Protein AF-A0AAD2FGB1-F1 (afdb_monomer)

Secondary structure (DSSP, 8-state):
-PPP-PPEEEPP-SSHHHHHHHHHHHHHTT--EEEEE--STT--HHHHHHHHHHH-TT-EEEEEEETTTS--SSTTHHHHHHHHHHHHHTTS-SEEEEEEE--SS--SS--HHHHHHT--S--SSPEEEEE-TT-SSHHHHHHHHHHHHHHHHTS-EEEEEEPPB--HHHHHHHHHHHHHHHTTS--EEEEEE----HHHHHHHHHSPPTT-B--HHHHH-HHHHHHHHHHHHHHHHHTTPEEEE-TT---SHHHHHHHHHHHHHHHHH-SS-PPP---S------PPP---------PPP-PPTT--HHHHTSEEEEEE-TT---STT-HHHHHHTTSSEEEEEEEE-STT--TTSS-THHHHHHHHHHHHHHHHHHTTT---EEEE-S-HHHHHHHHHHHTT--EEEEEPP-SHHHHHHHHHHHHHHHTTT-EEEEE--SSSS-GGG------GGG--TT-HHHHHHHHHHHH-SPPPPPPHHHHHHHHHH----SSPPP---GGGS--S---SSS-THHHHHHH---SHHHHHHHHHHHHHHTTTTHHHHTT-SSSTTSS--THHHHHHTSS-HHHHHHHHHTS---HHHHTTTTTHHHHHHHHHHHHHH-GGGGTS-SSGGGGGS----HHHHHHHHHHHHTT-SS-HHHHHHHHHHHHHS---HHHHHHHHHIIIIIS---HHHHHHHHHHH-TT--HHHHHHHHHHHHT-SS--------SSS-TT-SSSHHHHHH-GGGTTS-HHHHT-GGGS-HHHHHHHT--BTTTBPPPS-S-HHHHHHHHHHHHHHHHHHTGGGB-TTS-BEEE-TTS-EEE----GGG-B-TTS-B-----------------------------------PPP--STHHHHTTTT-PPP-

Sequence (893 aa):
MPKPRKPRIEVFFKDEADLRSRIQFLSSKGISAFNIVNKNNRDTLQEWLTTIHEENPSSDVCVHYSAKYNKSRKQDGAFDLFKTFMKNMDNIEGKHDVLLITGSGAKGKFNTVSGLQRIESSYKTPIAVAFNPFFPTEEDLEAERKRLKDKLATKQVKKVYFQFGSDLRRLQDSLDWLATLRSQHQFDICGSIFLPTKRLISQQKFRPWNGVFLKEEFLGSEDGAKSIVLEMMKLYEIYDCEILIEAPGVRNEKDMQMVESLLAERDAIVSPTLPAKRTANEEPTTIPKKESTKIRKLTKPILPPKVSNGELETTSVVLFGSHDVRVHDNEAFQHAAAHASVIPVFLWSRKLQEKWGVTGAAEVVLKDAIQNLDKTLQKSGLRLVCRSTDCLEDELLQLCESSKVRTVYWNTEFTPEANAREQRFKTKLLSKGIKAIECQSSLLYDPNKLNLAGGFNGGHWGTLMPFLKGCKKQLGEPRRPIKRSETFALLQQVTGPDEWPVSTPIDKLDLAIIKGKQKWDKPILMSFPMSEDEATQCLESFFRLGFDQYEKSRSRADMDHSTSKLSAHLRIGTLSPNELYYATEDSGLAFEERKTFSRRLFWRDLAYYQLLNFPGMRTYSIRSHYDKTEWVTGEEEKRRFEAWKWGKTGYPLVDAGMRELYATGWMTQSVRMVVASFLTEYLRVNWVKGCEWFHYTLVDADSAINAMMWQNAGRSGTDQWNFVMSPVAASQDGSGSYTKRWVPELKKLAKPVLHRPWEAPPEVLKQAGVVLGKTYPRRIVVDLAKERQKTVSSVLKMRNENQKFNNKNGYDLITLPNKQQTVVFTKREYRIDESGKVMKGNLVKKTDNGKKRKTNTKNTKVGRGNSSKKAGSEPEQDSSVFWQQSLGLRPYS

pLDDT: mean 84.87, std 20.36, range [21.97, 98.81]

Mean predicted aligned error: 16.75 Å

Solvent-accessible surface area (backbone atoms only — not comparable to full-atom values): 50385 Å² total; per-residue (Å²): 127,83,75,82,79,70,54,29,36,31,62,82,64,89,48,69,69,50,39,50,53,48,52,51,55,43,41,77,72,66,39,47,35,37,33,43,73,65,84,50,74,81,63,58,64,66,58,55,50,50,51,48,33,72,78,36,61,83,29,40,38,36,38,37,46,42,49,81,49,48,69,48,93,52,87,66,34,38,54,52,53,49,55,53,50,52,59,54,55,53,70,55,84,67,48,52,36,37,33,52,40,60,73,90,73,101,60,79,102,67,43,62,51,64,50,54,68,65,58,89,66,89,68,83,46,46,32,25,36,75,46,61,60,55,50,90,46,69,66,59,31,50,54,47,51,51,52,48,52,56,38,50,73,56,70,62,45,41,33,39,36,37,54,44,54,58,55,64,66,44,48,49,57,45,50,55,53,47,57,61,45,49,79,80,44,80,58,48,41,35,40,42,42,63,75,56,39,71,68,51,38,50,41,45,75,77,56,62,56,90,86,49,39,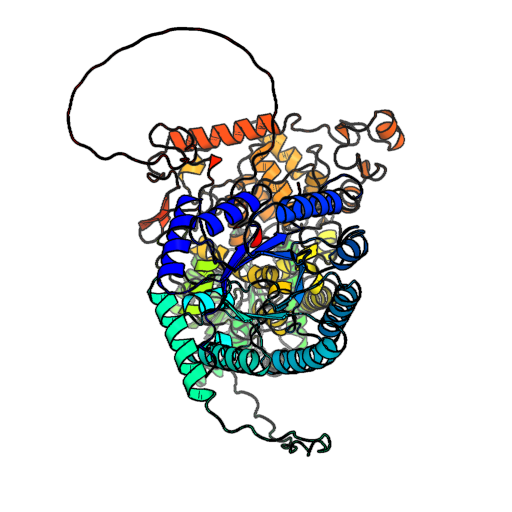74,47,66,58,44,57,71,39,51,67,40,21,41,51,52,48,44,53,51,54,45,51,29,57,78,69,68,30,47,46,28,34,35,76,91,35,70,82,52,70,72,46,47,51,50,52,54,49,52,51,52,55,41,57,68,67,67,62,88,78,88,80,75,88,81,75,94,83,82,82,88,80,77,83,82,84,80,79,92,83,75,88,74,74,80,78,72,78,77,73,57,90,93,67,56,78,79,60,32,68,33,40,20,30,23,46,47,58,77,37,44,43,42,70,64,59,26,49,19,51,55,42,24,51,64,20,56,10,37,43,42,31,36,79,42,41,69,86,75,40,50,99,79,43,76,34,58,35,25,22,46,40,45,50,44,21,52,55,41,42,29,56,59,34,44,78,43,70,36,56,60,33,27,45,66,45,96,48,69,52,58,52,52,46,52,52,29,63,78,61,68,37,48,38,38,22,26,53,64,54,79,43,74,69,44,48,57,48,52,51,47,36,41,56,56,34,48,76,72,72,25,45,69,45,82,31,72,43,55,54,68,61,66,52,89,80,58,82,79,94,61,22,65,96,73,21,40,45,89,39,68,67,56,48,53,52,46,43,45,73,77,68,46,75,66,66,79,54,68,55,68,69,55,46,50,55,49,44,72,71,32,38,42,60,97,74,71,74,83,59,50,57,73,90,72,45,70,61,52,82,82,69,75,92,65,72,70,59,53,52,24,44,73,72,47,61,40,32,49,67,48,37,48,52,42,49,52,50,22,62,75,70,16,44,84,46,24,77,83,32,52,51,35,63,57,43,90,42,17,57,60,81,51,58,34,32,44,45,34,14,27,34,40,47,37,48,57,50,47,54,58,72,71,58,79,67,55,62,88,51,38,55,60,63,75,42,50,62,57,52,48,40,47,19,35,39,47,33,68,64,36,71,55,42,64,79,42,40,64,33,60,69,54,69,62,43,74,53,54,61,68,71,63,27,52,53,50,49,52,26,48,63,65,29,48,37,46,34,42,54,40,18,14,41,30,37,37,25,70,51,42,16,46,74,55,69,50,50,49,40,28,43,46,19,40,37,31,40,54,59,29,35,60,37,53,61,54,40,52,52,45,42,36,36,18,41,49,53,39,67,31,46,49,22,51,54,30,24,25,42,56,57,15,34,58,42,44,60,90,42,79,45,68,60,53,75,42,74,34,32,80,79,39,58,36,34,30,68,50,36,56,68,51,48,67,47,55,63,94,32,47,50,39,63,90,76,43,55,70,66,60,30,54,77,38,67,42,40,79,64,74,67,42,49,52,53,76,66,84,55,59,68,60,34,36,49,51,46,51,50,28,48,45,50,35,46,51,77,43,50,92,39,40,46,97,84,19,30,38,46,36,72,46,84,88,69,49,74,38,41,28,55,55,50,64,93,66,14,31,43,98,87,51,44,65,54,72,78,76,74,84,74,79,85,85,88,81,82,90,81,90,82,87,82,87,84,88,84,91,85,88,85,90,85,88,81,86,88,82,89,76,87,84,88,69,92,59,69,81,58,33,61,72,71,62,56,74,87,79,132

InterPro domains:
  IPR002081 Cryptochrome/DNA photolyase class 1 [PR00147] (649-665)
  IPR002081 Cryptochrome/DNA photolyase class 1 [PR00147] (669-687)
  IPR002081 Cryptochrome/DNA photolyase class 1 [PTHR11455] (317-826)
  IPR005101 Cryptochrome/DNA photolyase, FAD-binding domain [PF03441] (597-793)
  IPR006050 DNA photolyase, N-terminal [PF00875] (318-476)
  IPR006050 DNA photolyase, N-terminal [PS51645] (315-444)
  IPR014729 Rossmann-like alpha/beta/alpha sandwich fold [G3DSA:3.40.50.620] (323-530)
  IPR018394 Cryptochrome/DNA photolyase class 1, conserved site, C-terminal [PS00394] (649-661)
  IPR036134 Cryptochrome/DNA photolyase, FAD-binding domain-like superfamily [SSF48173] (519-801)
  IPR036155 Cryptochrome/photolyase, N-terminal domain superfamily [SSF52425] (323-484)

Organism: NCBI:txid2856

Structure (mmCIF, N/CA/C/O backbone):
data_AF-A0AAD2FGB1-F1
#
_entry.id   AF-A0AAD2FGB1-F1
#
loop_
_atom_site.group_PDB
_atom_site.id
_atom_site.type_symbol
_atom_site.label_atom_id
_atom_site.label_alt_id
_atom_site.label_comp_id
_atom_site.label_asym_id
_atom_site.label_entity_id
_atom_site.label_seq_id
_atom_site.pdbx_PDB_ins_code
_atom_site.Cartn_x
_atom_site.Cartn_y
_atom_site.Cartn_z
_atom_site.occupancy
_atom_site.B_iso_or_equiv
_atom_site.auth_seq_id
_atom_site.auth_comp_id
_atom_site.auth_asym_id
_atom_site.auth_atom_id
_atom_site.pdbx_PDB_model_num
ATOM 1 N N . MET A 1 1 ? 42.850 -42.125 23.124 1.00 33.09 1 MET A N 1
ATOM 2 C CA . MET A 1 1 ? 41.899 -41.034 22.826 1.00 33.09 1 MET A CA 1
ATOM 3 C C . MET A 1 1 ? 42.207 -40.521 21.425 1.00 33.09 1 MET A C 1
ATOM 5 O O . MET A 1 1 ? 43.341 -40.084 21.231 1.00 33.09 1 MET A O 1
ATOM 9 N N . PRO A 1 2 ? 41.304 -40.613 20.432 1.00 39.56 2 PRO A N 1
ATOM 10 C CA . PRO A 1 2 ? 41.488 -39.844 19.203 1.00 39.56 2 PRO A CA 1
ATOM 11 C C . PRO A 1 2 ? 41.595 -38.358 19.579 1.00 39.56 2 PRO A C 1
ATOM 13 O O . PRO A 1 2 ? 40.876 -37.892 20.462 1.00 39.56 2 PRO A O 1
ATOM 16 N N . LYS A 1 3 ? 42.544 -37.625 18.982 1.00 44.53 3 LYS A N 1
ATOM 17 C CA . LYS A 1 3 ? 42.655 -36.173 19.202 1.00 44.53 3 LYS A CA 1
ATOM 18 C C . LYS A 1 3 ? 41.306 -35.523 18.858 1.00 44.53 3 LYS A C 1
ATOM 20 O O . LYS A 1 3 ? 40.727 -35.919 17.843 1.00 44.53 3 LYS A O 1
ATOM 25 N N . PRO A 1 4 ? 40.824 -34.535 19.635 1.00 56.78 4 PRO A N 1
ATOM 26 C CA . PRO A 1 4 ? 39.582 -33.844 19.314 1.00 56.78 4 PRO A CA 1
ATOM 27 C C . PRO A 1 4 ? 39.692 -33.269 17.901 1.00 56.78 4 PRO A C 1
ATOM 29 O O . PRO A 1 4 ? 40.590 -32.471 17.610 1.00 56.78 4 PRO A O 1
ATOM 32 N N . ARG A 1 5 ? 38.820 -33.733 16.998 1.00 70.12 5 ARG A N 1
ATOM 33 C CA . ARG A 1 5 ? 38.800 -33.259 15.613 1.00 70.12 5 ARG A CA 1
ATOM 34 C C . ARG A 1 5 ? 38.434 -31.780 15.623 1.00 70.12 5 ARG A C 1
ATOM 36 O O . ARG A 1 5 ? 37.338 -31.402 16.031 1.00 70.12 5 ARG A O 1
ATOM 43 N N . LYS A 1 6 ? 39.378 -30.934 15.208 1.00 85.25 6 LYS A N 1
ATOM 44 C CA . LYS A 1 6 ? 39.120 -29.507 15.011 1.00 85.25 6 LYS A CA 1
ATOM 45 C C . LYS A 1 6 ? 38.094 -29.339 13.882 1.00 85.25 6 LYS A C 1
ATOM 47 O O . LYS A 1 6 ? 38.140 -30.101 12.916 1.00 85.25 6 LYS A O 1
ATOM 52 N N . PRO A 1 7 ? 37.165 -28.379 13.998 1.00 92.44 7 PRO A N 1
ATOM 53 C CA . PRO A 1 7 ? 36.122 -28.199 13.007 1.00 92.44 7 PRO A CA 1
ATOM 54 C C . PRO A 1 7 ? 36.686 -27.586 11.728 1.00 92.44 7 PRO A C 1
ATOM 56 O O . PRO A 1 7 ? 37.679 -26.852 11.739 1.00 92.44 7 PRO A O 1
ATOM 59 N N . ARG A 1 8 ? 35.974 -27.826 10.634 1.00 94.19 8 ARG A N 1
ATOM 60 C CA . ARG A 1 8 ? 36.112 -27.085 9.387 1.00 94.19 8 ARG A CA 1
ATOM 61 C C . ARG A 1 8 ? 35.439 -25.723 9.524 1.00 94.19 8 ARG A C 1
ATOM 63 O O . ARG A 1 8 ? 34.363 -25.617 10.112 1.00 94.19 8 ARG A O 1
ATOM 70 N N . ILE A 1 9 ? 36.047 -24.675 8.973 1.00 94.75 9 ILE A N 1
ATOM 71 C CA . ILE A 1 9 ? 35.525 -23.302 9.077 1.00 94.75 9 ILE A CA 1
ATOM 72 C C . ILE A 1 9 ? 35.236 -22.724 7.695 1.00 94.75 9 ILE A C 1
ATOM 74 O O . ILE A 1 9 ? 36.098 -22.710 6.819 1.00 94.75 9 ILE A O 1
ATOM 78 N N . GLU A 1 10 ? 34.038 -22.173 7.508 1.00 94.00 10 GLU A N 1
ATOM 79 C CA . GLU A 1 10 ? 33.739 -21.358 6.332 1.00 94.00 10 GLU A CA 1
ATOM 80 C C . GLU A 1 10 ? 34.388 -19.972 6.437 1.00 94.00 10 GLU A C 1
ATOM 82 O O . GLU A 1 10 ? 34.073 -19.166 7.320 1.00 94.00 10 GLU A O 1
ATOM 87 N N . VAL A 1 11 ? 35.317 -19.690 5.522 1.00 91.62 11 VAL A N 1
ATOM 88 C CA . VAL A 1 11 ? 36.152 -18.489 5.563 1.00 91.62 11 VAL A CA 1
ATOM 89 C C . VAL A 1 11 ? 35.474 -17.360 4.796 1.00 91.62 11 VAL A C 1
ATOM 91 O O . VAL A 1 11 ? 35.282 -17.404 3.580 1.00 91.62 11 VAL A O 1
ATOM 94 N N . PHE A 1 12 ? 35.144 -16.288 5.513 1.00 84.50 12 PHE A N 1
ATOM 95 C CA . PHE A 1 12 ? 34.632 -15.060 4.915 1.00 84.50 12 PHE A CA 1
ATOM 96 C C . PHE A 1 12 ? 35.747 -14.034 4.768 1.00 84.50 12 PHE A C 1
ATOM 98 O O . PHE A 1 12 ? 36.385 -13.718 5.753 1.00 84.50 12 PHE A O 1
ATOM 105 N N . PHE A 1 13 ? 35.936 -13.447 3.593 1.00 89.50 13 PHE A N 1
ATOM 106 C CA . PHE A 1 13 ? 37.007 -12.477 3.334 1.00 89.50 13 PHE A CA 1
ATOM 107 C C . PHE A 1 13 ? 36.576 -11.450 2.279 1.00 89.50 13 PHE A C 1
ATOM 109 O O . PHE A 1 13 ? 35.659 -11.716 1.487 1.00 89.50 13 PHE A O 1
ATOM 116 N N . LYS A 1 14 ? 37.205 -10.272 2.284 1.00 84.75 14 LYS A N 1
ATOM 117 C CA . LYS A 1 14 ? 36.917 -9.162 1.356 1.00 84.75 14 LYS A CA 1
ATOM 118 C C . LYS A 1 14 ? 37.794 -9.172 0.107 1.00 84.75 14 LYS A C 1
ATOM 120 O O . LYS A 1 14 ? 37.288 -8.897 -0.975 1.00 84.75 14 LYS A O 1
ATOM 125 N N . ASP A 1 15 ? 39.072 -9.463 0.286 1.00 88.00 15 ASP A N 1
ATOM 126 C CA . ASP A 1 15 ? 40.117 -9.474 -0.734 1.00 88.00 15 ASP A CA 1
ATOM 127 C C . ASP A 1 15 ? 41.195 -10.503 -0.347 1.00 88.00 15 ASP A C 1
ATOM 129 O O . ASP A 1 15 ? 41.082 -11.159 0.692 1.00 88.00 15 ASP A O 1
ATOM 133 N N . GLU A 1 16 ? 42.213 -10.671 -1.190 1.00 90.12 16 GLU A N 1
ATOM 134 C CA . GLU A 1 16 ? 43.297 -11.636 -0.973 1.00 90.12 16 GLU A CA 1
ATOM 135 C C . GLU A 1 16 ? 44.081 -11.371 0.321 1.00 90.12 16 GLU A C 1
ATOM 137 O O . GLU A 1 16 ? 44.416 -12.302 1.048 1.00 90.12 16 GLU A O 1
ATOM 142 N N . ALA A 1 17 ? 44.333 -10.103 0.659 1.00 91.44 17 ALA A N 1
ATOM 143 C CA . ALA A 1 17 ? 45.073 -9.751 1.869 1.00 91.44 17 ALA A CA 1
ATOM 144 C C . ALA A 1 17 ? 44.291 -10.132 3.140 1.00 91.44 17 ALA A C 1
ATOM 146 O O . ALA A 1 17 ? 44.865 -10.668 4.089 1.00 91.44 17 ALA A O 1
ATOM 147 N N . ASP A 1 18 ? 42.972 -9.900 3.148 1.00 92.50 18 ASP A N 1
ATOM 148 C CA . ASP A 1 18 ? 42.073 -10.364 4.216 1.00 92.50 18 ASP A CA 1
ATOM 149 C C . ASP A 1 18 ? 41.998 -11.902 4.256 1.00 92.50 18 ASP A C 1
ATOM 151 O O . ASP A 1 18 ? 41.957 -12.477 5.341 1.00 92.50 18 ASP A O 1
ATOM 155 N N . LEU A 1 19 ? 42.034 -12.586 3.103 1.00 93.75 19 LEU A N 1
ATOM 156 C CA . LEU A 1 19 ? 42.094 -14.051 3.050 1.00 93.75 19 LEU A CA 1
ATOM 157 C C . LEU A 1 19 ? 43.374 -14.582 3.710 1.00 93.75 19 LEU A C 1
ATOM 159 O O . LEU A 1 19 ? 43.267 -15.374 4.645 1.00 93.75 19 LEU A O 1
ATOM 163 N N . ARG A 1 20 ? 44.556 -14.104 3.295 1.00 95.50 20 ARG A N 1
ATOM 164 C CA . ARG A 1 20 ? 45.850 -14.523 3.866 1.00 95.50 20 ARG A CA 1
ATOM 165 C C . ARG A 1 20 ? 45.889 -14.313 5.377 1.00 95.50 20 ARG A C 1
ATOM 167 O O . ARG A 1 20 ? 46.134 -15.250 6.133 1.00 95.50 20 ARG A O 1
ATOM 174 N N . SER A 1 21 ? 45.511 -13.115 5.830 1.00 93.88 21 SER A N 1
ATOM 175 C CA . SER A 1 21 ? 45.443 -12.793 7.261 1.00 93.88 21 SER A CA 1
ATOM 176 C C . SER A 1 21 ? 44.505 -13.730 8.033 1.00 93.88 21 SER A C 1
ATOM 178 O O . SER A 1 21 ? 44.826 -14.150 9.148 1.00 93.88 21 SER A O 1
ATOM 180 N N . ARG A 1 22 ? 43.362 -14.109 7.449 1.00 93.56 22 ARG A N 1
ATOM 181 C CA . ARG A 1 22 ? 42.430 -15.046 8.088 1.00 93.56 22 ARG A CA 1
ATOM 182 C C . ARG A 1 22 ? 42.950 -16.468 8.149 1.00 93.56 22 ARG A C 1
ATOM 184 O O . ARG A 1 22 ? 42.751 -17.111 9.176 1.00 93.56 22 ARG A O 1
ATOM 191 N N . ILE A 1 23 ? 43.600 -16.955 7.097 1.00 95.56 23 ILE A N 1
ATOM 192 C CA . ILE A 1 23 ? 44.195 -18.295 7.107 1.00 95.56 23 ILE A CA 1
ATOM 193 C C . ILE A 1 23 ? 45.316 -18.369 8.140 1.00 95.56 23 ILE A C 1
ATOM 195 O O . ILE A 1 23 ? 45.333 -19.318 8.920 1.00 95.56 23 ILE A O 1
ATOM 199 N N . GLN A 1 24 ? 46.170 -17.347 8.234 1.00 94.50 24 GLN A N 1
ATOM 200 C CA . GLN A 1 24 ? 47.200 -17.258 9.274 1.00 94.50 24 GLN A CA 1
ATOM 201 C C . GLN A 1 24 ? 46.587 -17.265 10.681 1.00 94.50 24 GLN A C 1
ATOM 203 O O . GLN A 1 24 ? 46.996 -18.054 11.533 1.00 94.50 24 GLN A O 1
ATOM 208 N N . PHE A 1 25 ? 45.556 -16.444 10.914 1.00 94.06 25 PHE A N 1
ATOM 209 C CA . PHE A 1 25 ? 44.847 -16.401 12.195 1.00 94.06 25 PHE A CA 1
ATOM 210 C C . PHE A 1 25 ? 44.255 -17.766 12.570 1.00 94.06 25 PHE A C 1
ATOM 212 O O . PHE A 1 25 ? 44.531 -18.275 13.655 1.00 94.06 25 PHE A O 1
ATOM 219 N N . LEU A 1 26 ? 43.481 -18.388 11.680 1.00 93.69 26 LEU A N 1
ATOM 220 C CA . LEU A 1 26 ? 42.832 -19.671 11.961 1.00 93.69 26 LEU A CA 1
ATOM 221 C C . LEU A 1 26 ? 43.854 -20.814 12.100 1.00 93.69 26 LEU A C 1
ATOM 223 O O . LEU A 1 26 ? 43.726 -21.639 13.006 1.00 93.69 26 LEU A O 1
ATOM 227 N N . SER A 1 27 ? 44.909 -20.815 11.280 1.00 93.81 27 SER A N 1
ATOM 228 C CA . SER A 1 27 ? 45.997 -21.801 11.361 1.00 93.81 27 SER A CA 1
ATOM 229 C C . SER A 1 27 ? 46.779 -21.675 12.668 1.00 93.81 27 SER A C 1
ATOM 231 O O . SER A 1 27 ? 47.101 -22.692 13.279 1.00 93.81 27 SER A O 1
ATOM 233 N N . SER A 1 28 ? 46.985 -20.452 13.179 1.00 92.12 28 SER A N 1
ATOM 234 C CA . SER A 1 28 ? 47.602 -20.230 14.500 1.00 92.12 28 SER A CA 1
ATOM 235 C C . SER A 1 28 ? 46.785 -20.816 15.662 1.00 92.12 28 SER A C 1
ATOM 237 O O . SER A 1 28 ? 47.329 -21.087 16.729 1.00 92.12 28 SER A O 1
ATOM 239 N N . LYS A 1 29 ? 45.484 -21.061 15.448 1.00 90.81 29 LYS A N 1
ATOM 240 C CA . LYS A 1 29 ? 44.572 -21.726 16.395 1.00 90.81 29 LYS A CA 1
ATOM 241 C C . LYS A 1 29 ? 44.416 -23.229 16.124 1.00 90.81 29 LYS A C 1
ATOM 243 O O . LYS A 1 29 ? 43.558 -23.891 16.714 1.00 90.81 29 LYS A O 1
ATOM 248 N N . GLY A 1 30 ? 45.241 -23.775 15.229 1.00 90.25 30 GLY A N 1
ATOM 249 C CA . GLY A 1 30 ? 45.247 -25.188 14.860 1.00 90.25 30 GLY A CA 1
ATOM 250 C C . GLY A 1 30 ? 44.101 -25.607 13.937 1.00 90.25 30 GLY A C 1
ATOM 251 O O . GLY A 1 30 ? 43.805 -26.798 13.863 1.00 90.25 30 GLY A O 1
ATOM 252 N N . ILE A 1 31 ? 43.432 -24.666 13.259 1.00 93.12 31 ILE A N 1
ATOM 253 C CA . ILE A 1 31 ? 42.444 -24.984 12.220 1.00 93.12 31 ILE A CA 1
ATOM 254 C C . ILE A 1 31 ? 43.169 -25.178 10.891 1.00 93.12 31 ILE A C 1
ATOM 256 O O . ILE A 1 31 ? 43.864 -24.280 10.426 1.00 93.12 31 ILE A O 1
ATOM 260 N N . SER A 1 32 ? 42.965 -26.330 10.259 1.00 93.75 32 SER A N 1
ATOM 261 C CA . SER A 1 32 ? 43.534 -26.651 8.945 1.00 93.75 32 SER A CA 1
ATOM 262 C C . SER A 1 32 ? 42.483 -26.963 7.877 1.00 93.75 32 SER A C 1
ATOM 264 O O . SER A 1 32 ? 42.846 -27.135 6.722 1.00 93.75 32 SER A O 1
ATOM 266 N N . ALA A 1 33 ? 41.190 -27.017 8.215 1.00 95.25 33 ALA A N 1
ATOM 267 C CA . ALA A 1 33 ? 40.121 -27.334 7.267 1.00 95.25 33 ALA A CA 1
ATOM 268 C C . ALA A 1 33 ? 39.235 -26.110 6.982 1.00 95.25 33 ALA A C 1
ATOM 270 O O . ALA A 1 33 ? 38.688 -25.498 7.907 1.00 95.25 33 ALA A O 1
ATOM 271 N N . PHE A 1 34 ? 39.052 -25.767 5.704 1.00 95.62 34 PHE A N 1
ATOM 272 C CA . PHE A 1 34 ? 38.404 -24.519 5.286 1.00 95.62 34 PHE A CA 1
ATOM 273 C C . PHE A 1 34 ? 37.344 -24.724 4.202 1.00 95.62 34 PHE A C 1
ATOM 275 O O . PHE A 1 34 ? 37.496 -25.570 3.327 1.00 95.62 34 PHE A O 1
ATOM 282 N N . ASN A 1 35 ? 36.292 -23.903 4.217 1.00 94.75 35 ASN A N 1
ATOM 283 C CA . ASN A 1 35 ? 35.359 -23.758 3.097 1.00 94.75 35 ASN A CA 1
ATOM 284 C C . ASN A 1 35 ? 35.481 -22.372 2.473 1.00 94.75 35 ASN A C 1
ATOM 286 O O . ASN A 1 35 ? 35.472 -21.368 3.191 1.00 94.75 35 ASN A O 1
ATOM 290 N N . ILE A 1 36 ? 35.503 -22.316 1.140 1.00 93.06 36 ILE A N 1
ATOM 291 C CA . ILE A 1 36 ? 35.385 -21.067 0.384 1.00 93.06 36 ILE A CA 1
ATOM 292 C C . ILE A 1 36 ? 34.150 -21.077 -0.513 1.00 93.06 36 ILE A C 1
ATOM 294 O O . ILE A 1 36 ? 33.889 -22.018 -1.263 1.00 93.06 36 ILE A O 1
ATOM 298 N N . VAL A 1 37 ? 33.382 -19.989 -0.435 1.00 87.69 37 VAL A N 1
ATOM 299 C CA . VAL A 1 37 ? 32.087 -19.865 -1.108 1.00 87.69 37 VAL A CA 1
ATOM 300 C C . VAL A 1 37 ? 32.196 -19.004 -2.359 1.00 87.69 37 VAL A C 1
ATOM 302 O O . VAL A 1 37 ? 32.748 -17.907 -2.306 1.00 87.69 37 VAL A O 1
ATOM 305 N N . ASN A 1 38 ? 31.591 -19.456 -3.462 1.00 82.94 38 ASN A N 1
ATOM 306 C CA . ASN A 1 38 ? 31.392 -18.650 -4.666 1.00 82.94 38 ASN A CA 1
ATOM 307 C C . ASN A 1 38 ? 30.345 -17.547 -4.414 1.00 82.94 38 ASN A C 1
ATOM 309 O O . ASN A 1 38 ? 29.147 -17.821 -4.291 1.00 82.94 38 ASN A O 1
ATOM 313 N N . LYS A 1 39 ? 30.797 -16.295 -4.323 1.00 79.06 39 LYS A N 1
ATOM 314 C CA . LYS A 1 39 ? 29.994 -15.103 -4.010 1.00 79.06 39 LYS A CA 1
ATOM 315 C C . LYS A 1 39 ? 29.351 -14.506 -5.263 1.00 79.06 39 LYS A C 1
ATOM 317 O O . LYS A 1 39 ? 28.268 -13.923 -5.157 1.00 79.06 39 LYS A O 1
ATOM 322 N N . ASN A 1 40 ? 30.001 -14.601 -6.426 1.00 79.00 40 ASN A N 1
ATOM 323 C CA . ASN A 1 40 ? 29.546 -14.002 -7.686 1.00 79.00 40 ASN A CA 1
ATOM 324 C C . ASN A 1 40 ? 30.242 -14.618 -8.924 1.00 79.00 40 ASN A C 1
ATOM 326 O O . ASN A 1 40 ? 31.161 -15.416 -8.815 1.00 79.00 40 ASN A O 1
ATOM 330 N N . ASN A 1 41 ? 29.823 -14.223 -10.129 1.00 75.94 41 ASN A N 1
ATOM 331 C CA . ASN A 1 41 ? 30.331 -14.767 -11.399 1.00 75.94 41 ASN A CA 1
ATOM 332 C C . ASN A 1 41 ? 31.736 -14.284 -11.818 1.00 75.94 41 ASN A C 1
ATOM 334 O O . ASN A 1 41 ? 32.187 -14.640 -12.903 1.00 75.94 41 ASN A O 1
ATOM 338 N N . ARG A 1 42 ? 32.393 -13.446 -11.011 1.00 74.88 42 ARG A N 1
ATOM 339 C CA . ARG A 1 42 ? 33.770 -12.968 -11.207 1.00 74.88 42 ARG A CA 1
ATOM 340 C C . ARG A 1 42 ? 34.734 -13.522 -10.154 1.00 74.88 42 ARG A C 1
ATOM 342 O O . ARG A 1 42 ? 35.892 -13.128 -10.156 1.00 74.88 42 ARG A O 1
ATOM 349 N N . ASP A 1 43 ? 34.266 -14.381 -9.246 1.00 76.94 43 ASP A N 1
ATOM 350 C CA . ASP A 1 43 ? 35.121 -14.947 -8.203 1.00 76.94 43 ASP A CA 1
ATOM 351 C C . ASP A 1 43 ? 36.165 -15.899 -8.790 1.00 76.94 43 ASP A C 1
ATOM 353 O O . ASP A 1 43 ? 35.842 -16.835 -9.525 1.00 76.94 43 ASP A O 1
ATOM 357 N N . THR A 1 44 ? 37.414 -15.702 -8.383 1.00 86.00 44 THR A N 1
ATOM 358 C CA . THR A 1 44 ? 38.568 -16.494 -8.799 1.00 86.00 44 THR A CA 1
ATOM 359 C C . THR A 1 44 ? 38.860 -17.608 -7.791 1.00 86.00 44 THR A C 1
ATOM 361 O O . THR A 1 44 ? 39.870 -17.630 -7.102 1.00 86.00 44 THR A O 1
ATOM 364 N N . LEU A 1 45 ? 37.938 -18.573 -7.680 1.00 89.31 45 LEU A N 1
ATOM 365 C CA . LEU A 1 45 ? 38.017 -19.656 -6.682 1.00 89.31 45 LEU A CA 1
ATOM 366 C C . LEU A 1 45 ? 39.330 -20.457 -6.716 1.00 89.31 45 LEU A C 1
ATOM 368 O O . LEU A 1 45 ? 39.780 -20.907 -5.670 1.00 89.31 45 LEU A O 1
ATOM 372 N N . GLN A 1 46 ? 39.915 -20.638 -7.903 1.00 90.31 46 GLN A N 1
ATOM 373 C CA . GLN A 1 46 ? 41.197 -21.328 -8.081 1.00 90.31 46 GLN A CA 1
ATOM 374 C C . GLN A 1 46 ? 42.343 -20.522 -7.461 1.00 90.31 46 GLN A C 1
ATOM 376 O O . GLN A 1 46 ? 43.133 -21.080 -6.715 1.00 90.31 46 GLN A O 1
ATOM 381 N N . GLU A 1 47 ? 42.371 -19.204 -7.684 1.00 90.94 47 GLU A N 1
ATOM 382 C CA . GLU A 1 47 ? 43.359 -18.307 -7.073 1.00 90.94 47 GLU A CA 1
ATOM 383 C C . GLU A 1 47 ? 43.222 -18.309 -5.547 1.00 90.94 47 GLU A C 1
ATOM 385 O O . GLU A 1 47 ? 44.213 -18.463 -4.844 1.00 90.94 47 GLU A O 1
ATOM 390 N N . TRP A 1 48 ? 41.992 -18.240 -5.021 1.00 93.50 48 TRP A N 1
ATOM 391 C CA . TRP A 1 48 ? 41.753 -18.322 -3.575 1.00 93.50 48 TRP A CA 1
ATOM 392 C C . TRP A 1 48 ? 42.200 -19.644 -2.968 1.00 93.50 48 TRP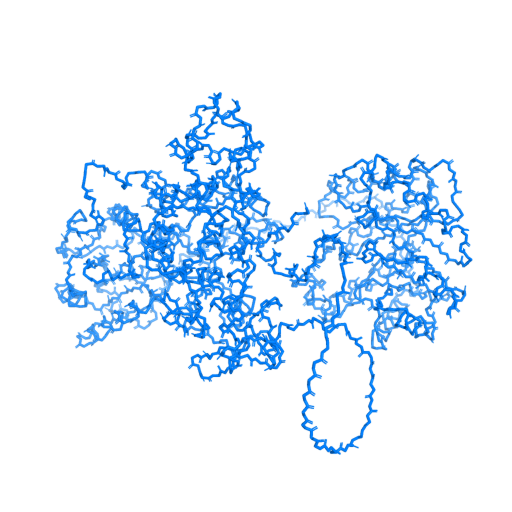 A C 1
ATOM 394 O O . TRP A 1 48 ? 42.748 -19.642 -1.869 1.00 93.50 48 TRP A O 1
ATOM 404 N N . LEU A 1 49 ? 41.988 -20.759 -3.666 1.00 94.50 49 LEU A N 1
ATOM 405 C CA . LEU A 1 49 ? 42.493 -22.054 -3.230 1.00 94.50 49 LEU A CA 1
ATOM 406 C C . LEU A 1 49 ? 44.027 -22.062 -3.175 1.00 94.50 49 LEU A C 1
ATOM 408 O O . LEU A 1 49 ? 44.590 -22.427 -2.144 1.00 94.50 49 LEU A O 1
ATOM 412 N N . THR A 1 50 ? 44.691 -21.605 -4.240 1.00 93.44 50 THR A N 1
ATOM 413 C CA . THR A 1 50 ? 46.156 -21.502 -4.290 1.00 93.44 50 THR A CA 1
ATOM 414 C C . THR A 1 50 ? 46.687 -20.625 -3.157 1.00 93.44 50 THR A C 1
ATOM 416 O O . THR A 1 50 ? 47.572 -21.058 -2.426 1.00 93.44 50 THR A O 1
ATOM 419 N N . THR A 1 51 ? 46.085 -19.455 -2.920 1.00 94.31 51 THR A N 1
ATOM 420 C CA . THR A 1 51 ? 46.441 -18.575 -1.795 1.00 94.31 51 THR A CA 1
ATOM 421 C C . THR A 1 51 ? 46.347 -19.292 -0.445 1.00 94.31 51 THR A C 1
ATOM 423 O O . THR A 1 51 ? 47.208 -19.107 0.409 1.00 94.31 51 THR A O 1
ATOM 426 N N . ILE A 1 52 ? 45.316 -20.113 -0.220 1.00 95.38 52 ILE A N 1
ATOM 427 C CA . ILE A 1 52 ? 45.162 -20.841 1.049 1.00 95.38 52 ILE A CA 1
ATOM 428 C C . ILE A 1 52 ? 46.261 -21.898 1.213 1.00 95.38 52 ILE A C 1
ATOM 430 O O . ILE A 1 52 ? 46.815 -22.018 2.305 1.00 95.38 52 ILE A O 1
ATOM 434 N N . HIS A 1 53 ? 46.600 -22.635 0.152 1.00 95.56 53 HIS A N 1
ATOM 435 C CA . HIS A 1 53 ? 47.673 -23.631 0.196 1.00 95.56 53 HIS A CA 1
ATOM 436 C C . HIS A 1 53 ? 49.068 -23.004 0.316 1.00 95.56 53 HIS A C 1
ATOM 438 O O . HIS A 1 53 ? 49.921 -23.581 0.981 1.00 95.56 53 HIS A O 1
ATOM 444 N N . GLU A 1 54 ? 49.301 -21.811 -0.232 1.00 93.94 54 GLU A N 1
ATOM 445 C CA . GLU A 1 54 ? 50.541 -21.058 0.008 1.00 93.94 54 GLU A CA 1
ATOM 446 C C . GLU A 1 54 ? 50.705 -20.677 1.488 1.00 93.94 54 GLU A C 1
ATOM 448 O O . GLU A 1 54 ? 51.789 -20.816 2.048 1.00 93.94 54 GLU A O 1
ATOM 453 N N . GLU A 1 55 ? 49.629 -20.217 2.135 1.00 94.50 55 GLU A N 1
ATOM 454 C CA . GLU A 1 55 ? 49.657 -19.821 3.551 1.00 94.50 55 GLU A CA 1
ATOM 455 C C . GLU A 1 55 ? 49.673 -21.024 4.504 1.00 94.50 55 GLU A C 1
ATOM 457 O O . GLU A 1 55 ? 50.244 -20.962 5.594 1.00 94.50 55 GLU A O 1
ATOM 462 N N . ASN A 1 56 ? 49.025 -22.125 4.117 1.00 93.38 56 ASN A N 1
ATOM 463 C CA . ASN A 1 56 ? 49.007 -23.372 4.869 1.00 93.38 56 ASN A CA 1
ATOM 464 C C . ASN A 1 56 ? 48.963 -24.577 3.907 1.00 93.38 56 ASN A C 1
ATOM 466 O O . ASN A 1 56 ? 47.870 -25.045 3.563 1.00 93.38 56 ASN A O 1
ATOM 470 N N . PRO A 1 57 ? 50.125 -25.142 3.525 1.00 91.81 57 PRO A N 1
ATOM 471 C CA . PRO A 1 57 ? 50.199 -26.262 2.578 1.00 91.81 57 PRO A CA 1
ATOM 472 C C . PRO A 1 57 ? 49.488 -27.535 3.049 1.00 91.81 57 PRO A C 1
ATOM 474 O O . PRO A 1 57 ? 49.086 -28.366 2.242 1.00 91.81 57 PRO A O 1
ATOM 477 N N . SER A 1 58 ? 49.305 -27.687 4.364 1.00 89.88 58 SER A N 1
ATOM 478 C CA . SER A 1 58 ? 48.617 -28.835 4.967 1.00 89.88 58 SER A CA 1
ATOM 479 C C . SER A 1 58 ? 47.092 -28.688 5.029 1.00 89.88 58 SER A C 1
ATOM 481 O O . SER A 1 58 ? 46.413 -29.555 5.583 1.00 89.88 58 SER A O 1
ATOM 483 N N . SER A 1 59 ? 46.551 -27.579 4.515 1.00 94.06 59 SER A N 1
ATOM 484 C CA . SER A 1 59 ? 45.126 -27.285 4.608 1.00 94.06 59 SER A CA 1
ATOM 485 C C . SER A 1 59 ? 44.257 -28.208 3.750 1.00 94.06 59 SER A C 1
ATOM 487 O O . SER A 1 59 ? 44.646 -28.635 2.667 1.00 94.06 59 SER A O 1
ATOM 489 N N . ASP A 1 60 ? 43.058 -28.503 4.253 1.00 95.19 60 ASP A N 1
ATOM 490 C CA . ASP A 1 60 ? 42.010 -29.270 3.580 1.00 95.19 60 ASP A CA 1
ATOM 491 C C . ASP A 1 60 ? 40.876 -28.319 3.167 1.00 95.19 60 ASP A C 1
ATOM 493 O O . ASP A 1 60 ? 40.098 -27.853 4.010 1.00 95.19 60 ASP A O 1
ATOM 497 N N . VAL A 1 61 ? 40.780 -27.989 1.879 1.00 96.38 61 VAL A N 1
ATOM 498 C CA . VAL A 1 61 ? 39.917 -26.899 1.400 1.00 96.38 61 VAL A CA 1
ATOM 499 C C . VAL A 1 61 ? 38.759 -27.415 0.549 1.00 96.38 61 VAL A C 1
ATOM 501 O O . VAL A 1 61 ? 38.966 -28.034 -0.487 1.00 96.38 61 VAL A O 1
ATOM 504 N N . CYS A 1 62 ? 37.529 -27.071 0.930 1.00 96.38 62 CYS A N 1
ATOM 505 C CA . CYS A 1 62 ? 36.355 -27.309 0.098 1.00 96.38 62 CYS A CA 1
ATOM 506 C C . CYS A 1 62 ? 35.945 -26.047 -0.651 1.00 96.38 62 CYS A C 1
ATOM 508 O O . CYS A 1 62 ? 35.658 -25.000 -0.053 1.00 96.38 62 CYS A O 1
ATOM 510 N N . VAL A 1 63 ? 35.850 -26.161 -1.972 1.00 95.31 63 VAL A N 1
ATOM 511 C CA . VAL A 1 63 ? 35.456 -25.066 -2.856 1.00 95.31 63 VAL A CA 1
ATOM 512 C C . VAL A 1 63 ? 34.001 -25.230 -3.286 1.00 95.31 63 VAL A C 1
ATOM 514 O O . VAL A 1 63 ? 33.635 -26.197 -3.953 1.00 95.31 63 VAL A O 1
ATOM 517 N N . HIS A 1 64 ? 33.139 -24.269 -2.946 1.00 93.19 64 HIS A N 1
ATOM 518 C CA . HIS A 1 64 ? 31.720 -24.338 -3.309 1.00 93.19 64 HIS A CA 1
ATOM 519 C C . HIS A 1 64 ? 31.494 -23.839 -4.734 1.00 93.19 64 HIS A C 1
ATOM 521 O O . HIS A 1 64 ? 31.401 -22.634 -4.988 1.00 93.19 64 HIS A O 1
ATOM 527 N N . TYR A 1 65 ? 31.324 -24.759 -5.677 1.00 91.81 65 TYR A N 1
ATOM 528 C CA . TYR A 1 65 ? 30.985 -24.431 -7.054 1.00 91.81 65 TYR A CA 1
ATOM 529 C C . TYR A 1 65 ? 29.473 -24.222 -7.215 1.00 91.81 65 TYR A C 1
ATOM 531 O O . TYR A 1 65 ? 28.678 -25.165 -7.222 1.00 91.81 65 TYR A O 1
ATOM 539 N N . SER A 1 66 ? 29.053 -22.966 -7.386 1.00 88.88 66 SER A N 1
ATOM 540 C CA . SER A 1 66 ? 27.642 -22.634 -7.597 1.00 88.88 66 SER A CA 1
ATOM 541 C C . SER A 1 66 ? 27.280 -22.562 -9.081 1.00 88.88 66 SER A C 1
ATOM 543 O O . SER A 1 66 ? 27.685 -21.633 -9.787 1.00 88.88 66 SER A O 1
ATOM 545 N N . ALA A 1 67 ? 26.402 -23.452 -9.551 1.00 82.88 67 ALA A N 1
ATOM 546 C CA . ALA A 1 67 ? 25.857 -23.374 -10.914 1.00 82.88 67 ALA A CA 1
ATOM 547 C C . ALA A 1 67 ? 25.000 -22.110 -11.137 1.00 82.88 67 ALA A C 1
ATOM 549 O O . ALA A 1 67 ? 24.741 -21.703 -12.269 1.00 82.88 67 ALA A O 1
ATOM 550 N N . LYS A 1 68 ? 24.569 -21.439 -10.058 1.00 81.81 68 LYS A N 1
ATOM 551 C CA . LYS A 1 68 ? 23.872 -20.149 -10.139 1.00 81.81 68 LYS A CA 1
ATOM 552 C C . LYS A 1 68 ? 24.763 -19.056 -10.738 1.00 81.81 68 LYS A C 1
ATOM 554 O O . LYS A 1 68 ? 24.242 -18.231 -11.490 1.00 81.81 68 LYS A O 1
ATOM 559 N N . TYR A 1 69 ? 26.045 -19.035 -10.374 1.00 83.44 69 TYR A N 1
ATOM 560 C CA . TYR A 1 69 ? 27.003 -18.011 -10.802 1.00 83.44 69 TYR A CA 1
ATOM 561 C C . TYR A 1 69 ? 27.781 -18.416 -12.058 1.00 83.44 69 TYR A C 1
ATOM 563 O O . TYR A 1 69 ? 28.266 -17.545 -12.770 1.00 83.44 69 TYR A O 1
ATOM 571 N N . ASN A 1 70 ? 27.788 -19.707 -12.394 1.00 82.50 70 ASN A N 1
ATOM 572 C CA . ASN A 1 70 ? 28.455 -20.259 -13.572 1.00 82.50 70 ASN A CA 1
ATOM 573 C C . ASN A 1 70 ? 27.438 -20.686 -14.645 1.00 82.50 70 ASN A C 1
ATOM 575 O O . ASN A 1 70 ? 27.247 -21.870 -14.915 1.00 82.50 70 ASN A O 1
ATOM 579 N N . LYS A 1 71 ? 26.728 -19.714 -15.232 1.00 79.62 71 LYS A N 1
ATOM 580 C CA . LYS A 1 71 ? 25.709 -19.964 -16.269 1.00 79.62 71 LYS A CA 1
ATOM 581 C C . LYS A 1 71 ? 26.230 -19.642 -17.663 1.00 79.62 71 LYS A C 1
ATOM 583 O O . LYS A 1 71 ? 26.903 -18.637 -17.857 1.00 79.62 71 LYS A O 1
ATOM 588 N N . SER A 1 72 ? 25.796 -20.424 -18.648 1.00 76.06 72 SER A N 1
ATOM 589 C CA . SER A 1 72 ? 26.029 -20.163 -20.069 1.00 76.06 72 SER A CA 1
ATOM 590 C C . SER A 1 72 ? 24.713 -20.157 -20.845 1.00 76.06 72 SER A C 1
ATOM 592 O O . SER A 1 72 ? 23.778 -20.879 -20.499 1.00 76.06 72 SER A O 1
ATOM 594 N N . ARG A 1 73 ? 24.638 -19.325 -21.893 1.00 73.69 73 ARG A N 1
ATOM 595 C CA . ARG A 1 73 ? 23.507 -19.290 -22.840 1.00 73.69 73 ARG A CA 1
ATOM 596 C C . ARG A 1 73 ? 23.603 -20.379 -23.916 1.00 73.69 73 ARG A C 1
ATOM 598 O O . ARG A 1 73 ? 22.612 -20.628 -24.594 1.00 73.69 73 ARG A O 1
ATOM 605 N N . LYS A 1 74 ? 24.776 -21.001 -24.087 1.00 75.56 74 LYS A N 1
ATOM 606 C CA . LYS A 1 74 ? 24.970 -22.113 -25.025 1.00 75.56 74 LYS A CA 1
ATOM 607 C C . LYS A 1 74 ? 24.270 -23.367 -24.502 1.00 75.56 74 LYS A C 1
ATOM 609 O O . LYS A 1 74 ? 24.208 -23.576 -23.288 1.00 75.56 74 LYS A O 1
ATOM 614 N N . GLN A 1 75 ? 23.778 -24.202 -25.415 1.00 69.38 75 GLN A N 1
ATOM 615 C CA . GLN A 1 75 ? 23.363 -25.562 -25.078 1.00 69.38 75 GLN A CA 1
ATOM 616 C C . GLN A 1 75 ? 24.537 -26.261 -24.381 1.00 69.38 75 GLN A C 1
ATOM 618 O O . GLN A 1 75 ? 25.666 -26.137 -24.837 1.00 69.38 75 GLN A O 1
ATOM 623 N N . ASP A 1 76 ? 24.276 -26.863 -23.219 1.00 74.31 76 ASP A N 1
ATOM 624 C CA . ASP A 1 76 ? 25.268 -27.532 -22.363 1.00 74.31 76 ASP A CA 1
ATOM 625 C C . ASP A 1 76 ? 26.396 -26.682 -21.763 1.00 74.31 76 ASP A C 1
ATOM 627 O O . ASP A 1 76 ? 27.133 -27.166 -20.906 1.00 74.31 76 ASP A O 1
ATOM 631 N N . GLY A 1 77 ? 26.454 -25.382 -22.053 1.00 80.69 77 GLY A N 1
ATOM 632 C CA . GLY A 1 77 ? 27.581 -24.555 -21.628 1.00 80.69 77 GLY A CA 1
ATOM 633 C C . GLY A 1 77 ? 27.761 -24.422 -20.108 1.00 80.69 77 GLY A C 1
ATOM 634 O O . GLY A 1 77 ? 28.846 -24.077 -19.660 1.00 80.69 77 GLY A O 1
ATOM 635 N N . ALA A 1 78 ? 26.731 -24.678 -19.293 1.00 82.88 78 ALA A N 1
ATOM 636 C CA . ALA A 1 78 ? 26.884 -24.735 -17.833 1.00 82.88 78 ALA A CA 1
ATOM 637 C C . ALA A 1 78 ? 27.654 -25.990 -17.382 1.00 82.88 78 ALA A C 1
ATOM 639 O O . ALA A 1 78 ? 28.462 -25.917 -16.459 1.00 82.88 78 ALA A O 1
ATOM 640 N N . PHE A 1 79 ? 27.437 -27.123 -18.058 1.00 87.00 79 PHE A N 1
ATOM 641 C CA . PHE A 1 79 ? 28.216 -28.333 -17.823 1.00 87.00 79 PHE A CA 1
ATOM 642 C C . PHE A 1 79 ? 29.645 -28.174 -18.342 1.00 87.00 79 PHE A C 1
ATOM 644 O O . PHE A 1 79 ? 30.571 -28.563 -17.642 1.00 87.00 79 PHE A O 1
ATOM 651 N N . ASP A 1 80 ? 29.848 -27.537 -19.497 1.00 86.56 80 ASP A N 1
ATOM 652 C CA . ASP A 1 80 ? 31.197 -27.302 -20.036 1.00 86.56 80 ASP A CA 1
ATOM 653 C C . ASP A 1 80 ? 32.049 -26.426 -19.107 1.00 86.56 80 ASP A C 1
ATOM 655 O O . ASP A 1 80 ? 33.234 -26.699 -18.897 1.00 86.56 80 ASP A O 1
ATOM 659 N N . LEU A 1 81 ? 31.440 -25.400 -18.498 1.00 88.69 81 LEU A N 1
ATOM 660 C CA . LEU A 1 81 ? 32.090 -24.575 -17.476 1.00 88.69 81 LEU A CA 1
ATOM 661 C C . LEU A 1 81 ? 32.472 -25.401 -16.245 1.00 88.69 81 LEU A C 1
ATOM 663 O O . LEU A 1 81 ? 33.571 -25.235 -15.720 1.00 88.69 81 LEU A O 1
ATOM 667 N N . PHE A 1 82 ? 31.598 -26.303 -15.797 1.00 89.88 82 PHE A N 1
ATOM 668 C CA . PHE A 1 82 ? 31.894 -27.203 -14.683 1.00 89.88 82 PHE A CA 1
ATOM 669 C C . PHE A 1 82 ? 32.998 -28.214 -15.040 1.00 89.88 82 PHE A C 1
ATOM 671 O O . PHE A 1 82 ? 33.946 -28.372 -14.277 1.00 89.88 82 PHE A O 1
ATOM 678 N N . LYS A 1 83 ? 32.939 -28.825 -16.231 1.00 89.75 83 LYS A N 1
ATOM 679 C CA . LYS A 1 83 ? 33.953 -29.756 -16.758 1.00 89.75 83 LYS A CA 1
ATOM 680 C C . LYS A 1 83 ? 35.328 -29.092 -16.824 1.00 89.75 83 LYS A C 1
ATOM 682 O O . LYS A 1 83 ? 36.318 -29.694 -16.417 1.00 89.75 83 LYS A O 1
ATOM 687 N N . THR A 1 84 ? 35.379 -27.853 -17.313 1.00 90.38 84 THR A N 1
ATOM 688 C CA . THR A 1 84 ? 36.608 -27.047 -17.382 1.00 90.38 84 THR A CA 1
ATOM 689 C C . THR A 1 84 ? 37.116 -26.701 -15.986 1.00 90.38 84 THR A C 1
ATOM 691 O O . THR A 1 84 ? 38.299 -26.857 -15.709 1.00 90.38 84 THR A O 1
ATOM 694 N N . PHE A 1 85 ? 36.220 -26.296 -15.083 1.00 91.88 85 PHE A N 1
ATOM 695 C CA . PHE A 1 85 ? 36.576 -25.996 -13.700 1.00 91.88 85 PHE A CA 1
ATOM 696 C C . PHE A 1 85 ? 37.203 -27.206 -12.997 1.00 91.88 85 PHE A C 1
ATOM 698 O O . PHE A 1 85 ? 38.289 -27.074 -12.449 1.00 91.88 85 PHE A O 1
ATOM 705 N N . MET A 1 86 ? 36.581 -28.387 -13.079 1.00 92.69 86 MET A N 1
ATOM 706 C CA . MET A 1 86 ? 37.112 -29.613 -12.468 1.00 92.69 86 MET A CA 1
ATOM 707 C C . MET A 1 86 ? 38.480 -30.011 -13.039 1.00 92.69 86 MET A C 1
ATOM 709 O O . MET A 1 86 ? 39.377 -30.349 -12.277 1.00 92.69 86 MET A O 1
ATOM 713 N N . LYS A 1 87 ? 38.685 -29.890 -14.361 1.00 90.88 87 LYS A N 1
ATOM 714 C CA . LYS A 1 87 ? 40.003 -30.137 -14.979 1.00 90.88 87 LYS A CA 1
ATOM 715 C C . LYS A 1 87 ? 41.094 -29.218 -14.432 1.00 90.88 87 LYS A C 1
ATOM 717 O O . LYS A 1 87 ? 42.226 -29.654 -14.275 1.00 90.88 87 LYS A O 1
ATOM 722 N N . ASN A 1 88 ? 40.767 -27.958 -14.159 1.00 91.25 88 ASN A N 1
ATOM 723 C CA . ASN A 1 88 ? 41.728 -27.032 -13.569 1.00 91.25 88 ASN A CA 1
ATOM 724 C C . ASN A 1 88 ? 42.007 -27.373 -12.100 1.00 91.25 88 ASN A C 1
ATOM 726 O O . ASN A 1 88 ? 43.151 -27.276 -11.675 1.00 91.25 88 ASN A O 1
ATOM 730 N N . MET A 1 89 ? 40.986 -27.790 -11.343 1.00 92.69 89 MET A N 1
ATOM 731 C CA . MET A 1 89 ? 41.146 -28.199 -9.942 1.00 92.69 89 MET A CA 1
ATOM 732 C C . MET A 1 89 ? 42.064 -29.421 -9.793 1.00 92.69 89 MET A C 1
ATOM 734 O O . MET A 1 89 ? 42.832 -29.470 -8.838 1.00 92.69 89 MET A O 1
ATOM 738 N N . ASP A 1 90 ? 42.048 -30.352 -10.754 1.00 92.31 90 ASP A N 1
ATOM 739 C CA . ASP A 1 90 ? 42.939 -31.527 -10.781 1.00 92.31 90 ASP A CA 1
ATOM 740 C C . ASP A 1 90 ? 44.432 -31.169 -10.930 1.00 92.31 90 ASP A C 1
ATOM 742 O O . ASP A 1 90 ? 45.290 -32.005 -10.638 1.00 92.31 90 ASP A O 1
ATOM 746 N N . ASN A 1 91 ? 44.742 -29.954 -11.400 1.00 90.19 91 ASN A N 1
ATOM 747 C CA . ASN A 1 91 ? 46.110 -29.467 -11.600 1.00 90.19 91 ASN A CA 1
ATOM 748 C C . ASN A 1 91 ? 46.632 -28.625 -10.426 1.00 90.19 91 ASN A C 1
ATOM 750 O O . ASN A 1 91 ? 47.786 -28.205 -10.457 1.00 90.19 91 ASN A O 1
ATOM 754 N N . ILE A 1 92 ? 45.798 -28.332 -9.426 1.00 90.44 92 ILE A N 1
ATOM 755 C CA . ILE A 1 92 ? 46.221 -27.599 -8.231 1.00 90.44 92 ILE A CA 1
ATOM 756 C C . ILE A 1 92 ? 46.812 -28.611 -7.247 1.00 90.44 92 ILE A C 1
ATOM 758 O O . ILE A 1 92 ? 46.218 -29.659 -7.004 1.00 90.44 92 ILE A O 1
ATOM 762 N N . GLU A 1 93 ? 47.991 -28.323 -6.699 1.00 87.81 93 GLU A N 1
ATOM 763 C CA . GLU A 1 93 ? 48.583 -29.127 -5.627 1.00 87.81 93 GLU A CA 1
ATOM 764 C C . GLU A 1 93 ? 47.959 -28.760 -4.275 1.00 87.81 93 GLU A C 1
ATOM 766 O O . GLU A 1 93 ? 47.656 -27.596 -4.016 1.00 87.81 93 GLU A O 1
ATOM 771 N N . GLY A 1 94 ? 47.783 -29.755 -3.405 1.00 88.50 94 GLY A N 1
ATOM 772 C CA . GLY A 1 94 ? 47.138 -29.589 -2.103 1.00 88.50 94 GLY A CA 1
ATOM 773 C C . GLY A 1 94 ? 45.955 -30.533 -1.911 1.00 88.50 94 GLY A C 1
ATOM 774 O O . GLY A 1 94 ? 45.593 -31.305 -2.803 1.00 88.50 94 GLY A O 1
ATOM 775 N N . LYS A 1 95 ? 45.384 -30.530 -0.702 1.00 93.50 95 LYS A N 1
ATOM 776 C CA . LYS A 1 95 ? 44.206 -31.336 -0.375 1.00 93.50 95 LYS A CA 1
ATOM 777 C C . LYS A 1 95 ? 42.947 -30.482 -0.520 1.00 93.50 95 LYS A C 1
ATOM 779 O O . LYS A 1 95 ? 42.688 -29.607 0.305 1.00 93.50 95 LYS A O 1
ATOM 784 N N . HIS A 1 96 ? 42.127 -30.786 -1.520 1.00 95.81 96 HIS A N 1
ATOM 785 C CA . HIS A 1 96 ? 40.876 -30.067 -1.761 1.00 95.81 96 HIS A CA 1
ATOM 786 C C . HIS A 1 96 ? 39.795 -30.926 -2.398 1.00 95.81 96 HIS A C 1
ATOM 788 O O . HIS A 1 96 ? 40.075 -31.899 -3.097 1.00 95.81 96 HIS A O 1
ATOM 794 N N . ASP A 1 97 ? 38.549 -30.520 -2.183 1.00 95.06 97 ASP A N 1
ATOM 795 C CA . ASP A 1 97 ? 37.357 -31.068 -2.823 1.00 95.06 97 ASP A CA 1
ATOM 796 C C . ASP A 1 97 ? 36.428 -29.948 -3.333 1.00 95.06 97 ASP A C 1
ATOM 798 O O . ASP A 1 97 ? 36.601 -28.757 -3.048 1.00 95.06 97 ASP A O 1
ATOM 802 N N . VAL A 1 98 ? 35.453 -30.317 -4.169 1.00 95.31 98 VAL A N 1
ATOM 803 C CA . VAL A 1 98 ? 34.513 -29.366 -4.783 1.00 95.31 98 VAL A CA 1
ATOM 804 C C . VAL A 1 98 ? 33.082 -29.706 -4.397 1.00 95.31 98 VAL A C 1
ATOM 806 O O . VAL A 1 98 ? 32.543 -30.729 -4.816 1.00 95.31 98 VAL A O 1
ATOM 809 N N . LEU A 1 99 ? 32.422 -28.802 -3.673 1.00 94.75 99 LEU A N 1
ATOM 810 C CA . LEU A 1 99 ? 30.996 -28.902 -3.369 1.00 94.75 99 LEU A CA 1
ATOM 811 C C . LEU A 1 99 ? 30.161 -28.330 -4.520 1.00 94.75 99 LEU A C 1
ATOM 813 O O . LEU A 1 99 ? 30.103 -27.115 -4.722 1.00 94.75 99 LEU A O 1
ATOM 817 N N . LEU A 1 100 ? 29.472 -29.201 -5.263 1.00 92.06 100 LEU A N 1
ATOM 818 C CA . LEU A 1 100 ? 28.620 -28.810 -6.388 1.00 92.06 100 LEU A CA 1
ATOM 819 C C . LEU A 1 100 ? 27.215 -28.390 -5.919 1.00 92.06 100 LEU A C 1
ATOM 821 O O . LEU A 1 100 ? 26.407 -29.213 -5.478 1.00 92.06 100 LEU A O 1
ATOM 825 N N . ILE A 1 101 ? 26.883 -27.108 -6.099 1.00 86.56 101 ILE A N 1
ATOM 826 C CA . ILE A 1 101 ? 25.619 -26.502 -5.655 1.00 86.56 101 ILE A CA 1
ATOM 827 C C . ILE A 1 101 ? 24.788 -26.034 -6.860 1.00 86.56 101 ILE A C 1
ATOM 829 O O . ILE A 1 101 ? 25.096 -25.015 -7.485 1.00 86.56 101 ILE A O 1
ATOM 833 N N . THR A 1 102 ? 23.671 -26.714 -7.155 1.00 72.19 102 THR A N 1
ATOM 834 C CA . THR A 1 102 ? 22.729 -26.298 -8.222 1.00 72.19 102 THR A CA 1
ATOM 835 C C . THR A 1 102 ? 21.453 -25.602 -7.727 1.00 72.19 102 THR A C 1
ATOM 837 O O . THR A 1 102 ? 20.690 -25.079 -8.539 1.00 72.19 102 THR A O 1
ATOM 840 N N . GLY A 1 103 ? 21.253 -25.506 -6.406 1.00 63.94 103 GLY A N 1
ATOM 841 C CA . GLY A 1 103 ? 20.064 -24.918 -5.771 1.00 63.94 103 GLY A CA 1
ATOM 842 C C . GLY A 1 103 ? 18.839 -25.847 -5.762 1.00 63.94 103 GLY A C 1
ATOM 843 O O . GLY A 1 103 ? 18.801 -26.837 -6.487 1.00 63.94 103 GLY A O 1
ATOM 844 N N . SER A 1 104 ? 17.837 -25.524 -4.937 1.00 51.12 104 SER A N 1
ATOM 845 C CA . SER A 1 104 ? 16.570 -26.262 -4.830 1.00 51.12 104 SER A CA 1
ATOM 846 C C . SER A 1 104 ? 15.523 -25.768 -5.852 1.00 51.12 104 SER A C 1
ATOM 848 O O . SER A 1 104 ? 15.348 -24.560 -6.074 1.00 51.12 104 SER A O 1
ATOM 850 N N . GLY A 1 105 ? 14.841 -26.714 -6.511 1.00 49.06 105 GLY A N 1
ATOM 851 C CA . GLY A 1 105 ? 13.712 -26.491 -7.429 1.00 49.06 105 GLY A CA 1
ATOM 852 C C . GLY A 1 105 ? 13.960 -26.890 -8.894 1.00 49.06 105 GLY A C 1
ATOM 853 O O . GLY A 1 105 ? 15.082 -26.814 -9.390 1.00 49.06 105 GLY A O 1
ATOM 854 N N . ALA A 1 106 ? 12.893 -27.282 -9.603 1.00 43.38 106 ALA A N 1
ATOM 855 C CA . ALA A 1 106 ? 12.929 -27.644 -11.023 1.00 43.38 106 ALA A CA 1
ATOM 856 C C . ALA A 1 106 ? 13.314 -26.431 -11.889 1.00 43.38 106 ALA A C 1
ATOM 858 O O . ALA A 1 106 ? 12.507 -25.531 -12.133 1.00 43.38 106 ALA A O 1
ATOM 859 N N . LYS A 1 107 ? 14.580 -26.359 -12.314 1.00 46.06 107 LYS A N 1
ATOM 860 C CA . LYS A 1 107 ? 15.115 -25.247 -13.110 1.00 46.06 107 LYS A CA 1
ATOM 861 C C . LYS A 1 107 ? 16.110 -25.750 -14.153 1.00 46.06 107 LYS A C 1
ATOM 863 O O . LYS A 1 107 ? 17.232 -26.079 -13.803 1.00 46.06 107 LYS A O 1
ATOM 868 N N . GLY A 1 108 ? 15.723 -25.674 -15.429 1.00 53.47 108 GLY A N 1
ATOM 869 C CA . GLY A 1 108 ? 16.623 -25.719 -16.591 1.00 53.47 108 GLY A CA 1
ATOM 870 C C . GLY A 1 108 ? 17.390 -27.030 -16.825 1.00 53.47 108 GLY A C 1
ATOM 871 O O . GLY A 1 108 ? 17.444 -27.911 -15.979 1.00 53.47 108 GLY A O 1
ATOM 872 N N . LYS A 1 109 ? 17.996 -27.152 -18.013 1.00 58.62 109 LYS A N 1
ATOM 873 C CA . LYS A 1 109 ? 18.605 -28.384 -18.555 1.00 58.62 109 LYS A CA 1
ATOM 874 C C . LYS A 1 109 ? 19.848 -28.925 -17.797 1.00 58.62 109 LYS A C 1
ATOM 876 O O . LYS A 1 109 ? 20.359 -29.961 -18.197 1.00 58.62 109 LYS A O 1
ATOM 881 N N . PHE A 1 110 ? 20.343 -28.267 -16.736 1.00 67.44 110 PHE A N 1
ATOM 882 C CA . PHE A 1 110 ? 21.513 -28.705 -15.947 1.00 67.44 110 PHE A CA 1
ATOM 883 C C . PHE A 1 110 ? 21.234 -28.654 -14.434 1.00 67.44 110 PHE A C 1
ATOM 885 O O . PHE A 1 110 ? 21.031 -27.579 -13.870 1.00 67.44 110 PHE A O 1
ATOM 892 N N . ASN A 1 111 ? 21.260 -29.814 -13.778 1.00 76.94 111 ASN A N 1
ATOM 893 C CA . ASN A 1 111 ? 21.173 -29.997 -12.322 1.00 76.94 111 ASN A CA 1
ATOM 894 C C . ASN A 1 111 ? 22.271 -30.967 -11.828 1.00 76.94 111 ASN A C 1
ATOM 896 O O . ASN A 1 111 ? 22.860 -31.669 -12.652 1.00 76.94 111 ASN A O 1
ATOM 900 N N . THR A 1 112 ? 22.540 -31.033 -10.511 1.00 78.75 112 THR A N 1
ATOM 901 C CA . THR A 1 112 ? 23.620 -31.878 -9.951 1.00 78.75 112 THR A CA 1
ATOM 902 C C . THR A 1 112 ? 23.560 -33.320 -10.459 1.00 78.75 112 THR A C 1
ATOM 904 O O . THR A 1 112 ? 24.586 -33.844 -10.867 1.00 78.75 112 THR A O 1
ATOM 907 N N . VAL A 1 113 ? 22.377 -33.945 -10.498 1.00 83.38 113 VAL A N 1
ATOM 908 C CA . VAL A 1 113 ? 22.221 -35.343 -10.942 1.00 83.38 113 VAL A CA 1
ATOM 909 C C . VAL A 1 113 ? 22.634 -35.493 -12.408 1.00 83.38 113 VAL A C 1
ATOM 911 O O . VAL A 1 113 ? 23.538 -36.263 -12.714 1.00 83.38 113 VAL A O 1
ATOM 914 N N . SER A 1 114 ? 22.049 -34.689 -13.301 1.00 80.88 114 SER A N 1
ATOM 915 C CA . SER A 1 114 ? 22.380 -34.707 -14.734 1.00 80.88 114 SER A CA 1
ATOM 916 C C . SER A 1 114 ? 23.844 -34.352 -15.010 1.00 80.88 114 SER A C 1
ATOM 918 O O . SER A 1 114 ? 24.426 -34.852 -15.963 1.00 80.88 114 SER A O 1
ATOM 920 N N . GLY A 1 115 ? 24.453 -33.495 -14.183 1.00 83.00 115 GLY A N 1
ATOM 921 C CA . GLY A 1 115 ? 25.857 -33.134 -14.314 1.00 83.00 115 GLY A CA 1
ATOM 922 C C . GLY A 1 115 ? 26.782 -34.273 -13.926 1.00 83.00 115 GLY A C 1
ATOM 923 O O . GLY A 1 115 ? 27.690 -34.584 -14.686 1.00 83.00 115 GLY A O 1
ATOM 924 N N . LEU A 1 116 ? 26.513 -34.934 -12.798 1.00 86.06 116 LEU A N 1
ATOM 925 C CA . LEU A 1 116 ? 27.288 -36.091 -12.348 1.00 86.06 116 LEU A CA 1
ATOM 926 C C . LEU A 1 116 ? 27.166 -37.277 -13.317 1.00 86.06 116 LEU A C 1
ATOM 928 O O . LEU A 1 116 ? 28.166 -37.922 -13.608 1.00 86.06 116 LEU A O 1
ATOM 932 N N . GLN A 1 117 ? 25.975 -37.528 -13.873 1.00 86.00 117 GLN A N 1
ATOM 933 C CA . GLN A 1 117 ? 25.744 -38.598 -14.860 1.00 86.00 117 GLN A CA 1
ATOM 934 C C . GLN A 1 117 ? 26.527 -38.411 -16.167 1.00 86.00 117 GLN A C 1
ATOM 936 O O . GLN A 1 117 ? 26.801 -39.383 -16.861 1.00 86.00 117 GLN A O 1
ATOM 941 N N . ARG A 1 118 ? 26.877 -37.168 -16.515 1.00 85.12 118 ARG A N 1
ATOM 942 C CA . ARG A 1 118 ? 27.610 -36.826 -17.743 1.00 85.12 118 ARG A CA 1
ATOM 943 C C . ARG A 1 118 ? 29.130 -36.845 -17.572 1.00 85.12 118 ARG A C 1
ATOM 945 O O . ARG A 1 118 ? 29.849 -36.533 -18.519 1.00 85.12 118 ARG A O 1
ATOM 952 N N . ILE A 1 119 ? 29.634 -37.140 -16.373 1.00 84.75 119 ILE A N 1
ATOM 953 C CA . ILE A 1 119 ? 31.072 -37.248 -16.120 1.00 84.75 119 ILE A CA 1
ATOM 954 C C . ILE A 1 119 ? 31.560 -38.580 -16.701 1.00 84.75 119 ILE A C 1
ATOM 956 O O . ILE A 1 119 ? 31.304 -39.642 -16.145 1.00 84.75 119 ILE A O 1
ATOM 960 N N . GLU A 1 120 ? 32.254 -38.505 -17.836 1.00 68.81 120 GLU A N 1
ATOM 961 C CA . GLU A 1 120 ? 32.775 -39.664 -18.581 1.00 68.81 120 GLU A CA 1
ATOM 962 C C . GLU A 1 120 ? 34.056 -40.257 -17.959 1.00 68.81 120 GLU A C 1
ATOM 964 O O . GLU A 1 120 ? 34.371 -41.420 -18.188 1.00 68.81 120 GLU A O 1
ATOM 969 N N . SER A 1 121 ? 34.797 -39.472 -17.166 1.00 67.94 121 SER A N 1
ATOM 970 C CA . SER A 1 121 ? 36.077 -39.852 -16.549 1.00 67.94 121 SER A CA 1
ATOM 971 C C . SER A 1 121 ? 36.162 -39.358 -15.106 1.00 67.94 121 SER A C 1
ATOM 973 O O . SER A 1 121 ? 35.813 -38.207 -14.843 1.00 67.94 121 SER A O 1
ATOM 975 N N . SER A 1 122 ? 36.671 -40.180 -14.186 1.00 73.69 122 SER A N 1
ATOM 976 C CA . SER A 1 122 ? 36.884 -39.781 -12.789 1.00 73.69 122 SER A CA 1
ATOM 977 C C . SER A 1 122 ? 37.918 -38.655 -12.683 1.00 73.69 122 SER A C 1
ATOM 979 O O . SER A 1 122 ? 39.032 -38.792 -13.185 1.00 73.69 122 SER A O 1
ATOM 981 N N . TYR A 1 123 ? 37.551 -37.560 -12.019 1.00 84.81 123 TYR A N 1
ATOM 982 C CA . TYR A 1 123 ? 38.476 -36.487 -11.640 1.00 84.81 123 TYR A CA 1
ATOM 983 C C . TYR A 1 123 ? 39.343 -36.915 -10.452 1.00 84.81 123 TYR A C 1
ATOM 985 O O . TYR A 1 123 ? 38.901 -37.720 -9.625 1.00 84.81 123 TYR A O 1
ATOM 993 N N . LYS A 1 124 ? 40.561 -36.369 -10.348 1.00 86.69 124 LYS A N 1
ATOM 994 C CA . LYS A 1 124 ? 41.402 -36.559 -9.152 1.00 86.69 124 LYS A CA 1
ATOM 995 C C . LYS A 1 124 ? 40.801 -35.833 -7.949 1.00 86.69 124 LYS A C 1
ATOM 997 O O . LYS A 1 124 ? 40.805 -36.376 -6.846 1.00 86.69 124 LYS A O 1
ATOM 1002 N N . THR A 1 125 ? 40.264 -34.633 -8.162 1.00 91.44 125 THR A N 1
ATOM 1003 C CA . THR A 1 125 ? 39.591 -33.834 -7.139 1.00 91.44 125 THR A CA 1
ATOM 1004 C C . THR A 1 125 ? 38.241 -34.466 -6.762 1.00 91.44 125 THR A C 1
ATOM 1006 O O . THR A 1 125 ? 37.363 -34.600 -7.623 1.00 91.44 125 THR A O 1
ATOM 1009 N N . PRO A 1 126 ? 38.023 -34.820 -5.480 1.00 93.00 126 PRO A N 1
ATOM 1010 C CA . PRO A 1 126 ? 36.753 -35.358 -5.007 1.00 93.00 126 PRO A CA 1
ATOM 1011 C C . PRO A 1 126 ? 35.590 -34.379 -5.203 1.00 93.00 126 PRO A C 1
ATOM 1013 O O . PRO A 1 126 ? 35.722 -33.171 -4.990 1.00 93.00 126 PRO A O 1
ATOM 1016 N N . ILE A 1 127 ? 34.418 -34.910 -5.560 1.00 94.44 127 ILE A N 1
ATOM 1017 C CA . ILE A 1 127 ? 33.187 -34.123 -5.677 1.00 94.44 127 ILE A CA 1
ATOM 1018 C C . ILE A 1 127 ? 32.314 -34.356 -4.447 1.00 94.44 127 ILE A C 1
ATOM 1020 O O . ILE A 1 127 ? 32.026 -35.494 -4.063 1.00 94.44 127 ILE A O 1
ATOM 1024 N N . ALA A 1 128 ? 31.844 -33.262 -3.864 1.00 95.00 128 ALA A N 1
ATOM 1025 C CA . ALA A 1 128 ? 30.896 -33.247 -2.770 1.00 95.00 128 ALA A CA 1
ATOM 1026 C C . ALA A 1 128 ? 29.531 -32.703 -3.213 1.00 95.00 128 ALA A C 1
ATOM 1028 O O . ALA A 1 128 ? 29.414 -31.938 -4.178 1.00 95.00 128 ALA A O 1
ATOM 1029 N N . VAL A 1 129 ? 28.475 -33.087 -2.495 1.00 94.44 129 VAL A N 1
ATOM 1030 C CA . VAL A 1 129 ? 27.100 -32.627 -2.757 1.00 94.44 129 VAL A CA 1
ATOM 1031 C C . VAL A 1 129 ? 26.398 -32.207 -1.475 1.00 94.44 129 VAL A C 1
ATOM 1033 O O . VAL A 1 129 ? 26.676 -32.733 -0.403 1.00 94.44 129 VAL A O 1
ATOM 1036 N N . ALA A 1 130 ? 25.453 -31.276 -1.592 1.00 92.00 130 ALA A N 1
ATOM 1037 C CA . ALA A 1 130 ? 24.612 -30.874 -0.472 1.00 92.00 130 ALA A CA 1
ATOM 1038 C C . ALA A 1 130 ? 23.402 -31.810 -0.305 1.00 92.00 130 ALA A C 1
ATOM 1040 O O . ALA A 1 130 ? 22.839 -32.294 -1.302 1.00 92.00 130 ALA A O 1
ATOM 1041 N N . PHE A 1 131 ? 22.998 -31.989 0.951 1.00 92.69 131 PHE A N 1
ATOM 1042 C CA . PHE A 1 131 ? 21.775 -32.643 1.405 1.00 92.69 131 PHE A CA 1
ATOM 1043 C C . PHE A 1 131 ? 21.138 -31.798 2.517 1.00 92.69 131 PHE A C 1
ATOM 1045 O O . PHE A 1 131 ? 21.837 -31.272 3.382 1.00 92.69 131 PHE A O 1
ATOM 1052 N N . ASN A 1 132 ? 19.817 -31.635 2.492 1.00 92.19 132 ASN A N 1
ATOM 1053 C CA . ASN A 1 132 ? 19.097 -30.903 3.531 1.00 92.19 132 ASN A CA 1
ATOM 1054 C C . ASN A 1 132 ? 18.086 -31.831 4.225 1.00 92.19 132 ASN A C 1
ATOM 1056 O O . ASN A 1 132 ? 17.063 -32.148 3.618 1.00 92.19 132 ASN A O 1
ATOM 1060 N N . PRO A 1 133 ? 18.344 -32.260 5.476 1.00 91.38 133 PRO A N 1
ATOM 1061 C CA . PRO A 1 133 ? 17.442 -33.153 6.208 1.00 91.38 133 PRO A CA 1
ATOM 1062 C C . PRO A 1 133 ? 16.251 -32.424 6.847 1.00 91.38 133 PRO A C 1
ATOM 1064 O O . PRO A 1 133 ? 15.359 -33.056 7.406 1.00 91.38 133 PRO A O 1
ATOM 1067 N N . PHE A 1 134 ? 16.235 -31.092 6.804 1.00 92.56 134 PHE A N 1
ATOM 1068 C CA . PHE A 1 134 ? 15.349 -30.266 7.618 1.00 92.56 134 PHE A CA 1
ATOM 1069 C C . PHE A 1 134 ? 14.118 -29.753 6.865 1.00 92.56 134 PHE A C 1
ATOM 1071 O O . PHE A 1 134 ? 13.450 -28.836 7.343 1.00 92.56 134 PHE A O 1
ATOM 1078 N N . PHE A 1 135 ? 13.802 -30.327 5.700 1.00 86.38 135 PHE A N 1
ATOM 1079 C CA . PHE A 1 135 ? 12.561 -30.002 5.001 1.00 86.38 135 PHE A CA 1
ATOM 1080 C C . PHE A 1 135 ? 11.342 -30.243 5.915 1.00 86.38 135 PHE A C 1
ATOM 1082 O O . PHE A 1 135 ? 11.297 -31.244 6.633 1.00 86.38 135 PHE A O 1
ATOM 1089 N N . PRO A 1 136 ? 10.358 -29.324 5.925 1.00 78.25 136 PRO A N 1
ATOM 1090 C CA . PRO A 1 136 ? 9.254 -29.378 6.878 1.00 78.25 136 PRO A CA 1
ATOM 1091 C C . PRO A 1 136 ? 8.252 -30.490 6.551 1.00 78.25 136 PRO A C 1
ATOM 1093 O O . PRO A 1 136 ? 7.663 -31.057 7.472 1.00 78.25 136 PRO A O 1
ATOM 1096 N N . THR A 1 137 ? 8.075 -30.810 5.265 1.00 85.75 137 THR A N 1
ATOM 1097 C CA . THR A 1 137 ? 7.170 -31.860 4.789 1.00 85.75 137 THR A CA 1
ATOM 1098 C C . THR A 1 137 ? 7.936 -33.160 4.532 1.00 85.75 137 THR A C 1
ATOM 1100 O O . THR A 1 137 ? 9.080 -33.140 4.072 1.00 85.75 137 THR A O 1
ATOM 1103 N N . GLU A 1 138 ? 7.300 -34.302 4.805 1.00 86.31 138 GLU A N 1
ATOM 1104 C CA . GLU A 1 138 ? 7.882 -35.614 4.481 1.00 86.31 138 GLU A CA 1
ATOM 1105 C C . GLU A 1 138 ? 8.039 -35.819 2.971 1.00 86.31 138 GLU A C 1
ATOM 1107 O O . GLU A 1 138 ? 9.000 -36.440 2.531 1.00 86.31 138 GLU A O 1
ATOM 1112 N N . GLU A 1 139 ? 7.136 -35.256 2.164 1.00 86.25 139 GLU A N 1
ATOM 1113 C CA . GLU A 1 139 ? 7.210 -35.341 0.704 1.00 86.25 139 GLU A CA 1
ATOM 1114 C C . GLU A 1 139 ? 8.475 -34.658 0.157 1.00 86.25 139 GLU A C 1
ATOM 1116 O O . GLU A 1 139 ? 9.206 -35.246 -0.646 1.00 86.25 139 GLU A O 1
ATOM 1121 N N . ASP A 1 140 ? 8.786 -33.446 0.630 1.00 85.44 140 ASP A N 1
ATOM 1122 C CA . ASP A 1 140 ? 9.991 -32.719 0.219 1.00 85.44 140 ASP A CA 1
ATOM 1123 C C . ASP A 1 140 ? 11.269 -33.416 0.694 1.00 85.44 140 ASP A C 1
ATOM 1125 O O . ASP A 1 140 ? 12.263 -33.466 -0.046 1.00 85.44 140 ASP A O 1
ATOM 1129 N N . LEU A 1 141 ? 11.245 -33.963 1.915 1.00 88.44 141 LEU A N 1
ATOM 1130 C CA . LEU A 1 141 ? 12.358 -34.728 2.465 1.00 88.44 141 LEU A CA 1
ATOM 1131 C C . LEU A 1 141 ? 12.597 -36.004 1.652 1.00 88.44 141 LEU A C 1
ATOM 1133 O O . LEU A 1 141 ? 13.739 -36.281 1.286 1.00 88.44 141 LEU A O 1
ATOM 1137 N N . GLU A 1 142 ? 11.548 -36.747 1.297 1.00 89.88 142 GLU A N 1
ATOM 1138 C CA . GLU A 1 142 ? 11.682 -37.961 0.489 1.00 89.88 142 GLU A CA 1
ATOM 1139 C C . GLU A 1 142 ? 12.138 -37.640 -0.942 1.00 89.88 142 GLU A C 1
ATOM 1141 O O . GLU A 1 142 ? 12.996 -38.329 -1.502 1.00 89.88 142 GLU A O 1
ATOM 1146 N N . ALA A 1 143 ? 11.675 -36.526 -1.517 1.00 87.25 143 ALA A N 1
ATOM 1147 C CA . ALA A 1 143 ? 12.190 -36.034 -2.789 1.00 87.25 143 ALA A CA 1
ATOM 1148 C C . ALA A 1 143 ? 13.684 -35.662 -2.707 1.00 87.25 143 ALA A C 1
ATOM 1150 O O . ALA A 1 143 ? 14.436 -35.923 -3.651 1.00 87.25 143 ALA A O 1
ATOM 1151 N N . GLU A 1 144 ? 14.144 -35.070 -1.600 1.00 90.69 144 GLU A N 1
ATOM 1152 C CA . GLU A 1 144 ? 15.568 -34.789 -1.374 1.00 90.69 144 GLU A CA 1
ATOM 1153 C C . GLU A 1 144 ? 16.386 -36.070 -1.156 1.00 90.69 144 GLU A C 1
ATOM 1155 O O . GLU A 1 144 ? 17.473 -36.198 -1.727 1.00 90.69 144 GLU A O 1
ATOM 1160 N N . ARG A 1 145 ? 15.852 -37.051 -0.418 1.00 92.81 145 ARG A N 1
ATOM 1161 C CA . ARG A 1 145 ? 16.467 -38.375 -0.237 1.00 92.81 145 ARG A CA 1
ATOM 1162 C C . ARG A 1 145 ? 16.626 -39.106 -1.563 1.00 92.81 145 ARG A C 1
ATOM 1164 O O . ARG A 1 145 ? 17.710 -39.616 -1.850 1.00 92.81 145 ARG A O 1
ATOM 1171 N N . LYS A 1 146 ? 15.589 -39.098 -2.405 1.00 90.69 146 LYS A N 1
ATOM 1172 C CA . LYS A 1 146 ? 15.647 -39.648 -3.765 1.00 90.69 146 LYS A CA 1
ATOM 1173 C C . LYS A 1 146 ? 16.724 -38.954 -4.597 1.00 90.69 146 LYS A C 1
ATOM 1175 O O . LYS A 1 146 ? 17.578 -39.628 -5.163 1.00 90.69 146 LYS A O 1
ATOM 1180 N N . ARG A 1 147 ? 16.764 -37.614 -4.591 1.00 89.62 147 ARG A N 1
ATOM 1181 C CA . ARG A 1 147 ? 17.818 -36.854 -5.285 1.00 89.62 147 ARG A CA 1
ATOM 1182 C C . ARG A 1 147 ? 19.214 -37.222 -4.791 1.00 89.62 147 ARG A C 1
ATOM 1184 O O . ARG A 1 147 ? 20.133 -37.280 -5.602 1.00 89.62 147 ARG A O 1
ATOM 1191 N N . LEU A 1 148 ? 19.409 -37.432 -3.489 1.00 92.00 148 LEU A N 1
ATOM 1192 C CA . LEU A 1 148 ? 20.707 -37.849 -2.962 1.00 92.00 148 LEU A CA 1
ATOM 1193 C C . LEU A 1 148 ? 21.069 -39.275 -3.391 1.00 92.00 148 LEU A C 1
ATOM 1195 O O . LEU A 1 148 ? 22.198 -39.480 -3.826 1.00 92.00 148 LEU A O 1
ATOM 1199 N N . LYS A 1 149 ? 20.126 -40.226 -3.351 1.00 92.31 149 LYS A N 1
ATOM 1200 C CA . LYS A 1 149 ? 20.330 -41.583 -3.892 1.00 92.31 149 LYS A CA 1
ATOM 1201 C C . LYS A 1 149 ? 20.763 -41.533 -5.359 1.00 92.31 149 LYS A C 1
ATOM 1203 O O . LYS A 1 149 ? 21.768 -42.144 -5.708 1.00 92.31 149 LYS A O 1
ATOM 1208 N N . ASP A 1 150 ? 20.093 -40.725 -6.180 1.00 90.31 150 ASP A N 1
ATOM 1209 C CA . ASP A 1 150 ? 20.442 -40.552 -7.596 1.00 90.31 150 ASP A CA 1
ATOM 1210 C C . ASP A 1 150 ? 21.856 -39.966 -7.773 1.00 90.31 150 ASP A C 1
ATOM 1212 O O . ASP A 1 150 ? 22.609 -40.408 -8.641 1.00 90.31 150 ASP A O 1
ATOM 1216 N N . LYS A 1 151 ? 22.256 -38.997 -6.930 1.00 91.50 151 LYS A N 1
ATOM 1217 C CA . LYS A 1 151 ? 23.627 -38.449 -6.921 1.00 91.50 151 LYS A CA 1
ATOM 1218 C C . LYS A 1 151 ? 24.651 -39.526 -6.533 1.00 91.50 151 LYS A C 1
ATOM 1220 O O . LYS A 1 151 ? 25.665 -39.659 -7.215 1.00 91.50 151 LYS A O 1
ATOM 1225 N N . LEU A 1 152 ? 24.401 -40.297 -5.473 1.00 91.44 152 LEU A N 1
ATOM 1226 C CA . LEU A 1 152 ? 25.311 -41.340 -4.972 1.00 91.44 152 LEU A CA 1
ATOM 1227 C C . LEU A 1 152 ? 25.444 -42.521 -5.947 1.00 91.44 152 LEU A C 1
ATOM 1229 O O . LEU A 1 152 ? 26.541 -43.057 -6.115 1.00 91.44 152 LEU A O 1
ATOM 1233 N N . ALA A 1 153 ? 24.369 -42.868 -6.660 1.00 90.00 153 ALA A N 1
ATOM 1234 C CA . ALA A 1 153 ? 24.361 -43.921 -7.676 1.00 90.00 153 ALA A CA 1
ATOM 1235 C C . ALA A 1 153 ? 25.353 -43.661 -8.824 1.00 90.00 153 ALA A C 1
ATOM 1237 O O . ALA A 1 153 ? 25.846 -44.610 -9.432 1.00 90.00 153 ALA A O 1
ATOM 1238 N N . THR A 1 154 ? 25.716 -42.397 -9.081 1.00 89.25 154 THR A N 1
ATOM 1239 C CA . THR A 1 154 ? 26.751 -42.044 -10.073 1.00 89.25 154 THR A CA 1
ATOM 1240 C C . THR A 1 154 ? 28.164 -42.472 -9.667 1.00 89.25 154 THR A C 1
ATOM 1242 O O . THR A 1 154 ? 29.058 -42.465 -10.506 1.00 89.25 154 THR A O 1
ATOM 1245 N N . LYS A 1 155 ? 28.389 -42.820 -8.389 1.00 88.19 155 LYS A N 1
ATOM 1246 C CA . LYS A 1 155 ? 29.699 -43.160 -7.792 1.00 88.19 155 LYS A CA 1
ATOM 1247 C C . LYS A 1 155 ? 30.757 -42.043 -7.850 1.00 88.19 155 LYS A C 1
ATOM 1249 O O . LYS A 1 155 ? 31.897 -42.266 -7.448 1.00 88.19 155 LYS A O 1
ATOM 1254 N N . GLN A 1 156 ? 30.377 -40.840 -8.286 1.00 88.75 156 GLN A N 1
ATOM 1255 C CA . GLN A 1 156 ? 31.252 -39.663 -8.366 1.00 88.75 156 GLN A CA 1
ATOM 1256 C C . GLN A 1 156 ? 31.339 -38.890 -7.038 1.00 88.75 156 GLN A C 1
ATOM 1258 O O . GLN A 1 156 ? 32.283 -38.140 -6.807 1.00 88.75 156 GLN A O 1
ATOM 1263 N N . VAL A 1 157 ? 30.347 -39.054 -6.159 1.00 92.25 157 VAL A N 1
ATOM 1264 C CA . VAL A 1 157 ? 30.245 -38.314 -4.895 1.00 92.25 157 VAL A CA 1
ATOM 1265 C C . VAL A 1 157 ? 31.099 -38.976 -3.816 1.00 92.25 157 VAL A C 1
ATOM 1267 O O . VAL A 1 157 ? 30.929 -40.161 -3.538 1.00 92.25 157 VAL A O 1
ATOM 1270 N N . LYS A 1 158 ? 31.982 -38.199 -3.184 1.00 93.50 158 LYS A N 1
ATOM 1271 C CA . LYS A 1 158 ? 32.866 -38.647 -2.094 1.00 93.50 158 LYS A CA 1
ATOM 1272 C C . LYS A 1 158 ? 32.522 -38.051 -0.732 1.00 93.50 158 LYS A C 1
ATOM 1274 O O . LYS A 1 158 ? 32.885 -38.638 0.280 1.00 93.50 158 LYS A O 1
ATOM 1279 N N . LYS A 1 159 ? 31.798 -36.929 -0.693 1.00 94.62 159 LYS A N 1
ATOM 1280 C CA . LYS A 1 159 ? 31.386 -36.273 0.555 1.00 94.62 159 LYS A CA 1
ATOM 1281 C C . LYS A 1 159 ? 29.985 -35.664 0.445 1.00 94.62 159 LYS A C 1
ATOM 1283 O O . LYS A 1 159 ? 29.605 -35.131 -0.601 1.00 94.62 159 LYS A O 1
ATOM 1288 N N . VAL A 1 160 ? 29.208 -35.736 1.522 1.00 95.12 160 VAL A N 1
ATOM 1289 C CA . VAL A 1 160 ? 27.856 -35.171 1.630 1.00 95.12 160 VAL A CA 1
ATOM 1290 C C . VAL A 1 160 ? 27.842 -34.081 2.699 1.00 95.12 160 VAL A C 1
ATOM 1292 O O . VAL A 1 160 ? 28.138 -34.345 3.860 1.00 95.12 160 VAL A O 1
ATOM 1295 N N . TYR A 1 161 ? 27.477 -32.861 2.311 1.00 94.75 161 TYR A N 1
ATOM 1296 C CA . TYR A 1 161 ? 27.362 -31.710 3.208 1.00 94.75 161 TYR A CA 1
ATOM 1297 C C . TYR A 1 161 ? 25.915 -31.515 3.654 1.00 94.75 161 TYR A C 1
ATOM 1299 O O . TYR A 1 161 ? 25.025 -31.328 2.820 1.00 94.75 161 TYR A O 1
ATOM 1307 N N . PHE A 1 162 ? 25.686 -31.527 4.962 1.00 93.19 162 PHE A N 1
ATOM 1308 C CA . PHE A 1 162 ? 24.384 -31.246 5.553 1.00 93.19 162 PHE A CA 1
ATOM 1309 C C . PHE A 1 162 ? 24.189 -29.744 5.653 1.00 93.19 162 PHE A C 1
ATOM 1311 O O . PHE A 1 162 ? 25.008 -29.060 6.250 1.00 93.19 162 PHE A O 1
ATOM 1318 N N . GLN A 1 163 ? 23.080 -29.234 5.127 1.00 89.31 163 GLN A N 1
ATOM 1319 C CA . GLN A 1 163 ? 22.667 -27.863 5.432 1.00 89.31 163 GLN A CA 1
ATOM 1320 C C . GLN A 1 163 ? 22.238 -27.753 6.892 1.00 89.31 163 GLN A C 1
ATOM 1322 O O . GLN A 1 163 ? 21.694 -28.707 7.433 1.00 89.31 163 GLN A O 1
ATOM 1327 N N . PHE A 1 164 ? 22.443 -26.595 7.517 1.00 90.69 164 PHE A N 1
ATOM 1328 C CA . PHE A 1 164 ? 22.057 -26.386 8.911 1.00 90.69 164 PHE A CA 1
ATOM 1329 C C . PHE A 1 164 ? 20.533 -26.288 9.120 1.00 90.69 164 PHE A C 1
ATOM 1331 O O . PHE A 1 164 ? 19.811 -25.655 8.346 1.00 90.69 164 PHE A O 1
ATOM 1338 N N . GLY A 1 165 ? 20.069 -26.835 10.242 1.00 91.25 165 GLY A N 1
ATOM 1339 C CA . GLY A 1 165 ? 18.720 -26.710 10.785 1.00 91.25 165 GLY A CA 1
ATOM 1340 C C . GLY A 1 165 ? 18.690 -27.217 12.228 1.00 91.25 165 GLY A C 1
ATOM 1341 O O . GLY A 1 165 ? 19.655 -27.819 12.690 1.00 91.25 165 GLY A O 1
ATOM 1342 N N . SER A 1 166 ? 17.613 -26.940 12.964 1.00 92.81 166 SER A N 1
ATOM 1343 C CA . SER A 1 166 ? 17.572 -27.184 14.417 1.00 92.81 166 SER A CA 1
ATOM 1344 C C . SER A 1 166 ? 16.687 -28.362 14.840 1.00 92.81 166 SER A C 1
ATOM 1346 O O . SER A 1 166 ? 16.403 -28.507 16.027 1.00 92.81 166 SER A O 1
ATOM 1348 N N . ASP A 1 167 ? 16.151 -29.146 13.902 1.00 93.44 167 ASP A N 1
ATOM 1349 C CA . ASP A 1 167 ? 15.315 -30.298 14.248 1.00 93.44 167 ASP A CA 1
ATOM 1350 C C . ASP A 1 167 ? 16.178 -31.535 14.516 1.00 93.44 167 ASP A C 1
ATOM 1352 O O . ASP A 1 167 ? 16.499 -32.294 13.602 1.00 93.44 167 ASP A O 1
ATOM 1356 N N . LEU A 1 168 ? 16.539 -31.740 15.785 1.00 93.19 168 LEU A N 1
ATOM 1357 C CA . LEU A 1 168 ? 17.386 -32.857 16.213 1.00 93.19 168 LEU A CA 1
ATOM 1358 C C . LEU A 1 168 ? 16.822 -34.229 15.823 1.00 93.19 168 LEU A C 1
ATOM 1360 O O . LEU A 1 168 ? 17.595 -35.115 15.469 1.00 93.19 168 LEU A O 1
ATOM 1364 N N . ARG A 1 169 ? 15.492 -34.401 15.816 1.00 92.31 169 ARG A N 1
ATOM 1365 C CA . ARG A 1 169 ? 14.868 -35.670 15.421 1.00 92.31 169 ARG A CA 1
ATOM 1366 C C . ARG A 1 169 ? 15.081 -35.940 13.935 1.00 92.31 169 ARG A C 1
ATOM 1368 O O . ARG A 1 169 ? 15.539 -37.013 13.571 1.00 92.31 169 ARG A O 1
ATOM 1375 N N . ARG A 1 170 ? 14.825 -34.946 13.079 1.00 93.06 170 ARG A N 1
ATOM 1376 C CA . ARG A 1 170 ? 15.048 -35.088 11.629 1.00 93.06 170 ARG A CA 1
ATOM 1377 C C . ARG A 1 170 ? 16.519 -35.293 11.283 1.00 93.06 170 ARG A C 1
ATOM 1379 O O . ARG A 1 170 ? 16.829 -36.032 10.347 1.00 93.06 170 ARG A O 1
ATOM 1386 N N . LEU A 1 171 ? 17.413 -34.633 12.024 1.00 95.12 171 LEU A N 1
ATOM 1387 C CA . LEU A 1 171 ? 18.851 -34.834 11.893 1.00 95.12 171 LEU A CA 1
ATOM 1388 C C . LEU A 1 171 ? 19.222 -36.286 12.207 1.00 95.12 171 LEU A C 1
ATOM 1390 O O . LEU A 1 171 ? 19.836 -36.934 11.365 1.00 95.12 171 LEU A O 1
ATOM 1394 N N . GLN A 1 172 ? 18.797 -36.788 13.368 1.00 94.94 172 GLN A N 1
ATOM 1395 C CA . GLN A 1 172 ? 19.001 -38.167 13.809 1.00 94.94 172 GLN A CA 1
ATOM 1396 C C . GLN A 1 172 ? 18.459 -39.174 12.783 1.00 94.94 172 GLN A C 1
ATOM 1398 O O . GLN A 1 172 ? 19.231 -39.963 12.246 1.00 94.94 172 GLN A O 1
ATOM 1403 N N . ASP A 1 173 ? 17.183 -39.059 12.401 1.00 93.06 173 ASP A N 1
ATOM 1404 C CA . ASP A 1 173 ? 16.535 -39.953 11.428 1.00 93.06 173 ASP A CA 1
ATOM 1405 C C . ASP A 1 173 ? 17.274 -39.970 10.076 1.00 93.06 173 ASP A C 1
ATOM 1407 O O . ASP A 1 173 ? 17.362 -40.990 9.389 1.00 93.06 173 ASP A O 1
ATOM 1411 N N . SER A 1 174 ? 17.816 -38.821 9.664 1.00 94.88 174 SER A N 1
ATOM 1412 C CA . SER A 1 174 ? 18.568 -38.706 8.414 1.00 94.88 174 SER A CA 1
ATOM 1413 C C . SER A 1 174 ? 19.988 -39.258 8.519 1.00 94.88 174 SER A C 1
ATOM 1415 O O . SER A 1 174 ? 20.483 -39.818 7.541 1.00 94.88 174 SER A O 1
ATOM 1417 N N . LEU A 1 175 ? 20.639 -39.118 9.674 1.00 94.75 175 LEU A N 1
ATOM 1418 C CA . LEU A 1 175 ? 21.938 -39.730 9.951 1.00 94.75 175 LEU A CA 1
ATOM 1419 C C . LEU A 1 175 ? 21.820 -41.256 10.019 1.00 94.75 175 LEU A C 1
ATOM 1421 O O . LEU A 1 175 ? 22.632 -41.941 9.397 1.00 94.75 175 LEU A O 1
ATOM 1425 N N . ASP A 1 176 ? 20.771 -41.784 10.654 1.00 93.44 176 ASP A N 1
ATOM 1426 C CA . ASP A 1 176 ? 20.449 -43.216 10.651 1.00 93.44 176 ASP A CA 1
ATOM 1427 C C . ASP A 1 176 ? 20.245 -43.739 9.233 1.00 93.44 176 ASP A C 1
ATOM 1429 O O . ASP A 1 176 ? 20.868 -44.717 8.811 1.00 93.44 176 ASP A O 1
ATOM 1433 N N . TRP A 1 177 ? 19.426 -43.039 8.450 1.00 94.06 177 TRP A N 1
ATOM 1434 C CA . TRP A 1 177 ? 19.208 -43.387 7.054 1.00 94.06 177 TRP A CA 1
ATOM 1435 C C . TRP A 1 177 ? 20.510 -43.364 6.237 1.00 94.06 177 TRP A C 1
ATOM 1437 O O . TRP A 1 177 ? 20.780 -44.307 5.488 1.00 94.06 177 TRP A O 1
ATOM 1447 N N . LEU A 1 178 ? 21.367 -42.350 6.396 1.00 92.19 178 LEU A N 1
ATOM 1448 C CA . LEU A 1 178 ? 22.658 -42.317 5.702 1.00 92.19 178 LEU A CA 1
ATOM 1449 C C . LEU A 1 178 ? 23.635 -43.385 6.187 1.00 92.19 178 LEU A C 1
ATOM 1451 O O . LEU A 1 178 ? 24.414 -43.879 5.372 1.00 92.19 178 LEU A O 1
ATOM 1455 N N . ALA A 1 179 ? 23.586 -43.780 7.459 1.00 89.81 179 ALA A N 1
ATOM 1456 C CA . ALA A 1 179 ? 24.372 -44.900 7.961 1.00 89.81 179 ALA A CA 1
ATOM 1457 C C . ALA A 1 179 ? 24.011 -46.196 7.217 1.00 89.81 179 ALA A C 1
ATOM 1459 O O . ALA A 1 179 ? 24.907 -46.956 6.847 1.00 89.81 179 ALA A O 1
ATOM 1460 N N . THR A 1 180 ? 22.728 -46.401 6.881 1.00 90.06 180 THR A N 1
ATOM 1461 C CA . THR A 1 180 ? 22.327 -47.529 6.019 1.00 90.06 180 THR A CA 1
ATOM 1462 C C . THR A 1 180 ? 22.901 -47.411 4.604 1.00 90.06 180 THR A C 1
ATOM 1464 O O . THR A 1 180 ? 23.370 -48.403 4.051 1.00 90.06 180 THR A O 1
ATOM 1467 N N . LEU A 1 181 ? 22.956 -46.205 4.027 1.00 88.81 181 LEU A N 1
ATOM 1468 C CA . LEU A 1 181 ? 23.507 -45.985 2.683 1.00 88.81 181 LEU A CA 1
ATOM 1469 C C . LEU A 1 181 ? 25.035 -46.080 2.622 1.00 88.81 181 LEU A C 1
ATOM 1471 O O . LEU A 1 181 ? 25.566 -46.492 1.590 1.00 88.81 181 LEU A O 1
ATOM 1475 N N . ARG A 1 182 ? 25.744 -45.763 3.712 1.00 86.56 182 ARG A N 1
ATOM 1476 C CA . ARG A 1 182 ? 27.203 -45.938 3.815 1.00 86.56 182 ARG A CA 1
ATOM 1477 C C . ARG A 1 182 ? 27.640 -47.401 3.659 1.00 86.56 182 ARG A C 1
ATOM 1479 O O . ARG A 1 182 ? 28.779 -47.649 3.280 1.00 86.56 182 ARG A O 1
ATOM 1486 N N . SER A 1 183 ? 26.735 -48.364 3.869 1.00 78.94 183 SER A N 1
ATOM 1487 C CA . SER A 1 183 ? 26.990 -49.783 3.565 1.00 78.94 183 SER A CA 1
ATOM 1488 C C . SER A 1 183 ? 27.034 -50.094 2.060 1.00 78.94 183 SER A C 1
ATOM 1490 O O . SER A 1 183 ? 27.634 -51.085 1.654 1.00 78.94 183 SER A O 1
ATOM 1492 N N . GLN A 1 184 ? 26.422 -49.244 1.228 1.00 82.25 184 GLN A N 1
ATOM 1493 C CA . GLN A 1 184 ? 26.292 -49.425 -0.224 1.00 82.25 184 GLN A CA 1
ATOM 1494 C C . GLN A 1 184 ? 27.197 -48.472 -1.019 1.00 82.25 184 GLN A C 1
ATOM 1496 O O . GLN A 1 184 ? 27.619 -48.788 -2.132 1.00 82.25 184 GLN A O 1
ATOM 1501 N N . HIS A 1 185 ? 27.505 -47.303 -0.453 1.00 85.94 185 HIS A N 1
ATOM 1502 C CA . HIS A 1 185 ? 28.317 -46.261 -1.073 1.00 85.94 185 HIS A CA 1
ATOM 1503 C C . HIS A 1 185 ? 29.321 -45.700 -0.065 1.00 85.94 185 HIS A C 1
ATOM 1505 O O . HIS A 1 185 ? 28.941 -45.273 1.019 1.00 85.94 185 HIS A O 1
ATOM 1511 N N . GLN A 1 186 ? 30.597 -45.622 -0.437 1.00 88.06 186 GLN A N 1
ATOM 1512 C CA . GLN A 1 186 ? 31.624 -45.027 0.417 1.00 88.06 186 GLN A CA 1
ATOM 1513 C C . GLN A 1 186 ? 31.651 -43.498 0.246 1.00 88.06 186 GLN A C 1
ATOM 1515 O O . GLN A 1 186 ? 32.082 -43.004 -0.799 1.00 88.06 186 GLN A O 1
ATOM 1520 N N . PHE A 1 187 ? 31.188 -42.759 1.261 1.00 92.69 187 PHE A N 1
ATOM 1521 C CA . PHE A 1 187 ? 31.238 -41.294 1.309 1.00 92.69 187 PHE A CA 1
ATOM 1522 C C . PHE A 1 187 ? 31.343 -40.752 2.745 1.00 92.69 187 PHE A C 1
ATOM 1524 O O . PHE A 1 187 ? 30.759 -41.297 3.690 1.00 92.69 187 PHE A O 1
ATOM 1531 N N . ASP A 1 188 ? 32.027 -39.620 2.881 1.00 93.25 188 ASP A N 1
ATOM 1532 C CA . ASP A 1 188 ? 32.134 -38.873 4.133 1.00 93.25 188 ASP A CA 1
ATOM 1533 C C . ASP A 1 188 ? 30.917 -37.962 4.337 1.00 93.25 188 ASP A C 1
ATOM 1535 O O . ASP A 1 188 ? 30.250 -37.563 3.380 1.00 93.25 188 ASP A O 1
ATOM 1539 N N . ILE A 1 189 ? 30.624 -37.600 5.587 1.00 94.31 189 ILE A N 1
ATOM 1540 C CA . ILE A 1 189 ? 29.559 -36.644 5.913 1.00 94.31 189 ILE A CA 1
ATOM 1541 C C . ILE A 1 189 ? 30.191 -35.445 6.604 1.00 94.31 189 ILE A C 1
ATOM 1543 O O . ILE A 1 189 ? 30.977 -35.604 7.537 1.00 94.31 189 ILE A O 1
ATOM 1547 N N . CYS A 1 190 ? 29.826 -34.251 6.151 1.00 94.81 190 CYS A N 1
ATOM 1548 C CA . CYS A 1 190 ? 30.175 -33.003 6.804 1.00 94.81 190 CYS A CA 1
ATOM 1549 C C . CYS A 1 190 ? 28.901 -32.312 7.303 1.00 94.81 190 CYS A C 1
ATOM 1551 O O . CYS A 1 190 ? 28.018 -31.959 6.520 1.00 94.81 190 CYS A O 1
ATOM 1553 N N . GLY A 1 191 ? 28.793 -32.181 8.622 1.00 94.31 191 GLY A N 1
ATOM 1554 C CA . GLY A 1 191 ? 27.649 -31.645 9.338 1.00 94.31 191 GLY A CA 1
ATOM 1555 C C . GLY A 1 191 ? 27.803 -30.163 9.640 1.00 94.31 191 GLY A C 1
ATOM 1556 O O . GLY A 1 191 ? 28.682 -29.787 10.416 1.00 94.31 191 GLY A O 1
ATOM 1557 N N . SER A 1 192 ? 26.943 -29.316 9.078 1.00 93.38 192 SER A N 1
ATOM 1558 C CA . SER A 1 192 ? 26.982 -27.889 9.388 1.00 93.38 192 SER A CA 1
ATOM 1559 C C . SER A 1 192 ? 26.390 -27.572 10.758 1.00 93.38 192 SER A C 1
ATOM 1561 O O . SER A 1 192 ? 25.375 -28.145 11.163 1.00 93.38 192 SER A O 1
ATOM 1563 N N . ILE A 1 193 ? 27.006 -26.606 11.436 1.00 94.12 193 ILE A N 1
ATOM 1564 C CA . ILE A 1 193 ? 26.497 -25.889 12.604 1.00 94.12 193 ILE A CA 1
ATOM 1565 C C . ILE A 1 193 ? 26.664 -24.382 12.403 1.00 94.12 193 ILE A C 1
ATOM 1567 O O . ILE A 1 193 ? 27.558 -23.922 11.687 1.00 94.12 193 ILE A O 1
ATOM 1571 N N . PHE A 1 194 ? 25.847 -23.598 13.101 1.00 92.31 194 PHE A N 1
ATOM 1572 C CA . PHE A 1 194 ? 26.120 -22.179 13.301 1.00 92.31 194 PHE A CA 1
ATOM 1573 C C . PHE A 1 194 ? 26.527 -21.888 14.745 1.00 92.31 194 PHE A C 1
ATOM 1575 O O . PHE A 1 194 ? 26.045 -22.524 15.678 1.00 92.31 194 PHE A O 1
ATOM 1582 N N . LEU A 1 195 ? 27.350 -20.854 14.940 1.00 91.50 195 LEU A N 1
ATOM 1583 C CA . LEU A 1 195 ? 27.679 -20.369 16.280 1.00 91.50 195 LEU A CA 1
ATOM 1584 C C . LEU A 1 195 ? 26.461 -19.700 16.944 1.00 91.50 195 LEU A C 1
ATOM 1586 O O . LEU A 1 195 ? 25.937 -18.733 16.375 1.00 91.50 195 LEU A O 1
ATOM 1590 N N . PRO A 1 196 ? 26.038 -20.136 18.149 1.00 90.38 196 PRO A N 1
ATOM 1591 C CA . PRO A 1 196 ? 24.817 -19.690 18.829 1.00 90.38 196 PRO A CA 1
ATOM 1592 C C . PRO A 1 196 ? 24.966 -18.283 19.440 1.00 90.38 196 PRO A C 1
ATOM 1594 O O . PRO A 1 196 ? 24.854 -18.073 20.640 1.00 90.38 196 PRO A O 1
ATOM 1597 N N . THR A 1 197 ? 25.241 -17.282 18.606 1.00 87.62 197 THR A N 1
ATOM 1598 C CA . THR A 1 197 ? 25.447 -15.892 19.038 1.00 87.62 197 THR A CA 1
ATOM 1599 C C . THR A 1 197 ? 24.131 -15.110 19.056 1.00 87.62 197 THR A C 1
ATOM 1601 O O . THR A 1 197 ? 23.311 -15.265 18.141 1.00 87.62 197 THR A O 1
ATOM 1604 N N . LYS A 1 198 ? 23.967 -14.139 19.980 1.00 85.06 198 LYS A N 1
ATOM 1605 C CA . LYS A 1 198 ? 22.853 -13.148 19.920 1.00 85.06 198 LYS A CA 1
ATOM 1606 C C . LYS A 1 198 ? 22.646 -12.576 18.520 1.00 85.06 198 LYS A C 1
ATOM 1608 O O . LYS A 1 198 ? 21.516 -12.359 18.085 1.00 85.06 198 LYS A O 1
ATOM 1613 N N . ARG A 1 199 ? 23.750 -12.289 17.819 1.00 83.81 199 ARG A N 1
ATOM 1614 C CA . ARG A 1 199 ? 23.727 -11.701 16.478 1.00 83.81 199 ARG A CA 1
ATOM 1615 C C . ARG A 1 199 ? 23.100 -12.650 15.465 1.00 83.81 199 ARG A C 1
ATOM 1617 O O . ARG A 1 199 ? 22.264 -12.194 14.690 1.00 83.81 199 ARG A O 1
ATOM 1624 N N . LEU A 1 200 ? 23.496 -13.922 15.464 1.00 84.19 200 LEU A N 1
ATOM 1625 C CA . LEU A 1 200 ? 22.924 -14.925 14.574 1.00 84.19 200 LEU A CA 1
ATOM 1626 C C . LEU A 1 200 ? 21.449 -15.157 14.891 1.00 84.19 200 LEU A C 1
ATOM 1628 O O . LEU A 1 200 ? 20.636 -15.100 13.978 1.00 84.19 200 LEU A O 1
ATOM 1632 N N . ILE A 1 201 ? 21.101 -15.372 16.161 1.00 86.19 201 ILE A N 1
ATOM 1633 C CA . ILE A 1 201 ? 19.716 -15.634 16.580 1.00 86.19 201 ILE A CA 1
ATOM 1634 C C . ILE A 1 201 ? 18.816 -14.469 16.166 1.00 86.19 201 ILE A C 1
ATOM 1636 O O . ILE A 1 201 ? 17.778 -14.663 15.539 1.00 86.19 201 ILE A O 1
ATOM 1640 N N . SER A 1 202 ? 19.257 -13.238 16.436 1.00 82.62 202 SER A N 1
ATOM 1641 C CA . SER A 1 202 ? 18.583 -12.025 15.973 1.00 82.62 202 SER A CA 1
ATOM 1642 C C . SER A 1 202 ? 18.471 -11.998 14.445 1.00 82.62 202 SER A C 1
ATOM 1644 O O . SER A 1 202 ? 17.387 -11.797 13.901 1.00 82.62 202 SER A O 1
ATOM 1646 N N . GLN A 1 203 ? 19.559 -12.275 13.724 1.00 83.81 203 GLN A N 1
ATOM 1647 C CA . GLN A 1 203 ? 19.545 -12.310 12.265 1.00 83.81 203 GLN A CA 1
ATOM 1648 C C . GLN A 1 203 ? 18.560 -13.349 11.713 1.00 83.81 203 GLN A C 1
ATOM 1650 O O . GLN A 1 203 ? 17.814 -13.005 10.805 1.00 83.81 203 GLN A O 1
ATOM 1655 N N . GLN A 1 204 ? 18.520 -14.567 12.253 1.00 82.56 204 GLN A N 1
ATOM 1656 C CA . GLN A 1 204 ? 17.616 -15.622 11.792 1.00 82.56 204 GLN A CA 1
ATOM 1657 C C . GLN A 1 204 ? 16.155 -15.341 12.179 1.00 82.56 204 GLN A C 1
ATOM 1659 O O . GLN A 1 204 ? 15.266 -15.620 11.381 1.00 82.56 204 GLN A O 1
ATOM 1664 N N . LYS A 1 205 ? 15.894 -14.683 13.323 1.00 80.38 205 LYS A N 1
ATOM 1665 C CA . LYS A 1 205 ? 14.550 -14.186 13.687 1.00 80.38 205 LYS A CA 1
ATOM 1666 C C . LYS A 1 205 ? 14.021 -13.134 12.714 1.00 80.38 205 LYS A C 1
ATOM 1668 O O . LYS A 1 205 ? 12.844 -13.138 12.375 1.00 80.38 205 LYS A O 1
ATOM 1673 N N . PHE A 1 206 ? 14.870 -12.190 12.303 1.00 71.75 206 PHE A N 1
ATOM 1674 C CA . PHE A 1 206 ? 14.440 -11.047 11.486 1.00 71.75 206 PHE A CA 1
ATOM 1675 C C . PHE A 1 206 ? 14.602 -11.269 9.976 1.00 71.75 206 PHE A C 1
ATOM 1677 O O . PHE A 1 206 ? 13.948 -10.592 9.179 1.00 71.75 206 PHE A O 1
ATOM 1684 N N . ARG A 1 207 ? 15.511 -12.160 9.574 1.00 73.69 207 ARG A N 1
ATOM 1685 C CA . ARG A 1 207 ? 15.887 -12.444 8.186 1.00 73.69 207 ARG A CA 1
ATOM 1686 C C . ARG A 1 207 ? 16.395 -13.894 8.068 1.00 73.69 207 ARG A C 1
ATOM 1688 O O . ARG A 1 207 ? 17.606 -14.085 7.897 1.00 73.69 207 ARG A O 1
ATOM 1695 N N . PRO A 1 208 ? 15.500 -14.895 8.153 1.00 80.38 208 PRO A N 1
ATOM 1696 C CA . PRO A 1 208 ? 15.888 -16.294 8.041 1.00 80.38 208 PRO A CA 1
ATOM 1697 C C . PRO A 1 208 ? 16.531 -16.567 6.679 1.00 80.38 208 PRO A C 1
ATOM 1699 O O . PRO A 1 208 ? 16.192 -15.946 5.664 1.00 80.38 208 PRO A O 1
ATOM 1702 N N . TRP A 1 209 ? 17.503 -17.470 6.652 1.00 78.94 209 TRP A N 1
ATOM 1703 C CA . TRP A 1 209 ? 18.121 -17.896 5.401 1.00 78.94 209 TRP A CA 1
ATOM 1704 C C . TRP A 1 209 ? 17.288 -18.969 4.703 1.00 78.94 209 TRP A C 1
ATOM 1706 O O . TRP A 1 209 ? 16.805 -19.909 5.322 1.00 78.94 209 TRP A O 1
ATOM 1716 N N . ASN A 1 210 ? 17.133 -18.836 3.384 1.00 72.06 210 ASN A N 1
ATOM 1717 C CA . ASN A 1 210 ? 16.396 -19.811 2.584 1.00 72.06 210 ASN A CA 1
ATOM 1718 C C . ASN A 1 210 ? 17.056 -21.193 2.681 1.00 72.06 210 ASN A C 1
ATOM 1720 O O . ASN A 1 210 ? 18.243 -21.316 2.384 1.00 72.06 210 ASN A O 1
ATOM 1724 N N . GLY A 1 211 ? 16.269 -22.217 3.016 1.00 73.56 211 GLY A N 1
ATOM 1725 C CA . GLY A 1 211 ? 16.752 -23.591 3.190 1.00 73.56 211 GLY A CA 1
ATOM 1726 C C . GLY A 1 211 ? 17.310 -23.894 4.583 1.00 73.56 211 GLY A C 1
ATOM 1727 O O . GLY A 1 211 ? 17.705 -25.026 4.823 1.00 73.56 211 GLY A O 1
ATOM 1728 N N . VAL A 1 212 ? 17.313 -22.927 5.504 1.00 84.81 212 VAL A N 1
ATOM 1729 C CA . VAL A 1 212 ? 17.654 -23.150 6.914 1.00 84.81 212 VAL A CA 1
ATOM 1730 C C . VAL A 1 212 ? 16.362 -23.167 7.726 1.00 84.81 212 VAL A C 1
ATOM 1732 O O . VAL A 1 212 ? 15.613 -22.189 7.720 1.00 84.81 212 VAL A O 1
ATOM 1735 N N . PHE A 1 213 ? 16.105 -24.263 8.439 1.00 86.06 213 PHE A N 1
ATOM 1736 C CA . PHE A 1 213 ? 14.867 -24.462 9.197 1.00 86.06 213 PHE A CA 1
ATOM 1737 C C . PHE A 1 213 ? 15.169 -24.523 10.696 1.00 86.06 213 PHE A C 1
ATOM 1739 O O . PHE A 1 213 ? 15.817 -25.457 11.170 1.00 86.06 213 PHE A O 1
ATOM 1746 N N . LEU A 1 214 ? 14.722 -23.506 11.440 1.00 89.88 214 LEU A N 1
ATOM 1747 C CA . LEU A 1 214 ? 14.997 -23.342 12.871 1.00 89.88 214 LEU A CA 1
ATOM 1748 C C . LEU A 1 214 ? 13.691 -23.308 13.675 1.00 89.88 214 LEU A C 1
ATOM 1750 O O . LEU A 1 214 ? 12.773 -22.562 13.344 1.00 89.88 214 LEU A O 1
ATOM 1754 N N . LYS A 1 215 ? 13.637 -24.110 14.738 1.00 87.00 215 LYS A N 1
ATOM 1755 C CA . LYS A 1 215 ? 12.567 -24.218 15.732 1.00 87.00 215 LYS A CA 1
ATOM 1756 C C . LYS A 1 215 ? 12.617 -23.044 16.704 1.00 87.00 215 LYS A C 1
ATOM 1758 O O . LYS A 1 215 ? 13.659 -22.408 16.887 1.00 87.00 215 LYS A O 1
ATOM 1763 N N . GLU A 1 216 ? 11.493 -22.795 17.372 1.00 84.06 216 GLU A N 1
ATOM 1764 C CA . GLU A 1 216 ? 11.382 -21.734 18.375 1.00 84.06 216 GLU A CA 1
ATOM 1765 C C . GLU A 1 216 ? 12.410 -21.866 19.495 1.00 84.06 216 GLU A C 1
ATOM 1767 O O . GLU A 1 216 ? 12.948 -20.853 19.914 1.00 84.06 216 GLU A O 1
ATOM 1772 N N . GLU A 1 217 ? 12.756 -23.081 19.922 1.00 86.62 217 GLU A N 1
ATOM 1773 C CA . GLU A 1 217 ? 13.776 -23.331 20.951 1.00 86.62 217 GLU A CA 1
ATOM 1774 C C . GLU A 1 217 ? 15.148 -22.756 20.569 1.00 86.62 217 GLU A C 1
ATOM 1776 O O . GLU A 1 217 ? 15.786 -22.073 21.370 1.00 86.62 217 GLU A O 1
ATOM 1781 N N . PHE A 1 218 ? 15.568 -22.946 19.312 1.00 90.50 218 PHE A N 1
ATOM 1782 C CA . PHE A 1 218 ? 16.821 -22.386 18.798 1.00 90.50 218 PHE A CA 1
ATOM 1783 C C . PHE A 1 218 ? 16.767 -20.861 18.727 1.00 90.50 218 PHE A C 1
ATOM 1785 O O . PHE A 1 218 ? 17.757 -20.165 18.938 1.00 90.50 218 PHE A O 1
ATOM 1792 N N . LEU A 1 219 ? 15.603 -20.314 18.386 1.00 89.12 219 LEU A N 1
ATOM 1793 C CA . LEU A 1 219 ? 15.438 -18.876 18.264 1.00 89.12 219 LEU A CA 1
ATOM 1794 C C . LEU A 1 219 ? 15.211 -18.227 19.642 1.00 89.12 219 LEU A C 1
ATOM 1796 O O . LEU A 1 219 ? 15.564 -17.067 19.829 1.00 89.12 219 LEU A O 1
ATOM 1800 N N . GLY A 1 220 ? 14.655 -18.927 20.624 1.00 85.56 220 GLY A N 1
ATOM 1801 C CA . GLY A 1 220 ? 14.165 -18.386 21.891 1.00 85.56 220 GLY A CA 1
ATOM 1802 C C . GLY A 1 220 ? 15.237 -17.662 22.700 1.00 85.56 220 GLY A C 1
ATOM 1803 O O . GLY A 1 220 ? 15.049 -16.492 23.047 1.00 85.56 220 GLY A O 1
ATOM 1804 N N . SER A 1 221 ? 16.379 -18.314 22.916 1.00 89.69 221 SER A N 1
ATOM 1805 C CA . SER A 1 221 ? 17.493 -17.817 23.730 1.00 89.69 221 SER A CA 1
ATOM 1806 C C . SER A 1 221 ? 18.849 -18.313 23.211 1.00 89.69 221 SER A C 1
ATOM 1808 O O . SER A 1 221 ? 18.919 -19.250 22.419 1.00 89.69 221 SER A O 1
ATOM 1810 N N . GLU A 1 222 ? 19.943 -17.685 23.659 1.00 88.00 222 GLU A N 1
ATOM 1811 C CA . GLU A 1 222 ? 21.297 -18.196 23.388 1.00 88.00 222 GLU A CA 1
ATOM 1812 C C . GLU A 1 222 ? 21.521 -19.575 23.995 1.00 88.00 222 GLU A C 1
ATOM 1814 O O . GLU A 1 222 ? 22.134 -20.415 23.348 1.00 88.00 222 GLU A O 1
ATOM 1819 N N . ASP A 1 223 ? 20.972 -19.831 25.182 1.00 89.12 223 ASP A N 1
ATOM 1820 C CA . ASP A 1 223 ? 21.099 -21.129 25.844 1.00 89.12 223 ASP A CA 1
ATOM 1821 C C . ASP A 1 223 ? 20.352 -22.229 25.080 1.00 89.12 223 ASP A C 1
ATOM 1823 O O . ASP A 1 223 ? 20.886 -23.321 24.904 1.00 89.12 223 ASP A O 1
ATOM 1827 N N . GLY A 1 224 ? 19.161 -21.930 24.543 1.00 89.44 224 GLY A N 1
ATOM 1828 C CA . GLY A 1 224 ? 18.409 -22.855 23.690 1.00 89.44 224 GLY A CA 1
ATOM 1829 C C . GLY A 1 224 ? 19.149 -23.166 22.387 1.00 89.44 224 GLY A C 1
ATOM 1830 O O . GLY A 1 224 ? 19.309 -24.329 22.018 1.00 89.44 224 GLY A O 1
ATOM 1831 N N . ALA A 1 225 ? 19.696 -22.138 21.728 1.00 91.81 225 ALA A N 1
ATOM 1832 C CA . ALA A 1 225 ? 20.542 -22.321 20.549 1.00 91.81 225 ALA A CA 1
ATOM 1833 C C . ALA A 1 225 ? 21.802 -23.140 20.866 1.00 91.81 225 ALA A C 1
ATOM 1835 O O . ALA A 1 225 ? 22.149 -24.055 20.119 1.00 91.81 225 ALA A O 1
ATOM 1836 N N . LYS A 1 226 ? 22.479 -22.830 21.978 1.00 93.19 226 LYS A N 1
ATOM 1837 C CA . LYS A 1 226 ? 23.688 -23.521 22.433 1.00 93.19 226 LYS A CA 1
ATOM 1838 C C . LYS A 1 226 ? 23.410 -24.990 22.729 1.00 93.19 226 LYS A C 1
ATOM 1840 O O . LYS A 1 226 ? 24.163 -25.840 22.266 1.00 93.19 226 LYS A O 1
ATOM 1845 N N . SER A 1 227 ? 22.317 -25.285 23.431 1.00 92.12 227 SER A N 1
ATOM 1846 C CA . SER A 1 227 ? 21.889 -26.652 23.736 1.00 92.12 227 SER A CA 1
ATOM 1847 C C . SER A 1 227 ? 21.675 -27.469 22.460 1.00 92.12 227 SER A C 1
ATOM 1849 O O . SER A 1 227 ? 22.259 -28.541 22.323 1.00 92.12 227 SER A O 1
ATOM 1851 N N . ILE A 1 228 ? 20.947 -26.929 21.478 1.00 93.94 228 ILE A N 1
ATOM 1852 C CA . ILE A 1 228 ? 20.723 -27.618 20.200 1.00 93.94 228 ILE A CA 1
ATOM 1853 C C . ILE A 1 228 ? 22.036 -27.833 19.441 1.00 93.94 228 ILE A C 1
ATOM 1855 O O . ILE A 1 228 ? 22.269 -28.931 18.943 1.00 93.94 228 ILE A O 1
ATOM 1859 N N . VAL A 1 229 ? 22.913 -26.823 19.363 1.00 94.31 229 VAL A N 1
ATOM 1860 C CA . VAL A 1 229 ? 24.222 -26.966 18.698 1.00 94.31 229 VAL A CA 1
ATOM 1861 C C . VAL A 1 229 ? 25.057 -28.057 19.363 1.00 94.31 229 VAL A C 1
ATOM 1863 O O . VAL A 1 229 ? 25.645 -28.871 18.656 1.00 94.31 229 VAL A O 1
ATOM 1866 N N . LEU A 1 230 ? 25.085 -28.116 20.697 1.00 93.56 230 LEU A N 1
ATOM 1867 C CA . LEU A 1 230 ? 25.809 -29.158 21.426 1.00 93.56 230 LEU A CA 1
ATOM 1868 C C . LEU A 1 230 ? 25.254 -30.553 21.122 1.00 93.56 230 LEU A C 1
ATOM 1870 O O . LEU A 1 230 ? 26.038 -31.457 20.842 1.00 93.56 230 LEU A O 1
ATOM 1874 N N . GLU A 1 231 ? 23.931 -30.732 21.108 1.00 93.56 231 GLU A N 1
ATOM 1875 C CA . GLU A 1 231 ? 23.325 -32.015 20.725 1.00 93.56 231 GLU A CA 1
ATOM 1876 C C . GLU A 1 231 ? 23.640 -32.390 19.270 1.00 93.56 231 GLU A C 1
ATOM 1878 O O . GLU A 1 231 ? 24.025 -33.526 19.000 1.00 93.56 231 GLU A O 1
ATOM 1883 N N . MET A 1 232 ? 23.593 -31.439 18.331 1.00 94.69 232 MET A N 1
ATOM 1884 C CA . MET A 1 232 ? 24.013 -31.687 16.944 1.00 94.69 232 MET A CA 1
ATOM 1885 C C . MET A 1 232 ? 25.475 -32.132 16.867 1.00 94.69 232 MET A C 1
ATOM 1887 O O . MET A 1 232 ? 25.789 -33.081 16.156 1.00 94.69 232 MET A O 1
ATOM 1891 N N . MET A 1 233 ? 26.371 -31.476 17.609 1.00 93.12 233 MET A N 1
ATOM 1892 C CA . MET A 1 233 ? 27.789 -31.838 17.645 1.00 93.12 233 MET A CA 1
ATOM 1893 C C . MET A 1 233 ? 28.017 -33.239 18.229 1.00 93.12 233 MET A C 1
ATOM 1895 O O . MET A 1 233 ? 28.927 -33.929 17.773 1.00 93.12 233 MET A O 1
ATOM 1899 N N . LYS A 1 234 ? 27.197 -33.679 19.194 1.00 91.19 234 LYS A N 1
ATOM 1900 C CA . LYS A 1 234 ? 27.230 -35.058 19.712 1.00 91.19 234 LYS A CA 1
ATOM 1901 C C . LYS A 1 234 ? 26.769 -36.060 18.663 1.00 91.19 234 LYS A C 1
ATOM 1903 O O . LYS A 1 234 ? 27.447 -37.058 18.453 1.00 91.19 234 LYS A O 1
ATOM 1908 N N . LEU A 1 235 ? 25.659 -35.778 17.978 1.00 92.50 235 LEU A N 1
ATOM 1909 C CA . LEU A 1 235 ? 25.184 -36.619 16.879 1.00 92.50 235 LEU A CA 1
ATOM 1910 C C . LEU A 1 235 ? 26.240 -36.724 15.779 1.00 92.50 235 LEU A C 1
ATOM 1912 O O . LEU A 1 235 ? 26.567 -37.817 15.332 1.00 92.50 235 LEU A O 1
ATOM 1916 N N . TYR A 1 236 ? 26.852 -35.608 15.392 1.00 93.81 236 TYR A N 1
ATOM 1917 C CA . TYR A 1 236 ? 27.935 -35.629 14.418 1.00 93.81 236 TYR A CA 1
ATOM 1918 C C . TYR A 1 236 ? 29.134 -36.464 14.882 1.00 93.81 236 TYR A C 1
ATOM 1920 O O . TYR A 1 236 ? 29.691 -37.188 14.065 1.00 93.81 236 TYR A O 1
ATOM 1928 N N . GLU A 1 237 ? 29.492 -36.453 16.166 1.00 89.75 237 GLU A N 1
ATOM 1929 C CA . GLU A 1 237 ? 30.545 -37.332 16.690 1.00 89.75 237 GLU A CA 1
ATOM 1930 C C . GLU A 1 237 ? 30.137 -38.819 16.633 1.00 89.75 237 GLU A C 1
ATOM 1932 O O . GLU A 1 237 ? 30.901 -39.643 16.134 1.00 89.75 237 GLU A O 1
ATOM 1937 N N . ILE A 1 238 ? 28.913 -39.162 17.061 1.00 89.81 238 ILE A N 1
ATOM 1938 C CA . ILE A 1 238 ? 28.384 -40.542 17.053 1.00 89.81 238 ILE A CA 1
ATOM 1939 C C . ILE A 1 238 ? 28.388 -41.136 15.637 1.00 89.81 238 ILE A C 1
ATOM 1941 O O . ILE A 1 238 ? 28.726 -42.305 15.453 1.00 89.81 238 ILE A O 1
ATOM 1945 N N . TYR A 1 239 ? 28.029 -40.332 14.634 1.00 90.31 239 TYR A N 1
ATOM 1946 C CA . TYR A 1 239 ? 27.932 -40.759 13.235 1.00 90.31 239 TYR A CA 1
ATOM 1947 C C . TYR A 1 239 ? 29.209 -40.496 12.420 1.00 90.31 239 TYR A C 1
ATOM 1949 O O . TYR A 1 239 ? 29.164 -40.565 11.188 1.00 90.31 239 TYR A O 1
ATOM 1957 N N . ASP A 1 240 ? 30.340 -40.194 13.067 1.00 90.44 240 ASP A N 1
ATOM 1958 C CA . ASP A 1 240 ? 31.628 -39.920 12.409 1.00 90.44 240 ASP A CA 1
ATOM 1959 C C . ASP A 1 240 ? 31.501 -38.860 11.291 1.00 90.44 240 ASP A C 1
ATOM 1961 O O . ASP A 1 240 ? 31.854 -39.068 10.126 1.00 90.44 240 ASP A O 1
ATOM 1965 N N . CYS A 1 241 ? 30.887 -37.726 11.632 1.00 92.38 241 CYS A N 1
ATOM 1966 C CA . CYS A 1 241 ? 30.684 -36.579 10.754 1.00 92.38 241 CYS A CA 1
ATOM 1967 C C . CYS A 1 241 ? 31.716 -35.481 11.051 1.00 92.38 241 CYS A C 1
ATOM 1969 O O . CYS A 1 241 ? 31.958 -35.108 12.199 1.00 92.38 241 CYS A O 1
ATOM 1971 N N . GLU A 1 242 ? 32.291 -34.902 9.999 1.00 93.81 242 GLU A N 1
ATOM 1972 C CA . GLU A 1 242 ? 33.142 -33.715 10.102 1.00 93.81 242 GLU A CA 1
ATOM 1973 C C . GLU A 1 242 ? 32.276 -32.485 10.412 1.00 93.81 242 GLU A C 1
ATOM 1975 O O . GLU A 1 242 ? 31.345 -32.185 9.670 1.00 93.81 242 GLU A O 1
ATOM 1980 N N . ILE A 1 243 ? 32.570 -31.738 11.477 1.00 94.38 243 ILE A N 1
ATOM 1981 C CA . ILE A 1 243 ? 31.794 -30.539 11.827 1.00 94.38 243 ILE A CA 1
ATOM 1982 C C . ILE A 1 243 ? 32.254 -29.353 10.974 1.00 94.38 243 ILE A C 1
ATOM 1984 O O . ILE A 1 243 ? 33.434 -29.000 10.993 1.00 94.38 243 ILE A O 1
ATOM 1988 N N . LEU A 1 244 ? 31.317 -28.700 10.285 1.00 94.81 244 LEU A N 1
ATOM 1989 C CA . LEU A 1 244 ? 31.516 -27.431 9.582 1.00 94.81 244 LEU A CA 1
ATOM 1990 C C . LEU A 1 244 ? 30.845 -26.288 10.343 1.00 94.81 244 LEU A C 1
ATOM 1992 O O . LEU A 1 244 ? 29.649 -26.322 10.610 1.00 94.81 244 LEU A O 1
ATOM 1996 N N . ILE A 1 245 ? 31.595 -25.227 10.623 1.00 94.19 245 ILE A N 1
ATOM 1997 C CA . ILE A 1 245 ? 31.050 -23.975 11.149 1.00 94.19 245 ILE A CA 1
ATOM 1998 C C . ILE A 1 245 ? 30.791 -23.028 9.977 1.00 94.19 245 ILE A C 1
ATOM 2000 O O . ILE A 1 245 ? 31.722 -22.444 9.414 1.00 94.19 245 ILE A O 1
ATOM 2004 N N . GLU A 1 246 ? 29.519 -22.890 9.607 1.00 88.56 246 GLU A N 1
ATOM 2005 C CA . GLU A 1 246 ? 29.084 -22.063 8.478 1.00 88.56 246 GLU A CA 1
ATOM 2006 C C . GLU A 1 246 ? 28.986 -20.564 8.828 1.00 88.56 246 GLU A C 1
ATOM 2008 O O . GLU A 1 246 ? 29.012 -20.155 10.000 1.00 88.56 246 GLU A O 1
ATOM 2013 N N . ALA A 1 247 ? 28.849 -19.717 7.794 1.00 68.19 247 ALA A N 1
ATOM 2014 C CA . ALA A 1 247 ? 28.629 -18.282 7.935 1.00 68.19 247 ALA A CA 1
ATOM 2015 C C . ALA A 1 247 ? 27.536 -17.953 8.982 1.00 68.19 247 ALA A C 1
ATOM 2017 O O . ALA A 1 247 ? 26.535 -18.650 9.076 1.00 68.19 247 ALA A O 1
ATOM 2018 N N . PRO A 1 248 ? 27.659 -16.850 9.751 1.00 61.81 248 PRO A N 1
ATOM 2019 C CA . PRO A 1 248 ? 28.707 -15.840 9.684 1.00 61.81 248 PRO A CA 1
ATOM 2020 C C . PRO A 1 248 ? 30.112 -16.312 10.103 1.00 61.81 248 PRO A C 1
ATOM 2022 O O . PRO A 1 248 ? 31.023 -15.487 9.976 1.00 61.81 248 PRO A O 1
ATOM 2025 N N . GLY A 1 249 ? 30.288 -17.584 10.489 1.00 71.69 249 GLY A N 1
ATOM 2026 C CA . GLY A 1 249 ? 31.578 -18.238 10.704 1.00 71.69 249 GLY A CA 1
ATOM 2027 C C . GLY A 1 249 ? 32.348 -17.648 11.880 1.00 71.69 249 GLY A C 1
ATOM 2028 O O . GLY A 1 249 ? 31.843 -16.792 12.610 1.00 71.69 249 GLY A O 1
ATOM 2029 N N . VAL A 1 250 ? 33.601 -18.071 12.031 1.00 87.00 250 VAL A N 1
ATOM 2030 C CA . VAL A 1 250 ? 34.544 -17.472 12.982 1.00 87.00 250 VAL A CA 1
ATOM 2031 C C . VAL A 1 250 ? 35.161 -16.215 12.363 1.00 87.00 250 VAL A C 1
ATOM 2033 O O . VAL A 1 250 ? 35.736 -16.264 11.273 1.00 87.00 250 VAL A O 1
ATOM 2036 N N . ARG A 1 251 ? 35.060 -15.064 13.043 1.00 83.69 251 ARG A N 1
ATOM 2037 C CA . ARG A 1 251 ? 35.577 -13.782 12.520 1.00 83.69 251 ARG A CA 1
ATOM 2038 C C . ARG A 1 251 ? 36.670 -13.148 13.361 1.00 83.69 251 ARG A C 1
ATOM 2040 O O . ARG A 1 251 ? 37.345 -12.255 12.860 1.00 83.69 251 ARG A O 1
ATOM 2047 N N . ASN A 1 252 ? 36.767 -13.510 14.630 1.00 87.00 252 ASN A N 1
ATOM 2048 C CA . ASN A 1 252 ? 37.683 -12.912 15.594 1.00 87.00 252 ASN A CA 1
ATOM 2049 C C . ASN A 1 252 ? 37.930 -13.890 16.754 1.00 87.00 252 ASN A C 1
ATOM 2051 O O . ASN A 1 252 ? 37.315 -14.954 16.823 1.00 87.00 252 ASN A O 1
ATOM 2055 N N . GLU A 1 253 ? 38.799 -13.493 17.681 1.00 89.56 253 GLU A N 1
ATOM 2056 C CA . GLU A 1 253 ? 39.175 -14.282 18.858 1.00 89.56 253 GLU A CA 1
ATOM 2057 C C . GLU A 1 253 ? 37.976 -14.704 19.723 1.00 89.56 253 GLU A C 1
ATOM 2059 O O . GLU A 1 253 ? 37.924 -15.837 20.185 1.00 89.56 253 GLU A O 1
ATOM 2064 N N . LYS A 1 254 ? 36.968 -13.840 19.895 1.00 88.50 254 LYS A N 1
ATOM 2065 C CA . LYS A 1 254 ? 35.779 -14.158 20.701 1.00 88.50 254 LYS A CA 1
ATOM 2066 C C . LYS A 1 254 ? 34.951 -15.283 20.077 1.00 88.50 254 LYS A C 1
ATOM 2068 O O . LYS A 1 254 ? 34.412 -16.121 20.795 1.00 88.50 254 LYS A O 1
ATOM 2073 N N . ASP A 1 255 ? 34.850 -15.304 18.749 1.00 90.44 255 ASP A N 1
ATOM 2074 C CA . ASP A 1 255 ? 34.171 -16.393 18.046 1.00 90.44 255 ASP A CA 1
ATOM 2075 C C . ASP A 1 255 ? 34.963 -17.706 18.201 1.00 90.44 255 ASP A C 1
ATOM 2077 O O . ASP A 1 255 ? 34.357 -18.750 18.424 1.00 90.44 255 ASP A O 1
ATOM 2081 N N . MET A 1 256 ? 36.304 -17.656 18.164 1.00 91.44 256 MET A N 1
ATOM 2082 C CA . MET A 1 256 ? 37.155 -18.832 18.415 1.00 91.44 256 MET A CA 1
ATOM 2083 C C . MET A 1 256 ? 37.019 -19.369 19.842 1.00 91.44 256 MET A C 1
ATOM 2085 O O . MET A 1 256 ? 36.877 -20.574 20.017 1.00 91.44 256 MET A O 1
ATOM 2089 N N . GLN A 1 257 ? 36.975 -18.497 20.850 1.00 90.44 257 GLN A N 1
ATOM 2090 C CA . GLN A 1 257 ? 36.745 -18.905 22.242 1.00 90.44 257 GLN A CA 1
ATOM 2091 C C . GLN A 1 257 ? 35.403 -19.633 22.410 1.00 90.44 257 GLN A C 1
ATOM 2093 O O . GLN A 1 257 ? 35.305 -20.604 23.156 1.00 90.44 257 GLN A O 1
ATOM 2098 N N . MET A 1 258 ? 34.365 -19.206 21.682 1.00 90.44 258 MET A N 1
ATOM 2099 C CA . MET A 1 258 ? 33.079 -19.907 21.670 1.00 90.44 258 MET A CA 1
ATOM 2100 C C . MET A 1 258 ? 33.188 -21.296 21.029 1.00 90.44 258 MET A C 1
ATOM 2102 O O . MET A 1 258 ? 32.605 -22.241 21.553 1.00 90.44 258 MET A O 1
ATOM 2106 N N . VAL A 1 259 ? 33.940 -21.438 19.930 1.00 91.69 259 VAL A N 1
ATOM 2107 C CA . VAL A 1 259 ? 34.217 -22.750 19.315 1.00 91.69 259 VAL A CA 1
ATOM 2108 C C . VAL A 1 259 ? 34.913 -23.677 20.307 1.00 91.69 259 VAL A C 1
ATOM 2110 O O . VAL A 1 259 ? 34.499 -24.821 20.472 1.00 91.69 259 VAL A O 1
ATOM 2113 N N . GLU A 1 260 ? 35.949 -23.183 20.982 1.00 90.94 260 GLU A N 1
ATOM 2114 C CA . GLU A 1 260 ? 36.710 -23.952 21.969 1.00 90.94 260 GLU A CA 1
ATOM 2115 C C . GLU A 1 260 ? 35.837 -24.370 23.159 1.00 90.94 260 GLU A C 1
ATOM 2117 O O . GLU A 1 260 ? 35.885 -25.532 23.557 1.00 90.94 260 GLU A O 1
ATOM 2122 N N . SER A 1 261 ? 34.972 -23.476 23.652 1.00 90.56 261 SER A N 1
ATOM 2123 C CA . SER A 1 261 ? 33.982 -23.786 24.695 1.00 90.56 261 SER A CA 1
ATOM 2124 C C . SER A 1 261 ? 33.011 -24.883 24.255 1.00 90.56 261 SER A C 1
ATOM 2126 O O . SER A 1 261 ? 32.792 -25.836 24.995 1.00 90.56 261 SER A O 1
ATOM 2128 N N . LEU A 1 262 ? 32.453 -24.787 23.043 1.00 91.62 262 LEU A N 1
ATOM 2129 C CA . LEU A 1 262 ? 31.507 -25.781 22.523 1.00 91.62 262 LEU A CA 1
ATOM 2130 C C . LEU A 1 262 ? 32.154 -27.159 22.347 1.00 91.62 262 LEU A C 1
ATOM 2132 O O . LEU A 1 262 ? 31.532 -28.172 22.659 1.00 91.62 262 LEU A O 1
ATOM 2136 N N . LEU A 1 263 ? 33.400 -27.206 21.866 1.00 90.19 263 LEU A N 1
ATOM 2137 C CA . LEU A 1 263 ? 34.153 -28.455 21.735 1.00 90.19 263 LEU A CA 1
ATOM 2138 C C . LEU A 1 263 ? 34.458 -29.066 23.106 1.00 90.19 263 LEU A C 1
ATOM 2140 O O . LEU A 1 263 ? 34.219 -30.254 23.296 1.00 90.19 263 LEU A O 1
ATOM 2144 N N . ALA A 1 264 ? 34.911 -28.258 24.069 1.00 87.88 264 ALA A N 1
ATOM 2145 C CA . ALA A 1 264 ? 35.188 -28.725 25.424 1.00 87.88 264 ALA A CA 1
ATOM 2146 C C . ALA A 1 264 ? 33.923 -29.255 26.123 1.00 87.88 264 ALA A C 1
ATOM 2148 O O . ALA A 1 264 ? 33.961 -30.309 26.752 1.00 87.88 264 ALA A O 1
ATOM 2149 N N . GLU A 1 265 ? 32.791 -28.561 25.977 1.00 88.94 265 GLU A N 1
ATOM 2150 C CA . GLU A 1 265 ? 31.502 -28.989 26.534 1.00 88.94 265 GLU A CA 1
ATOM 2151 C C . GLU A 1 265 ? 30.980 -30.269 25.873 1.00 88.94 265 GLU A C 1
ATOM 2153 O O . GLU A 1 265 ? 30.492 -31.159 26.568 1.00 88.94 265 GLU A O 1
ATOM 2158 N N . ARG A 1 266 ? 31.120 -30.408 24.548 1.00 87.75 266 ARG A N 1
ATOM 2159 C CA . ARG A 1 266 ? 30.815 -31.665 23.852 1.00 87.75 266 ARG A CA 1
ATOM 2160 C C . ARG A 1 266 ? 31.671 -32.808 24.405 1.00 87.75 266 ARG A C 1
ATOM 2162 O O . ARG A 1 266 ? 31.124 -33.850 24.756 1.00 87.75 266 ARG A O 1
ATOM 2169 N N . ASP A 1 267 ? 32.984 -32.610 24.501 1.00 82.88 267 ASP A N 1
ATOM 2170 C CA . ASP A 1 267 ? 33.933 -33.650 24.920 1.00 82.88 267 ASP A CA 1
ATOM 2171 C C . ASP A 1 267 ? 33.715 -34.074 26.383 1.00 82.88 267 ASP A C 1
ATOM 2173 O O . ASP A 1 267 ? 33.839 -35.255 26.708 1.00 82.88 267 ASP A O 1
ATOM 2177 N N . ALA A 1 268 ? 33.310 -33.138 27.250 1.00 78.94 268 ALA A N 1
ATOM 2178 C CA . ALA A 1 268 ? 32.955 -33.420 28.640 1.00 78.94 268 ALA A CA 1
ATOM 2179 C C . ALA A 1 268 ? 31.712 -34.320 28.774 1.00 78.94 268 ALA A C 1
ATOM 2181 O O . ALA A 1 268 ? 31.616 -35.092 29.726 1.00 78.94 268 ALA A O 1
ATOM 2182 N N . ILE A 1 269 ? 30.772 -34.243 27.825 1.00 70.06 269 ILE A N 1
ATOM 2183 C CA . ILE A 1 269 ? 29.520 -35.014 27.861 1.00 70.06 269 ILE A CA 1
ATOM 2184 C C . ILE A 1 269 ? 29.663 -36.386 27.171 1.00 70.06 269 ILE A C 1
ATOM 2186 O O . ILE A 1 269 ? 28.901 -37.300 27.467 1.00 70.06 269 ILE A O 1
ATOM 2190 N N . VAL A 1 270 ? 30.636 -36.556 26.267 1.00 63.59 270 VAL A N 1
ATOM 2191 C CA . VAL A 1 270 ? 30.799 -37.767 25.431 1.00 63.59 270 VAL A CA 1
ATOM 2192 C C . VAL A 1 270 ? 31.684 -38.863 26.081 1.00 63.59 270 VAL A C 1
ATOM 2194 O O . VAL A 1 270 ? 31.865 -39.934 25.506 1.00 63.59 270 VAL A O 1
ATOM 2197 N N . SER A 1 271 ? 32.190 -38.685 27.312 1.00 44.31 271 SER A N 1
ATOM 2198 C CA . SER A 1 271 ? 32.875 -39.774 28.051 1.00 44.31 271 SER A CA 1
ATOM 2199 C C . SER A 1 271 ? 31.913 -40.861 28.585 1.00 44.31 271 SER A C 1
ATOM 2201 O O . SER A 1 271 ? 30.743 -40.586 28.834 1.00 44.31 271 SER A O 1
ATOM 2203 N N . PRO A 1 272 ? 32.360 -42.128 28.712 1.00 45.03 272 PRO A N 1
ATOM 2204 C CA . PRO A 1 272 ? 31.666 -43.247 28.081 1.00 45.03 272 PRO A CA 1
ATOM 2205 C C . PRO A 1 272 ? 30.677 -43.981 28.994 1.00 45.03 272 PRO A C 1
ATOM 2207 O O . PRO A 1 272 ? 31.067 -44.681 29.923 1.00 45.03 272 PRO A O 1
ATOM 2210 N N . THR A 1 273 ? 29.407 -43.976 28.600 1.00 31.81 273 THR A N 1
ATOM 2211 C CA . THR A 1 273 ? 28.501 -45.117 28.799 1.00 31.81 273 THR A CA 1
ATOM 2212 C C . THR A 1 273 ? 27.649 -45.243 27.545 1.00 31.81 273 THR A C 1
ATOM 2214 O O . THR A 1 273 ? 26.706 -44.484 27.352 1.00 31.81 273 THR A O 1
ATOM 2217 N N . LEU A 1 274 ? 28.025 -46.169 26.661 1.00 35.97 274 LEU A N 1
ATOM 2218 C CA . LEU A 1 274 ? 27.216 -46.595 25.517 1.00 35.97 274 LEU A CA 1
ATOM 2219 C C . LEU A 1 274 ? 25.922 -47.250 26.034 1.00 35.97 274 LEU A C 1
ATOM 2221 O O . LEU A 1 274 ? 26.025 -48.287 26.693 1.00 35.97 274 LEU A O 1
ATOM 2225 N N . PRO A 1 275 ? 24.714 -46.739 25.731 1.00 28.92 275 PRO A N 1
ATOM 2226 C CA . PRO A 1 275 ? 23.495 -47.495 25.960 1.00 28.92 275 PRO A CA 1
ATOM 2227 C C . PRO A 1 275 ? 23.217 -48.394 24.754 1.00 28.92 275 PRO A C 1
ATOM 2229 O O . PRO A 1 275 ? 23.328 -47.993 23.596 1.00 28.92 275 PRO A O 1
ATOM 2232 N N . ALA A 1 276 ? 22.867 -49.635 25.069 1.00 29.61 276 ALA A N 1
ATOM 2233 C CA . ALA A 1 276 ? 22.608 -50.729 24.151 1.00 29.61 276 ALA A CA 1
ATOM 2234 C C . ALA A 1 276 ? 21.524 -50.432 23.097 1.00 29.61 276 ALA A C 1
ATOM 2236 O O . ALA A 1 276 ? 20.571 -49.688 23.331 1.00 29.61 276 ALA A O 1
ATOM 2237 N N . LYS A 1 277 ? 21.664 -51.110 21.948 1.00 31.16 277 LYS A N 1
ATOM 2238 C CA . LYS A 1 277 ? 20.664 -51.235 20.878 1.00 31.16 277 LYS A CA 1
ATOM 2239 C C . LYS A 1 277 ? 19.261 -51.453 21.461 1.00 31.16 277 LYS A C 1
ATOM 2241 O O . LYS A 1 277 ? 18.991 -52.514 22.019 1.00 31.16 277 LYS A O 1
ATOM 2246 N N . ARG A 1 278 ? 18.353 -50.494 21.262 1.00 28.50 278 ARG A N 1
ATOM 2247 C CA . ARG A 1 278 ? 16.913 -50.732 21.408 1.00 28.50 278 ARG A CA 1
ATOM 2248 C C . ARG A 1 278 ? 16.396 -51.413 20.146 1.00 28.50 278 ARG A C 1
ATOM 2250 O O . ARG A 1 278 ? 16.423 -50.845 19.058 1.00 28.50 278 ARG A O 1
ATOM 2257 N N . THR A 1 279 ? 15.978 -52.660 20.310 1.00 26.84 279 THR A N 1
ATOM 2258 C CA . THR A 1 279 ? 15.221 -53.440 19.334 1.00 26.84 279 THR A CA 1
ATOM 2259 C C . THR A 1 279 ? 13.846 -52.822 19.100 1.00 26.84 279 THR A C 1
ATOM 2261 O O . THR A 1 279 ? 13.207 -52.337 20.031 1.00 26.84 279 THR A O 1
ATOM 2264 N N . ALA A 1 280 ? 13.398 -52.868 17.847 1.00 31.64 280 ALA A N 1
ATOM 2265 C CA . ALA A 1 280 ? 12.042 -52.543 17.439 1.00 31.64 280 ALA A CA 1
ATOM 2266 C C . ALA A 1 280 ? 11.043 -53.487 18.126 1.00 31.64 280 ALA A C 1
ATOM 2268 O O . ALA A 1 280 ? 11.139 -54.693 17.920 1.00 31.64 280 ALA A O 1
ATOM 2269 N N . ASN A 1 281 ? 10.165 -52.934 18.970 1.00 31.95 281 ASN A N 1
ATOM 2270 C CA . ASN A 1 281 ? 8.796 -53.383 19.275 1.00 31.95 281 ASN A CA 1
ATOM 2271 C C . ASN A 1 281 ? 8.339 -52.770 20.606 1.00 31.95 281 ASN A C 1
ATOM 2273 O O . ASN A 1 281 ? 8.391 -53.440 21.628 1.00 31.95 281 ASN A O 1
ATOM 2277 N N . GLU A 1 282 ? 7.858 -51.525 20.594 1.00 28.38 282 GLU A N 1
ATOM 2278 C CA . GLU A 1 282 ? 6.910 -51.046 21.611 1.00 28.38 282 GLU A CA 1
ATOM 2279 C C . GLU A 1 282 ? 5.873 -50.140 20.928 1.00 28.38 282 GLU A C 1
ATOM 2281 O O . GLU A 1 282 ? 6.211 -49.149 20.278 1.00 28.38 282 GLU A O 1
ATOM 2286 N N . GLU A 1 283 ? 4.607 -50.553 21.008 1.00 27.64 283 GLU A N 1
ATOM 2287 C CA . GLU A 1 283 ? 3.433 -49.868 20.464 1.00 27.64 283 GLU A CA 1
ATOM 2288 C C . GLU A 1 283 ? 3.141 -48.537 21.187 1.00 27.64 283 GLU A C 1
ATOM 2290 O O . GLU A 1 283 ? 3.471 -48.374 22.366 1.00 27.64 283 GLU A O 1
ATOM 2295 N N . PRO A 1 284 ? 2.477 -47.571 20.523 1.00 28.20 284 PRO A N 1
ATOM 2296 C CA . PRO A 1 284 ? 2.158 -46.285 21.127 1.00 28.20 284 PRO A CA 1
ATOM 2297 C C . PRO A 1 284 ? 1.031 -46.421 22.162 1.00 28.20 284 PRO A C 1
ATOM 2299 O O . PRO A 1 284 ? -0.143 -46.584 21.827 1.00 28.20 284 PRO A O 1
ATOM 2302 N N . THR A 1 285 ? 1.378 -46.281 23.440 1.00 26.02 285 THR A N 1
ATOM 2303 C CA . THR A 1 285 ? 0.412 -46.155 24.535 1.00 26.02 285 THR A CA 1
ATOM 2304 C C . THR A 1 285 ? -0.258 -44.775 24.513 1.00 26.02 285 THR A C 1
ATOM 2306 O O . THR A 1 285 ? 0.346 -43.735 24.757 1.00 26.02 285 THR A O 1
ATOM 2309 N N . THR A 1 286 ? -1.542 -44.804 24.156 1.00 25.12 286 THR A N 1
ATOM 2310 C CA . THR A 1 286 ? -2.652 -43.914 24.540 1.00 25.12 286 THR A CA 1
ATOM 2311 C C . THR A 1 286 ? -2.318 -42.587 25.240 1.00 25.12 286 THR A C 1
ATOM 2313 O O . THR A 1 286 ? -1.996 -42.539 26.426 1.00 25.12 286 THR A O 1
ATOM 2316 N N . ILE A 1 287 ? -2.573 -41.486 24.528 1.00 26.39 287 ILE A N 1
ATOM 2317 C CA . ILE A 1 287 ? -2.708 -40.129 25.078 1.00 26.39 287 ILE A CA 1
ATOM 2318 C C . ILE A 1 287 ? -3.978 -40.070 25.953 1.00 26.39 287 ILE A C 1
ATOM 2320 O O . ILE A 1 287 ? -5.046 -40.478 25.483 1.00 26.39 287 ILE A O 1
ATOM 2324 N N . PRO A 1 288 ? -3.931 -39.538 27.190 1.00 23.47 288 PRO A N 1
ATOM 2325 C CA . PRO A 1 288 ? -5.129 -39.402 28.005 1.00 23.47 288 PRO A CA 1
ATOM 2326 C C . PRO A 1 288 ? -6.054 -38.328 27.419 1.00 23.47 288 PRO A C 1
ATOM 2328 O O . PRO A 1 288 ? -5.680 -37.164 27.258 1.00 23.47 288 PRO A O 1
ATOM 2331 N N . LYS A 1 289 ? -7.298 -38.729 27.136 1.00 27.73 289 LYS A N 1
ATOM 2332 C CA . LYS A 1 289 ? -8.429 -37.827 26.894 1.00 27.73 289 LYS A CA 1
ATOM 2333 C C . LYS A 1 289 ? -8.597 -36.912 28.110 1.00 27.73 289 LYS A C 1
ATOM 2335 O O . LYS A 1 289 ? -8.925 -37.395 29.190 1.00 27.73 289 LYS A O 1
ATOM 2340 N N . LYS A 1 290 ? -8.437 -35.597 27.932 1.00 25.80 290 LYS A N 1
ATOM 2341 C CA . LYS A 1 290 ? -8.965 -34.601 28.874 1.00 25.80 290 LYS A CA 1
ATOM 2342 C C . LYS A 1 290 ? -10.232 -33.969 28.311 1.00 25.80 290 LYS A C 1
ATOM 2344 O O . LYS A 1 290 ? -10.203 -33.138 27.411 1.00 25.80 290 LYS A O 1
ATOM 2349 N N . GLU A 1 291 ? -11.318 -34.490 28.861 1.00 24.36 291 GLU A N 1
ATOM 2350 C CA . GLU A 1 291 ? -12.669 -33.972 29.038 1.00 24.36 291 GLU A CA 1
ATOM 2351 C C . GLU A 1 291 ? -12.985 -32.563 28.518 1.00 24.36 291 GLU A C 1
ATOM 2353 O O . GLU A 1 291 ? -12.504 -31.529 28.984 1.00 24.36 291 GLU A O 1
ATOM 2358 N N . SER A 1 292 ? -13.961 -32.563 27.617 1.00 27.16 292 SER A N 1
ATOM 2359 C CA . SER A 1 292 ? -14.904 -31.487 27.375 1.00 27.16 292 SER A CA 1
ATOM 2360 C C . SER A 1 292 ? -15.808 -31.267 28.593 1.00 27.16 292 SER A C 1
ATOM 2362 O O . SER A 1 292 ? -16.682 -32.088 28.847 1.00 27.16 292 SER A O 1
ATOM 2364 N N . THR A 1 293 ? -15.664 -30.149 29.306 1.00 25.30 293 THR A N 1
ATOM 2365 C CA . THR A 1 293 ? -16.775 -29.240 29.674 1.00 25.30 293 THR A CA 1
ATOM 2366 C C . THR A 1 293 ? -16.275 -28.092 30.548 1.00 25.30 293 THR A C 1
ATOM 2368 O O . THR A 1 293 ? -15.824 -28.282 31.671 1.00 25.30 293 THR A O 1
ATOM 2371 N N . LYS A 1 294 ? -16.447 -26.864 30.055 1.00 24.66 294 LYS A N 1
ATOM 2372 C CA . LYS A 1 294 ? -16.971 -25.735 30.836 1.00 24.66 294 LYS A CA 1
ATOM 2373 C C . LYS A 1 294 ? -17.443 -24.679 29.847 1.00 24.66 294 LYS A C 1
ATOM 2375 O O . LYS A 1 294 ? -16.643 -24.002 29.206 1.00 24.66 294 LYS A O 1
ATOM 2380 N N . ILE A 1 295 ? -18.764 -24.589 29.715 1.00 28.83 295 ILE A N 1
ATOM 2381 C CA . ILE A 1 295 ? -19.472 -23.494 29.054 1.00 28.83 295 ILE A CA 1
ATOM 2382 C C . ILE A 1 295 ? -18.954 -22.202 29.690 1.00 28.83 295 ILE A C 1
ATOM 2384 O O . ILE A 1 295 ? -19.154 -21.943 30.879 1.00 28.83 295 ILE A O 1
ATOM 2388 N N . ARG A 1 296 ? -18.183 -21.437 28.917 1.00 27.25 296 ARG A N 1
ATOM 2389 C CA . ARG A 1 296 ? -17.578 -20.190 29.374 1.00 27.25 296 ARG A CA 1
ATOM 2390 C C . ARG A 1 296 ? -18.685 -19.140 29.379 1.00 27.25 296 ARG A C 1
ATOM 2392 O O . ARG A 1 296 ? -19.271 -18.868 28.338 1.00 27.25 296 ARG A O 1
ATOM 2399 N N . LYS A 1 297 ? -18.983 -18.607 30.568 1.00 27.55 297 LYS A N 1
ATOM 2400 C CA . LYS A 1 297 ? -19.885 -17.468 30.787 1.00 27.55 297 LYS A CA 1
ATOM 2401 C C . LYS A 1 297 ? -19.657 -16.405 29.708 1.00 27.55 297 LYS A C 1
ATOM 2403 O O . LYS A 1 297 ? -18.504 -16.044 29.467 1.00 27.55 297 LYS A O 1
ATOM 2408 N N . LEU A 1 298 ? -20.754 -15.927 29.112 1.00 32.03 298 LEU A N 1
ATOM 2409 C CA . LEU A 1 298 ? -20.810 -14.730 28.270 1.00 32.03 298 LEU A CA 1
ATOM 2410 C C . LEU A 1 298 ? -19.900 -13.656 28.877 1.00 32.03 298 LEU A C 1
ATOM 2412 O O . LEU A 1 298 ? -20.054 -13.281 30.044 1.00 32.03 298 LEU A O 1
ATOM 2416 N N . THR A 1 299 ? -18.899 -13.232 28.112 1.00 32.06 299 THR A N 1
ATOM 2417 C CA . THR A 1 299 ? -18.045 -12.098 28.455 1.00 32.06 299 THR A CA 1
ATOM 2418 C C . THR A 1 299 ? -18.942 -10.895 28.705 1.00 32.06 299 THR A C 1
ATOM 2420 O O . THR A 1 299 ? -19.727 -10.522 27.837 1.00 32.06 299 THR A O 1
ATOM 2423 N N . LYS A 1 300 ? -18.855 -10.317 29.910 1.00 34.12 300 LYS A N 1
ATOM 2424 C CA . LYS A 1 300 ? -19.490 -9.031 30.220 1.00 34.12 300 LYS A CA 1
ATOM 2425 C C . LYS A 1 300 ? -19.103 -8.008 29.134 1.00 34.12 300 LYS A C 1
ATOM 2427 O O . LYS A 1 300 ? -17.961 -8.081 28.668 1.00 34.12 300 LYS A O 1
ATOM 2432 N N . PRO A 1 301 ? -19.998 -7.075 28.756 1.00 40.81 301 PRO A N 1
ATOM 2433 C CA . PRO A 1 301 ? -19.667 -6.008 27.817 1.00 40.81 301 PRO A CA 1
ATOM 2434 C C . PRO A 1 301 ? -18.376 -5.315 28.257 1.00 40.81 301 PRO A C 1
ATOM 2436 O O . PRO A 1 301 ? -18.168 -5.101 29.456 1.00 40.81 301 PRO A O 1
ATOM 2439 N N . ILE A 1 302 ? -17.499 -4.986 27.307 1.00 46.44 302 ILE A N 1
ATOM 2440 C CA . ILE A 1 302 ? -16.355 -4.115 27.580 1.00 46.44 302 ILE A CA 1
ATOM 2441 C C . ILE A 1 302 ? -16.950 -2.765 27.985 1.00 46.44 302 ILE A C 1
ATOM 2443 O O . ILE A 1 302 ? -17.455 -2.023 27.146 1.00 46.44 302 ILE A O 1
ATOM 2447 N N . LEU A 1 303 ? -16.973 -2.489 29.290 1.00 43.75 303 LEU A N 1
ATOM 2448 C CA . LEU A 1 303 ? -17.483 -1.228 29.812 1.00 43.75 303 LEU A CA 1
ATOM 2449 C C . LEU A 1 303 ? -16.580 -0.092 29.307 1.00 43.75 303 LEU A C 1
ATOM 2451 O O . LEU A 1 303 ? -15.356 -0.192 29.458 1.00 43.75 303 LEU A O 1
ATOM 2455 N N . PRO A 1 304 ? -17.143 0.985 28.733 1.00 50.22 304 PRO A N 1
ATOM 2456 C CA . PRO A 1 304 ? -16.346 2.123 28.308 1.00 50.22 304 PRO A CA 1
ATOM 2457 C C . PRO A 1 304 ? -15.630 2.747 29.516 1.00 50.22 304 PRO A C 1
ATOM 2459 O O . PRO A 1 304 ? -16.221 2.891 30.594 1.00 50.22 304 PRO A O 1
ATOM 2462 N N . PRO A 1 305 ? -14.355 3.148 29.381 1.00 53.69 305 PRO A N 1
ATOM 2463 C CA . PRO A 1 305 ? -13.652 3.810 30.466 1.00 53.69 305 PRO A CA 1
ATOM 2464 C C . PRO A 1 305 ? -14.365 5.125 30.829 1.00 53.69 305 PRO A C 1
ATOM 2466 O O . PRO A 1 305 ? -14.542 5.989 29.975 1.00 53.69 305 PRO A O 1
ATOM 2469 N N . LYS A 1 306 ? -14.690 5.306 32.120 1.00 58.22 306 LYS A N 1
ATOM 2470 C CA . LYS A 1 306 ? -15.223 6.551 32.732 1.00 58.22 306 LYS A CA 1
ATOM 2471 C C . LYS A 1 306 ? -16.717 6.874 32.501 1.00 58.22 306 LYS A C 1
ATOM 2473 O O . LYS A 1 306 ? -17.109 8.043 32.604 1.00 58.22 306 LYS A O 1
ATOM 2478 N N . VAL A 1 307 ? -17.557 5.870 32.257 1.00 60.69 307 VAL A N 1
ATOM 2479 C CA . VAL A 1 307 ? -19.030 6.005 32.275 1.00 60.69 307 VAL A CA 1
ATOM 2480 C C . VAL A 1 307 ? -19.576 5.355 33.550 1.00 60.69 307 VAL A C 1
ATOM 2482 O O . VAL A 1 307 ? -19.117 4.276 33.927 1.00 60.69 307 VAL A O 1
ATOM 2485 N N . SER A 1 308 ? -20.484 6.026 34.262 1.00 67.06 308 SER A N 1
ATOM 2486 C CA . SER A 1 308 ? -21.089 5.476 35.487 1.00 67.06 308 SER A CA 1
ATOM 2487 C C . SER A 1 308 ? -22.269 4.554 35.153 1.00 67.06 308 SER A C 1
ATOM 2489 O O . SER A 1 308 ? -22.875 4.685 34.093 1.00 67.06 308 SER A O 1
ATOM 2491 N N . ASN A 1 309 ? -22.638 3.637 36.057 1.00 65.62 309 ASN A N 1
ATOM 2492 C CA . ASN A 1 309 ? -23.769 2.726 35.816 1.00 65.62 309 ASN A CA 1
ATOM 2493 C C . ASN A 1 309 ? -25.084 3.475 35.527 1.00 65.62 309 ASN A C 1
ATOM 2495 O O . ASN A 1 309 ? -25.814 3.064 34.638 1.00 65.62 309 ASN A O 1
ATOM 2499 N N . GLY A 1 310 ? -25.349 4.596 36.210 1.00 65.00 310 GLY A N 1
ATOM 2500 C CA . GLY A 1 310 ? -26.554 5.403 35.968 1.00 65.00 310 GLY A CA 1
ATOM 2501 C C . GLY A 1 310 ? -26.562 6.131 34.617 1.00 65.00 310 G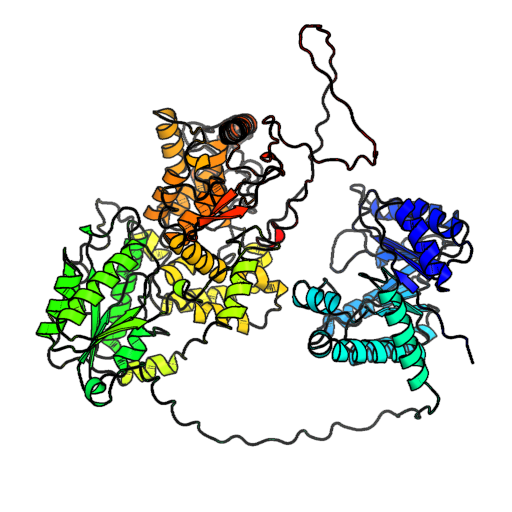LY A C 1
ATOM 2502 O O . GLY A 1 310 ? -27.619 6.493 34.121 1.00 65.00 310 GLY A O 1
ATOM 2503 N N . GLU A 1 311 ? -25.404 6.332 33.983 1.00 69.19 311 GLU A N 1
ATOM 2504 C CA . GLU A 1 311 ? -25.336 6.888 32.624 1.00 69.19 311 GLU A CA 1
ATOM 2505 C C . GLU A 1 311 ? -25.617 5.832 31.552 1.00 69.19 311 GLU A C 1
ATOM 2507 O O . GLU A 1 311 ? -26.135 6.179 30.494 1.00 69.19 311 GLU A O 1
ATOM 2512 N N . LEU A 1 312 ? -25.322 4.555 31.822 1.00 78.81 312 LEU A N 1
ATOM 2513 C CA . LEU A 1 312 ? -25.653 3.446 30.918 1.00 78.81 312 LEU A CA 1
ATOM 2514 C C . LEU A 1 312 ? -27.166 3.211 30.815 1.00 78.81 312 LEU A C 1
ATOM 2516 O O . LEU A 1 312 ? -27.619 2.587 29.866 1.00 78.81 312 LEU A O 1
ATOM 2520 N N . GLU A 1 313 ? -27.960 3.741 31.744 1.00 80.00 313 GLU A N 1
ATOM 2521 C CA . GLU A 1 313 ? -29.427 3.689 31.692 1.00 80.00 313 GLU A CA 1
ATOM 2522 C C . GLU A 1 313 ? -30.036 4.748 30.748 1.00 80.00 313 GLU A C 1
ATOM 2524 O O . GLU A 1 313 ? -31.254 4.822 30.601 1.00 80.00 313 GLU A O 1
ATOM 2529 N N . THR A 1 314 ? -29.212 5.577 30.094 1.00 86.06 314 THR A N 1
ATOM 2530 C CA . THR A 1 314 ? -29.664 6.680 29.224 1.00 86.06 314 THR A CA 1
ATOM 2531 C C . THR A 1 314 ? -29.476 6.384 27.734 1.00 86.06 314 THR A C 1
ATOM 2533 O O . THR A 1 314 ? -28.916 5.360 27.356 1.00 86.06 314 THR A O 1
ATOM 2536 N N . THR A 1 315 ? -29.955 7.277 26.862 1.00 93.69 315 THR A N 1
ATOM 2537 C CA . THR A 1 315 ? -29.709 7.201 25.415 1.00 93.69 315 THR A CA 1
ATOM 2538 C C . THR A 1 315 ? -28.316 7.727 25.062 1.00 93.69 315 THR A C 1
ATOM 2540 O O . THR A 1 315 ? -27.933 8.836 25.456 1.00 93.69 315 THR A O 1
ATOM 2543 N N . SER A 1 316 ? -27.580 6.966 24.252 1.00 96.44 316 SER A N 1
ATOM 2544 C CA . SER A 1 316 ? -26.311 7.391 23.654 1.00 96.44 316 SER A CA 1
ATOM 2545 C C . SER A 1 316 ? -26.434 7.677 22.157 1.00 96.44 316 SER A C 1
ATOM 2547 O O . SER A 1 316 ? -27.340 7.191 21.478 1.00 96.44 316 SER A O 1
ATOM 2549 N N . VAL A 1 317 ? -25.491 8.454 21.624 1.00 98.25 317 VAL A N 1
ATOM 2550 C CA . VAL A 1 317 ? -25.296 8.621 20.176 1.00 98.25 317 VAL A CA 1
ATOM 2551 C C . VAL A 1 317 ? -23.998 7.942 19.763 1.00 98.25 317 VAL A C 1
ATOM 2553 O O . VAL A 1 317 ? -22.964 8.128 20.407 1.00 98.25 317 VAL A O 1
ATOM 2556 N N . VAL A 1 318 ? -24.035 7.219 18.645 1.00 98.38 318 VAL A N 1
ATOM 2557 C CA . VAL A 1 318 ? -22.834 6.806 17.911 1.00 98.38 318 VAL A CA 1
ATOM 2558 C C . VAL A 1 318 ? -22.794 7.540 16.579 1.00 98.38 318 VAL A C 1
ATOM 2560 O O . VAL A 1 318 ? -23.695 7.407 15.754 1.00 98.38 318 VAL A O 1
ATOM 2563 N N . LEU A 1 319 ? -21.751 8.341 16.383 1.00 98.44 319 LEU A N 1
ATOM 2564 C CA . LEU A 1 319 ? -21.525 9.093 15.159 1.00 98.44 319 LEU A CA 1
ATOM 2565 C C . LEU A 1 319 ? -20.620 8.286 14.222 1.00 98.44 319 LEU A C 1
ATOM 2567 O O . LEU A 1 319 ? -19.431 8.113 14.496 1.00 98.44 319 LEU A O 1
ATOM 2571 N N . PHE A 1 320 ? -21.192 7.832 13.109 1.00 98.38 320 PHE A N 1
ATOM 2572 C CA . PHE A 1 320 ? -20.461 7.209 12.010 1.00 98.38 320 PHE A CA 1
ATOM 2573 C C . PHE A 1 320 ? -19.815 8.279 11.127 1.00 98.38 320 PHE A C 1
ATOM 2575 O O . PHE A 1 320 ? -20.451 9.266 10.740 1.00 98.38 320 PHE A O 1
ATOM 2582 N N . GLY A 1 321 ? -18.548 8.068 10.791 1.00 96.25 321 GLY A N 1
ATOM 2583 C CA . GLY A 1 321 ? -17.801 8.850 9.821 1.00 96.25 321 GLY A CA 1
ATOM 2584 C C . GLY A 1 321 ? -17.772 8.194 8.441 1.00 96.25 321 GLY A C 1
ATOM 2585 O O . GLY A 1 321 ? -18.436 7.203 8.152 1.00 96.25 321 GLY A O 1
ATOM 2586 N N . SER A 1 322 ? -16.962 8.767 7.552 1.00 95.25 322 SER A N 1
ATOM 2587 C CA . SER A 1 322 ? -16.758 8.231 6.196 1.00 95.25 322 SER A CA 1
ATOM 2588 C C . SER A 1 322 ? -15.733 7.089 6.125 1.00 95.25 322 SER A C 1
ATOM 2590 O O . SER A 1 322 ? -15.328 6.691 5.033 1.00 95.25 322 SER A O 1
ATOM 2592 N N . HIS A 1 323 ? -15.232 6.640 7.277 1.00 96.19 323 HIS A N 1
ATOM 2593 C CA . HIS A 1 323 ? -14.059 5.774 7.439 1.00 96.19 323 HIS A CA 1
ATOM 2594 C C . HIS A 1 323 ? -14.311 4.577 8.369 1.00 96.19 323 HIS A C 1
ATOM 2596 O O . HIS A 1 323 ? -13.386 3.815 8.664 1.00 96.19 323 HIS A O 1
ATOM 2602 N N . ASP A 1 324 ? -15.541 4.414 8.852 1.00 97.69 324 ASP A N 1
ATOM 2603 C CA . ASP A 1 324 ? -15.952 3.387 9.810 1.00 97.69 324 ASP A CA 1
ATOM 2604 C C . ASP A 1 324 ? -17.414 2.939 9.611 1.00 97.69 324 ASP A C 1
ATOM 2606 O O . ASP A 1 324 ? -18.098 2.605 10.577 1.00 97.69 324 ASP A O 1
ATOM 2610 N N . VAL A 1 325 ? -17.889 2.894 8.358 1.00 98.25 325 VAL A N 1
ATOM 2611 C CA . VAL A 1 325 ? -19.275 2.539 7.978 1.00 98.25 325 VAL A CA 1
ATOM 2612 C C . VAL A 1 325 ? -19.543 1.028 8.133 1.00 98.25 325 VAL A C 1
ATOM 2614 O O . VAL A 1 325 ? -19.795 0.314 7.163 1.00 98.25 325 VAL A O 1
ATOM 2617 N N . ARG A 1 326 ? -19.441 0.523 9.366 1.00 97.75 326 ARG A N 1
ATOM 2618 C CA . ARG A 1 326 ? -19.718 -0.865 9.763 1.00 97.75 326 ARG A CA 1
ATOM 2619 C C . ARG A 1 326 ? -20.115 -0.960 11.228 1.00 97.75 326 ARG A C 1
ATOM 2621 O O . ARG A 1 326 ? -19.638 -0.178 12.055 1.00 97.75 326 ARG A O 1
ATOM 2628 N N . VAL A 1 327 ? -20.878 -1.990 11.566 1.00 97.00 327 VAL A N 1
ATOM 2629 C CA . VAL A 1 327 ? -21.162 -2.364 12.956 1.00 97.00 327 VAL A CA 1
ATOM 2630 C C . VAL A 1 327 ? -20.097 -3.321 13.496 1.00 97.00 327 VAL A C 1
ATOM 2632 O O . VAL A 1 327 ? -19.667 -3.193 14.647 1.00 97.00 327 VAL A O 1
ATOM 2635 N N . HIS A 1 328 ? -19.647 -4.277 12.678 1.00 97.38 328 HIS A N 1
ATOM 2636 C CA . HIS A 1 328 ? -18.695 -5.287 13.117 1.00 97.38 328 HIS A CA 1
ATOM 2637 C C . HIS A 1 328 ? -17.360 -4.674 13.533 1.00 97.38 328 HIS A C 1
ATOM 2639 O O . HIS A 1 328 ? -16.757 -3.891 12.805 1.00 97.38 328 HIS A O 1
ATOM 2645 N N . ASP A 1 329 ? -16.863 -5.061 14.707 1.00 96.88 329 ASP A N 1
ATOM 2646 C CA . ASP A 1 329 ? -15.560 -4.623 15.205 1.00 96.88 329 ASP A CA 1
ATOM 2647 C C . ASP A 1 329 ? -15.371 -3.089 15.194 1.00 96.88 329 ASP A C 1
ATOM 2649 O O . ASP A 1 329 ? -14.295 -2.569 14.877 1.00 96.88 329 ASP A O 1
ATOM 2653 N N . ASN A 1 330 ? -16.449 -2.366 15.506 1.00 97.38 330 ASN A N 1
ATOM 2654 C CA . ASN A 1 330 ? -16.486 -0.916 15.666 1.00 97.38 330 ASN A CA 1
ATOM 2655 C C . ASN A 1 330 ? -16.548 -0.576 17.166 1.00 97.38 330 ASN A C 1
ATOM 2657 O O . ASN A 1 330 ? -17.546 -0.867 17.823 1.00 97.38 330 ASN A O 1
ATOM 2661 N N . GLU A 1 331 ? -15.472 -0.018 17.728 1.00 95.62 331 GLU A N 1
ATOM 2662 C CA . GLU A 1 331 ? -15.385 0.297 19.165 1.00 95.62 331 GLU A CA 1
ATOM 2663 C C . GLU A 1 331 ? -16.404 1.358 19.597 1.00 95.62 331 GLU A C 1
ATOM 2665 O O . GLU A 1 331 ? -17.026 1.208 20.647 1.00 95.62 331 GLU A O 1
ATOM 2670 N N . ALA A 1 332 ? -16.621 2.398 18.785 1.00 96.94 332 ALA A N 1
ATOM 2671 C CA . ALA A 1 332 ? -17.611 3.431 19.087 1.00 96.94 332 ALA A CA 1
ATOM 2672 C C . ALA A 1 332 ? -19.030 2.849 19.176 1.00 96.94 332 ALA A C 1
ATOM 2674 O O . ALA A 1 332 ? -19.753 3.141 20.127 1.00 96.94 332 ALA A O 1
ATOM 2675 N N . PHE A 1 333 ? -19.403 1.975 18.234 1.00 96.81 333 PHE A N 1
ATOM 2676 C CA . PHE A 1 333 ? -20.691 1.281 18.282 1.00 96.81 333 PHE A CA 1
ATOM 2677 C C . PHE A 1 333 ? -20.787 0.338 19.486 1.00 96.81 333 PHE A C 1
ATOM 2679 O O . PHE A 1 333 ? -21.800 0.345 20.176 1.00 96.81 333 PHE A O 1
ATOM 2686 N N . GLN A 1 334 ? -19.736 -0.435 19.776 1.00 94.69 334 GLN A N 1
ATOM 2687 C CA . GLN A 1 334 ? -19.710 -1.347 20.926 1.00 94.69 334 GLN A CA 1
ATOM 2688 C C . GLN A 1 334 ? -19.932 -0.621 22.254 1.00 94.69 334 GLN A C 1
ATOM 2690 O O . GLN A 1 334 ? -20.714 -1.082 23.082 1.00 94.69 334 GLN A O 1
ATOM 2695 N N . HIS A 1 335 ? -19.275 0.523 22.450 1.00 93.50 335 HIS A N 1
ATOM 2696 C CA . HIS A 1 335 ? -19.452 1.317 23.660 1.00 93.50 335 HIS A CA 1
ATOM 2697 C C . HIS A 1 335 ? -20.826 1.991 23.724 1.00 93.50 335 HIS A C 1
ATOM 2699 O O . HIS A 1 335 ? -21.432 2.022 24.794 1.00 93.50 335 HIS A O 1
ATOM 2705 N N . ALA A 1 336 ? -21.338 2.499 22.600 1.00 95.00 336 ALA A N 1
ATOM 2706 C CA . ALA A 1 336 ? -22.669 3.099 22.542 1.00 95.00 336 ALA A CA 1
ATOM 2707 C C . ALA A 1 336 ? -23.777 2.066 22.812 1.00 95.00 336 ALA A C 1
ATOM 2709 O O . ALA A 1 336 ? -24.712 2.334 23.558 1.00 95.00 336 ALA A O 1
ATOM 2710 N N . ALA A 1 337 ? -23.631 0.849 22.289 1.00 93.00 337 ALA A N 1
ATOM 2711 C CA . ALA A 1 337 ? -24.585 -0.240 22.479 1.00 93.00 337 ALA A CA 1
ATOM 2712 C C . ALA A 1 337 ? -24.600 -0.826 23.905 1.00 93.00 337 ALA A C 1
ATOM 2714 O O . ALA A 1 337 ? -25.451 -1.655 24.209 1.00 93.00 337 ALA A O 1
ATOM 2715 N N . ALA A 1 338 ? -23.691 -0.401 24.791 1.00 90.38 338 ALA A N 1
ATOM 2716 C CA . ALA A 1 338 ? -23.759 -0.721 26.218 1.00 90.38 338 ALA A CA 1
ATOM 2717 C C . ALA A 1 338 ? -24.795 0.131 26.983 1.00 90.38 338 ALA A C 1
ATOM 2719 O O . ALA A 1 338 ? -25.002 -0.095 28.175 1.00 90.38 338 ALA A O 1
ATOM 2720 N N . HIS A 1 339 ? -25.397 1.127 26.325 1.00 91.94 339 HIS A N 1
ATOM 2721 C CA . HIS A 1 339 ? -26.438 1.993 26.879 1.00 91.94 339 HIS A CA 1
ATOM 2722 C C . HIS A 1 339 ? -27.835 1.396 26.667 1.00 91.94 339 HIS A C 1
ATOM 2724 O O . HIS A 1 339 ? -28.034 0.587 25.763 1.00 91.94 339 HIS A O 1
ATOM 2730 N N . ALA A 1 340 ? -28.812 1.835 27.463 1.00 88.38 340 ALA A N 1
ATOM 2731 C CA . ALA A 1 340 ? -30.204 1.391 27.377 1.00 88.38 340 ALA A CA 1
ATOM 2732 C C . ALA A 1 340 ? -30.833 1.672 26.006 1.00 88.38 340 ALA A C 1
ATOM 2734 O O . ALA A 1 340 ? -31.663 0.902 25.533 1.00 88.38 340 ALA A O 1
ATOM 2735 N N . SER A 1 341 ? -30.436 2.762 25.347 1.00 94.00 341 SER A N 1
ATOM 2736 C CA . SER A 1 341 ? -30.769 2.984 23.941 1.00 94.00 341 SER A CA 1
ATOM 2737 C C . SER A 1 341 ? -29.645 3.669 23.171 1.00 94.00 341 SER A C 1
ATOM 2739 O O . SER A 1 341 ? -28.814 4.387 23.738 1.00 94.00 341 SER A O 1
ATOM 2741 N N . VAL A 1 342 ? -29.620 3.453 21.854 1.00 96.75 342 VAL A N 1
ATOM 2742 C CA . VAL A 1 342 ? -28.622 4.030 20.946 1.00 96.75 342 VAL A CA 1
ATOM 2743 C C . VAL A 1 342 ? -29.279 4.728 19.760 1.00 96.75 342 VAL A C 1
ATOM 2745 O O . VAL A 1 342 ? -30.237 4.231 19.168 1.00 96.75 342 VAL A O 1
ATOM 2748 N N . ILE A 1 343 ? -28.711 5.867 19.369 1.00 98.31 343 ILE A N 1
ATOM 2749 C CA . ILE A 1 343 ? -29.046 6.578 18.135 1.00 98.31 343 ILE A CA 1
ATOM 2750 C C . ILE A 1 343 ? -27.819 6.544 17.212 1.00 98.31 343 ILE A C 1
ATOM 2752 O O . ILE A 1 343 ? -26.865 7.301 17.420 1.00 98.31 343 ILE A O 1
ATOM 2756 N N . PRO A 1 344 ? -27.814 5.672 16.188 1.00 98.56 344 PRO A N 1
ATOM 2757 C CA . PRO A 1 344 ? -26.851 5.722 15.094 1.00 98.56 344 PRO A CA 1
ATOM 2758 C C . PRO A 1 344 ? -27.030 7.001 14.275 1.00 98.56 344 PRO A C 1
ATOM 2760 O O . PRO A 1 344 ? -28.119 7.251 13.761 1.00 98.56 344 PRO A O 1
ATOM 2763 N N . VAL A 1 345 ? -25.974 7.799 14.121 1.00 98.75 345 VAL A N 1
ATOM 2764 C CA . VAL A 1 345 ? -26.022 9.086 13.415 1.00 98.75 345 VAL A CA 1
ATOM 2765 C C . VAL A 1 345 ? -24.980 9.143 12.302 1.00 98.75 345 VAL A C 1
ATOM 2767 O O . VAL A 1 345 ? -23.830 8.758 12.499 1.00 98.75 345 VAL A O 1
ATOM 2770 N N . PHE A 1 346 ? -25.368 9.692 11.151 1.00 98.38 346 PHE A N 1
ATOM 2771 C CA . PHE A 1 346 ? -24.457 10.114 10.089 1.00 98.38 346 PHE A CA 1
ATOM 2772 C C . PHE A 1 346 ? -24.724 11.578 9.718 1.00 98.38 346 PHE A C 1
ATOM 2774 O O . PHE A 1 346 ? -25.831 11.947 9.317 1.00 98.38 346 PHE A O 1
ATOM 2781 N N . LEU A 1 347 ? -23.703 12.425 9.846 1.00 97.06 347 LEU A N 1
ATOM 2782 C CA . LEU A 1 347 ? -23.792 13.846 9.510 1.00 97.06 347 LEU A CA 1
ATOM 2783 C C . LEU A 1 347 ? -23.010 14.121 8.228 1.00 97.06 347 LEU A C 1
ATOM 2785 O O . LEU A 1 347 ? -21.835 13.762 8.122 1.00 97.06 347 LEU A O 1
ATOM 2789 N N . TRP A 1 348 ? -23.638 14.804 7.274 1.00 95.12 348 TRP A N 1
ATOM 2790 C CA . TRP A 1 348 ? -23.005 15.158 6.011 1.00 95.12 348 TRP A CA 1
ATOM 2791 C C . TRP A 1 348 ? -23.093 16.651 5.721 1.00 95.12 348 TRP A C 1
ATOM 2793 O O . TRP A 1 348 ? -24.122 17.294 5.919 1.00 95.12 348 TRP A O 1
ATOM 2803 N N . SER A 1 349 ? -21.993 17.183 5.192 1.00 92.56 349 SER A N 1
ATOM 2804 C CA . SER A 1 349 ? -21.932 18.532 4.648 1.00 92.56 349 SER A CA 1
ATOM 2805 C C . SER A 1 349 ? -21.093 18.540 3.383 1.00 92.56 349 SER A C 1
ATOM 2807 O O . SER A 1 349 ? -19.874 18.339 3.428 1.00 92.56 349 SER A O 1
ATOM 2809 N N . ARG A 1 350 ? -21.737 18.811 2.244 1.00 88.19 350 ARG A N 1
ATOM 2810 C CA . ARG A 1 350 ? -21.065 18.934 0.945 1.00 88.19 350 ARG A CA 1
ATOM 2811 C C . ARG A 1 350 ? -20.088 20.108 0.920 1.00 88.19 350 ARG A C 1
ATOM 2813 O O . ARG A 1 350 ? -19.030 19.981 0.304 1.00 88.19 350 ARG A O 1
ATOM 2820 N N . LYS A 1 351 ? -20.419 21.221 1.588 1.00 88.06 351 LYS A N 1
ATOM 2821 C CA . LYS A 1 351 ? -19.575 22.428 1.645 1.00 88.06 351 LYS A CA 1
ATOM 2822 C C . LYS A 1 351 ? -18.265 22.188 2.392 1.00 88.06 351 LYS A C 1
ATOM 2824 O O . LYS A 1 351 ? -17.250 22.760 2.018 1.00 88.06 351 LYS A O 1
ATOM 2829 N N . LEU A 1 352 ? -18.283 21.308 3.395 1.00 87.69 352 LEU A N 1
ATOM 2830 C CA . LEU A 1 352 ? -17.100 20.947 4.182 1.00 87.69 352 LEU A CA 1
ATOM 2831 C C . LEU A 1 352 ? -16.234 19.867 3.517 1.00 87.69 352 LEU A C 1
ATOM 2833 O O . LEU A 1 352 ? -15.127 19.595 3.977 1.00 87.69 352 LEU A O 1
ATOM 2837 N N . GLN A 1 353 ? -16.709 19.253 2.429 1.00 87.88 353 GLN A N 1
ATOM 2838 C CA . GLN A 1 353 ? -15.889 18.367 1.606 1.00 87.88 353 GLN A CA 1
ATOM 2839 C C . GLN A 1 353 ? -14.993 19.203 0.685 1.00 87.88 353 GLN A C 1
ATOM 2841 O O . GLN A 1 353 ? -15.279 19.366 -0.507 1.00 87.88 353 GLN A O 1
ATOM 2846 N N . GLU A 1 354 ? -13.924 19.745 1.270 1.00 82.12 354 GLU A N 1
ATOM 2847 C CA . GLU A 1 354 ? -12.860 20.457 0.564 1.00 82.12 354 GLU A CA 1
ATOM 2848 C C . GLU A 1 354 ? -12.085 19.528 -0.396 1.00 82.12 354 GLU A C 1
ATOM 2850 O O . GLU A 1 354 ? -12.412 18.358 -0.599 1.00 82.12 354 GLU A O 1
ATOM 2855 N N . LYS A 1 355 ? -10.995 20.042 -0.971 1.00 86.62 355 LYS A N 1
ATOM 2856 C CA . LYS A 1 355 ? -10.136 19.357 -1.947 1.00 86.62 355 LYS A CA 1
ATOM 2857 C C . LYS A 1 355 ? -9.677 17.952 -1.531 1.00 86.62 355 LYS A C 1
ATOM 2859 O O . LYS A 1 355 ? -9.544 17.088 -2.392 1.00 86.62 355 LYS A O 1
ATOM 2864 N N . TRP A 1 356 ? -9.425 17.738 -0.238 1.00 92.81 356 TRP A N 1
ATOM 2865 C CA . TRP A 1 356 ? -8.953 16.462 0.321 1.00 92.81 356 TRP A CA 1
ATOM 2866 C C . TRP A 1 356 ? -10.025 15.708 1.124 1.00 92.81 356 TRP A C 1
ATOM 2868 O O . TRP A 1 356 ? -9.700 14.730 1.798 1.00 92.81 356 TRP A O 1
ATOM 2878 N N . GLY A 1 357 ? -11.286 16.153 1.060 1.00 92.06 357 GLY A N 1
ATOM 2879 C CA . GLY A 1 357 ? -12.434 15.455 1.641 1.00 92.06 357 GLY A CA 1
ATOM 2880 C C . GLY A 1 357 ? -12.877 14.256 0.798 1.00 92.06 357 GLY A C 1
ATOM 2881 O O . GLY A 1 357 ? -12.193 13.846 -0.146 1.00 92.06 357 GLY A O 1
ATOM 2882 N N . VAL A 1 358 ? -14.042 13.692 1.116 1.00 93.94 358 VAL A N 1
ATOM 2883 C CA . VAL A 1 358 ? -14.635 12.605 0.323 1.00 93.94 358 VAL A CA 1
ATOM 2884 C C . VAL A 1 358 ? -15.327 13.199 -0.898 1.00 93.94 358 VAL A C 1
ATOM 2886 O O . VAL A 1 358 ? -16.317 13.920 -0.779 1.00 93.94 358 VAL A O 1
ATOM 2889 N N . THR A 1 359 ? -14.789 12.917 -2.085 1.00 92.69 359 THR A N 1
ATOM 2890 C CA . THR A 1 359 ? -15.277 13.482 -3.349 1.00 92.69 359 THR A CA 1
ATOM 2891 C C . THR A 1 359 ? -15.231 12.454 -4.479 1.00 92.69 359 THR A C 1
ATOM 2893 O O . THR A 1 359 ? -14.521 11.453 -4.389 1.00 92.69 359 THR A O 1
ATOM 2896 N N . GLY A 1 360 ? -15.991 12.702 -5.548 1.00 93.00 360 GLY A N 1
ATOM 2897 C CA . GLY A 1 360 ? -15.905 11.927 -6.786 1.00 93.00 360 GLY A CA 1
ATOM 2898 C C . GLY A 1 360 ? -16.256 10.451 -6.586 1.00 93.00 360 GLY A C 1
ATOM 2899 O O . GLY A 1 360 ? -17.336 10.141 -6.087 1.00 93.00 360 GLY A O 1
ATOM 2900 N N . ALA A 1 361 ? -15.369 9.536 -6.982 1.00 95.88 361 ALA A N 1
ATOM 2901 C CA . ALA A 1 361 ? -15.645 8.096 -6.923 1.00 95.88 361 ALA A CA 1
ATOM 2902 C C . ALA A 1 361 ? -15.833 7.569 -5.487 1.00 95.88 361 ALA A C 1
ATOM 2904 O O . ALA A 1 361 ? -16.701 6.727 -5.260 1.00 95.88 361 ALA A O 1
ATOM 2905 N N . ALA A 1 362 ? -15.082 8.092 -4.511 1.00 96.69 362 ALA A N 1
ATOM 2906 C CA . ALA A 1 362 ? -15.231 7.722 -3.100 1.00 96.69 362 ALA A CA 1
ATOM 2907 C C . ALA A 1 362 ? -16.616 8.098 -2.539 1.00 96.69 362 ALA A C 1
ATOM 2909 O O . ALA A 1 362 ? -17.163 7.404 -1.688 1.00 96.69 362 ALA A O 1
ATOM 2910 N N . GLU A 1 363 ? -17.212 9.178 -3.047 1.00 95.44 363 GLU A N 1
ATOM 2911 C CA . GLU A 1 363 ? -18.544 9.638 -2.645 1.00 95.44 363 GLU A CA 1
ATOM 2912 C C . GLU A 1 363 ? -19.642 8.663 -3.102 1.00 95.44 363 GLU A C 1
ATOM 2914 O O . GLU A 1 363 ? -20.591 8.403 -2.362 1.00 95.44 363 GLU A O 1
ATOM 2919 N N . VAL A 1 364 ? -19.482 8.080 -4.299 1.00 96.00 364 VAL A N 1
ATOM 2920 C CA . VAL A 1 364 ? -20.398 7.072 -4.862 1.00 96.00 364 VAL A CA 1
ATOM 2921 C C . VAL A 1 364 ? -20.448 5.833 -3.974 1.00 96.00 364 VAL A C 1
ATOM 2923 O O . VAL A 1 364 ? -21.528 5.404 -3.572 1.00 96.00 364 VAL A O 1
ATOM 2926 N N . VAL A 1 365 ? -19.280 5.282 -3.637 1.00 97.88 365 VAL A N 1
ATOM 2927 C CA . VAL A 1 365 ? -19.193 4.072 -2.810 1.00 97.88 365 VAL A CA 1
ATOM 2928 C C . VAL A 1 365 ? -19.569 4.343 -1.349 1.00 97.88 365 VAL A C 1
ATOM 2930 O O . VAL A 1 365 ? -20.171 3.485 -0.712 1.00 97.88 365 VAL A O 1
ATOM 2933 N N . LEU A 1 366 ? -19.308 5.548 -0.822 1.00 98.00 366 LEU A N 1
ATOM 2934 C CA . LEU A 1 366 ? -19.769 5.945 0.512 1.00 98.00 366 LEU A CA 1
ATOM 2935 C C . LEU A 1 366 ? -21.302 5.961 0.597 1.00 98.00 366 LEU A C 1
ATOM 2937 O O . LEU A 1 366 ? -21.863 5.479 1.579 1.00 98.00 366 LEU A O 1
ATOM 2941 N N . LYS A 1 367 ? -21.987 6.482 -0.429 1.00 97.25 367 LYS A N 1
ATOM 2942 C CA . LYS A 1 367 ? -23.455 6.497 -0.466 1.00 97.25 367 LYS A CA 1
ATOM 2943 C C . LYS A 1 367 ? -24.041 5.094 -0.382 1.00 97.25 367 LYS A C 1
ATOM 2945 O O . LYS A 1 367 ? -24.942 4.870 0.422 1.00 97.25 367 LYS A O 1
ATOM 2950 N N . ASP A 1 368 ? -23.511 4.170 -1.177 1.00 97.69 368 ASP A N 1
ATOM 2951 C CA . ASP A 1 368 ? -23.937 2.769 -1.157 1.00 97.69 368 ASP A CA 1
ATOM 2952 C C . ASP A 1 368 ? -23.643 2.111 0.205 1.00 97.69 368 ASP A C 1
ATOM 2954 O O . ASP A 1 368 ? -24.516 1.467 0.785 1.00 97.69 368 ASP A O 1
ATOM 2958 N N . ALA A 1 369 ? -22.470 2.381 0.793 1.00 98.44 369 ALA A N 1
ATOM 2959 C CA . ALA A 1 369 ? -22.103 1.879 2.120 1.00 98.44 369 ALA A CA 1
ATOM 2960 C C . ALA A 1 369 ? -23.090 2.311 3.213 1.00 98.44 369 ALA A C 1
ATOM 2962 O O . ALA A 1 369 ? -23.530 1.488 4.012 1.00 98.44 369 ALA A O 1
ATOM 2963 N N . ILE A 1 370 ? -23.470 3.591 3.236 1.00 98.19 370 ILE A N 1
ATOM 2964 C CA . ILE A 1 370 ? -24.401 4.149 4.228 1.00 98.19 370 ILE A CA 1
ATOM 2965 C C . ILE A 1 370 ? -25.805 3.561 4.046 1.00 98.19 370 ILE A C 1
ATOM 2967 O O . ILE A 1 370 ? -26.465 3.230 5.029 1.00 98.19 370 ILE A O 1
ATOM 2971 N N . GLN A 1 371 ? -26.252 3.376 2.798 1.00 97.69 371 GLN A N 1
ATOM 2972 C CA . GLN A 1 371 ? -27.524 2.708 2.510 1.00 97.69 371 GLN A CA 1
ATOM 2973 C C . GLN A 1 371 ? -27.531 1.263 3.017 1.00 97.69 371 GLN A C 1
ATOM 2975 O O . GLN A 1 371 ? -28.537 0.808 3.560 1.00 97.69 371 GLN A O 1
ATOM 2980 N N . ASN A 1 372 ? -26.427 0.533 2.855 1.00 98.25 372 ASN A N 1
ATOM 2981 C CA . ASN A 1 372 ? -26.332 -0.840 3.343 1.00 98.25 372 ASN A CA 1
ATOM 2982 C C . ASN A 1 372 ? -26.140 -0.913 4.868 1.00 98.25 372 ASN A C 1
ATOM 2984 O O . ASN A 1 372 ? -26.697 -1.818 5.486 1.00 98.25 372 ASN A O 1
ATOM 2988 N N . LEU A 1 373 ? -25.469 0.061 5.492 1.00 98.19 373 LEU A N 1
ATOM 2989 C CA . LEU A 1 373 ? -25.415 0.192 6.952 1.00 98.19 373 LEU A CA 1
ATOM 2990 C C . LEU A 1 373 ? -26.813 0.409 7.549 1.00 98.19 373 LEU A C 1
ATOM 2992 O O . LEU A 1 373 ? -27.180 -0.286 8.493 1.00 98.19 373 LEU A O 1
ATOM 2996 N N . ASP A 1 374 ? -27.612 1.318 6.983 1.00 98.06 374 ASP A N 1
ATOM 2997 C CA . ASP A 1 374 ? -28.986 1.562 7.445 1.00 98.06 374 ASP A CA 1
ATOM 2998 C C . ASP A 1 374 ? -29.850 0.293 7.338 1.00 98.06 374 ASP A C 1
ATOM 3000 O O . ASP A 1 374 ? -30.520 -0.080 8.299 1.00 98.06 374 ASP A O 1
ATOM 3004 N N . LYS A 1 375 ? -29.747 -0.460 6.230 1.00 97.31 375 LYS A N 1
ATOM 3005 C CA . LYS A 1 375 ? -30.413 -1.772 6.100 1.00 97.31 375 LYS A CA 1
ATOM 3006 C C . LYS A 1 375 ? -29.971 -2.762 7.181 1.00 97.31 375 LYS A C 1
ATOM 3008 O O . LYS A 1 375 ? -30.802 -3.507 7.696 1.00 97.31 375 LYS A O 1
ATOM 3013 N N . THR A 1 376 ? -28.680 -2.809 7.515 1.00 95.38 376 THR A N 1
ATOM 3014 C CA . THR A 1 376 ? -28.160 -3.679 8.583 1.00 95.38 376 THR A CA 1
ATOM 3015 C C . THR A 1 376 ? -28.726 -3.289 9.947 1.00 95.38 376 THR A C 1
ATOM 3017 O O . THR A 1 376 ? -29.157 -4.165 10.698 1.00 95.38 376 THR A O 1
ATOM 3020 N N . LEU A 1 377 ? -28.793 -1.991 10.249 1.00 96.44 377 LEU A N 1
ATOM 3021 C CA . LEU A 1 377 ? -29.367 -1.476 11.496 1.00 96.44 377 LEU A CA 1
ATOM 3022 C C . LEU A 1 377 ? -30.873 -1.781 11.598 1.00 96.44 377 LEU A C 1
ATOM 3024 O O . LEU A 1 377 ? -31.327 -2.263 12.636 1.00 96.44 377 LEU A O 1
ATOM 3028 N N . GLN A 1 378 ? -31.622 -1.608 10.506 1.00 95.81 378 GLN A N 1
ATOM 3029 C CA . GLN A 1 378 ? -33.066 -1.882 10.441 1.00 95.81 378 GLN A CA 1
ATOM 3030 C C . GLN A 1 378 ? -33.432 -3.336 10.726 1.00 95.81 378 GLN A C 1
ATOM 3032 O O . GLN A 1 378 ? -34.453 -3.594 11.363 1.00 95.81 378 GLN A O 1
ATOM 3037 N N . LYS A 1 379 ? -32.580 -4.296 10.345 1.00 93.06 379 LYS A N 1
ATOM 3038 C CA . LYS A 1 379 ? -32.780 -5.718 10.690 1.00 93.06 379 LYS A CA 1
ATOM 3039 C C . LYS A 1 379 ? -32.800 -5.980 12.202 1.00 93.06 379 LYS A C 1
ATOM 3041 O O . LYS A 1 379 ? -33.294 -7.025 12.611 1.00 93.06 379 LYS A O 1
ATOM 3046 N N . SER A 1 380 ? -32.269 -5.060 13.009 1.00 89.25 380 SER A N 1
ATOM 3047 C CA . SER A 1 380 ? -32.199 -5.167 14.473 1.00 89.25 380 SER A CA 1
ATOM 3048 C C . SER A 1 380 ? -33.064 -4.114 15.181 1.00 89.25 380 SER A C 1
ATOM 3050 O O . SER A 1 380 ? -32.830 -3.803 16.340 1.00 89.25 380 SER A O 1
ATOM 3052 N N . GLY A 1 381 ? -34.038 -3.518 14.482 1.00 92.50 381 GLY A N 1
ATOM 3053 C CA . GLY A 1 381 ? -34.934 -2.507 15.061 1.00 92.50 381 GLY A CA 1
ATOM 3054 C C . GLY A 1 381 ? -34.303 -1.126 15.282 1.00 92.50 381 GLY A C 1
ATOM 3055 O O . GLY A 1 381 ? -34.944 -0.246 15.852 1.00 92.50 381 GLY A O 1
ATOM 3056 N N . LEU A 1 382 ? -33.070 -0.908 14.817 1.00 96.19 382 LEU A N 1
ATOM 3057 C CA . LEU A 1 382 ? -32.431 0.407 14.778 1.00 96.19 382 LEU A CA 1
ATOM 3058 C C . LEU A 1 382 ? -32.658 1.085 13.420 1.00 96.19 382 LEU A C 1
ATOM 3060 O O . LEU A 1 382 ? -33.199 0.506 12.486 1.00 96.19 382 LEU A O 1
ATOM 3064 N N . ARG A 1 383 ? -32.196 2.324 13.275 1.00 96.00 383 ARG A N 1
ATOM 3065 C CA . ARG A 1 383 ? -32.097 3.015 11.983 1.00 96.00 383 ARG A CA 1
ATOM 3066 C C . ARG A 1 383 ? -30.957 4.019 12.013 1.00 96.00 383 ARG A C 1
ATOM 3068 O O . ARG A 1 383 ? -30.588 4.498 13.086 1.00 96.00 383 ARG A O 1
ATOM 3075 N N . LEU A 1 384 ? -30.429 4.368 10.845 1.00 98.31 384 LEU A N 1
ATOM 3076 C CA . LEU A 1 384 ? -29.427 5.419 10.726 1.00 98.31 384 LEU A CA 1
ATOM 3077 C C . LEU A 1 384 ? -30.098 6.792 10.607 1.00 98.31 384 LEU A C 1
ATOM 3079 O O . LEU A 1 384 ? -30.762 7.099 9.614 1.00 98.31 384 LEU A O 1
ATOM 3083 N N . VAL A 1 385 ? -29.903 7.644 11.611 1.00 98.50 385 VAL A N 1
ATOM 3084 C CA . VAL A 1 385 ? -30.350 9.039 11.579 1.00 98.50 385 VAL A CA 1
ATOM 3085 C C . VAL A 1 385 ? -29.356 9.858 10.765 1.00 98.50 385 VAL A C 1
ATOM 3087 O O . VAL A 1 385 ? -28.222 10.087 11.180 1.00 98.50 385 VAL A O 1
ATOM 3090 N N . CYS A 1 386 ? -29.788 10.322 9.599 1.00 98.12 386 CYS A N 1
ATOM 3091 C CA . CYS A 1 386 ? -28.958 11.120 8.709 1.00 98.12 386 CYS A CA 1
ATOM 3092 C C . CYS A 1 386 ? -29.335 12.606 8.761 1.00 98.12 386 CYS A C 1
ATOM 3094 O O . CYS A 1 386 ? -30.518 12.967 8.748 1.00 98.12 386 CYS A O 1
ATOM 3096 N N . ARG A 1 387 ? -28.334 13.489 8.737 1.00 96.19 387 ARG A N 1
ATOM 3097 C CA . ARG A 1 387 ? -28.527 14.945 8.643 1.00 96.19 387 ARG A CA 1
ATOM 3098 C C . ARG A 1 387 ? -27.677 15.550 7.540 1.00 96.19 387 ARG A C 1
ATOM 3100 O O . ARG A 1 387 ? -26.501 15.218 7.414 1.00 96.19 387 ARG A O 1
ATOM 3107 N N . SER A 1 388 ? -28.280 16.468 6.792 1.00 92.12 388 SER A N 1
ATOM 3108 C CA . SER A 1 388 ? -27.569 17.387 5.907 1.00 92.12 388 SER A CA 1
ATOM 3109 C C . SER A 1 388 ? -27.498 18.751 6.585 1.00 92.12 388 SER A C 1
ATOM 3111 O O . SER A 1 388 ? -28.529 19.270 7.010 1.00 92.12 388 SER A O 1
ATOM 3113 N N . THR A 1 389 ? -26.299 19.309 6.728 1.00 91.25 389 THR A N 1
ATOM 3114 C CA . THR A 1 389 ? -26.093 20.593 7.411 1.00 91.25 389 THR A CA 1
ATOM 3115 C C . THR A 1 389 ? -24.866 21.321 6.870 1.00 91.25 389 THR A C 1
ATOM 3117 O O . THR A 1 389 ? -23.946 20.715 6.316 1.00 91.25 389 THR A O 1
ATOM 3120 N N . ASP A 1 390 ? -24.825 22.635 7.058 1.00 89.94 390 ASP A N 1
ATOM 3121 C CA . ASP A 1 390 ? -23.631 23.448 6.816 1.00 89.94 390 ASP A CA 1
ATOM 3122 C C . ASP A 1 390 ? -22.719 23.532 8.055 1.00 89.94 390 ASP A C 1
ATOM 3124 O O . ASP A 1 390 ? -21.544 23.870 7.922 1.00 89.94 390 ASP A O 1
ATOM 3128 N N . CYS A 1 391 ? -23.230 23.180 9.244 1.00 93.94 391 CYS A N 1
ATOM 3129 C CA . CYS A 1 391 ? -22.496 23.207 10.510 1.00 93.94 391 CYS A CA 1
ATOM 3130 C C . CYS A 1 391 ? -22.709 21.897 11.283 1.00 93.94 391 CYS A C 1
ATOM 3132 O O . CYS A 1 391 ? -23.759 21.669 11.885 1.00 93.94 391 CYS A O 1
ATOM 3134 N N . LEU A 1 392 ? -21.709 21.010 11.249 1.00 95.44 392 LEU A N 1
ATOM 3135 C CA . LEU A 1 392 ? -21.830 19.660 11.809 1.00 95.44 392 LEU A CA 1
ATOM 3136 C C . LEU A 1 392 ? -21.929 19.675 13.342 1.00 95.44 392 LEU A C 1
ATOM 3138 O O . LEU A 1 392 ? -22.678 18.888 13.913 1.00 95.44 392 LEU A O 1
ATOM 3142 N N . GLU A 1 393 ? -21.171 20.544 14.013 1.00 95.81 393 GLU A N 1
ATOM 3143 C CA . GLU A 1 393 ? -21.116 20.608 15.479 1.00 95.81 393 GLU A CA 1
ATOM 3144 C C . GLU A 1 393 ? -22.411 21.132 16.106 1.00 95.81 393 GLU A C 1
ATOM 3146 O O . GLU A 1 393 ? -22.812 20.648 17.165 1.00 95.81 393 GLU A O 1
ATOM 3151 N N . ASP A 1 394 ? -23.076 22.083 15.447 1.00 96.44 394 ASP A N 1
ATOM 3152 C CA . ASP A 1 394 ? -24.354 22.624 15.905 1.00 96.44 394 ASP A CA 1
ATOM 3153 C C . ASP A 1 394 ? -25.479 21.608 15.696 1.00 96.44 394 ASP A C 1
ATOM 3155 O O . ASP A 1 394 ? -26.268 21.379 16.610 1.00 96.44 394 ASP A O 1
ATOM 3159 N N . GLU A 1 395 ? -25.500 20.932 14.543 1.00 97.25 395 GLU A N 1
ATOM 3160 C CA . GLU A 1 395 ? -26.470 19.869 14.261 1.00 97.25 395 GLU A CA 1
ATOM 3161 C C . GLU A 1 395 ? -26.320 18.691 15.235 1.00 97.25 395 GLU A C 1
ATOM 3163 O O . GLU A 1 395 ? -27.312 18.188 15.765 1.00 97.25 395 GLU A O 1
ATOM 3168 N N . LEU A 1 396 ? -25.081 18.270 15.521 1.00 97.81 396 LEU A N 1
ATOM 3169 C CA . LEU A 1 396 ? -24.819 17.215 16.500 1.00 97.81 396 LEU A CA 1
ATOM 3170 C C . LEU A 1 396 ? -25.330 17.609 17.888 1.00 97.81 396 LEU A C 1
ATOM 3172 O O . LEU A 1 396 ? -25.963 16.794 18.562 1.00 97.81 396 LEU A O 1
ATOM 3176 N N . LEU A 1 397 ? -25.073 18.851 18.315 1.00 97.50 397 LEU A N 1
ATOM 3177 C CA . LEU A 1 397 ? -25.553 19.336 19.603 1.00 97.50 397 LEU A CA 1
ATOM 3178 C C . LEU A 1 397 ? -27.086 19.388 19.646 1.00 97.50 397 LEU A C 1
ATOM 3180 O O . LEU A 1 397 ? -27.671 18.901 20.611 1.00 97.50 397 LEU A O 1
ATOM 3184 N N . GLN A 1 398 ? -27.732 19.926 18.610 1.00 96.75 398 GLN A N 1
ATOM 3185 C CA . GLN A 1 398 ? -29.191 20.011 18.523 1.00 96.75 398 GLN A CA 1
ATOM 3186 C C . GLN A 1 398 ? -29.843 18.623 18.579 1.00 96.75 398 GLN A C 1
ATOM 3188 O O . GLN A 1 398 ? -30.848 18.425 19.271 1.00 96.75 398 GLN A O 1
ATOM 3193 N N . LEU A 1 399 ? -29.257 17.638 17.892 1.00 96.88 399 LEU A N 1
ATOM 3194 C CA . LEU A 1 399 ? -29.694 16.246 17.963 1.00 96.88 399 LEU A CA 1
ATOM 3195 C C . LEU A 1 399 ? -29.571 15.705 19.392 1.00 96.88 399 LEU A C 1
ATOM 3197 O O . LEU A 1 399 ? -30.507 15.080 19.891 1.00 96.88 399 LEU A O 1
ATOM 3201 N N . CYS A 1 400 ? -28.456 15.980 20.072 1.00 96.56 400 CYS A N 1
ATOM 3202 C CA . CYS A 1 400 ? -28.260 15.527 21.446 1.00 96.56 400 CYS A CA 1
ATOM 3203 C C . CYS A 1 400 ? -29.231 16.194 22.433 1.00 96.56 400 CYS A C 1
ATOM 3205 O O . CYS A 1 400 ? -29.794 15.499 23.276 1.00 96.56 400 CYS A O 1
ATOM 3207 N N . GLU A 1 401 ? -29.461 17.507 22.327 1.00 94.81 401 GLU A N 1
ATOM 3208 C CA . GLU A 1 401 ? -30.385 18.248 23.201 1.00 94.81 401 GLU A CA 1
ATOM 3209 C C . GLU A 1 401 ? -31.836 17.776 23.007 1.00 94.81 401 GLU A C 1
ATOM 3211 O O . GLU A 1 401 ? -32.513 17.465 23.989 1.00 94.81 401 GLU A O 1
ATOM 3216 N N . SER A 1 402 ? -32.294 17.639 21.756 1.00 93.75 402 SER A N 1
ATOM 3217 C CA . SER A 1 402 ? -33.653 17.154 21.448 1.00 93.75 402 SER A CA 1
ATOM 3218 C C . SER A 1 402 ? -33.894 15.707 21.883 1.00 93.75 402 SER A C 1
ATOM 3220 O O . SER A 1 402 ? -35.001 15.370 22.293 1.00 93.75 402 SER A O 1
ATOM 3222 N N . SER A 1 403 ? -32.849 14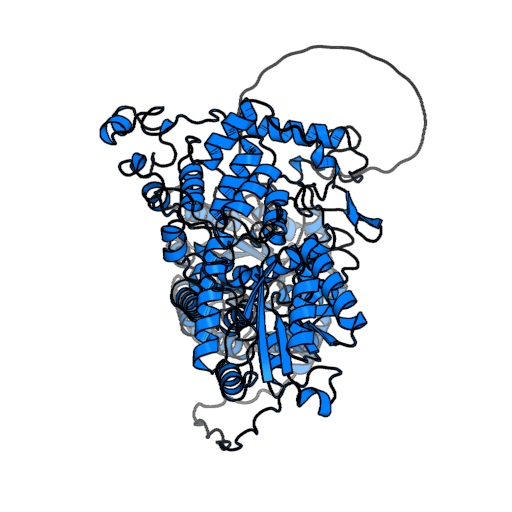.876 21.867 1.00 94.19 403 SER A N 1
ATOM 3223 C CA . SER A 1 403 ? -32.918 13.457 22.246 1.00 94.19 403 SER A CA 1
ATOM 3224 C C . SER A 1 403 ? -32.495 13.192 23.696 1.00 94.19 403 SER A C 1
ATOM 3226 O O . SER A 1 403 ? -32.376 12.037 24.096 1.00 94.19 403 SER A O 1
ATOM 3228 N N . LYS A 1 404 ? -32.218 14.244 24.485 1.00 92.94 404 LYS A N 1
ATOM 3229 C CA . LYS A 1 404 ? -31.738 14.167 25.882 1.00 92.94 404 LYS A CA 1
ATOM 3230 C C . LYS A 1 404 ? -30.501 13.267 26.071 1.00 92.94 404 LYS A C 1
ATOM 3232 O O . LYS A 1 404 ? -30.314 12.664 27.128 1.00 92.94 404 LYS A O 1
ATOM 3237 N N . VAL A 1 405 ? -29.638 13.202 25.060 1.00 94.88 405 VAL A N 1
ATOM 3238 C CA . VAL A 1 405 ? -28.433 12.359 25.042 1.00 94.88 405 VAL A CA 1
ATOM 3239 C C . VAL A 1 405 ? -27.380 12.914 25.995 1.00 94.88 405 VAL A C 1
ATOM 3241 O O . VAL A 1 405 ? -27.131 14.120 26.039 1.00 94.88 405 VAL A O 1
ATOM 3244 N N . ARG A 1 406 ? -26.715 12.024 26.739 1.00 93.00 406 ARG A N 1
ATOM 3245 C CA . ARG A 1 406 ? -25.634 12.391 27.676 1.00 93.00 406 ARG A CA 1
ATOM 3246 C C . ARG A 1 406 ? -24.243 11.974 27.223 1.00 93.00 406 ARG A C 1
ATOM 3248 O O . ARG A 1 406 ? -23.267 12.533 27.722 1.00 93.00 406 ARG A O 1
ATOM 3255 N N . THR A 1 407 ? -24.144 11.051 26.266 1.00 96.19 407 THR A N 1
ATOM 3256 C CA . THR A 1 407 ? -22.857 10.554 25.769 1.00 96.19 407 THR A CA 1
ATOM 3257 C C . THR A 1 407 ? -22.872 10.358 24.258 1.00 96.19 407 THR A C 1
ATOM 3259 O O . THR A 1 407 ? -23.787 9.739 23.716 1.00 96.19 407 THR A O 1
ATOM 3262 N N . VAL A 1 408 ? -21.828 10.852 23.595 1.00 97.94 408 VAL A N 1
ATOM 3263 C CA . VAL A 1 408 ? -21.576 10.691 22.161 1.00 97.94 408 VAL A CA 1
ATOM 3264 C C . VAL A 1 408 ? -20.268 9.931 21.961 1.00 97.94 408 VAL A C 1
ATOM 3266 O O . VAL A 1 408 ? -19.237 10.310 22.523 1.00 97.94 408 VAL A O 1
ATOM 3269 N N . TYR A 1 409 ? -20.310 8.891 21.132 1.00 98.12 409 TYR A N 1
ATOM 3270 C CA . TYR A 1 409 ? -19.163 8.076 20.734 1.00 98.12 409 TYR A CA 1
ATOM 3271 C C . TYR A 1 409 ? -18.860 8.262 19.248 1.00 98.12 409 TYR A C 1
ATOM 3273 O O . TYR A 1 409 ? -19.780 8.331 18.434 1.00 98.12 409 TYR A O 1
ATOM 3281 N N . TRP A 1 410 ? -17.582 8.283 18.876 1.00 98.25 410 TRP A N 1
ATOM 3282 C CA . TRP A 1 410 ? -17.151 8.201 17.475 1.00 98.25 410 TRP A CA 1
ATOM 3283 C C . TRP A 1 410 ? -15.772 7.554 17.364 1.00 98.25 410 TRP A C 1
ATOM 3285 O O . TRP A 1 410 ? -15.013 7.541 18.334 1.00 98.25 410 TRP A O 1
ATOM 3295 N N . ASN A 1 411 ? -15.428 7.024 16.187 1.00 97.56 411 ASN A N 1
ATOM 3296 C CA . ASN A 1 411 ? -14.052 6.617 15.897 1.00 97.56 411 ASN A CA 1
ATOM 3297 C C . ASN A 1 411 ? -13.280 7.775 15.264 1.00 97.56 411 ASN A C 1
ATOM 3299 O O . ASN A 1 411 ? -13.722 8.340 14.264 1.00 97.56 411 ASN A O 1
ATOM 3303 N N . THR A 1 412 ? -12.101 8.085 15.796 1.00 94.81 412 THR A N 1
ATOM 3304 C CA . THR A 1 412 ? -11.263 9.179 15.288 1.00 94.81 412 THR A CA 1
ATOM 3305 C C . THR A 1 412 ? -10.799 8.933 13.852 1.00 94.81 412 THR A C 1
ATOM 3307 O O . THR A 1 412 ? -10.322 7.846 13.503 1.00 94.81 412 THR A O 1
ATOM 3310 N N . GLU A 1 413 ? -10.900 9.970 13.021 1.00 93.19 413 GLU A N 1
ATOM 3311 C CA . GLU A 1 413 ? -10.284 10.038 11.698 1.00 93.19 413 GLU A CA 1
ATOM 3312 C C . GLU A 1 413 ? -8.986 10.863 11.774 1.00 93.19 413 GLU A C 1
ATOM 3314 O O . GLU A 1 413 ? -8.980 12.027 12.154 1.00 93.19 413 GLU A O 1
ATOM 3319 N N . PHE A 1 414 ? -7.854 10.286 11.364 1.00 94.00 414 PHE A N 1
ATOM 3320 C CA . PHE A 1 414 ? -6.529 10.903 11.541 1.00 94.00 414 PHE A CA 1
ATOM 3321 C C . PHE A 1 414 ? -6.137 11.879 10.412 1.00 94.00 414 PHE A C 1
ATOM 3323 O O . PHE A 1 414 ? -4.977 11.923 9.990 1.00 94.00 414 PHE A O 1
ATOM 3330 N N . THR A 1 415 ? -7.095 12.649 9.888 1.00 94.75 415 THR A N 1
ATOM 3331 C CA . THR A 1 415 ? -6.842 13.721 8.908 1.00 94.75 415 THR A CA 1
ATOM 3332 C C . THR A 1 415 ? -6.829 15.095 9.591 1.00 94.75 415 THR A C 1
ATOM 3334 O O . THR A 1 415 ? -7.475 15.274 10.624 1.00 94.75 415 THR A O 1
ATOM 3337 N N . PRO A 1 416 ? -6.105 16.100 9.057 1.00 93.38 416 PRO A N 1
ATOM 3338 C CA . PRO A 1 416 ? -6.074 17.434 9.663 1.00 93.38 416 PRO A CA 1
ATOM 3339 C C . PRO A 1 416 ? -7.461 18.078 9.805 1.00 93.38 416 PRO A C 1
ATOM 3341 O O . PRO A 1 416 ? -7.762 18.681 10.835 1.00 93.38 416 PRO A O 1
ATOM 3344 N N . GLU A 1 417 ? -8.315 17.918 8.795 1.00 92.44 417 GLU A N 1
ATOM 3345 C CA . GLU A 1 417 ? -9.672 18.464 8.775 1.00 92.44 417 GLU A CA 1
ATOM 3346 C C . GLU A 1 417 ? -10.573 17.752 9.792 1.00 92.44 417 GLU A C 1
ATOM 3348 O O . GLU A 1 417 ? -11.353 18.407 10.490 1.00 92.44 417 GLU A O 1
ATOM 3353 N N . ALA A 1 418 ? -10.440 16.428 9.920 1.00 93.06 418 ALA A N 1
ATOM 3354 C CA . ALA A 1 418 ? -11.175 15.664 10.916 1.00 93.06 418 ALA A CA 1
ATOM 3355 C C . ALA A 1 418 ? -10.741 15.993 12.340 1.00 93.06 418 ALA A C 1
ATOM 3357 O O . ALA A 1 418 ? -11.601 16.277 13.164 1.00 93.06 418 ALA A O 1
ATOM 3358 N N . ASN A 1 419 ? -9.436 16.077 12.611 1.00 92.25 419 ASN A N 1
ATOM 3359 C CA . ASN A 1 419 ? -8.930 16.498 13.918 1.00 92.25 419 ASN A CA 1
ATOM 3360 C C . ASN A 1 419 ? -9.517 17.860 14.324 1.00 92.25 419 ASN A C 1
ATOM 3362 O O . ASN A 1 419 ? -10.004 18.023 15.442 1.00 92.25 419 ASN A O 1
ATOM 3366 N N . ALA A 1 420 ? -9.526 18.837 13.410 1.00 93.56 420 ALA A N 1
ATOM 3367 C CA . ALA A 1 420 ? -10.115 20.147 13.677 1.00 93.56 420 ALA A CA 1
ATOM 3368 C C . ALA A 1 420 ? -11.631 20.065 13.938 1.00 93.56 420 ALA A C 1
ATOM 3370 O O . ALA A 1 420 ? -12.138 20.756 14.820 1.00 93.56 420 ALA A O 1
ATOM 3371 N N . ARG A 1 421 ? -12.358 19.232 13.184 1.00 94.38 421 ARG A N 1
ATOM 3372 C CA . ARG A 1 421 ? -13.802 18.998 13.349 1.00 94.38 421 ARG A CA 1
ATOM 3373 C C . ARG A 1 421 ? -14.132 18.314 14.678 1.00 94.38 421 ARG A C 1
ATOM 3375 O O . ARG A 1 421 ? -15.003 18.785 15.400 1.00 94.38 421 ARG A O 1
ATOM 3382 N N . GLU A 1 422 ? -13.418 17.250 15.024 1.00 95.25 422 GLU A N 1
ATOM 3383 C CA . GLU A 1 422 ? -13.626 16.475 16.251 1.00 95.25 422 GLU A CA 1
ATOM 3384 C C . GLU A 1 422 ? -13.328 17.309 17.507 1.00 95.25 422 GLU A C 1
ATOM 3386 O O . GLU A 1 422 ? -14.071 17.225 18.486 1.00 95.25 422 GLU A O 1
ATOM 3391 N N . GLN A 1 423 ? -12.334 18.209 17.466 1.00 95.62 423 GLN A N 1
ATOM 3392 C CA . GLN A 1 423 ? -12.134 19.176 18.554 1.00 95.62 423 GLN A CA 1
ATOM 3393 C C . GLN A 1 423 ? -13.326 20.128 18.714 1.00 95.62 423 GLN A C 1
ATOM 3395 O O . GLN A 1 423 ? -13.748 20.382 19.841 1.00 95.62 423 GLN A O 1
ATOM 3400 N N . ARG A 1 424 ? -13.926 20.610 17.614 1.00 96.81 424 ARG A N 1
ATOM 3401 C CA . ARG A 1 424 ? -15.138 21.446 17.691 1.00 96.81 424 ARG A CA 1
ATOM 3402 C C . ARG A 1 424 ? -16.328 20.674 18.260 1.00 96.81 424 ARG A C 1
ATOM 3404 O O . ARG A 1 424 ? -17.005 21.212 19.134 1.00 96.81 424 ARG A O 1
ATOM 3411 N N . PHE A 1 425 ? -16.532 19.414 17.856 1.00 97.38 425 PHE A N 1
ATOM 3412 C CA . PHE A 1 425 ? -17.537 18.535 18.474 1.00 97.38 425 PHE A CA 1
ATOM 3413 C C . PHE A 1 425 ? -17.324 18.433 19.981 1.00 97.38 425 PHE A C 1
ATOM 3415 O O . PHE A 1 425 ? -18.234 18.714 20.759 1.00 97.38 425 PHE A O 1
ATOM 3422 N N . LYS A 1 426 ? -16.102 18.100 20.401 1.00 96.06 426 LYS A N 1
ATOM 3423 C CA . LYS A 1 426 ? -15.750 17.933 21.810 1.00 96.06 426 LYS A CA 1
ATOM 3424 C C . LYS A 1 426 ? -15.991 19.205 22.618 1.00 96.06 426 LYS A C 1
ATOM 3426 O O . LYS A 1 426 ? -16.665 19.146 23.642 1.00 96.06 426 LYS A O 1
ATOM 3431 N N . THR A 1 427 ? -15.500 20.354 22.156 1.00 96.38 427 THR A N 1
ATOM 3432 C CA . THR A 1 427 ? -15.711 21.643 22.833 1.00 96.38 427 THR A CA 1
ATOM 3433 C C . THR A 1 427 ? -17.198 21.978 22.952 1.00 96.38 427 THR A C 1
ATOM 3435 O O . THR A 1 427 ? -17.655 22.349 24.035 1.00 96.38 427 THR A O 1
ATOM 3438 N N . LYS A 1 428 ? -17.969 21.812 21.868 1.00 96.69 428 LYS A N 1
ATOM 3439 C CA . LYS A 1 428 ? -19.400 22.137 21.840 1.00 96.69 428 LYS A CA 1
ATOM 3440 C C . LYS A 1 428 ? -20.208 21.236 22.777 1.00 96.69 428 LYS A C 1
ATOM 3442 O O . LYS A 1 428 ? -20.966 21.750 23.598 1.00 96.69 428 LYS A O 1
ATOM 3447 N N . LEU A 1 429 ? -20.001 19.920 22.717 1.00 96.88 429 LEU A N 1
ATOM 3448 C CA . LEU A 1 429 ? -20.703 18.947 23.560 1.00 96.88 429 LEU A CA 1
ATOM 3449 C C . LEU A 1 429 ? -20.371 19.132 25.048 1.00 96.88 429 LEU A C 1
ATOM 3451 O O . LEU A 1 429 ? -21.277 19.203 25.882 1.00 96.88 429 LEU A O 1
ATOM 3455 N N . LEU A 1 430 ? -19.087 19.308 25.385 1.00 94.94 430 LEU A N 1
ATOM 3456 C CA . LEU A 1 430 ? -18.658 19.507 26.773 1.00 94.94 430 LEU A CA 1
ATOM 3457 C C . LEU A 1 430 ? -19.226 20.794 27.383 1.00 94.94 430 LEU A C 1
ATOM 3459 O O . LEU A 1 430 ? -19.568 20.796 28.564 1.00 94.94 430 LEU A O 1
ATOM 3463 N N . SER A 1 431 ? -19.404 21.860 26.591 1.00 94.94 431 SER A N 1
ATOM 3464 C CA . SER A 1 431 ? -20.027 23.112 27.061 1.00 94.94 431 SER A CA 1
ATOM 3465 C C . SER A 1 431 ? -21.475 22.939 27.549 1.00 94.94 431 SER A C 1
ATOM 3467 O O . SER A 1 431 ? -21.994 23.785 28.274 1.00 94.94 431 SER A O 1
ATOM 3469 N N . LYS A 1 432 ? -22.117 21.824 27.181 1.00 96.38 432 LYS A N 1
ATOM 3470 C CA . LYS A 1 432 ? -23.484 21.451 27.562 1.00 96.38 432 LYS A CA 1
ATOM 3471 C C . LYS A 1 432 ? -23.529 20.255 28.518 1.00 96.38 432 LYS A C 1
ATOM 3473 O O . LYS A 1 432 ? -24.598 19.709 28.780 1.00 96.38 432 LYS A O 1
ATOM 3478 N N . GLY A 1 433 ? -22.374 19.839 29.043 1.00 94.00 433 GLY A N 1
ATOM 3479 C CA . GLY A 1 433 ? -22.260 18.686 29.937 1.00 94.00 433 GLY A CA 1
ATOM 3480 C C . GLY A 1 433 ? -22.516 17.339 29.252 1.00 94.00 433 GLY A C 1
ATOM 3481 O O . GLY A 1 433 ? -22.836 16.370 29.936 1.00 94.00 433 GLY A O 1
ATOM 3482 N N . ILE A 1 434 ? -22.399 17.267 27.922 1.00 95.31 434 ILE A N 1
ATOM 3483 C CA . ILE A 1 434 ? -22.500 16.019 27.160 1.00 95.31 434 ILE A CA 1
ATOM 3484 C C . ILE A 1 434 ? -21.096 15.426 27.026 1.00 95.31 434 ILE A C 1
ATOM 3486 O O . ILE A 1 434 ? -20.156 16.101 26.596 1.00 95.31 434 ILE A O 1
ATOM 3490 N N . LYS A 1 435 ? -20.938 14.153 27.398 1.00 94.75 435 LYS A N 1
ATOM 3491 C CA . LYS A 1 435 ? -19.662 13.442 27.288 1.00 94.75 435 LYS A CA 1
ATOM 3492 C C . LYS A 1 435 ? -19.350 13.123 25.829 1.00 94.75 435 LYS A C 1
ATOM 3494 O O . LYS A 1 435 ? -20.193 12.621 25.095 1.00 94.75 435 LYS A O 1
ATOM 3499 N N . ALA A 1 436 ? -18.107 13.373 25.447 1.00 95.12 436 ALA A N 1
ATOM 3500 C CA . ALA A 1 436 ? -17.552 13.084 24.134 1.00 95.12 436 ALA A CA 1
ATOM 3501 C C . ALA A 1 436 ? -16.457 12.018 24.277 1.00 95.12 436 ALA A C 1
ATOM 3503 O O . ALA A 1 436 ? -15.456 12.265 24.958 1.00 95.12 436 ALA A O 1
ATOM 3504 N N . ILE A 1 437 ? -16.656 10.841 23.675 1.00 95.44 437 ILE A N 1
ATOM 3505 C CA . ILE A 1 437 ? -15.751 9.692 23.795 1.00 95.44 437 ILE A CA 1
ATOM 3506 C C . ILE A 1 437 ? -15.201 9.305 22.418 1.00 95.44 437 ILE A C 1
ATOM 3508 O O . ILE A 1 437 ? -15.895 8.756 21.565 1.00 95.44 437 ILE A O 1
ATOM 3512 N N . GLU A 1 438 ? -13.908 9.570 22.249 1.00 94.38 438 GLU A N 1
ATOM 3513 C CA . GLU A 1 438 ? -13.112 9.227 21.071 1.00 94.38 438 GLU A CA 1
ATOM 3514 C C . GLU A 1 438 ? -12.644 7.762 21.169 1.00 94.38 438 GLU A C 1
ATOM 3516 O O . GLU A 1 438 ? -11.989 7.370 22.139 1.00 94.38 438 GLU A O 1
ATOM 3521 N N . CYS A 1 439 ? -12.989 6.953 20.169 1.00 95.44 439 CYS A N 1
ATOM 3522 C CA . CYS A 1 439 ? -12.588 5.550 20.016 1.00 95.44 439 CYS A CA 1
ATOM 3523 C C . CYS A 1 439 ? -11.669 5.381 18.796 1.00 95.44 439 CYS A C 1
ATOM 3525 O O . CYS A 1 439 ? -11.449 6.323 18.028 1.00 95.44 439 CYS A O 1
ATOM 3527 N N . GLN A 1 440 ? -11.135 4.176 18.577 1.00 92.12 440 GLN A N 1
ATOM 3528 C CA . GLN A 1 440 ? -10.297 3.909 17.410 1.00 92.12 440 GLN A CA 1
ATOM 3529 C C . GLN A 1 440 ? -10.648 2.552 16.793 1.00 92.12 440 GLN A C 1
ATOM 3531 O O . GLN A 1 440 ? -10.631 1.515 17.444 1.00 92.12 440 GLN A O 1
ATOM 3536 N N . SER A 1 441 ? -10.990 2.538 15.504 1.00 92.94 441 SER A N 1
ATOM 3537 C CA . SER A 1 441 ? -11.298 1.284 14.792 1.00 92.94 441 SER A CA 1
ATOM 3538 C C . SER A 1 441 ? -10.922 1.297 13.309 1.00 92.94 441 SER A C 1
ATOM 3540 O O . SER A 1 441 ? -11.246 0.362 12.575 1.00 92.94 441 SER A O 1
ATOM 3542 N N . SER A 1 442 ? -10.237 2.344 12.847 1.00 91.94 442 SER A N 1
ATOM 3543 C CA . SER A 1 442 ? -9.970 2.564 11.419 1.00 91.94 442 SER A CA 1
ATOM 3544 C C . SER A 1 442 ? -8.545 2.183 11.004 1.00 91.94 442 SER A C 1
ATOM 3546 O O . SER A 1 442 ? -8.316 1.826 9.848 1.00 91.94 442 SER A O 1
ATOM 3548 N N . LEU A 1 443 ? -7.592 2.168 11.944 1.00 96.12 443 LEU A N 1
ATOM 3549 C CA . LEU A 1 443 ? -6.183 1.759 11.771 1.00 96.12 443 LEU A CA 1
ATOM 3550 C C . LEU A 1 443 ? -5.826 0.569 12.680 1.00 96.12 443 LEU A C 1
ATOM 3552 O O . LEU A 1 443 ? -6.567 0.300 13.620 1.00 96.12 443 LEU A O 1
ATOM 3556 N N . LEU A 1 444 ? -4.711 -0.131 12.429 1.00 96.38 444 LEU A N 1
ATOM 3557 C CA . LEU A 1 444 ? -4.217 -1.166 13.359 1.00 96.38 444 LEU A CA 1
ATOM 3558 C C . LEU A 1 444 ? -3.597 -0.538 14.608 1.00 96.38 444 LEU A C 1
ATOM 3560 O O . LEU A 1 444 ? -3.740 -1.060 15.712 1.00 96.38 444 LEU A O 1
ATOM 3564 N N . TYR A 1 445 ? -2.897 0.579 14.419 1.00 95.12 445 TYR A N 1
ATOM 3565 C CA . TYR A 1 445 ? -2.284 1.352 15.486 1.00 95.12 445 TYR A CA 1
ATOM 3566 C C . TYR A 1 445 ? -2.796 2.787 15.485 1.00 95.12 445 TYR A C 1
ATOM 3568 O O . TYR A 1 445 ? -2.995 3.399 14.438 1.00 95.12 445 TYR A O 1
ATOM 3576 N N . ASP A 1 446 ? -2.950 3.341 16.683 1.00 93.44 446 ASP A N 1
ATOM 3577 C CA . ASP A 1 446 ? -3.229 4.757 16.885 1.00 93.44 446 ASP A CA 1
ATOM 3578 C C . ASP A 1 446 ? -1.933 5.577 16.696 1.00 93.44 446 ASP A C 1
ATOM 3580 O O . ASP A 1 446 ? -1.018 5.473 17.526 1.00 93.44 446 ASP A O 1
ATOM 3584 N N . PRO A 1 447 ? -1.814 6.390 15.626 1.00 92.44 447 PRO A N 1
ATOM 3585 C CA . PRO A 1 447 ? -0.608 7.164 15.353 1.00 92.44 447 PRO A CA 1
ATOM 3586 C C . PRO A 1 447 ? -0.326 8.239 16.413 1.00 92.44 447 PRO A C 1
ATOM 3588 O O . PRO A 1 447 ? 0.836 8.617 16.561 1.00 92.44 447 PRO A O 1
ATOM 3591 N N . ASN A 1 448 ? -1.326 8.692 17.183 1.00 91.06 448 ASN A N 1
ATOM 3592 C CA . ASN A 1 448 ? -1.124 9.670 18.261 1.00 91.06 448 ASN A CA 1
ATOM 3593 C C . ASN A 1 448 ? -0.385 9.067 19.465 1.00 91.06 448 ASN A C 1
ATOM 3595 O O . ASN A 1 448 ? 0.242 9.792 20.235 1.00 91.06 448 ASN A O 1
ATOM 3599 N N . LYS A 1 449 ? -0.436 7.738 19.632 1.00 91.94 449 LYS A N 1
ATOM 3600 C CA . LYS A 1 449 ? 0.228 7.023 20.735 1.00 91.94 449 LYS A CA 1
ATOM 3601 C C . LYS A 1 449 ? 1.664 6.610 20.406 1.00 91.94 449 LYS A C 1
ATOM 3603 O O . LYS A 1 449 ? 2.340 6.031 21.253 1.00 91.94 449 LYS A O 1
ATOM 3608 N N . LEU A 1 450 ? 2.143 6.893 19.194 1.00 90.25 450 LEU A N 1
ATOM 3609 C CA . LEU A 1 450 ? 3.474 6.505 18.740 1.00 90.25 450 LEU A CA 1
ATOM 3610 C C . LEU A 1 450 ? 4.443 7.691 18.762 1.00 90.25 450 LEU A C 1
ATOM 3612 O O . LEU A 1 450 ? 4.216 8.709 18.112 1.00 90.25 450 LEU A O 1
ATOM 3616 N N . ASN A 1 451 ? 5.600 7.515 19.403 1.00 87.12 451 ASN A N 1
ATOM 3617 C CA . ASN A 1 451 ? 6.689 8.488 19.340 1.00 87.12 451 ASN A CA 1
ATOM 3618 C C . ASN A 1 451 ? 7.980 7.843 18.817 1.00 87.12 451 ASN A C 1
ATOM 3620 O O . ASN A 1 451 ? 8.650 7.076 19.515 1.00 87.12 451 ASN A O 1
ATOM 3624 N N . LEU A 1 452 ? 8.354 8.150 17.572 1.00 83.44 452 LEU A N 1
ATOM 3625 C CA . LEU A 1 452 ? 9.601 7.670 16.981 1.00 83.44 452 LEU A CA 1
ATOM 3626 C C . LEU A 1 452 ? 10.754 8.630 17.310 1.00 83.44 452 LEU A C 1
ATOM 3628 O O . LEU A 1 452 ? 10.946 9.637 16.633 1.00 83.44 452 LEU A O 1
ATOM 3632 N N . ALA A 1 453 ? 11.571 8.258 18.302 1.00 61.53 453 ALA A N 1
ATOM 3633 C CA . ALA A 1 453 ? 12.742 9.017 18.768 1.00 61.53 453 ALA A CA 1
ATOM 3634 C C . ALA A 1 453 ? 13.907 9.122 17.749 1.00 61.53 453 ALA A C 1
ATOM 3636 O O . ALA A 1 453 ? 14.918 9.762 18.024 1.00 61.53 453 ALA A O 1
ATOM 3637 N N . GLY A 1 454 ? 13.796 8.480 16.580 1.00 63.00 454 GLY A N 1
ATOM 3638 C CA . GLY A 1 454 ? 14.789 8.498 15.503 1.00 63.00 454 GLY A CA 1
ATOM 3639 C C . GLY A 1 454 ? 14.569 7.362 14.498 1.00 63.00 454 GLY A C 1
ATOM 3640 O O . GLY A 1 454 ? 13.840 6.408 14.772 1.00 63.00 454 GLY A O 1
ATOM 3641 N N . GLY A 1 455 ? 15.178 7.458 13.314 1.00 63.00 455 GLY A N 1
ATOM 3642 C CA . GLY A 1 455 ? 15.187 6.355 12.347 1.00 63.00 455 GLY A CA 1
ATOM 3643 C C . GLY A 1 455 ? 16.313 5.333 12.604 1.00 63.00 455 GLY A C 1
ATOM 3644 O O . GLY A 1 455 ? 16.969 5.342 13.646 1.00 63.00 455 GLY A O 1
ATOM 3645 N N . PHE A 1 456 ? 16.555 4.424 11.658 1.00 56.84 456 PHE A N 1
ATOM 3646 C CA . PHE A 1 456 ? 17.622 3.422 11.753 1.00 56.84 456 PHE A CA 1
ATOM 3647 C C . PHE A 1 456 ? 19.025 4.065 11.784 1.00 56.84 456 PHE A C 1
ATOM 3649 O O . PHE A 1 456 ? 19.367 4.854 10.906 1.00 56.84 456 PHE A O 1
ATOM 3656 N N . ASN A 1 457 ? 19.860 3.712 12.772 1.00 57.72 457 ASN A N 1
ATOM 3657 C CA . ASN A 1 457 ? 21.223 4.248 12.955 1.00 57.72 457 ASN A CA 1
ATOM 3658 C C . ASN A 1 457 ? 21.307 5.795 12.968 1.00 57.72 457 ASN A C 1
ATOM 3660 O O . ASN A 1 457 ? 22.266 6.364 12.451 1.00 57.72 457 ASN A O 1
ATOM 3664 N N . GLY A 1 458 ? 20.301 6.480 13.524 1.00 58.94 458 GLY A N 1
ATOM 3665 C CA . GLY A 1 458 ? 20.270 7.949 13.591 1.00 58.94 458 GLY A CA 1
ATOM 3666 C C . GLY A 1 458 ? 19.769 8.648 12.316 1.00 58.94 458 GLY A C 1
ATOM 3667 O O . GLY A 1 458 ? 19.887 9.866 12.208 1.00 58.94 458 GLY A O 1
ATOM 3668 N N . GLY A 1 459 ? 19.193 7.910 11.357 1.00 65.69 459 GLY A N 1
ATOM 3669 C CA . GLY A 1 459 ? 18.660 8.443 10.096 1.00 65.69 459 GLY A CA 1
ATOM 3670 C C . GLY A 1 459 ? 17.499 7.630 9.517 1.00 65.69 459 GLY A C 1
ATOM 3671 O O . GLY A 1 459 ? 17.141 6.594 10.053 1.00 65.69 459 GLY A O 1
ATOM 3672 N N . HIS A 1 460 ? 16.908 8.058 8.400 1.00 73.19 460 HIS A N 1
ATOM 3673 C CA . HIS A 1 460 ? 15.802 7.367 7.709 1.00 73.19 460 HIS A CA 1
ATOM 3674 C C . HIS A 1 460 ? 14.509 7.268 8.536 1.00 73.19 460 HIS A C 1
ATOM 3676 O O . HIS A 1 460 ? 13.834 6.230 8.557 1.00 73.19 460 HIS A O 1
ATOM 3682 N N . TRP A 1 461 ? 14.184 8.357 9.239 1.00 80.94 461 TRP A N 1
ATOM 3683 C CA . TRP A 1 461 ? 12.918 8.515 9.953 1.00 80.94 461 TRP A CA 1
ATOM 3684 C C . TRP A 1 461 ? 11.726 8.308 9.005 1.00 80.94 461 TRP A C 1
ATOM 3686 O O . TRP A 1 461 ? 11.777 8.689 7.836 1.00 80.94 461 TRP A O 1
ATOM 3696 N N . GLY A 1 462 ? 10.655 7.691 9.510 1.00 74.25 462 GLY A N 1
ATOM 3697 C CA . GLY A 1 462 ? 9.419 7.508 8.745 1.00 74.25 462 GLY A CA 1
ATOM 3698 C C . GLY A 1 462 ? 9.470 6.413 7.675 1.00 74.25 462 GLY A C 1
ATOM 3699 O O . GLY A 1 462 ? 8.626 6.412 6.784 1.00 74.25 462 GLY A O 1
ATOM 3700 N N . THR A 1 463 ? 10.427 5.479 7.746 1.00 84.44 463 THR A N 1
ATOM 3701 C CA . THR A 1 463 ? 10.426 4.248 6.932 1.00 84.44 463 THR A CA 1
ATOM 3702 C C . THR A 1 463 ? 9.676 3.108 7.638 1.00 84.44 463 THR A C 1
ATOM 3704 O O . THR A 1 463 ? 9.560 3.091 8.866 1.00 84.44 463 THR A O 1
ATOM 3707 N N . LEU A 1 464 ? 9.178 2.125 6.873 1.00 87.75 464 LEU A N 1
ATOM 3708 C CA . LEU A 1 464 ? 8.286 1.070 7.383 1.00 87.75 464 LEU A CA 1
ATOM 3709 C C . LEU A 1 464 ? 8.868 0.255 8.539 1.00 87.75 464 LEU A C 1
ATOM 3711 O O . LEU A 1 464 ? 8.178 0.012 9.521 1.00 87.75 464 LEU A O 1
ATOM 3715 N N . MET A 1 465 ? 10.114 -0.210 8.430 1.00 86.88 465 MET A N 1
ATOM 3716 C CA . MET A 1 465 ? 10.667 -1.123 9.436 1.00 86.88 465 MET A CA 1
ATOM 3717 C C . MET A 1 465 ? 10.895 -0.440 10.796 1.00 86.88 465 MET A C 1
ATOM 3719 O O . MET A 1 465 ? 10.501 -1.023 11.808 1.00 86.88 465 MET A O 1
ATOM 3723 N N . PRO A 1 466 ? 11.472 0.779 10.868 1.00 85.88 466 PRO A N 1
ATOM 3724 C CA . PRO A 1 466 ? 11.490 1.562 12.102 1.00 85.88 466 PRO A CA 1
ATOM 3725 C C . PRO A 1 466 ? 10.098 1.842 12.668 1.00 85.88 466 PRO A C 1
ATOM 3727 O O . PRO A 1 466 ? 9.913 1.687 13.872 1.00 85.88 466 PRO A O 1
ATOM 3730 N N . PHE A 1 467 ? 9.127 2.187 11.815 1.00 89.94 467 PHE A N 1
ATOM 3731 C CA . PHE A 1 467 ? 7.740 2.401 12.231 1.00 89.94 467 PHE A CA 1
ATOM 3732 C C . PHE A 1 467 ? 7.143 1.143 12.870 1.00 89.94 467 PHE A C 1
ATOM 3734 O O . PHE A 1 467 ? 6.762 1.178 14.034 1.00 89.94 467 PHE A O 1
ATOM 3741 N N . LEU A 1 468 ? 7.189 0.005 12.172 1.00 90.75 468 LEU A N 1
ATOM 3742 C CA . LEU A 1 468 ? 6.667 -1.273 12.661 1.00 90.75 468 LEU A CA 1
ATOM 3743 C C . LEU A 1 468 ? 7.329 -1.706 13.976 1.00 90.75 468 LEU A C 1
ATOM 3745 O O . LEU A 1 468 ? 6.656 -2.169 14.895 1.00 90.75 468 LEU A O 1
ATOM 3749 N N . LYS A 1 469 ? 8.654 -1.541 14.088 1.00 88.31 469 LYS A N 1
ATOM 3750 C CA . LYS A 1 469 ? 9.385 -1.834 15.328 1.00 88.31 469 LYS A CA 1
ATOM 3751 C C . LYS A 1 469 ? 8.961 -0.898 16.462 1.00 88.31 469 LYS A C 1
ATOM 3753 O O . LYS A 1 469 ? 8.864 -1.347 17.601 1.00 88.31 469 LYS A O 1
ATOM 3758 N N . GLY A 1 470 ? 8.729 0.379 16.158 1.00 89.88 470 GLY A N 1
ATOM 3759 C CA . GLY A 1 470 ? 8.199 1.364 17.096 1.00 89.88 470 GLY A CA 1
ATOM 3760 C C . GLY A 1 470 ? 6.818 0.969 17.609 1.00 89.88 470 GLY A C 1
ATOM 3761 O O . GLY A 1 470 ? 6.646 0.876 18.821 1.00 89.88 470 GLY A O 1
ATOM 3762 N N . CYS A 1 471 ? 5.893 0.641 16.703 1.00 92.75 471 CYS A N 1
ATOM 3763 C CA . CYS A 1 471 ? 4.551 0.165 17.038 1.00 92.75 471 CYS A CA 1
ATOM 3764 C C . CYS A 1 471 ? 4.605 -1.065 17.946 1.00 92.75 471 CYS A C 1
ATOM 3766 O O . CYS A 1 471 ? 4.106 -1.008 19.062 1.00 92.75 471 CYS A O 1
ATOM 3768 N N . LYS A 1 472 ? 5.306 -2.135 17.544 1.00 92.00 472 LYS A N 1
ATOM 3769 C CA . LYS A 1 472 ? 5.407 -3.354 18.365 1.00 92.00 472 LYS A CA 1
ATOM 3770 C C . LYS A 1 472 ? 6.023 -3.094 19.741 1.00 92.00 472 LYS A C 1
ATOM 3772 O O . LYS A 1 472 ? 5.565 -3.648 20.731 1.00 92.00 472 LYS A O 1
ATOM 3777 N N . LYS A 1 473 ? 7.055 -2.244 19.818 1.00 91.75 473 LYS A N 1
ATOM 3778 C CA . LYS A 1 473 ? 7.739 -1.937 21.083 1.00 91.75 473 LYS A CA 1
ATOM 3779 C C . LYS A 1 473 ? 6.881 -1.096 22.033 1.00 91.75 473 LYS A C 1
ATOM 3781 O O . LYS A 1 473 ? 6.960 -1.310 23.236 1.00 91.75 473 LYS A O 1
ATOM 3786 N N . GLN A 1 474 ? 6.158 -0.102 21.517 1.00 93.00 474 GLN A N 1
ATOM 3787 C CA . GLN A 1 474 ? 5.439 0.880 22.341 1.00 93.00 474 GLN A CA 1
ATOM 3788 C C . GLN A 1 474 ? 3.967 0.516 22.558 1.00 93.00 474 GLN A C 1
ATOM 3790 O O . GLN A 1 474 ? 3.412 0.867 23.591 1.00 93.00 474 GLN A O 1
ATOM 3795 N N . LEU A 1 475 ? 3.349 -0.174 21.596 1.00 93.44 475 LEU A N 1
ATOM 3796 C CA . LEU A 1 475 ? 1.906 -0.429 21.541 1.00 93.44 475 LEU A CA 1
ATOM 3797 C C . LEU A 1 475 ? 1.547 -1.924 21.537 1.00 93.44 475 LEU A C 1
ATOM 3799 O O . LEU A 1 475 ? 0.379 -2.255 21.702 1.00 93.44 475 LEU A O 1
ATOM 3803 N N . GLY A 1 476 ? 2.518 -2.828 21.366 1.00 94.00 476 GLY A N 1
ATOM 3804 C CA . GLY A 1 476 ? 2.276 -4.273 21.310 1.00 94.00 476 GLY A CA 1
ATOM 3805 C C . GLY A 1 476 ? 1.733 -4.760 19.961 1.00 94.00 476 GLY A C 1
ATOM 3806 O O . GLY A 1 476 ? 1.928 -4.126 18.920 1.00 94.00 476 GLY A O 1
ATOM 3807 N N . GLU A 1 477 ? 1.097 -5.931 19.963 1.00 93.12 477 GLU A N 1
ATOM 3808 C CA . GLU A 1 477 ? 0.408 -6.474 18.784 1.00 93.12 477 GLU A CA 1
ATOM 3809 C C . GLU A 1 477 ? -0.980 -5.828 18.611 1.00 93.12 477 GLU A C 1
ATOM 3811 O O . GLU A 1 477 ? -1.595 -5.453 19.613 1.00 93.12 477 GLU A O 1
ATOM 3816 N N . PRO A 1 478 ? -1.500 -5.704 17.372 1.00 94.38 478 PRO A N 1
ATOM 3817 C CA . PRO A 1 478 ? -2.854 -5.200 17.141 1.00 94.38 478 PRO A CA 1
ATOM 3818 C C . PRO A 1 478 ? -3.906 -6.029 17.888 1.00 94.38 478 PRO A C 1
ATOM 3820 O O . PRO A 1 478 ? -3.760 -7.247 18.036 1.00 94.38 478 PRO A O 1
ATOM 3823 N N . ARG A 1 479 ? -4.993 -5.395 18.339 1.00 93.69 479 ARG A N 1
ATOM 3824 C CA . ARG A 1 479 ? -6.078 -6.103 19.038 1.00 93.69 479 ARG A CA 1
ATOM 3825 C C . ARG A 1 479 ? -6.774 -7.104 18.111 1.00 93.69 479 ARG A C 1
ATOM 3827 O O . ARG A 1 479 ? -6.965 -6.824 16.930 1.00 93.69 479 ARG A O 1
ATOM 3834 N N . ARG A 1 480 ? -7.193 -8.260 18.636 1.00 94.88 480 ARG A N 1
ATOM 3835 C CA . ARG A 1 480 ? -8.047 -9.184 17.869 1.00 94.88 480 ARG A CA 1
ATOM 3836 C C . ARG A 1 480 ? -9.419 -8.543 17.613 1.00 94.88 480 ARG A C 1
ATOM 3838 O O . ARG A 1 480 ? -9.904 -7.820 18.488 1.00 94.88 480 ARG A O 1
ATOM 3845 N N . PRO A 1 481 ? -10.029 -8.774 16.438 1.00 95.50 481 PRO A N 1
ATOM 3846 C CA . PRO A 1 481 ? -11.402 -8.357 16.203 1.00 95.50 481 PRO A CA 1
ATOM 3847 C C . PRO A 1 481 ? -12.348 -9.159 17.104 1.00 95.50 481 PRO A C 1
ATOM 3849 O O . PRO A 1 481 ? -12.068 -10.321 17.427 1.00 95.50 481 PRO A O 1
ATOM 3852 N N . ILE A 1 482 ? -13.471 -8.559 17.501 1.00 93.94 482 ILE A N 1
ATOM 3853 C CA . ILE A 1 482 ? -14.548 -9.316 18.159 1.00 93.94 482 ILE A CA 1
ATOM 3854 C C . ILE A 1 482 ? -15.128 -10.354 17.197 1.00 93.94 482 ILE A C 1
ATOM 3856 O O . ILE A 1 482 ? -14.996 -10.231 15.980 1.00 93.94 482 ILE A O 1
ATOM 3860 N N . LYS A 1 483 ? -15.797 -11.389 17.710 1.00 93.62 483 LYS A N 1
ATOM 3861 C CA . LYS A 1 483 ? -16.442 -12.368 16.822 1.00 93.62 483 LYS A CA 1
ATOM 3862 C C . LYS A 1 483 ? -17.710 -11.780 16.212 1.00 93.62 483 LYS A C 1
ATOM 3864 O O . LYS A 1 483 ? -18.462 -11.081 16.886 1.00 93.62 483 LYS A O 1
ATOM 3869 N N . ARG A 1 484 ? -18.036 -12.158 14.973 1.00 92.25 484 ARG A N 1
ATOM 3870 C CA . ARG A 1 484 ? -19.313 -11.766 14.342 1.00 92.25 484 ARG A CA 1
ATOM 3871 C C . ARG A 1 484 ? -20.535 -12.199 15.146 1.00 92.25 484 ARG A C 1
ATOM 3873 O O . ARG A 1 484 ? -21.497 -11.449 15.230 1.00 92.25 484 ARG A O 1
ATOM 3880 N N . SER A 1 485 ? -20.478 -13.363 15.796 1.00 93.00 485 SER A N 1
ATOM 3881 C CA . SER A 1 485 ? -21.535 -13.824 16.704 1.00 93.00 485 SER A CA 1
ATOM 3882 C C . SER A 1 485 ? -21.739 -12.891 17.901 1.00 93.00 485 SER A C 1
ATOM 3884 O O . SER A 1 485 ? -22.860 -12.730 18.364 1.00 93.00 485 SER A O 1
ATOM 3886 N N . GLU A 1 486 ? -20.667 -12.269 18.397 1.00 92.94 486 GLU A N 1
ATOM 3887 C CA . GLU A 1 486 ? -20.728 -11.301 19.497 1.00 92.94 486 GLU A CA 1
ATOM 3888 C C . GLU A 1 486 ? -21.285 -9.960 19.003 1.00 92.94 486 GLU A C 1
ATOM 3890 O O . GLU A 1 486 ? -22.133 -9.379 19.672 1.00 92.94 486 GLU A O 1
ATOM 3895 N N . THR A 1 487 ? -20.903 -9.509 17.800 1.00 92.69 487 THR A N 1
ATOM 3896 C CA . THR A 1 487 ? -21.542 -8.353 17.140 1.00 92.69 487 THR A CA 1
ATOM 3897 C C . THR A 1 487 ? -23.041 -8.577 16.943 1.00 92.69 487 THR A C 1
ATOM 3899 O O . THR A 1 487 ? -23.841 -7.695 17.238 1.00 92.69 487 THR A O 1
ATOM 3902 N N . PHE A 1 488 ? -23.433 -9.761 16.470 1.00 89.94 488 PHE A N 1
ATOM 3903 C CA . PHE A 1 488 ? -24.837 -10.106 16.281 1.00 89.94 488 PHE A CA 1
ATOM 3904 C C . PHE A 1 488 ? -25.595 -10.130 17.612 1.00 89.94 488 PHE A C 1
ATOM 3906 O O . PHE A 1 488 ? -26.671 -9.551 17.710 1.00 89.94 488 PHE A O 1
ATOM 3913 N N . ALA A 1 489 ? -25.020 -10.739 18.653 1.00 90.75 489 ALA A N 1
ATOM 3914 C CA . ALA A 1 489 ? -25.620 -10.742 19.985 1.00 90.75 489 ALA A CA 1
ATOM 3915 C C . ALA A 1 489 ? -25.806 -9.320 20.540 1.00 90.75 489 ALA A C 1
ATOM 3917 O O . ALA A 1 489 ? -26.848 -9.033 21.121 1.00 90.75 489 ALA A O 1
ATOM 3918 N N . LEU A 1 490 ? -24.834 -8.430 20.316 1.00 89.62 490 LEU A N 1
ATOM 3919 C CA . LEU A 1 490 ? -24.930 -7.018 20.686 1.00 89.62 490 LEU A CA 1
ATOM 3920 C C . LEU A 1 490 ? -26.081 -6.316 19.948 1.00 89.62 490 LEU A C 1
ATOM 3922 O O . LEU A 1 490 ? -26.882 -5.631 20.574 1.00 89.62 490 LEU A O 1
ATOM 3926 N N . LEU A 1 491 ? -26.198 -6.530 18.635 1.00 89.69 491 LEU A N 1
ATOM 3927 C CA . LEU A 1 491 ? -27.282 -5.972 17.822 1.00 89.69 491 LEU A CA 1
ATOM 3928 C C . LEU A 1 491 ? -28.674 -6.455 18.254 1.00 89.69 491 LEU A C 1
ATOM 3930 O O . LEU A 1 491 ? -29.626 -5.696 18.159 1.00 89.69 491 LEU A O 1
ATOM 3934 N N . GLN A 1 492 ? -28.802 -7.691 18.738 1.00 88.75 492 GLN A N 1
ATOM 3935 C CA . GLN A 1 492 ? -30.080 -8.225 19.230 1.00 88.75 492 GLN A CA 1
ATOM 3936 C C . GLN A 1 492 ? -30.481 -7.676 20.606 1.00 88.75 492 GLN A C 1
ATOM 3938 O O . GLN A 1 492 ? -31.647 -7.757 20.979 1.00 88.75 492 GLN A O 1
ATOM 3943 N N . GLN A 1 493 ? -29.519 -7.173 21.382 1.00 88.00 493 GLN A N 1
ATOM 3944 C CA . GLN A 1 493 ? -29.760 -6.646 22.729 1.00 88.00 493 GLN A CA 1
ATOM 3945 C C . GLN A 1 493 ? -29.986 -5.137 22.740 1.00 88.00 493 GLN A C 1
ATOM 3947 O O . GLN A 1 493 ? -30.604 -4.623 23.668 1.00 88.00 493 GLN A O 1
ATOM 3952 N N . VAL A 1 494 ? -29.457 -4.429 21.745 1.00 90.44 494 VAL A N 1
ATOM 3953 C CA . VAL A 1 494 ? -29.527 -2.975 21.697 1.00 90.44 494 VAL A CA 1
ATOM 3954 C C . VAL A 1 494 ? -30.893 -2.511 21.194 1.00 90.44 494 VAL A C 1
ATOM 3956 O O . VAL A 1 494 ? -31.444 -3.058 20.240 1.00 90.44 494 VAL A O 1
ATOM 3959 N N . THR A 1 495 ? -31.424 -1.460 21.809 1.00 94.50 495 THR A N 1
ATOM 3960 C CA . THR A 1 495 ? -32.696 -0.843 21.421 1.00 94.50 495 THR A CA 1
ATOM 3961 C C . THR A 1 495 ? -32.505 0.606 20.985 1.00 94.50 495 THR A C 1
ATOM 3963 O O . THR A 1 495 ? -31.558 1.285 21.386 1.00 94.50 495 THR A O 1
ATOM 3966 N N . GLY A 1 496 ? -33.398 1.087 20.122 1.00 94.75 496 GLY A N 1
ATOM 3967 C CA . GLY A 1 496 ? -33.510 2.512 19.813 1.00 94.75 496 GLY A CA 1
ATOM 3968 C C . GLY A 1 496 ? -34.279 3.271 20.897 1.00 94.75 496 GLY A C 1
ATOM 3969 O O . GLY A 1 496 ? -34.833 2.642 21.799 1.00 94.75 496 GLY A O 1
ATOM 3970 N N . PRO A 1 497 ? -34.329 4.610 20.829 1.00 94.12 497 PRO A N 1
ATOM 3971 C CA . PRO A 1 497 ? -35.257 5.385 21.647 1.00 94.12 497 PRO A CA 1
ATOM 3972 C C . PRO A 1 497 ? -36.714 5.145 21.209 1.00 94.12 497 PRO A C 1
ATOM 3974 O O . PRO A 1 497 ? -36.967 4.799 20.052 1.00 94.12 497 PRO A O 1
ATOM 3977 N N . ASP A 1 498 ? -37.667 5.406 22.107 1.00 91.00 498 ASP A N 1
ATOM 3978 C CA . ASP A 1 498 ? -39.106 5.357 21.794 1.00 91.00 498 ASP A CA 1
ATOM 3979 C C . ASP A 1 498 ? -39.485 6.395 20.723 1.00 91.00 498 ASP A C 1
ATOM 3981 O O . ASP A 1 498 ? -40.241 6.116 19.791 1.00 91.00 498 ASP A O 1
ATOM 3985 N N . GLU A 1 499 ? -38.901 7.592 20.823 1.00 93.12 499 GLU A N 1
ATOM 3986 C CA . GLU A 1 499 ? -39.051 8.672 19.852 1.00 93.12 499 GLU A CA 1
ATOM 3987 C C . GLU A 1 499 ? -37.752 8.865 19.069 1.00 93.12 499 GLU A C 1
ATOM 3989 O O . GLU A 1 499 ? -36.733 9.326 19.588 1.00 93.12 499 GLU A O 1
ATOM 3994 N N . TRP A 1 500 ? -37.784 8.517 17.783 1.00 95.81 500 TRP A N 1
ATOM 3995 C CA . TRP A 1 500 ? -36.638 8.710 16.903 1.00 95.81 500 TRP A CA 1
ATOM 3996 C C . TRP A 1 500 ? -36.505 10.173 16.476 1.00 95.81 500 TRP A C 1
ATOM 3998 O O . TRP A 1 500 ? -37.492 10.779 16.045 1.00 95.81 500 TRP A O 1
ATOM 4008 N N . PRO A 1 501 ? -35.280 10.727 16.458 1.00 95.88 501 PRO A N 1
ATOM 4009 C CA . PRO A 1 501 ? -35.044 12.015 15.832 1.00 95.88 501 PRO A CA 1
ATOM 4010 C C . PRO A 1 501 ? -35.463 11.984 14.364 1.00 95.88 501 PRO A C 1
ATOM 4012 O O . PRO A 1 501 ? -35.369 10.957 13.685 1.00 95.88 501 PRO A O 1
ATOM 4015 N N . VAL A 1 502 ? -35.855 13.149 13.840 1.00 94.38 502 VAL A N 1
ATOM 4016 C CA . VAL A 1 502 ? -36.095 13.320 12.399 1.00 94.38 502 VAL A CA 1
ATOM 4017 C C . VAL A 1 502 ? -34.874 12.793 11.626 1.00 94.38 502 VAL A C 1
ATOM 4019 O O . VAL A 1 502 ? -33.759 12.853 12.130 1.00 94.38 502 VAL A O 1
ATOM 4022 N N . SER A 1 503 ? -35.039 12.304 10.402 1.00 96.44 503 SER A N 1
ATOM 4023 C CA . SER A 1 503 ? -33.906 11.905 9.561 1.00 96.44 503 SER A CA 1
ATOM 4024 C C . SER A 1 503 ? -34.107 12.417 8.148 1.00 96.44 503 SER A C 1
ATOM 4026 O O . SER A 1 503 ? -35.204 12.338 7.598 1.00 96.44 503 SER A O 1
ATOM 4028 N N . THR A 1 504 ? -33.031 12.907 7.547 1.00 96.38 504 THR A N 1
ATOM 4029 C CA . THR A 1 504 ? -32.988 13.217 6.119 1.00 96.38 504 THR A CA 1
ATOM 4030 C C . THR A 1 504 ? -32.876 11.898 5.355 1.00 96.38 504 THR A C 1
ATOM 4032 O O . THR A 1 504 ? -32.025 11.080 5.704 1.00 96.38 504 THR A O 1
ATOM 4035 N N . PRO A 1 505 ? -33.707 11.648 4.332 1.00 95.00 505 PRO A N 1
ATOM 4036 C CA . PRO A 1 505 ? -33.509 10.511 3.440 1.00 95.00 505 PRO A CA 1
ATOM 4037 C C . PRO A 1 505 ? -32.112 10.537 2.796 1.00 95.00 505 PRO A C 1
ATOM 4039 O O . PRO A 1 505 ? -31.637 11.600 2.396 1.00 95.00 505 PRO A O 1
ATOM 4042 N N . ILE A 1 506 ? -31.443 9.383 2.690 1.00 93.38 506 ILE A N 1
ATOM 4043 C CA . ILE A 1 506 ? -30.047 9.294 2.208 1.00 93.38 506 ILE A CA 1
ATOM 4044 C C . ILE A 1 506 ? -29.895 9.834 0.773 1.00 93.38 506 ILE A C 1
ATOM 4046 O O . ILE A 1 506 ? -28.874 10.427 0.420 1.00 93.38 506 ILE A O 1
ATOM 4050 N N . ASP A 1 507 ? -30.918 9.676 -0.065 1.00 89.81 507 ASP A N 1
ATOM 4051 C CA . ASP A 1 507 ? -30.969 10.221 -1.425 1.00 89.81 507 ASP A CA 1
ATOM 4052 C C . ASP A 1 507 ? -30.993 11.760 -1.466 1.00 89.81 507 ASP A C 1
ATOM 4054 O O . ASP A 1 507 ? -30.571 12.332 -2.472 1.00 89.81 507 ASP A O 1
ATOM 4058 N N . LYS A 1 508 ? -31.400 12.412 -0.368 1.00 90.94 508 LYS A N 1
ATOM 4059 C CA . LYS A 1 508 ? -31.467 13.872 -0.189 1.00 90.94 508 LYS A CA 1
ATOM 4060 C C . LYS A 1 508 ? -30.286 14.468 0.588 1.00 90.94 508 LYS A C 1
ATOM 4062 O O . LYS A 1 508 ? -30.307 15.654 0.895 1.00 90.94 508 LYS A O 1
ATOM 4067 N N . LEU A 1 509 ? -29.248 13.688 0.900 1.00 89.31 509 LEU A N 1
ATOM 4068 C CA . LEU A 1 509 ? -28.043 14.193 1.577 1.00 89.31 509 LEU A CA 1
ATOM 4069 C C . LEU A 1 509 ? -27.093 14.973 0.652 1.00 89.31 509 LEU A C 1
ATOM 4071 O O . LEU A 1 509 ? -26.018 15.354 1.090 1.00 89.31 509 LEU A O 1
ATOM 4075 N N . ASP A 1 510 ? -27.420 15.165 -0.630 1.00 86.94 510 ASP A N 1
ATOM 4076 C CA . ASP A 1 510 ? -26.491 15.706 -1.639 1.00 86.94 510 ASP A CA 1
ATOM 4077 C C . ASP A 1 510 ? -25.156 14.937 -1.721 1.00 86.94 510 ASP A C 1
ATOM 4079 O O . ASP A 1 510 ? -24.116 15.475 -2.106 1.00 86.94 510 ASP A O 1
ATOM 4083 N N . LEU A 1 511 ? -25.196 13.648 -1.369 1.00 86.88 511 LEU A N 1
ATOM 4084 C CA . LEU A 1 511 ? -24.089 12.709 -1.482 1.00 86.88 511 LEU A CA 1
ATOM 4085 C C . LEU A 1 511 ? -24.097 12.068 -2.881 1.00 86.88 511 LEU A C 1
ATOM 4087 O O . LEU A 1 511 ? -25.111 11.505 -3.319 1.00 86.88 511 LEU A O 1
ATOM 4091 N N . ALA A 1 512 ? -22.955 12.150 -3.565 1.00 84.38 512 ALA A N 1
ATOM 4092 C CA . ALA A 1 512 ? -22.682 11.612 -4.898 1.00 84.38 512 ALA A CA 1
ATOM 4093 C C . ALA A 1 512 ? -23.642 12.148 -5.974 1.00 84.38 512 ALA A C 1
ATOM 4095 O O . ALA A 1 512 ? -24.488 11.430 -6.513 1.00 84.38 512 ALA A O 1
ATOM 4096 N N . ILE A 1 513 ? -23.520 13.440 -6.296 1.00 79.25 513 ILE A N 1
ATOM 4097 C CA . ILE A 1 513 ? -24.374 14.095 -7.298 1.00 79.25 513 ILE A CA 1
ATOM 4098 C C . ILE A 1 513 ? -23.982 13.647 -8.715 1.00 79.25 513 ILE A C 1
ATOM 4100 O O . ILE A 1 513 ? -23.026 14.144 -9.316 1.00 79.25 513 ILE A O 1
ATOM 4104 N N . ILE A 1 514 ? -24.776 12.741 -9.287 1.00 82.25 514 ILE A N 1
ATOM 4105 C CA . ILE A 1 514 ? -24.578 12.223 -10.645 1.00 82.25 514 ILE A CA 1
ATOM 4106 C C . ILE A 1 514 ? -25.273 13.132 -11.663 1.00 82.25 514 ILE A C 1
ATOM 4108 O O . ILE A 1 514 ? -26.481 13.031 -11.892 1.00 82.25 514 ILE A O 1
ATOM 4112 N N . LYS A 1 515 ? -24.501 14.026 -12.290 1.00 75.50 515 LYS A N 1
ATOM 4113 C CA . LYS A 1 515 ? -24.985 14.923 -13.352 1.00 75.50 515 LYS A CA 1
ATOM 4114 C C . LYS A 1 515 ? -24.853 14.287 -14.741 1.00 75.50 515 LYS A C 1
ATOM 4116 O O . LYS A 1 515 ? -23.896 13.570 -15.015 1.00 75.50 515 LYS A O 1
ATOM 4121 N N . GLY A 1 516 ? -25.778 14.632 -15.638 1.00 76.81 516 GLY A N 1
ATOM 4122 C CA . GLY A 1 516 ? -25.758 14.226 -17.048 1.00 76.81 516 GLY A CA 1
ATOM 4123 C C . GLY A 1 516 ? -26.546 12.948 -17.360 1.00 76.81 516 GLY A C 1
ATOM 4124 O O . GLY A 1 516 ? -27.082 12.282 -16.475 1.00 76.81 516 GLY A O 1
ATOM 4125 N N . LYS A 1 517 ? -26.643 12.622 -18.658 1.00 74.38 517 LYS A N 1
ATOM 4126 C CA . LYS A 1 517 ? -27.383 11.445 -19.153 1.00 74.38 517 LYS A CA 1
ATOM 4127 C C . LYS A 1 517 ? -26.652 10.123 -18.879 1.00 74.38 517 LYS A C 1
ATOM 4129 O O . LYS A 1 517 ? -27.301 9.097 -18.701 1.00 74.38 517 LYS A O 1
ATOM 4134 N N . GLN A 1 518 ? -25.317 10.136 -18.842 1.00 79.75 518 GLN A N 1
ATOM 4135 C CA . GLN A 1 518 ? -24.511 8.955 -18.528 1.00 79.75 518 GLN A CA 1
ATOM 4136 C C . GLN A 1 518 ? -24.379 8.770 -17.015 1.00 79.75 518 GLN A C 1
ATOM 4138 O O . GLN A 1 518 ? -23.910 9.657 -16.305 1.00 79.75 518 GLN A O 1
ATOM 4143 N N . LYS A 1 519 ? -24.773 7.590 -16.536 1.00 87.56 519 LYS A N 1
ATOM 4144 C CA . LYS A 1 519 ? -24.659 7.171 -15.135 1.00 87.56 519 LYS A CA 1
ATOM 4145 C C . LYS A 1 519 ? -23.290 6.539 -14.885 1.00 87.56 519 LYS A C 1
ATOM 4147 O O . LYS A 1 519 ? -23.145 5.318 -14.927 1.00 87.56 519 LYS A O 1
ATOM 4152 N N . TRP A 1 520 ? -22.279 7.394 -14.736 1.00 89.44 520 TRP A N 1
ATOM 4153 C CA . TRP A 1 520 ? -20.873 7.009 -14.551 1.00 89.44 520 TRP A CA 1
ATOM 4154 C C . TRP A 1 520 ? -20.594 6.315 -13.206 1.00 89.44 520 TRP A C 1
ATOM 4156 O O . TRP A 1 520 ? -19.583 5.641 -13.060 1.00 89.44 520 TRP A O 1
ATOM 4166 N N . ASP A 1 521 ? -21.508 6.435 -12.249 1.00 93.19 52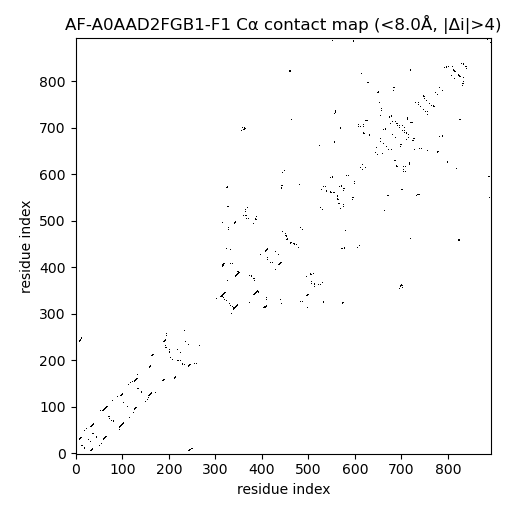1 ASP A N 1
ATOM 4167 C CA . ASP A 1 521 ? -21.525 5.740 -10.963 1.00 93.19 521 ASP A CA 1
ATOM 4168 C C . ASP A 1 521 ? -21.792 4.236 -11.088 1.00 93.19 521 ASP A C 1
ATOM 4170 O O . ASP A 1 521 ? -21.255 3.446 -10.313 1.00 93.19 521 ASP A O 1
ATOM 4174 N N . LYS A 1 522 ? -22.587 3.810 -12.078 1.00 93.44 522 LYS A N 1
ATOM 4175 C CA . LYS A 1 522 ? -22.998 2.403 -12.197 1.00 93.44 522 LYS A CA 1
ATOM 4176 C C . LYS A 1 522 ? -21.819 1.435 -12.364 1.00 93.44 522 LYS A C 1
ATOM 4178 O O . LYS A 1 522 ? -21.775 0.464 -11.615 1.00 93.44 522 LYS A O 1
ATOM 4183 N N . PRO A 1 523 ? -20.855 1.653 -13.283 1.00 95.06 523 PRO A N 1
ATOM 4184 C CA . PRO A 1 523 ? -19.712 0.749 -13.415 1.00 95.06 523 PRO A CA 1
ATOM 4185 C C . PRO A 1 523 ? -18.832 0.686 -12.157 1.00 95.06 523 PRO A C 1
ATOM 4187 O O . PRO A 1 523 ? -18.255 -0.364 -11.871 1.00 95.06 523 PRO A O 1
ATOM 4190 N N . ILE A 1 524 ? -18.763 1.782 -11.390 1.00 96.62 524 ILE A N 1
ATOM 4191 C CA . ILE A 1 524 ? -18.058 1.833 -10.104 1.00 96.62 524 ILE A CA 1
ATOM 4192 C C . ILE A 1 524 ? -18.756 0.915 -9.098 1.00 96.62 524 ILE A C 1
ATOM 4194 O O . ILE A 1 524 ? -18.114 0.017 -8.563 1.00 96.62 524 ILE A O 1
ATOM 4198 N N . LEU A 1 525 ? -20.069 1.074 -8.905 1.00 96.06 525 LEU A N 1
ATOM 4199 C CA . LEU A 1 525 ? -20.850 0.251 -7.972 1.00 96.06 525 LEU A CA 1
ATOM 4200 C C . LEU A 1 525 ? -20.901 -1.226 -8.378 1.00 96.06 525 LEU A C 1
ATOM 4202 O O . LEU A 1 525 ? -20.893 -2.097 -7.520 1.00 96.06 525 LEU A O 1
ATOM 4206 N N . MET A 1 526 ? -20.888 -1.529 -9.678 1.00 95.75 526 MET A N 1
ATOM 4207 C CA . MET A 1 526 ? -20.755 -2.912 -10.154 1.00 95.75 526 MET A CA 1
ATOM 4208 C C . MET A 1 526 ? -19.390 -3.524 -9.820 1.00 95.75 526 MET A C 1
ATOM 4210 O O . MET A 1 526 ? -19.285 -4.737 -9.666 1.00 95.75 526 MET A O 1
ATOM 4214 N N . SER A 1 527 ? -18.340 -2.703 -9.757 1.00 95.25 527 SER A N 1
ATOM 4215 C CA . SER A 1 527 ? -16.980 -3.158 -9.449 1.00 95.25 527 SER A CA 1
ATOM 4216 C C . SER A 1 527 ? -16.708 -3.206 -7.943 1.00 95.25 527 SER A C 1
ATOM 4218 O O . SER A 1 527 ? -15.893 -4.013 -7.501 1.00 95.25 527 SER A O 1
ATOM 4220 N N . PHE A 1 528 ? -17.368 -2.333 -7.179 1.00 96.75 528 PHE A N 1
ATOM 4221 C CA . PHE A 1 528 ? -17.183 -2.138 -5.743 1.00 96.75 528 PHE A CA 1
ATOM 4222 C C . PHE A 1 528 ? -18.529 -1.898 -5.041 1.00 96.75 528 PHE A C 1
ATOM 4224 O O . PHE A 1 528 ? -18.787 -0.775 -4.593 1.00 96.75 528 PHE A O 1
ATOM 4231 N N . PRO A 1 529 ? -19.392 -2.924 -4.943 1.00 96.81 529 PRO A N 1
ATOM 4232 C CA . PRO A 1 529 ? -20.564 -2.853 -4.078 1.00 96.81 529 PRO A CA 1
ATOM 4233 C C . PRO A 1 529 ? -20.110 -2.742 -2.614 1.00 96.81 529 PRO A C 1
ATOM 4235 O O . PRO A 1 529 ? -19.152 -3.399 -2.198 1.00 96.81 529 PRO A O 1
ATOM 4238 N N . MET A 1 530 ? -20.763 -1.890 -1.824 1.00 97.31 530 MET A N 1
ATOM 4239 C CA . MET A 1 530 ? -20.312 -1.551 -0.474 1.00 97.31 530 MET A CA 1
ATOM 4240 C C . MET A 1 530 ? -21.278 -2.016 0.604 1.00 97.31 530 MET A C 1
ATOM 4242 O O . MET A 1 530 ? -22.248 -1.343 0.942 1.00 97.31 530 MET A O 1
ATOM 4246 N N . SER A 1 531 ? -20.935 -3.131 1.236 1.00 97.62 531 SER A N 1
ATOM 4247 C CA . SER A 1 531 ? -21.517 -3.576 2.500 1.00 97.62 531 SER A CA 1
ATOM 4248 C C . SER A 1 531 ? -20.485 -4.370 3.305 1.00 97.62 531 SER A C 1
ATOM 4250 O O . SER A 1 531 ? -19.421 -4.715 2.783 1.00 97.62 531 SER A O 1
ATOM 4252 N N . GLU A 1 532 ? -20.783 -4.660 4.574 1.00 97.38 532 GLU A N 1
ATOM 4253 C CA . GLU A 1 532 ? -19.971 -5.584 5.379 1.00 97.38 532 GLU A CA 1
ATOM 4254 C C . GLU A 1 532 ? -19.952 -6.989 4.752 1.00 97.38 532 GLU A C 1
ATOM 4256 O O . GLU A 1 532 ? -18.897 -7.619 4.675 1.00 97.38 532 GLU A O 1
ATOM 4261 N N . ASP A 1 533 ? -21.085 -7.460 4.222 1.00 96.38 533 ASP A N 1
ATOM 4262 C CA . ASP A 1 533 ? -21.193 -8.772 3.569 1.00 96.38 533 ASP A CA 1
ATOM 4263 C C . ASP A 1 533 ? -20.328 -8.844 2.300 1.00 96.38 533 ASP A C 1
ATOM 4265 O O . ASP A 1 533 ? -19.544 -9.778 2.140 1.00 96.38 533 ASP A O 1
ATOM 4269 N N . GLU A 1 534 ? -20.372 -7.815 1.450 1.00 97.88 534 GLU A N 1
ATOM 4270 C CA . GLU A 1 534 ? -19.534 -7.721 0.242 1.00 97.88 534 GLU A CA 1
ATOM 4271 C C . GLU A 1 534 ? -18.043 -7.632 0.588 1.00 97.88 534 GLU A C 1
ATOM 4273 O O . GLU A 1 534 ? -17.206 -8.288 -0.037 1.00 97.88 534 GLU A O 1
ATOM 4278 N N . ALA A 1 535 ? -17.691 -6.879 1.637 1.00 98.06 535 ALA A N 1
ATOM 4279 C CA . ALA A 1 535 ? -16.318 -6.818 2.128 1.00 98.06 535 ALA A CA 1
ATOM 4280 C C . ALA A 1 535 ? -15.810 -8.201 2.572 1.00 98.06 535 ALA A C 1
ATOM 4282 O O . ALA A 1 535 ? -14.675 -8.582 2.271 1.00 98.06 535 ALA A O 1
ATOM 4283 N N . THR A 1 536 ? -16.674 -8.960 3.251 1.00 97.06 536 THR A N 1
ATOM 4284 C CA . THR A 1 536 ? -16.411 -10.335 3.701 1.00 97.06 536 THR A CA 1
ATOM 4285 C C . THR A 1 536 ? -16.221 -11.267 2.519 1.00 97.06 536 THR A C 1
ATOM 4287 O O . THR A 1 536 ? -15.229 -11.986 2.445 1.00 97.06 536 THR A O 1
ATOM 4290 N N . GLN A 1 537 ? -17.136 -11.216 1.555 1.00 97.38 537 GLN A N 1
ATOM 4291 C CA . GLN A 1 537 ? -17.093 -12.073 0.380 1.00 97.38 537 GLN A CA 1
ATOM 4292 C C . GLN A 1 537 ? -15.857 -11.775 -0.478 1.00 97.38 537 GLN A C 1
ATOM 4294 O O . GLN A 1 537 ? -15.211 -12.696 -0.984 1.00 97.38 537 GLN A O 1
ATOM 4299 N N . CYS A 1 538 ? -15.474 -10.501 -0.596 1.00 97.56 538 CYS A N 1
ATOM 4300 C CA . CYS A 1 538 ? -14.245 -10.074 -1.259 1.00 97.56 538 CYS A CA 1
ATOM 4301 C C . CYS A 1 538 ? -12.995 -10.612 -0.537 1.00 97.56 538 CYS A C 1
ATOM 4303 O O . CYS A 1 538 ? -12.098 -11.169 -1.180 1.00 97.56 538 CYS A O 1
ATOM 4305 N N . LEU A 1 539 ? -12.965 -10.519 0.800 1.00 97.94 539 LEU A N 1
ATOM 4306 C CA . LEU A 1 539 ? -11.903 -11.069 1.643 1.00 97.94 539 LEU A CA 1
ATOM 4307 C C . LEU A 1 539 ? -11.774 -12.585 1.449 1.00 97.94 539 LEU A C 1
ATOM 4309 O O . LEU A 1 539 ? -10.712 -13.064 1.051 1.00 97.94 539 LEU A O 1
ATOM 4313 N N . GLU A 1 540 ? -12.852 -13.334 1.669 1.00 97.25 540 GLU A N 1
ATOM 4314 C CA . GLU A 1 540 ? -12.880 -14.795 1.550 1.00 97.25 540 GLU A CA 1
ATOM 4315 C C . GLU A 1 540 ? -12.511 -15.262 0.140 1.00 97.25 540 GLU A C 1
ATOM 4317 O O . GLU A 1 540 ? -11.714 -16.187 -0.028 1.00 97.25 540 GLU A O 1
ATOM 4322 N N . SER A 1 541 ? -13.038 -14.593 -0.890 1.00 97.25 541 SER A N 1
ATOM 4323 C CA . SER A 1 541 ? -12.732 -14.898 -2.288 1.00 97.25 541 SER A CA 1
ATOM 4324 C C . SER A 1 541 ? -11.242 -14.733 -2.585 1.00 97.25 541 SER A C 1
ATOM 4326 O O . SER A 1 541 ? -10.634 -15.621 -3.186 1.00 97.25 541 SER A O 1
ATOM 4328 N N . PHE A 1 542 ? -10.616 -13.649 -2.112 1.00 97.94 542 PHE A N 1
ATOM 4329 C CA . PHE A 1 542 ? -9.176 -13.457 -2.272 1.00 97.94 542 PHE A CA 1
ATOM 4330 C C . PHE A 1 542 ? -8.357 -14.505 -1.510 1.00 97.94 542 PHE A C 1
ATOM 4332 O O . PHE A 1 542 ? -7.428 -15.076 -2.085 1.00 97.94 542 PHE A O 1
ATOM 4339 N N . PHE A 1 543 ? -8.707 -14.787 -0.253 1.00 97.38 543 PHE A N 1
ATOM 4340 C CA . PHE A 1 543 ? -8.006 -15.787 0.558 1.00 97.38 543 PHE A CA 1
ATOM 4341 C C . PHE A 1 543 ? -8.099 -17.191 -0.041 1.00 97.38 543 PHE A C 1
ATOM 4343 O O . PHE A 1 543 ? -7.118 -17.930 -0.017 1.00 97.38 543 PHE A O 1
ATOM 4350 N N . ARG A 1 544 ? -9.236 -17.524 -0.655 1.00 96.56 544 ARG A N 1
ATOM 4351 C CA . ARG A 1 544 ? -9.447 -18.803 -1.334 1.00 96.56 544 ARG A CA 1
ATOM 4352 C C . ARG A 1 544 ? -8.740 -18.903 -2.688 1.00 96.56 544 ARG A C 1
ATOM 4354 O O . ARG A 1 544 ? -8.292 -19.986 -3.042 1.00 96.56 544 ARG A O 1
ATOM 4361 N N . LEU A 1 545 ? -8.711 -17.825 -3.477 1.00 95.88 545 LEU A N 1
ATOM 4362 C CA . LEU A 1 545 ? -8.369 -17.900 -4.908 1.00 95.88 545 LEU A CA 1
ATOM 4363 C C . LEU A 1 545 ? -7.032 -17.259 -5.296 1.00 95.88 545 LEU A C 1
ATOM 4365 O O . LEU A 1 545 ? -6.551 -17.513 -6.400 1.00 95.88 545 LEU A O 1
ATOM 4369 N N . GLY 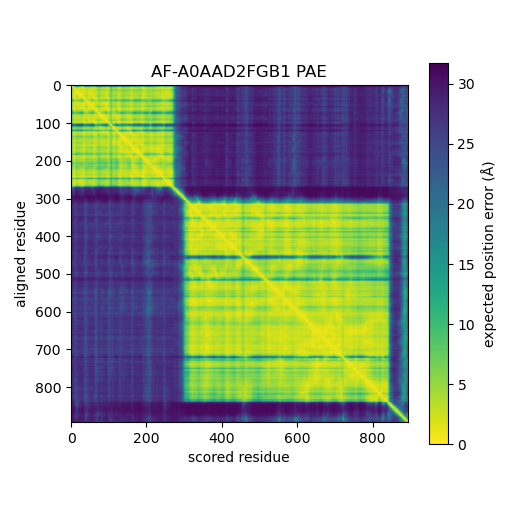A 1 546 ? -6.454 -16.392 -4.461 1.00 95.31 546 GLY A N 1
ATOM 4370 C CA . GLY A 1 546 ? -5.284 -15.602 -4.867 1.00 95.31 546 GLY A CA 1
ATOM 4371 C C . GLY A 1 546 ? -4.246 -15.300 -3.794 1.00 95.31 546 GLY A C 1
ATOM 4372 O O . GLY A 1 546 ? -3.151 -14.846 -4.137 1.00 95.31 546 GLY A O 1
ATOM 4373 N N . PHE A 1 547 ? -4.549 -15.519 -2.515 1.00 97.12 547 PHE A N 1
ATOM 4374 C CA . PHE A 1 547 ? -3.653 -15.140 -1.425 1.00 97.12 547 PHE A CA 1
ATOM 4375 C C . PHE A 1 547 ? -2.333 -15.929 -1.418 1.00 97.12 547 PHE A C 1
ATOM 4377 O O . PHE A 1 547 ? -1.270 -15.322 -1.296 1.00 97.12 547 PHE A O 1
ATOM 4384 N N . ASP A 1 548 ? -2.375 -17.237 -1.668 1.00 94.75 548 ASP A N 1
ATOM 4385 C CA . ASP A 1 548 ? -1.203 -18.119 -1.811 1.00 94.75 548 ASP A CA 1
ATOM 4386 C C . ASP A 1 548 ? -0.255 -17.698 -2.958 1.00 94.75 548 ASP A C 1
ATOM 4388 O O . ASP A 1 548 ? 0.969 -17.864 -2.903 1.00 94.75 548 ASP A O 1
ATOM 4392 N N . GLN A 1 549 ? -0.810 -17.102 -4.012 1.00 94.12 549 GLN A N 1
ATOM 4393 C CA . GLN A 1 549 ? -0.073 -16.634 -5.183 1.00 94.12 549 GLN A CA 1
ATOM 4394 C C . GLN A 1 549 ? 0.341 -15.168 -5.093 1.00 94.12 549 GLN A C 1
ATOM 4396 O O . GLN A 1 549 ? 1.149 -14.726 -5.920 1.00 94.12 549 GLN A O 1
ATOM 4401 N N . TYR A 1 550 ? -0.161 -14.420 -4.109 1.00 96.00 550 TYR A N 1
ATOM 4402 C CA . TYR A 1 550 ? -0.014 -12.969 -4.031 1.00 96.00 550 TYR A CA 1
ATOM 4403 C C . TYR A 1 550 ? 1.446 -12.516 -4.164 1.00 96.00 550 TYR A C 1
ATOM 4405 O O . TYR A 1 550 ? 1.742 -11.626 -4.960 1.00 96.00 550 TYR A O 1
ATOM 4413 N N . GLU A 1 551 ? 2.401 -13.153 -3.477 1.00 93.94 551 GLU A N 1
ATOM 4414 C CA . GLU A 1 551 ? 3.825 -12.781 -3.573 1.00 93.94 551 GLU A CA 1
ATOM 4415 C C . GLU A 1 551 ? 4.367 -12.831 -5.011 1.00 93.94 551 GLU A C 1
ATOM 4417 O O . GLU A 1 551 ? 5.206 -12.009 -5.398 1.00 93.94 551 GLU A O 1
ATOM 4422 N N . LYS A 1 552 ? 3.870 -13.779 -5.817 1.00 92.75 552 LYS A N 1
ATOM 4423 C CA . LYS A 1 552 ? 4.278 -13.998 -7.212 1.00 92.75 552 LYS A CA 1
ATOM 4424 C C . LYS A 1 552 ? 3.475 -13.137 -8.191 1.00 92.75 552 LYS A C 1
ATOM 4426 O O . LYS A 1 552 ? 4.037 -12.701 -9.197 1.00 92.75 552 LYS A O 1
ATOM 4431 N N . SER A 1 553 ? 2.188 -12.910 -7.925 1.00 94.56 553 SER A N 1
ATOM 4432 C CA . SER A 1 553 ? 1.238 -12.348 -8.893 1.00 94.56 553 SER A CA 1
ATOM 4433 C C . SER A 1 553 ? 0.854 -10.889 -8.641 1.00 94.56 553 SER A C 1
ATOM 4435 O O . SER A 1 553 ? 0.414 -10.245 -9.582 1.00 94.56 553 SER A O 1
ATOM 4437 N N . ARG A 1 554 ? 1.095 -10.306 -7.458 1.00 93.62 554 ARG A N 1
ATOM 4438 C CA . ARG A 1 554 ? 0.666 -8.940 -7.047 1.00 93.62 554 ARG A CA 1
ATOM 4439 C C . ARG A 1 554 ? 1.007 -7.765 -7.973 1.00 93.62 554 ARG A C 1
ATOM 4441 O O . ARG A 1 554 ? 0.566 -6.647 -7.723 1.00 93.62 554 ARG A O 1
ATOM 4448 N N . SER A 1 555 ? 1.876 -7.958 -8.964 1.00 93.06 555 SER A N 1
ATOM 4449 C CA . SER A 1 555 ? 2.184 -6.945 -9.980 1.00 93.06 555 SER A CA 1
ATOM 4450 C C . SER A 1 555 ? 1.413 -7.136 -11.286 1.00 93.06 555 SER A C 1
ATOM 4452 O O . SER A 1 555 ? 1.654 -6.380 -12.218 1.00 93.06 555 SER A O 1
ATOM 4454 N N . ARG A 1 556 ? 0.569 -8.165 -11.396 1.00 95.94 556 ARG A N 1
ATOM 4455 C CA . ARG A 1 556 ? -0.171 -8.548 -12.601 1.00 95.94 556 ARG A CA 1
ATOM 4456 C C . ARG A 1 556 ? -1.541 -7.881 -12.593 1.00 95.94 556 ARG A C 1
ATOM 4458 O O . ARG A 1 556 ? -2.339 -8.121 -11.695 1.00 95.94 556 ARG A O 1
ATOM 4465 N N . ALA A 1 557 ? -1.795 -7.049 -13.592 1.00 96.12 557 ALA A N 1
ATOM 4466 C CA . ALA A 1 557 ? -3.084 -6.408 -13.832 1.00 96.12 557 ALA A CA 1
ATOM 4467 C C . ALA A 1 557 ? -3.992 -7.249 -14.741 1.00 96.12 557 ALA A C 1
ATOM 4469 O O . ALA A 1 557 ? -5.196 -7.038 -14.793 1.00 96.12 557 ALA A O 1
ATOM 4470 N N . ASP A 1 558 ? -3.422 -8.235 -15.431 1.00 95.69 558 ASP A N 1
ATOM 4471 C CA . ASP A 1 558 ? -4.127 -9.165 -16.310 1.00 95.69 558 ASP A CA 1
ATOM 4472 C C . ASP A 1 558 ? -4.643 -10.428 -15.597 1.00 95.69 558 ASP A C 1
ATOM 4474 O O . ASP A 1 558 ? -4.979 -11.415 -16.248 1.00 95.69 558 ASP A O 1
ATOM 4478 N N . MET A 1 559 ? -4.680 -10.408 -14.263 1.00 95.19 559 MET A N 1
ATOM 4479 C CA . MET A 1 559 ? -5.146 -11.494 -13.398 1.00 95.19 559 MET A CA 1
ATOM 4480 C C . MET A 1 559 ? -6.125 -10.935 -12.364 1.00 95.19 559 MET A C 1
ATOM 4482 O O . MET A 1 559 ? -5.788 -9.984 -11.661 1.00 95.19 559 MET A O 1
ATOM 4486 N N . ASP A 1 560 ? -7.308 -11.537 -12.231 1.00 89.44 560 ASP A N 1
ATOM 4487 C CA . ASP A 1 560 ? -8.387 -10.960 -11.416 1.00 89.44 560 ASP A CA 1
ATOM 4488 C C . ASP A 1 560 ? -8.137 -11.055 -9.895 1.00 89.44 560 ASP A C 1
ATOM 4490 O O . ASP A 1 560 ? -8.487 -10.120 -9.172 1.00 89.44 560 ASP A O 1
ATOM 4494 N N . HIS A 1 561 ? -7.471 -12.121 -9.422 1.00 93.62 561 HIS A N 1
ATOM 4495 C CA . HIS A 1 561 ? -7.143 -12.367 -8.002 1.00 93.62 561 HIS A CA 1
ATOM 4496 C C . HIS A 1 561 ? -5.659 -12.150 -7.662 1.00 93.62 561 HIS A C 1
ATOM 4498 O O . HIS A 1 561 ? -5.151 -12.675 -6.675 1.00 93.62 561 HIS A O 1
ATOM 4504 N N . SER A 1 562 ? -4.930 -11.359 -8.457 1.00 95.12 562 SER A N 1
ATOM 4505 C CA . SER A 1 562 ? -3.540 -11.008 -8.124 1.00 95.12 562 SER A CA 1
ATOM 4506 C C . SER A 1 562 ? -3.416 -10.149 -6.860 1.00 95.12 562 SER A C 1
ATOM 4508 O O . SER A 1 562 ? -2.349 -10.077 -6.250 1.00 95.12 562 SER A O 1
ATOM 4510 N N . THR A 1 563 ? -4.495 -9.466 -6.472 1.00 96.62 563 THR A N 1
ATOM 4511 C CA . THR A 1 563 ? -4.583 -8.591 -5.298 1.00 96.62 563 THR A CA 1
ATOM 4512 C C . THR A 1 563 ? -5.964 -8.714 -4.655 1.00 96.62 563 THR A C 1
ATOM 4514 O O . THR A 1 563 ? -6.900 -9.178 -5.300 1.00 96.62 563 THR A O 1
ATOM 4517 N N . SER A 1 564 ? -6.099 -8.273 -3.401 1.00 97.00 564 SER A N 1
ATOM 4518 C CA . SER A 1 564 ? -7.333 -8.456 -2.628 1.00 97.00 564 SER A CA 1
ATOM 4519 C C . SER A 1 564 ? -8.486 -7.533 -3.006 1.00 97.00 564 SER A C 1
ATOM 4521 O O . SER A 1 564 ? -9.614 -7.832 -2.659 1.00 97.00 564 SER A O 1
ATOM 4523 N N . LYS A 1 565 ? -8.219 -6.393 -3.660 1.00 96.38 565 LYS A N 1
ATOM 4524 C CA . LYS A 1 565 ? -9.216 -5.338 -3.951 1.00 96.38 565 LYS A CA 1
ATOM 4525 C C . LYS A 1 565 ? -9.963 -4.785 -2.715 1.00 96.38 565 LYS A C 1
ATOM 4527 O O . LYS A 1 565 ? -10.940 -4.064 -2.855 1.00 96.38 565 LYS A O 1
ATOM 4532 N N . LEU A 1 566 ? -9.443 -5.016 -1.505 1.00 98.06 566 LEU A N 1
ATOM 4533 C CA . LEU A 1 566 ? -10.061 -4.595 -0.235 1.00 98.06 566 LEU A CA 1
ATOM 4534 C C . LEU A 1 566 ? -9.820 -3.126 0.149 1.00 98.06 566 LEU A C 1
ATOM 4536 O O . LEU A 1 566 ? -10.318 -2.668 1.173 1.00 98.06 566 LEU A O 1
ATOM 4540 N N . SER A 1 567 ? -9.032 -2.375 -0.623 1.00 98.00 567 SER A N 1
ATOM 4541 C CA . SER A 1 567 ? -8.623 -1.011 -0.262 1.00 98.00 567 SER A CA 1
ATOM 4542 C C . SER A 1 567 ? -9.800 -0.048 -0.103 1.00 98.00 567 SER A C 1
ATOM 4544 O O . SER A 1 567 ? -9.786 0.768 0.814 1.00 98.00 567 SER A O 1
ATOM 4546 N N . ALA A 1 568 ? -10.835 -0.178 -0.934 1.00 98.06 568 ALA A N 1
ATOM 4547 C CA . ALA A 1 568 ? -12.036 0.646 -0.845 1.00 98.06 568 ALA A CA 1
ATOM 4548 C C . ALA A 1 568 ? -12.847 0.334 0.426 1.00 98.06 568 ALA A C 1
ATOM 4550 O O . ALA A 1 568 ? -13.188 1.248 1.173 1.00 98.06 568 ALA A O 1
ATOM 4551 N N . HIS A 1 569 ? -13.040 -0.951 0.750 1.00 98.56 569 HIS A N 1
ATOM 4552 C CA . HIS A 1 569 ? -13.699 -1.377 1.992 1.00 98.56 569 HIS A CA 1
ATOM 4553 C C . HIS A 1 569 ? -12.945 -0.919 3.244 1.00 98.56 569 HIS A C 1
ATOM 4555 O O . HIS A 1 569 ? -13.549 -0.459 4.209 1.00 98.56 569 HIS A O 1
ATOM 4561 N N . LEU A 1 570 ? -11.611 -0.982 3.216 1.00 98.19 570 LEU A N 1
ATOM 4562 C CA . LEU A 1 570 ? -10.755 -0.493 4.298 1.00 98.19 570 LEU A CA 1
ATOM 4563 C C . LEU A 1 570 ? -10.785 1.035 4.447 1.00 98.19 570 LEU A C 1
ATOM 4565 O O . LEU A 1 570 ? -10.599 1.523 5.559 1.00 98.19 570 LEU A O 1
ATOM 4569 N N . ARG A 1 571 ? -10.962 1.783 3.349 1.00 97.62 571 ARG A N 1
ATOM 4570 C CA . ARG A 1 571 ? -11.046 3.252 3.363 1.00 97.62 571 ARG A CA 1
ATOM 4571 C C . ARG A 1 571 ? -12.409 3.735 3.847 1.00 97.62 571 ARG A C 1
ATOM 4573 O O . ARG A 1 571 ? -12.450 4.664 4.646 1.00 97.62 571 ARG A O 1
ATOM 4580 N N . ILE A 1 572 ? -13.496 3.142 3.358 1.00 98.00 572 ILE A N 1
ATOM 4581 C CA . ILE A 1 572 ? -14.866 3.479 3.783 1.00 98.00 572 ILE A CA 1
ATOM 4582 C C . ILE A 1 572 ? -15.174 2.897 5.169 1.00 98.00 572 ILE A C 1
ATOM 4584 O O . ILE A 1 572 ? -16.009 3.414 5.905 1.00 98.00 572 ILE A O 1
ATOM 4588 N N . GLY A 1 573 ? -14.452 1.849 5.559 1.00 97.94 573 GLY A N 1
ATOM 4589 C CA . GLY A 1 573 ? -14.575 1.222 6.865 1.00 97.94 573 GLY A CA 1
ATOM 4590 C C . GLY A 1 573 ? -15.661 0.161 6.940 1.00 97.94 573 GLY A C 1
ATOM 4591 O O . GLY A 1 573 ? -16.065 -0.153 8.052 1.00 97.94 573 GLY A O 1
ATOM 4592 N N . THR A 1 574 ? -16.083 -0.414 5.805 1.00 98.56 574 THR A N 1
ATOM 4593 C CA . THR A 1 574 ? -16.951 -1.609 5.740 1.00 98.56 574 THR A CA 1
ATOM 4594 C C . THR A 1 574 ? -16.205 -2.903 6.087 1.00 98.56 574 THR A C 1
ATOM 4596 O O . THR A 1 574 ? -16.833 -3.935 6.290 1.00 98.56 574 THR A O 1
ATOM 4599 N N . LEU A 1 575 ? -14.869 -2.854 6.197 1.00 98.38 575 LEU A N 1
ATOM 4600 C CA . LEU A 1 575 ? -14.019 -3.946 6.684 1.00 98.38 575 LEU A CA 1
ATOM 4601 C C . LEU A 1 575 ? -13.141 -3.480 7.847 1.00 98.38 575 LEU A C 1
ATOM 4603 O O . LEU A 1 575 ? -12.485 -2.438 7.750 1.00 98.38 575 LEU A O 1
ATOM 4607 N N . SER A 1 576 ? -13.050 -4.284 8.909 1.00 98.06 576 SER A N 1
ATOM 4608 C CA . SER A 1 576 ? -12.088 -4.024 9.980 1.00 98.06 576 SER A CA 1
ATOM 4609 C C . SER A 1 576 ? -10.651 -4.309 9.523 1.00 98.06 576 SER A C 1
ATOM 4611 O O . SER A 1 576 ? -10.364 -5.385 8.986 1.00 98.06 576 SER A O 1
ATOM 4613 N N . PRO A 1 577 ? -9.690 -3.401 9.780 1.00 98.00 577 PRO A N 1
ATOM 4614 C CA . PRO A 1 577 ? -8.287 -3.707 9.532 1.00 98.00 577 PRO A CA 1
ATOM 4615 C C . PRO A 1 577 ? -7.771 -4.841 10.425 1.00 98.00 577 PRO A C 1
ATOM 4617 O O . PRO A 1 577 ? -6.915 -5.603 9.978 1.00 98.00 577 PRO A O 1
ATOM 4620 N N . ASN A 1 578 ? -8.300 -4.991 11.645 1.00 97.69 578 ASN A N 1
ATOM 4621 C CA . ASN A 1 578 ? -7.921 -6.080 12.546 1.00 97.69 578 ASN A CA 1
ATOM 4622 C C . ASN A 1 578 ? -8.419 -7.432 12.019 1.00 97.69 578 ASN A C 1
ATOM 4624 O O . ASN A 1 578 ? -7.704 -8.425 12.134 1.00 97.69 578 ASN A O 1
ATOM 4628 N N . GLU A 1 579 ? -9.593 -7.467 11.383 1.00 97.62 579 GLU A N 1
ATOM 4629 C CA . GLU A 1 579 ? -10.108 -8.664 10.706 1.00 97.62 579 GLU A CA 1
ATOM 4630 C C . GLU A 1 579 ? -9.187 -9.101 9.565 1.00 97.62 579 GLU A C 1
ATOM 4632 O O . GLU A 1 579 ? -8.739 -10.245 9.549 1.00 97.62 579 GLU A O 1
ATOM 4637 N N . LEU A 1 580 ? -8.792 -8.184 8.674 1.00 98.12 580 LEU A N 1
ATOM 4638 C CA . LEU A 1 580 ? -7.841 -8.508 7.605 1.00 98.12 580 LEU A CA 1
ATOM 4639 C C . LEU A 1 580 ? -6.457 -8.910 8.146 1.00 98.12 580 LEU A C 1
ATOM 4641 O O . LEU A 1 580 ? -5.817 -9.818 7.605 1.00 98.12 580 LEU A O 1
ATOM 4645 N N . TYR A 1 581 ? -5.976 -8.233 9.192 1.00 97.81 581 TYR A N 1
ATOM 4646 C CA . TYR A 1 581 ? -4.697 -8.561 9.819 1.00 97.81 581 TYR A CA 1
ATOM 4647 C C . TYR A 1 581 ? -4.706 -9.986 10.368 1.00 97.81 581 TYR A C 1
ATOM 4649 O O . TYR A 1 581 ? -3.853 -10.783 9.984 1.00 97.81 581 TYR A O 1
ATOM 4657 N N . TYR A 1 582 ? -5.695 -10.343 11.188 1.00 97.38 582 TYR A N 1
ATOM 4658 C CA . TYR A 1 582 ? -5.755 -11.680 11.774 1.00 97.38 582 TYR A CA 1
ATOM 4659 C C . TYR A 1 582 ? -6.150 -12.763 10.771 1.00 97.38 582 TYR A C 1
ATOM 4661 O O . TYR A 1 582 ? -5.591 -13.849 10.851 1.00 97.38 582 TYR A O 1
ATOM 4669 N N . ALA A 1 583 ? -6.964 -12.470 9.750 1.00 96.81 583 ALA A N 1
ATOM 4670 C CA . ALA A 1 583 ? -7.152 -13.390 8.623 1.00 96.81 583 ALA A CA 1
ATOM 4671 C C . ALA A 1 583 ? -5.812 -13.719 7.938 1.00 96.81 583 ALA A C 1
ATOM 4673 O O . ALA A 1 583 ? -5.551 -14.864 7.581 1.00 96.81 583 ALA A O 1
ATOM 4674 N N . THR A 1 584 ? -4.925 -12.724 7.803 1.00 96.75 584 THR A N 1
ATOM 4675 C CA . THR A 1 584 ? -3.577 -12.909 7.244 1.00 96.75 584 THR A CA 1
ATOM 4676 C C . THR A 1 584 ? -2.665 -13.695 8.187 1.00 96.75 584 THR A C 1
ATOM 4678 O O . THR A 1 584 ? -1.967 -14.608 7.741 1.00 96.75 584 THR A O 1
ATOM 4681 N N . GLU A 1 585 ? -2.621 -13.332 9.470 1.00 94.38 585 GLU A N 1
ATOM 4682 C CA . GLU A 1 585 ? -1.742 -13.972 10.457 1.00 94.38 585 GLU A CA 1
ATOM 4683 C C . GLU A 1 585 ? -2.156 -15.419 10.758 1.00 94.38 585 GLU A C 1
ATOM 4685 O O . GLU A 1 585 ? -1.286 -16.283 10.850 1.00 94.38 585 GLU A O 1
ATOM 4690 N N . ASP A 1 586 ? -3.460 -15.696 10.811 1.00 95.38 586 ASP A N 1
ATOM 4691 C CA . ASP A 1 586 ? -4.026 -17.011 11.129 1.00 95.38 586 ASP A CA 1
ATOM 4692 C C . ASP A 1 586 ? -4.231 -17.895 9.871 1.00 95.38 586 ASP A C 1
ATOM 4694 O O . ASP A 1 586 ? -4.779 -18.990 9.957 1.00 95.38 586 ASP A O 1
ATOM 4698 N N . SER A 1 587 ? -3.771 -17.455 8.692 1.00 93.69 587 SER A N 1
ATOM 4699 C CA . SER A 1 587 ? -3.971 -18.147 7.401 1.00 93.69 587 SER A CA 1
ATOM 4700 C C . SER A 1 587 ? -3.266 -19.502 7.248 1.00 93.69 587 SER A C 1
ATOM 4702 O O . SER A 1 587 ? -3.493 -20.205 6.266 1.00 93.69 587 SER A O 1
ATOM 4704 N N . GLY A 1 588 ? -2.353 -19.846 8.158 1.00 91.56 588 GLY A N 1
ATOM 4705 C CA . GLY A 1 588 ? -1.516 -21.046 8.067 1.00 91.56 588 GLY A CA 1
ATOM 4706 C C . GLY A 1 588 ? -0.364 -20.962 7.054 1.00 91.56 588 GLY A C 1
ATOM 4707 O O . GLY A 1 588 ? 0.510 -21.825 7.080 1.00 91.56 588 GLY A O 1
ATOM 4708 N N . LEU A 1 589 ? -0.302 -19.923 6.206 1.00 90.31 589 LEU A N 1
ATOM 4709 C CA . LEU A 1 589 ? 0.830 -19.716 5.296 1.00 90.31 589 LEU A CA 1
ATOM 4710 C C . LEU A 1 589 ? 2.097 -19.312 6.057 1.00 90.31 589 LEU A C 1
ATOM 4712 O O . LEU A 1 589 ? 2.061 -18.502 6.998 1.00 90.31 589 LEU A O 1
ATOM 4716 N N . ALA A 1 590 ? 3.246 -19.810 5.593 1.00 90.12 590 ALA A N 1
ATOM 4717 C CA . ALA A 1 590 ? 4.530 -19.417 6.152 1.00 90.12 590 ALA A CA 1
ATOM 4718 C C . ALA A 1 590 ? 4.773 -17.918 5.927 1.00 90.12 590 ALA A C 1
ATOM 4720 O O . ALA A 1 590 ? 4.336 -17.332 4.934 1.00 90.12 590 ALA A O 1
ATOM 4721 N N . PHE A 1 591 ? 5.533 -17.281 6.823 1.00 89.38 591 PHE A N 1
ATOM 4722 C CA . PHE A 1 591 ? 5.793 -15.841 6.737 1.00 89.38 591 PHE A CA 1
ATOM 4723 C C . PHE A 1 591 ? 6.316 -15.412 5.357 1.00 89.38 591 PHE A C 1
ATOM 4725 O O . PHE A 1 591 ? 5.872 -14.401 4.825 1.00 89.38 591 PHE A O 1
ATOM 4732 N N . GLU A 1 592 ? 7.213 -16.183 4.738 1.00 88.69 592 GLU A N 1
ATOM 4733 C CA . GLU A 1 592 ? 7.784 -15.846 3.426 1.00 88.69 592 GLU A CA 1
ATOM 4734 C C . GLU A 1 592 ? 6.761 -15.814 2.280 1.00 88.69 592 GLU A C 1
ATOM 4736 O O . GLU A 1 592 ? 6.975 -15.090 1.303 1.00 88.69 592 GLU A O 1
ATOM 4741 N N . GLU A 1 593 ? 5.654 -16.544 2.416 1.00 90.19 593 GLU A N 1
ATOM 4742 C CA . GLU A 1 593 ? 4.561 -16.629 1.440 1.00 90.19 593 GLU A CA 1
ATOM 4743 C C . GLU A 1 593 ? 3.540 -15.496 1.598 1.00 90.19 593 GLU A C 1
ATOM 4745 O O . GLU A 1 593 ? 2.781 -15.225 0.673 1.00 90.19 593 GLU A O 1
ATOM 4750 N N . ARG A 1 594 ? 3.555 -14.794 2.739 1.00 92.56 594 ARG A N 1
ATOM 4751 C CA . ARG A 1 594 ? 2.631 -13.685 3.045 1.00 92.56 594 ARG A CA 1
ATOM 4752 C C . ARG A 1 594 ? 3.312 -12.369 3.427 1.00 92.56 594 ARG A C 1
ATOM 4754 O O . ARG A 1 594 ? 2.631 -11.365 3.637 1.00 92.56 594 ARG A O 1
ATOM 4761 N N . LYS A 1 595 ? 4.647 -12.325 3.503 1.00 91.56 595 LYS A N 1
ATOM 4762 C CA . LYS A 1 595 ? 5.444 -11.213 4.066 1.00 91.56 595 LYS A CA 1
ATOM 4763 C C . LYS A 1 595 ? 5.103 -9.836 3.508 1.00 91.56 595 LYS A C 1
ATOM 4765 O O . LYS A 1 595 ? 5.174 -8.840 4.228 1.00 91.56 595 LYS A O 1
ATOM 4770 N N . THR A 1 596 ? 4.808 -9.741 2.217 1.00 91.56 596 THR A N 1
ATOM 4771 C CA . THR A 1 596 ? 4.487 -8.488 1.539 1.00 91.56 596 THR A CA 1
ATOM 4772 C C . THR A 1 596 ? 3.050 -8.100 1.845 1.00 91.56 596 THR A C 1
ATOM 4774 O O . THR A 1 596 ? 2.790 -6.916 2.052 1.00 91.56 596 THR A O 1
ATOM 4777 N N . PHE A 1 597 ? 2.127 -9.067 1.883 1.00 95.31 597 PHE A N 1
ATOM 4778 C CA . PHE A 1 597 ? 0.722 -8.822 2.208 1.00 95.31 597 PHE A CA 1
ATOM 4779 C C . PHE A 1 597 ? 0.551 -8.404 3.671 1.00 95.31 597 PHE A C 1
ATOM 4781 O O . PHE A 1 597 ? -0.013 -7.339 3.918 1.00 95.31 597 PHE A O 1
ATOM 4788 N N . SER A 1 598 ? 1.176 -9.126 4.612 1.00 92.44 598 SER A N 1
ATOM 4789 C CA . SER A 1 598 ? 1.182 -8.806 6.052 1.00 92.44 598 SER A CA 1
ATOM 4790 C C . SER A 1 598 ? 1.664 -7.391 6.361 1.00 92.44 598 SER A C 1
ATOM 4792 O O . SER A 1 598 ? 1.353 -6.829 7.403 1.00 92.44 598 SER A O 1
ATOM 4794 N N . ARG A 1 599 ? 2.442 -6.783 5.458 1.00 92.56 599 ARG A N 1
ATOM 4795 C CA . ARG A 1 599 ? 2.969 -5.426 5.626 1.00 92.56 599 ARG A CA 1
ATOM 4796 C C . ARG A 1 599 ? 2.093 -4.327 5.031 1.00 92.56 599 ARG A C 1
ATOM 4798 O O . ARG A 1 599 ? 2.382 -3.154 5.261 1.00 92.56 599 ARG A O 1
ATOM 4805 N N . ARG A 1 600 ? 1.057 -4.654 4.248 1.00 94.44 600 ARG A N 1
ATOM 4806 C CA . ARG A 1 600 ? 0.251 -3.652 3.524 1.00 94.44 600 ARG A CA 1
ATOM 4807 C C . ARG A 1 600 ? -0.532 -2.731 4.450 1.00 94.44 600 ARG A C 1
ATOM 4809 O O . ARG A 1 600 ? -0.518 -1.529 4.210 1.00 94.44 600 ARG A O 1
ATOM 4816 N N . LEU A 1 601 ? -1.125 -3.251 5.522 1.00 95.75 601 LEU A N 1
ATOM 4817 C CA . LEU A 1 601 ? -1.826 -2.410 6.498 1.00 95.75 601 LEU A CA 1
ATOM 4818 C C . LEU A 1 601 ? -0.866 -1.476 7.247 1.00 95.75 601 LEU A C 1
ATOM 4820 O O . LEU A 1 601 ? -1.169 -0.302 7.421 1.00 95.75 601 LEU A O 1
ATOM 4824 N N . PHE A 1 602 ? 0.348 -1.931 7.568 1.00 95.94 602 PHE A N 1
ATOM 4825 C CA . PHE A 1 602 ? 1.350 -1.067 8.202 1.00 95.94 602 PHE A CA 1
ATOM 4826 C C . PHE A 1 602 ? 1.819 0.085 7.302 1.00 95.94 602 PHE A C 1
ATOM 4828 O O . PHE A 1 602 ? 2.210 1.127 7.818 1.00 95.94 602 PHE A O 1
ATOM 4835 N N . TRP A 1 603 ? 1.772 -0.060 5.971 1.00 95.25 603 TRP A N 1
ATOM 4836 C CA . TRP A 1 603 ? 2.011 1.069 5.063 1.00 95.25 603 TRP A CA 1
ATOM 4837 C C . TRP A 1 603 ? 0.928 2.138 5.173 1.00 95.25 603 TRP A C 1
ATOM 4839 O O . TRP A 1 603 ? 1.256 3.322 5.138 1.00 95.25 603 TRP A O 1
ATOM 4849 N N . ARG A 1 604 ? -0.338 1.727 5.305 1.00 96.12 604 ARG A N 1
ATOM 4850 C CA . ARG A 1 604 ? -1.467 2.644 5.499 1.00 96.12 604 ARG A CA 1
ATOM 4851 C C . ARG A 1 604 ? -1.316 3.402 6.816 1.00 96.12 604 ARG A C 1
ATOM 4853 O O . ARG A 1 604 ? -1.352 4.627 6.820 1.00 96.12 604 ARG A O 1
ATOM 4860 N N . ASP A 1 605 ? -1.043 2.690 7.903 1.00 96.88 605 ASP A N 1
ATOM 4861 C CA . ASP A 1 605 ? -0.855 3.298 9.222 1.00 96.88 605 ASP A CA 1
ATOM 4862 C C . ASP A 1 605 ? 0.380 4.217 9.263 1.00 96.88 605 ASP A C 1
ATOM 4864 O O . ASP A 1 605 ? 0.322 5.312 9.824 1.00 96.88 605 ASP A O 1
ATOM 4868 N N . LEU A 1 606 ? 1.480 3.836 8.597 1.00 95.56 606 LEU A N 1
ATOM 4869 C CA . LEU A 1 606 ? 2.643 4.712 8.425 1.00 95.56 606 LEU A CA 1
ATOM 4870 C C . LEU A 1 606 ? 2.277 5.995 7.672 1.00 95.56 606 LEU A C 1
ATOM 4872 O O . LEU A 1 606 ? 2.772 7.062 8.025 1.00 95.56 606 LEU A O 1
ATOM 4876 N N . ALA A 1 607 ? 1.440 5.912 6.638 1.00 96.75 607 ALA A N 1
ATOM 4877 C CA . ALA A 1 607 ? 1.032 7.094 5.894 1.00 96.75 607 ALA A CA 1
ATOM 4878 C C . ALA A 1 607 ? 0.243 8.065 6.778 1.00 96.75 607 ALA A C 1
ATOM 4880 O O . ALA A 1 607 ? 0.517 9.262 6.747 1.00 96.75 607 ALA A O 1
ATOM 4881 N N . TYR A 1 608 ? -0.668 7.564 7.618 1.00 97.25 608 TYR A N 1
ATOM 4882 C CA . TYR A 1 608 ? -1.370 8.396 8.600 1.00 97.25 608 TYR A CA 1
ATOM 4883 C C . TYR A 1 608 ? -0.423 8.985 9.644 1.00 97.25 608 TYR A C 1
ATOM 4885 O O . TYR A 1 608 ? -0.530 10.165 9.972 1.00 97.25 608 TYR A O 1
ATOM 4893 N N . TYR A 1 609 ? 0.563 8.213 10.105 1.00 95.12 609 TYR A N 1
ATOM 4894 C CA . TYR A 1 609 ? 1.613 8.745 10.968 1.00 95.12 609 TYR A CA 1
ATOM 4895 C C . TYR A 1 609 ? 2.401 9.870 10.278 1.00 95.12 609 TYR A C 1
ATOM 4897 O O . TYR A 1 609 ? 2.665 10.905 10.887 1.00 95.12 609 TYR A O 1
ATOM 4905 N N . GLN A 1 610 ? 2.743 9.727 8.996 1.00 94.69 610 GLN A N 1
ATOM 4906 C CA . GLN A 1 610 ? 3.387 10.800 8.236 1.00 94.69 610 GLN A CA 1
ATOM 4907 C C . GLN A 1 610 ? 2.469 12.013 8.059 1.00 94.69 610 GLN A C 1
ATOM 4909 O O . GLN A 1 610 ? 2.947 13.127 8.239 1.00 94.69 610 GLN A O 1
ATOM 4914 N N . LEU A 1 611 ? 1.176 11.822 7.776 1.00 96.00 611 LEU A N 1
ATOM 4915 C CA . LEU A 1 611 ? 0.209 12.913 7.617 1.00 96.00 611 LEU A CA 1
ATOM 4916 C C . LEU A 1 611 ? 0.014 13.699 8.918 1.00 96.00 611 LEU A C 1
ATOM 4918 O O . LEU A 1 611 ? -0.051 14.926 8.881 1.00 96.00 611 LEU A O 1
ATOM 4922 N N . LEU A 1 612 ? -0.005 13.009 10.061 1.00 94.31 612 LEU A N 1
ATOM 4923 C CA . LEU A 1 612 ? -0.046 13.631 11.384 1.00 94.31 612 LEU A CA 1
ATOM 4924 C C . LEU A 1 612 ? 1.177 14.531 11.622 1.00 94.31 612 LEU A C 1
ATOM 4926 O O . LEU A 1 612 ? 1.046 15.646 12.117 1.00 94.31 612 LEU A O 1
ATOM 4930 N N . ASN A 1 613 ? 2.369 14.060 11.242 1.00 92.38 613 ASN A N 1
ATOM 4931 C CA . ASN A 1 613 ? 3.617 14.810 11.412 1.00 92.38 613 ASN A CA 1
ATOM 4932 C C . ASN A 1 613 ? 3.819 15.892 10.332 1.00 92.38 613 ASN A C 1
ATOM 4934 O O . ASN A 1 613 ? 4.466 16.906 10.584 1.00 92.38 613 ASN A O 1
ATOM 4938 N N . PHE A 1 614 ? 3.260 15.703 9.137 1.00 94.38 614 PHE A N 1
ATOM 4939 C CA . PHE A 1 614 ? 3.368 16.617 8.001 1.00 94.38 614 PHE A CA 1
ATOM 4940 C C . PHE A 1 614 ? 1.987 16.890 7.376 1.00 94.38 614 PHE A C 1
ATOM 4942 O O . PHE A 1 614 ? 1.720 16.440 6.260 1.00 94.38 614 PHE A O 1
ATOM 4949 N N . PRO A 1 615 ? 1.114 17.689 8.021 1.00 93.88 615 PRO A N 1
ATOM 4950 C CA . PRO A 1 615 ? -0.251 17.949 7.531 1.00 93.88 615 PRO A CA 1
ATOM 4951 C C . PRO A 1 615 ? -0.321 18.516 6.103 1.00 93.88 615 PRO A C 1
ATOM 4953 O O . PRO A 1 615 ? -1.291 18.299 5.369 1.00 93.88 615 PRO A O 1
ATOM 4956 N N . GLY A 1 616 ? 0.736 19.226 5.692 1.00 94.38 616 GLY A N 1
ATOM 4957 C CA . GLY A 1 616 ? 0.898 19.795 4.356 1.00 94.38 616 GLY A CA 1
ATOM 4958 C C . GLY A 1 616 ? 1.326 18.801 3.269 1.00 94.38 616 GLY A C 1
ATOM 4959 O O . GLY A 1 616 ? 1.348 19.194 2.105 1.00 94.38 616 GLY A O 1
ATOM 4960 N N . MET A 1 617 ? 1.626 17.532 3.592 1.00 95.50 617 MET A N 1
ATOM 4961 C CA . MET A 1 617 ? 2.222 16.562 2.653 1.00 95.50 617 MET A CA 1
ATOM 4962 C C . MET A 1 617 ? 1.344 16.221 1.436 1.00 95.50 617 MET A C 1
ATOM 4964 O O . MET A 1 617 ? 1.805 15.604 0.478 1.00 95.50 617 MET A O 1
ATOM 4968 N N . ARG A 1 618 ? 0.074 16.623 1.456 1.00 94.94 618 ARG A N 1
ATOM 4969 C CA . ARG A 1 618 ? -0.863 16.465 0.337 1.00 94.94 618 ARG A CA 1
ATOM 4970 C C . ARG A 1 618 ? -0.628 17.496 -0.774 1.00 94.94 618 ARG A C 1
ATOM 4972 O O . ARG A 1 618 ? -0.911 17.219 -1.934 1.00 94.94 618 ARG A O 1
ATOM 4979 N N . THR A 1 619 ? -0.065 18.652 -0.419 1.00 95.44 619 THR A N 1
ATOM 4980 C CA . THR A 1 619 ? 0.103 19.813 -1.309 1.00 95.44 619 THR A CA 1
ATOM 4981 C C . THR A 1 619 ? 1.567 20.229 -1.464 1.00 95.44 619 THR A C 1
ATOM 4983 O O . THR A 1 619 ? 1.946 20.733 -2.516 1.00 95.44 619 THR A O 1
ATOM 4986 N N . TYR A 1 620 ? 2.389 20.009 -0.435 1.00 95.50 620 TYR A N 1
ATOM 4987 C CA . TYR A 1 620 ? 3.788 20.430 -0.380 1.00 95.50 620 TYR A CA 1
ATOM 4988 C C . TYR A 1 620 ? 4.712 19.240 -0.149 1.00 95.50 620 TYR A C 1
ATOM 4990 O O . TYR A 1 620 ? 4.354 18.257 0.510 1.00 95.50 620 TYR A O 1
ATOM 4998 N N . SER A 1 621 ? 5.930 19.339 -0.670 1.00 95.75 621 SER A N 1
ATOM 4999 C CA . SER A 1 621 ? 6.960 18.322 -0.480 1.00 95.75 621 SER A CA 1
ATOM 5000 C C . SER A 1 621 ? 7.395 18.234 0.987 1.00 95.75 621 SER A C 1
ATOM 5002 O O . SER A 1 621 ? 7.687 19.254 1.608 1.00 95.75 621 SER A O 1
ATOM 5004 N N . ILE A 1 622 ? 7.532 17.018 1.538 1.00 94.50 622 ILE A N 1
ATOM 5005 C CA . ILE A 1 622 ? 8.169 16.833 2.861 1.00 94.50 622 ILE A CA 1
ATOM 5006 C C . ILE A 1 622 ? 9.625 17.323 2.803 1.00 94.50 622 ILE A C 1
ATOM 5008 O O . ILE A 1 622 ? 10.128 17.966 3.726 1.00 94.50 622 ILE A O 1
ATOM 5012 N N . ARG A 1 623 ? 10.299 17.079 1.675 1.00 93.50 623 ARG A N 1
ATOM 5013 C CA . ARG A 1 623 ? 11.552 17.744 1.305 1.00 93.50 623 ARG A CA 1
ATOM 5014 C C . ARG A 1 623 ? 11.240 19.095 0.674 1.00 93.50 623 ARG A C 1
ATOM 5016 O O . ARG A 1 623 ? 11.138 19.193 -0.544 1.00 93.50 623 ARG A O 1
ATOM 5023 N N . SER A 1 624 ? 11.085 20.130 1.488 1.00 93.88 624 SER A N 1
ATOM 5024 C CA . SER A 1 624 ? 10.586 21.437 1.035 1.00 93.88 624 SER A CA 1
ATOM 5025 C C . SER A 1 624 ? 11.359 22.064 -0.138 1.00 93.88 624 SER A C 1
ATOM 5027 O O . SER A 1 624 ? 10.770 22.756 -0.962 1.00 93.88 624 SER A O 1
ATOM 5029 N N . HIS A 1 625 ? 12.663 21.799 -0.298 1.00 94.62 625 HIS A N 1
ATOM 5030 C CA . HIS A 1 625 ? 13.423 22.273 -1.465 1.00 94.62 625 HIS A CA 1
ATOM 5031 C C . HIS A 1 625 ? 12.951 21.677 -2.797 1.00 94.62 625 HIS A C 1
ATOM 5033 O O . HIS A 1 625 ? 13.125 22.323 -3.828 1.00 94.62 625 HIS A O 1
ATOM 5039 N N . TYR A 1 626 ? 12.304 20.508 -2.795 1.00 95.69 626 TYR A N 1
ATOM 5040 C CA . TYR A 1 626 ? 11.792 19.868 -4.012 1.00 95.69 626 TYR A CA 1
ATOM 5041 C C . TYR A 1 626 ? 10.610 20.608 -4.634 1.00 95.69 626 TYR A C 1
ATOM 5043 O O . TYR A 1 626 ? 10.372 20.426 -5.829 1.00 95.69 626 TYR A O 1
ATOM 5051 N N . ASP A 1 627 ? 9.943 21.501 -3.899 1.00 95.44 627 ASP A N 1
ATOM 5052 C CA . ASP A 1 627 ? 8.913 22.380 -4.467 1.00 95.44 627 ASP A CA 1
ATOM 5053 C C . ASP A 1 627 ? 9.494 23.341 -5.523 1.00 95.44 627 ASP A C 1
ATOM 5055 O O . ASP A 1 627 ? 8.762 23.852 -6.366 1.00 95.44 627 ASP A O 1
ATOM 5059 N N . LYS A 1 628 ? 10.824 23.529 -5.541 1.00 95.50 628 LYS A N 1
ATOM 5060 C CA . LYS A 1 628 ? 11.554 24.309 -6.555 1.00 95.50 628 LYS A CA 1
ATOM 5061 C C . LYS A 1 628 ? 11.986 23.492 -7.779 1.00 95.50 628 LYS A C 1
ATOM 5063 O O . LYS A 1 628 ? 12.700 24.011 -8.634 1.00 95.50 628 LYS A O 1
ATOM 5068 N N . THR A 1 629 ? 11.623 22.211 -7.858 1.00 94.75 629 THR A N 1
ATOM 5069 C CA . THR A 1 629 ? 11.929 21.382 -9.036 1.00 94.75 629 THR A CA 1
ATOM 5070 C C . THR A 1 629 ? 11.215 21.954 -10.259 1.00 94.75 629 THR A C 1
ATOM 5072 O O . THR A 1 629 ? 10.031 22.277 -10.203 1.00 94.75 629 THR A O 1
ATOM 5075 N N . GLU A 1 630 ? 11.922 22.070 -11.381 1.00 95.69 630 GLU A N 1
ATOM 5076 C CA . GLU A 1 630 ? 11.357 22.613 -12.615 1.00 95.69 630 GLU A CA 1
ATOM 5077 C C . GLU A 1 630 ? 10.475 21.568 -13.317 1.00 95.69 630 GLU A C 1
ATOM 5079 O O . GLU A 1 630 ? 10.972 20.573 -13.872 1.00 95.69 630 GLU A O 1
ATOM 5084 N N . TRP A 1 631 ? 9.172 21.843 -13.324 1.00 96.38 631 TRP A N 1
ATOM 5085 C CA . TRP A 1 631 ? 8.139 21.109 -14.050 1.00 96.38 631 TRP A CA 1
ATOM 5086 C C . TRP A 1 631 ? 7.789 21.815 -15.365 1.00 96.38 631 TRP A C 1
ATOM 5088 O O . TRP A 1 631 ? 8.069 22.998 -15.548 1.00 96.38 631 TRP A O 1
ATOM 5098 N N . VAL A 1 632 ? 7.165 21.090 -16.289 1.00 96.81 632 VAL A N 1
ATOM 5099 C CA . VAL A 1 632 ? 6.531 21.697 -17.465 1.00 96.81 632 VAL A CA 1
ATOM 5100 C C . VAL A 1 632 ? 5.346 22.546 -17.000 1.00 96.81 632 VAL A C 1
ATOM 5102 O O . VAL A 1 632 ? 4.577 22.105 -16.151 1.00 96.81 632 VAL A O 1
ATOM 5105 N N . THR A 1 633 ? 5.186 23.741 -17.570 1.00 96.56 633 THR A N 1
ATOM 5106 C CA . THR A 1 633 ? 4.124 24.701 -17.227 1.00 96.56 633 THR A CA 1
ATOM 5107 C C . THR A 1 633 ? 3.387 25.195 -18.479 1.00 96.56 633 THR A C 1
ATOM 5109 O O . THR A 1 633 ? 3.778 24.902 -19.613 1.00 96.56 633 THR A O 1
ATOM 5112 N N . GLY A 1 634 ? 2.290 25.934 -18.286 1.00 97.69 634 GLY A N 1
ATOM 5113 C CA . GLY A 1 634 ? 1.540 26.571 -19.372 1.00 97.69 634 GLY A CA 1
ATOM 5114 C C . GLY A 1 634 ? 0.775 25.578 -20.252 1.00 97.69 634 GLY A C 1
ATOM 5115 O O . GLY A 1 634 ? 0.262 24.565 -19.776 1.00 97.69 634 GLY A O 1
ATOM 5116 N N . GLU A 1 635 ? 0.678 25.864 -21.550 1.00 97.94 635 GLU A N 1
ATOM 5117 C CA . GLU A 1 635 ? -0.108 25.047 -22.487 1.00 97.94 635 GLU A CA 1
ATOM 5118 C C . GLU A 1 635 ? 0.441 23.627 -22.665 1.00 97.94 635 GLU A C 1
ATOM 5120 O O . GLU A 1 635 ? -0.327 22.673 -22.799 1.00 97.94 635 GLU A O 1
ATOM 5125 N N . GLU A 1 636 ? 1.761 23.447 -22.595 1.00 97.12 636 GLU A N 1
ATOM 5126 C CA . GLU A 1 636 ? 2.361 22.114 -22.698 1.00 97.12 636 GLU A CA 1
ATOM 5127 C C . GLU A 1 636 ? 2.038 21.253 -21.467 1.00 97.12 636 GLU A C 1
ATOM 5129 O O . GLU A 1 636 ? 1.804 20.052 -21.603 1.00 97.12 636 GLU A O 1
ATOM 5134 N N . GLU A 1 637 ? 1.949 21.854 -20.275 1.00 97.81 637 GLU A N 1
ATOM 5135 C CA . GLU A 1 637 ? 1.503 21.153 -19.066 1.00 97.81 637 GLU A CA 1
ATOM 5136 C C . GLU A 1 637 ? 0.060 20.682 -19.223 1.00 97.81 637 GLU A C 1
ATOM 5138 O O . GLU A 1 637 ? -0.222 19.499 -19.019 1.00 97.81 637 GLU A O 1
ATOM 5143 N N . LYS A 1 638 ? -0.840 21.584 -19.643 1.00 98.25 638 LYS A N 1
ATOM 5144 C CA . LYS A 1 638 ? -2.251 21.257 -19.894 1.00 98.25 638 LYS A CA 1
ATOM 5145 C C . LYS A 1 638 ? -2.366 20.117 -20.901 1.00 98.25 638 LYS A C 1
ATOM 5147 O O . LYS A 1 638 ? -3.018 19.115 -20.619 1.00 98.25 638 LYS A O 1
ATOM 5152 N N . ARG A 1 639 ? -1.667 20.213 -22.035 1.00 98.12 639 ARG A N 1
ATOM 5153 C CA . ARG A 1 639 ? -1.674 19.188 -23.089 1.00 98.12 639 ARG A CA 1
ATOM 5154 C C . ARG A 1 639 ? -1.193 17.827 -22.580 1.00 98.12 639 ARG A C 1
ATOM 5156 O O . ARG A 1 639 ? -1.832 16.810 -22.858 1.00 98.12 639 ARG A O 1
ATOM 5163 N N . ARG A 1 640 ? -0.080 17.790 -21.835 1.00 98.38 640 ARG A N 1
ATOM 5164 C CA . ARG A 1 640 ? 0.475 16.550 -21.262 1.00 98.38 640 ARG A CA 1
ATOM 5165 C C . ARG A 1 640 ? -0.440 15.952 -20.200 1.00 98.38 640 ARG A C 1
ATOM 5167 O O . ARG A 1 640 ? -0.674 14.744 -20.215 1.00 98.38 640 ARG A O 1
ATOM 5174 N N . PHE A 1 641 ? -0.970 16.784 -19.310 1.00 98.69 641 PHE A N 1
ATOM 5175 C CA . PHE A 1 641 ? -1.836 16.340 -18.227 1.00 98.69 641 PHE A CA 1
ATOM 5176 C C . PHE A 1 641 ? -3.191 15.835 -18.735 1.00 98.69 641 PHE A C 1
ATOM 5178 O O . PHE A 1 641 ? -3.629 14.771 -18.306 1.00 98.69 641 PHE A O 1
ATOM 5185 N N . GLU A 1 642 ? -3.823 16.517 -19.696 1.00 98.56 642 GLU A N 1
ATOM 5186 C CA . GLU A 1 642 ? -5.073 16.045 -20.310 1.00 98.56 642 GLU A CA 1
ATOM 5187 C C . GLU A 1 642 ? -4.883 14.702 -21.024 1.00 98.56 642 GLU A C 1
ATOM 5189 O O . GLU A 1 642 ? -5.668 13.776 -20.824 1.00 98.56 642 GLU A O 1
ATOM 5194 N N . ALA A 1 643 ? -3.814 14.546 -21.811 1.00 98.62 643 ALA A N 1
ATOM 5195 C CA . ALA A 1 643 ? -3.534 13.272 -22.470 1.00 98.62 643 ALA A CA 1
ATOM 5196 C C . ALA A 1 643 ? -3.334 12.128 -21.465 1.00 98.62 643 ALA A C 1
ATOM 5198 O O . ALA A 1 643 ? -3.770 11.007 -21.721 1.00 98.62 643 ALA A O 1
ATOM 5199 N N . TRP A 1 644 ? -2.703 12.406 -20.321 1.00 98.81 644 TRP A N 1
ATOM 5200 C CA . TRP A 1 644 ? -2.546 11.434 -19.244 1.00 98.81 644 TRP A CA 1
ATOM 5201 C C . TRP A 1 644 ? -3.881 11.091 -18.580 1.00 98.81 644 TRP A C 1
ATOM 5203 O O . TRP A 1 644 ? -4.235 9.916 -18.543 1.00 98.81 644 TRP A O 1
ATOM 5213 N N . LYS A 1 645 ? -4.665 12.086 -18.139 1.00 98.50 645 LYS A N 1
ATOM 5214 C CA . LYS A 1 645 ? -5.967 11.865 -17.480 1.00 98.50 645 LYS A CA 1
ATOM 5215 C C . LYS A 1 645 ? -6.894 10.966 -18.294 1.00 98.50 645 LYS A C 1
ATOM 5217 O O . LYS A 1 645 ? -7.544 10.092 -17.734 1.00 98.50 645 LYS A O 1
ATOM 5222 N N . TRP A 1 646 ? -6.926 11.169 -19.610 1.00 98.12 646 TRP A N 1
ATOM 5223 C CA . TRP A 1 646 ? -7.853 10.479 -20.507 1.00 98.12 646 TRP A CA 1
ATOM 5224 C C . TRP A 1 646 ? -7.279 9.227 -21.178 1.00 98.12 646 TRP A C 1
ATOM 5226 O O . TRP A 1 646 ? -7.924 8.669 -22.066 1.00 98.12 646 TRP A O 1
ATOM 5236 N N . GLY A 1 647 ? -6.069 8.791 -20.807 1.00 98.50 647 GLY A N 1
ATOM 5237 C CA . GLY A 1 647 ? -5.427 7.627 -21.423 1.00 98.50 647 GLY A CA 1
ATOM 5238 C C . GLY A 1 647 ? -5.267 7.776 -22.940 1.00 98.50 647 GLY A C 1
ATOM 5239 O O . GLY A 1 647 ? -5.698 6.914 -23.716 1.00 98.50 647 GLY A O 1
ATOM 5240 N N . LYS A 1 648 ? -4.698 8.915 -23.356 1.00 98.44 648 LYS A N 1
ATOM 5241 C CA . LYS A 1 648 ? -4.394 9.280 -24.748 1.00 98.44 648 LYS A CA 1
ATOM 5242 C C . LYS A 1 648 ? -2.911 9.616 -24.949 1.00 98.44 648 LYS A C 1
ATOM 5244 O O . LYS A 1 648 ? -2.555 10.480 -25.750 1.00 98.44 648 LYS A O 1
ATOM 5249 N N . THR A 1 649 ? -2.031 8.956 -24.205 1.00 98.56 649 THR A N 1
ATOM 5250 C CA . THR A 1 649 ? -0.583 9.209 -24.225 1.00 98.56 649 THR A CA 1
ATOM 5251 C C . THR A 1 649 ? 0.127 8.522 -25.392 1.00 98.56 649 THR A C 1
ATOM 5253 O O . THR A 1 649 ? 1.250 8.902 -25.737 1.00 98.56 649 THR A O 1
ATOM 5256 N N . GLY A 1 650 ? -0.502 7.509 -25.997 1.00 98.12 650 GLY A N 1
ATOM 5257 C CA . GLY A 1 650 ? 0.120 6.659 -27.013 1.00 98.12 650 GLY A CA 1
ATOM 5258 C C . GLY A 1 650 ? 1.001 5.555 -26.418 1.00 98.12 650 GLY A C 1
ATOM 5259 O O . GLY A 1 650 ? 1.730 4.901 -27.164 1.00 98.12 650 GLY A O 1
ATOM 5260 N N . TYR A 1 651 ? 0.949 5.360 -25.093 1.00 98.38 651 TYR A N 1
ATOM 5261 C CA . TYR A 1 651 ? 1.586 4.264 -24.364 1.00 98.38 651 TYR A CA 1
ATOM 5262 C C . TYR A 1 651 ? 0.507 3.311 -23.820 1.00 98.38 651 TYR A C 1
ATOM 5264 O O . TYR A 1 651 ? -0.133 3.636 -22.818 1.00 98.38 651 TYR A O 1
ATOM 5272 N N . PRO A 1 652 ? 0.303 2.130 -24.435 1.00 98.44 652 PRO A N 1
ATOM 5273 C CA . PRO A 1 652 ? -0.890 1.308 -24.207 1.00 98.44 652 PRO A CA 1
ATOM 5274 C C . PRO A 1 652 ? -1.137 0.886 -22.760 1.00 98.44 652 PRO A C 1
ATOM 5276 O O . PRO A 1 652 ? -2.284 0.853 -22.327 1.00 98.44 652 PRO A O 1
ATOM 5279 N N . LEU A 1 653 ? -0.088 0.600 -21.986 1.00 97.88 653 LEU A N 1
ATOM 5280 C CA . LEU A 1 653 ? -0.235 0.247 -20.572 1.00 97.88 653 LEU A CA 1
ATOM 5281 C C . LEU A 1 653 ? -0.635 1.445 -19.701 1.00 97.88 653 LEU A C 1
ATOM 5283 O O . LEU A 1 653 ? -1.440 1.296 -18.785 1.00 97.88 653 LEU A O 1
ATOM 5287 N N . VAL A 1 654 ? -0.076 2.625 -19.987 1.00 98.56 654 VAL A N 1
ATOM 5288 C CA . VAL A 1 654 ? -0.435 3.871 -19.294 1.00 98.56 654 VAL A CA 1
ATOM 5289 C C . VAL A 1 654 ? -1.885 4.218 -19.612 1.00 98.56 654 VAL A C 1
ATOM 5291 O O . VAL A 1 654 ? -2.671 4.488 -18.709 1.00 98.56 654 VAL A O 1
ATOM 5294 N N . ASP A 1 655 ? -2.248 4.142 -20.891 1.00 98.81 655 ASP A N 1
ATOM 5295 C CA . ASP A 1 655 ? -3.593 4.450 -21.363 1.00 98.81 655 ASP A CA 1
ATOM 5296 C C . ASP A 1 655 ? -4.630 3.464 -20.814 1.00 98.81 655 ASP A C 1
ATOM 5298 O O . ASP A 1 655 ? -5.694 3.893 -20.373 1.00 98.81 655 ASP A O 1
ATOM 5302 N N . ALA A 1 656 ? -4.301 2.169 -20.760 1.00 98.69 656 ALA A N 1
ATOM 5303 C CA . ALA A 1 656 ? -5.135 1.149 -20.129 1.00 98.69 656 ALA A CA 1
ATOM 5304 C C . ALA A 1 656 ? -5.399 1.462 -18.651 1.00 98.69 656 ALA A C 1
ATOM 5306 O O . ALA A 1 656 ? -6.553 1.463 -18.233 1.00 98.69 656 ALA A O 1
ATOM 5307 N N . GLY A 1 657 ? -4.349 1.802 -17.893 1.00 98.38 657 GLY A N 1
ATOM 5308 C CA . GLY A 1 657 ? -4.477 2.205 -16.494 1.00 98.38 657 GLY A CA 1
ATOM 5309 C C . GLY A 1 657 ? -5.397 3.405 -16.325 1.00 98.38 657 GLY A C 1
ATOM 5310 O O . GLY A 1 657 ? -6.373 3.348 -15.585 1.00 98.38 657 GLY A O 1
ATOM 5311 N N . MET A 1 658 ? -5.136 4.494 -17.043 1.00 98.81 658 MET A N 1
ATOM 5312 C CA . MET A 1 658 ? -5.919 5.722 -16.874 1.00 98.81 658 MET A CA 1
ATOM 5313 C C . MET A 1 658 ? -7.391 5.551 -17.281 1.00 98.81 658 MET A C 1
ATOM 5315 O O . MET A 1 658 ? -8.269 6.158 -16.669 1.00 98.81 658 MET A O 1
ATOM 5319 N N . ARG A 1 659 ? -7.678 4.669 -18.247 1.00 98.62 659 ARG A N 1
ATOM 5320 C CA . ARG A 1 659 ? -9.051 4.298 -18.625 1.00 98.62 659 ARG A CA 1
ATOM 5321 C C . ARG A 1 659 ? -9.724 3.383 -17.600 1.00 98.62 659 ARG A C 1
ATOM 5323 O O . ARG A 1 659 ? -10.893 3.609 -17.305 1.00 98.62 659 ARG A O 1
ATOM 5330 N N . GLU A 1 660 ? -9.008 2.410 -17.031 1.00 98.31 660 GLU A N 1
ATOM 5331 C CA . GLU A 1 660 ? -9.504 1.580 -15.921 1.00 98.31 660 GLU A CA 1
ATOM 5332 C C . GLU A 1 660 ? -9.881 2.447 -14.715 1.00 98.31 660 GLU A C 1
ATOM 5334 O O . GLU A 1 660 ? -10.987 2.320 -14.186 1.00 98.31 660 GLU A O 1
ATOM 5339 N N . LEU A 1 661 ? -8.986 3.363 -14.328 1.00 98.38 661 LEU A N 1
ATOM 5340 C CA . LEU A 1 661 ? -9.198 4.288 -13.217 1.00 98.38 661 LEU A CA 1
ATOM 5341 C C . LEU A 1 661 ? -10.471 5.101 -13.413 1.00 98.38 661 LEU A C 1
ATOM 5343 O O . LEU A 1 661 ? -11.296 5.163 -12.513 1.00 98.38 661 LEU A O 1
ATOM 5347 N N . TYR A 1 662 ? -10.651 5.704 -14.588 1.00 96.75 662 TYR A N 1
ATOM 5348 C CA . TYR A 1 662 ? -11.835 6.519 -14.838 1.00 96.75 662 TYR A CA 1
ATOM 5349 C C . TYR A 1 662 ? -13.123 5.684 -14.897 1.00 96.75 662 TYR A C 1
ATOM 5351 O O . TYR A 1 662 ? -14.164 6.129 -14.422 1.00 96.75 662 TYR A O 1
ATOM 5359 N N . ALA A 1 663 ? -13.065 4.477 -15.467 1.00 95.56 663 ALA A N 1
ATOM 5360 C CA . ALA A 1 663 ? -14.242 3.631 -15.639 1.00 95.56 663 ALA A CA 1
ATOM 5361 C C . ALA A 1 663 ? -14.696 2.940 -14.344 1.00 95.56 663 ALA A C 1
ATOM 5363 O O . ALA A 1 663 ? -15.890 2.747 -14.154 1.00 95.56 663 ALA A O 1
ATOM 5364 N N . THR A 1 664 ? -13.764 2.534 -13.481 1.00 96.81 664 THR A N 1
ATOM 5365 C CA . THR A 1 664 ? -14.057 1.689 -12.302 1.00 96.81 664 THR A CA 1
ATOM 5366 C C . THR A 1 664 ? -13.762 2.371 -10.974 1.00 96.81 664 THR A C 1
ATOM 5368 O O . THR A 1 664 ? -14.154 1.874 -9.922 1.00 96.81 664 THR A O 1
ATOM 5371 N N . GLY A 1 665 ? -13.045 3.490 -11.010 1.00 97.69 665 GLY A N 1
ATOM 5372 C CA . GLY A 1 665 ? -12.527 4.158 -9.828 1.00 97.69 665 GLY A CA 1
ATOM 5373 C C . GLY A 1 665 ? -11.400 3.400 -9.126 1.00 97.69 665 GLY A C 1
ATOM 5374 O O . GLY A 1 665 ? -11.074 3.709 -7.984 1.00 97.69 665 GLY A O 1
ATOM 5375 N N . TRP A 1 666 ? -10.782 2.401 -9.758 1.00 98.12 666 TRP A N 1
ATOM 5376 C CA . TRP A 1 666 ? -9.714 1.622 -9.137 1.00 98.12 666 TRP A CA 1
ATOM 5377 C C . TRP A 1 666 ? -8.624 1.239 -10.131 1.00 98.12 666 TRP A C 1
ATOM 5379 O O . TRP A 1 666 ? -8.816 1.244 -11.338 1.00 98.12 666 TRP A O 1
ATOM 5389 N N . MET A 1 667 ? -7.446 0.917 -9.605 1.00 95.88 667 MET A N 1
ATOM 5390 C CA . MET A 1 667 ? -6.321 0.397 -10.376 1.00 95.88 667 MET A CA 1
ATOM 5391 C C . MET A 1 667 ? -5.385 -0.397 -9.463 1.00 95.88 667 MET A C 1
ATOM 5393 O O . MET A 1 667 ? -5.179 -0.017 -8.303 1.00 95.88 667 MET A O 1
ATOM 5397 N N . THR A 1 668 ? -4.745 -1.447 -9.987 1.00 95.19 668 THR A N 1
ATOM 5398 C CA . THR A 1 668 ? -3.711 -2.190 -9.243 1.00 95.19 668 THR A CA 1
ATOM 5399 C C . THR A 1 668 ? -2.533 -1.288 -8.864 1.00 95.19 668 THR A C 1
ATOM 5401 O O . THR A 1 668 ? -2.101 -0.438 -9.646 1.00 95.19 668 THR A O 1
ATOM 5404 N N . GLN A 1 669 ? -1.933 -1.514 -7.691 1.00 94.12 669 GLN A N 1
ATOM 5405 C CA . GLN A 1 669 ? -0.802 -0.707 -7.212 1.00 94.12 669 GLN A CA 1
ATOM 5406 C C . GLN A 1 669 ? 0.362 -0.637 -8.215 1.00 94.12 669 GLN A C 1
ATOM 5408 O O . GLN A 1 669 ? 1.003 0.403 -8.359 1.00 94.12 669 GLN A O 1
ATOM 5413 N N . SER A 1 670 ? 0.655 -1.728 -8.924 1.00 93.44 670 SER A N 1
ATOM 5414 C CA . SER A 1 670 ? 1.720 -1.739 -9.927 1.00 93.44 670 SER A CA 1
ATOM 5415 C C . SER A 1 670 ? 1.424 -0.840 -11.122 1.00 93.44 670 SER A C 1
ATOM 5417 O O . SER A 1 670 ? 2.339 -0.171 -11.599 1.00 93.44 670 SER A O 1
ATOM 5419 N N . VAL A 1 671 ? 0.174 -0.787 -11.594 1.00 96.62 671 VAL A N 1
ATOM 5420 C CA . VAL A 1 671 ? -0.196 0.117 -12.692 1.00 96.62 671 VAL A CA 1
ATOM 5421 C C . VAL A 1 671 ? -0.294 1.558 -12.177 1.00 96.62 671 VAL A C 1
ATOM 5423 O O . VAL A 1 671 ? 0.181 2.454 -12.873 1.00 96.62 671 VAL A O 1
ATOM 5426 N N . ARG A 1 672 ? -0.722 1.792 -10.919 1.00 97.19 672 ARG A N 1
ATOM 5427 C CA . ARG A 1 672 ? -0.637 3.124 -10.277 1.00 97.19 672 ARG A CA 1
ATOM 5428 C C . ARG A 1 672 ? 0.793 3.666 -10.322 1.00 97.19 672 ARG A C 1
ATOM 5430 O O . ARG A 1 672 ? 1.007 4.814 -10.697 1.00 97.19 672 ARG A O 1
ATOM 5437 N N . MET A 1 673 ? 1.784 2.825 -10.010 1.00 94.94 673 MET A N 1
ATOM 5438 C CA . MET A 1 673 ? 3.199 3.202 -10.113 1.00 94.94 673 MET A CA 1
ATOM 5439 C C . MET A 1 673 ? 3.629 3.504 -11.554 1.00 94.94 673 MET A C 1
ATOM 5441 O O . MET A 1 673 ? 4.364 4.463 -11.765 1.00 94.94 673 MET A O 1
ATOM 5445 N N . VAL A 1 674 ? 3.168 2.730 -12.546 1.00 96.25 674 VAL A N 1
ATOM 5446 C CA . VAL A 1 674 ? 3.451 2.993 -13.970 1.00 96.25 674 VAL A CA 1
ATOM 5447 C C . VAL A 1 674 ? 2.920 4.363 -14.387 1.00 96.25 674 VAL A C 1
ATOM 5449 O O . VAL A 1 674 ? 3.678 5.167 -14.928 1.00 96.25 674 VAL A O 1
ATOM 5452 N N . VAL A 1 675 ? 1.644 4.654 -14.120 1.00 98.19 675 VAL A N 1
ATOM 5453 C CA . VAL A 1 675 ? 1.021 5.905 -14.578 1.00 98.19 675 VAL A CA 1
ATOM 5454 C C . VAL A 1 675 ? 1.550 7.121 -13.819 1.00 98.19 675 VAL A C 1
ATOM 5456 O O . VAL A 1 675 ? 1.777 8.159 -14.440 1.00 98.19 675 VAL A O 1
ATOM 5459 N N . ALA A 1 676 ? 1.818 6.995 -12.515 1.00 97.31 676 ALA A N 1
ATOM 5460 C CA . ALA A 1 676 ? 2.387 8.076 -11.716 1.00 97.31 676 ALA A CA 1
ATOM 5461 C C . ALA A 1 676 ? 3.853 8.343 -12.088 1.00 97.31 676 ALA A C 1
ATOM 5463 O O . ALA A 1 676 ? 4.225 9.496 -12.294 1.00 97.31 676 ALA A O 1
ATOM 5464 N N . SER A 1 677 ? 4.659 7.290 -12.292 1.00 94.25 677 SER A N 1
ATOM 5465 C CA . SER A 1 677 ? 6.009 7.431 -12.850 1.00 94.25 677 SER A CA 1
ATOM 5466 C C . SER A 1 677 ? 5.972 8.085 -14.223 1.00 94.25 677 SER A C 1
ATOM 5468 O O . SER A 1 677 ? 6.854 8.877 -14.535 1.00 94.25 677 SER A O 1
ATOM 5470 N N . PHE A 1 678 ? 4.987 7.756 -15.060 1.00 97.56 678 PHE A N 1
ATOM 5471 C CA . PHE A 1 678 ? 4.900 8.346 -16.386 1.00 97.56 678 PHE A CA 1
ATOM 5472 C C . PHE A 1 678 ? 4.633 9.850 -16.330 1.00 97.56 678 PHE A C 1
ATOM 5474 O O . PHE A 1 678 ? 5.293 10.619 -17.035 1.00 97.56 678 PHE A O 1
ATOM 5481 N N . LEU A 1 679 ? 3.729 10.268 -15.441 1.00 98.06 679 LEU A N 1
ATOM 5482 C CA . LEU A 1 679 ? 3.399 11.671 -15.220 1.00 98.06 679 LEU A CA 1
ATOM 5483 C C . LEU A 1 679 ? 4.610 12.484 -14.731 1.00 98.06 679 LEU A C 1
ATOM 5485 O O . LEU A 1 679 ? 4.911 13.540 -15.294 1.00 98.06 679 LEU A O 1
ATOM 5489 N N . THR A 1 680 ? 5.325 11.991 -13.718 1.00 95.88 680 THR A N 1
ATOM 5490 C CA . THR A 1 680 ? 6.413 12.756 -13.091 1.00 95.88 680 THR A CA 1
ATOM 5491 C C . THR A 1 680 ? 7.729 12.661 -13.864 1.00 95.88 680 THR A C 1
ATOM 5493 O O . THR A 1 680 ? 8.408 13.670 -14.037 1.00 95.88 680 THR A O 1
ATOM 5496 N N . GLU A 1 681 ? 8.091 11.483 -14.385 1.00 92.25 681 GLU A N 1
ATOM 5497 C CA . GLU A 1 681 ? 9.403 11.259 -15.011 1.00 92.25 681 GLU A CA 1
ATOM 5498 C C . GLU A 1 681 ? 9.464 11.667 -16.476 1.00 92.25 681 GLU A C 1
ATOM 5500 O O . GLU A 1 681 ? 10.471 12.229 -16.910 1.00 92.25 681 GLU A O 1
ATOM 5505 N N . TYR A 1 682 ? 8.421 11.343 -17.246 1.00 95.88 682 TYR A N 1
ATOM 5506 C CA . TYR A 1 682 ? 8.440 11.484 -18.705 1.00 95.88 682 TYR A CA 1
ATOM 5507 C C . TYR A 1 682 ? 7.592 12.657 -19.176 1.00 95.88 682 TYR A C 1
ATOM 5509 O O . TYR A 1 682 ? 8.004 13.381 -20.080 1.00 95.88 682 TYR A O 1
ATOM 5517 N N . LEU A 1 683 ? 6.431 12.884 -18.555 1.00 97.81 683 LEU A N 1
ATOM 5518 C CA . LEU A 1 683 ? 5.632 14.072 -18.848 1.00 97.81 683 LEU A CA 1
ATOM 5519 C C . LEU A 1 683 ? 6.145 15.312 -18.115 1.00 97.81 683 LEU A C 1
ATOM 5521 O O . LEU A 1 683 ? 5.870 16.417 -18.582 1.00 97.81 683 LEU A O 1
ATOM 5525 N N . ARG A 1 684 ? 6.936 15.150 -17.043 1.00 96.81 684 ARG A N 1
ATOM 5526 C CA . ARG A 1 684 ? 7.455 16.255 -16.219 1.00 96.81 684 ARG A CA 1
ATOM 5527 C C . ARG A 1 684 ? 6.340 17.171 -15.702 1.00 96.81 684 ARG A C 1
ATOM 5529 O O . ARG A 1 684 ? 6.525 18.383 -15.612 1.00 96.81 684 ARG A O 1
ATOM 5536 N N . VAL A 1 685 ? 5.189 16.592 -15.366 1.00 98.12 685 VAL A N 1
ATOM 5537 C CA . VAL A 1 685 ? 4.073 17.302 -14.729 1.00 98.12 685 VAL A CA 1
ATOM 5538 C C . VAL A 1 685 ? 4.176 17.119 -13.218 1.00 98.12 685 VAL A C 1
ATOM 5540 O O . VAL A 1 685 ? 4.537 16.041 -12.740 1.00 98.12 685 VAL A O 1
ATOM 5543 N N . ASN A 1 686 ? 3.861 18.176 -12.470 1.00 97.44 686 ASN A N 1
ATOM 5544 C CA . ASN A 1 686 ? 3.952 18.170 -11.016 1.00 97.44 686 ASN A CA 1
ATOM 5545 C C . ASN A 1 686 ? 3.056 17.073 -10.403 1.00 97.44 686 ASN A C 1
ATOM 5547 O O . ASN A 1 686 ? 1.868 16.962 -10.721 1.00 97.44 686 ASN A O 1
ATOM 5551 N N . TRP A 1 687 ? 3.636 16.284 -9.495 1.00 96.56 687 TRP A N 1
ATOM 5552 C CA . TRP A 1 687 ? 2.990 15.166 -8.804 1.00 96.56 687 TRP A CA 1
ATOM 5553 C C . TRP A 1 687 ? 1.701 15.562 -8.071 1.00 96.56 687 TRP A C 1
ATOM 5555 O O . TRP A 1 687 ? 0.794 14.737 -7.974 1.00 96.56 687 TRP A O 1
ATOM 5565 N N . VAL A 1 688 ? 1.582 16.812 -7.605 1.00 97.38 688 VAL A N 1
ATOM 5566 C CA . VAL A 1 688 ? 0.391 17.308 -6.892 1.00 97.38 688 VAL A CA 1
ATOM 5567 C C . VAL A 1 688 ? -0.863 17.195 -7.768 1.00 97.38 688 VAL A C 1
ATOM 5569 O O . VAL A 1 688 ? -1.897 16.733 -7.296 1.00 97.38 688 VAL A O 1
ATOM 5572 N N . LYS A 1 689 ? -0.763 17.492 -9.072 1.00 98.06 689 LYS A N 1
ATOM 5573 C CA . LYS A 1 689 ? -1.891 17.345 -10.012 1.00 98.06 689 LYS A CA 1
ATOM 5574 C C . LYS A 1 689 ? -2.328 15.888 -10.172 1.00 98.06 689 LYS A C 1
ATOM 5576 O O . LYS A 1 689 ? -3.516 15.598 -10.289 1.00 98.06 689 LYS A O 1
ATOM 5581 N N . GLY A 1 690 ? -1.364 14.969 -10.175 1.00 98.00 690 GLY A N 1
ATOM 5582 C CA . GLY A 1 690 ? -1.636 13.535 -10.179 1.00 98.00 690 GLY A CA 1
ATOM 5583 C C . GLY A 1 690 ? -2.323 13.080 -8.892 1.00 98.00 690 GLY A C 1
ATOM 5584 O O . GLY A 1 690 ? -3.314 12.354 -8.958 1.00 98.00 690 GLY A O 1
ATOM 5585 N N . CYS A 1 691 ? -1.842 13.570 -7.745 1.00 97.94 691 CYS A N 1
ATOM 5586 C CA . CYS A 1 691 ? -2.419 13.325 -6.423 1.00 97.94 691 CYS A CA 1
ATOM 5587 C C . CYS A 1 691 ? -3.887 13.757 -6.356 1.00 97.94 691 CYS A C 1
ATOM 5589 O O . CYS A 1 691 ? -4.735 12.966 -5.951 1.00 97.94 691 CYS A O 1
ATOM 5591 N N . GLU A 1 692 ? -4.194 14.962 -6.839 1.00 97.81 692 GLU A N 1
ATOM 5592 C CA . GLU A 1 692 ? -5.556 15.504 -6.926 1.00 97.81 692 GLU A CA 1
ATOM 5593 C C . GLU A 1 692 ? -6.464 14.673 -7.834 1.00 97.81 692 GLU A C 1
ATOM 5595 O O . GLU A 1 692 ? -7.581 14.330 -7.450 1.00 97.81 692 GLU A O 1
ATOM 5600 N N . TRP A 1 693 ? -5.984 14.315 -9.030 1.00 98.25 693 TRP A N 1
ATOM 5601 C CA . TRP A 1 693 ? -6.762 13.494 -9.956 1.00 98.25 693 TRP A CA 1
ATOM 5602 C C . TRP A 1 693 ? -7.088 12.127 -9.355 1.00 98.25 693 TRP A C 1
ATOM 5604 O O . TRP A 1 693 ? -8.228 11.674 -9.430 1.00 98.25 693 TRP A O 1
ATOM 5614 N N . PHE A 1 694 ? -6.104 11.490 -8.717 1.00 98.44 694 PHE A N 1
ATOM 5615 C CA . PHE A 1 694 ? -6.292 10.218 -8.023 1.00 98.44 694 PHE A CA 1
ATOM 5616 C C . PHE A 1 694 ? -7.257 10.355 -6.847 1.00 98.44 694 PHE A C 1
ATOM 5618 O O . PHE A 1 694 ? -8.128 9.509 -6.689 1.00 98.44 694 PHE A O 1
ATOM 5625 N N . HIS A 1 695 ? -7.159 11.433 -6.066 1.00 97.88 695 HIS A N 1
ATOM 5626 C CA . HIS A 1 695 ? -8.059 11.677 -4.937 1.00 97.88 695 HIS A CA 1
ATOM 5627 C C . HIS A 1 695 ? -9.520 11.821 -5.378 1.00 97.88 695 HIS A C 1
ATOM 5629 O O . HIS A 1 695 ? -10.422 11.360 -4.690 1.00 97.88 695 HIS A O 1
ATOM 5635 N N . TYR A 1 696 ? -9.752 12.419 -6.548 1.00 96.12 696 TYR A N 1
ATOM 5636 C CA . TYR A 1 696 ? -11.094 12.579 -7.107 1.00 96.12 696 TYR A CA 1
ATOM 5637 C C . TYR A 1 696 ? -11.635 11.302 -7.772 1.00 96.12 696 TYR A C 1
ATOM 5639 O O . TYR A 1 696 ? -12.837 11.041 -7.753 1.00 96.12 696 TYR A O 1
ATOM 5647 N N . THR A 1 697 ? -10.768 10.508 -8.403 1.00 97.19 697 THR A N 1
ATOM 5648 C CA . THR A 1 697 ? -11.194 9.371 -9.239 1.00 97.19 697 THR A CA 1
ATOM 5649 C C . THR A 1 697 ? -11.130 8.018 -8.547 1.00 97.19 697 THR A C 1
ATOM 5651 O O . THR A 1 697 ? -11.746 7.085 -9.045 1.00 97.19 697 THR A O 1
ATOM 5654 N N . LEU A 1 698 ? -10.435 7.879 -7.416 1.00 98.50 698 LEU A N 1
ATOM 5655 C CA . LEU A 1 698 ? -10.328 6.602 -6.715 1.00 98.50 698 LEU A CA 1
ATOM 5656 C C . LEU A 1 698 ? -11.494 6.351 -5.751 1.00 98.50 698 LEU A C 1
ATOM 5658 O O . LEU A 1 698 ? -11.828 7.206 -4.934 1.00 98.50 698 LEU A O 1
ATOM 5662 N N . VAL A 1 699 ? -12.039 5.132 -5.761 1.00 98.38 699 VAL A N 1
ATOM 5663 C CA . VAL A 1 699 ? -12.957 4.646 -4.711 1.00 98.38 699 VAL A CA 1
ATOM 5664 C C . VAL A 1 699 ? -12.251 4.453 -3.370 1.00 98.38 699 VAL A C 1
ATOM 5666 O O . VAL A 1 699 ? -12.873 4.520 -2.318 1.00 98.38 699 VAL A O 1
ATOM 5669 N N . ASP A 1 700 ? -10.937 4.225 -3.405 1.00 98.12 700 ASP A N 1
ATOM 5670 C CA . ASP A 1 700 ? -10.080 4.061 -2.233 1.00 98.12 700 ASP A CA 1
ATOM 5671 C C . ASP A 1 700 ? -9.228 5.305 -1.948 1.00 98.12 700 ASP A C 1
ATOM 5673 O O . ASP A 1 700 ? -8.129 5.196 -1.400 1.00 98.12 700 ASP A O 1
ATOM 5677 N N . ALA A 1 701 ? -9.729 6.487 -2.328 1.00 97.38 701 ALA A N 1
ATOM 5678 C CA . ALA A 1 701 ? -9.075 7.766 -2.084 1.00 97.38 701 ALA A CA 1
ATOM 5679 C C . ALA A 1 701 ? -8.865 8.015 -0.577 1.00 97.38 701 ALA A C 1
ATOM 5681 O O . ALA A 1 701 ? -9.751 8.446 0.165 1.00 97.38 701 ALA A O 1
ATOM 5682 N N . ASP A 1 702 ? -7.646 7.735 -0.130 1.00 96.50 702 ASP A N 1
ATOM 5683 C CA . ASP A 1 702 ? -7.159 7.947 1.226 1.00 96.50 702 ASP A CA 1
ATOM 5684 C C . ASP A 1 702 ? -6.113 9.066 1.208 1.00 96.50 702 ASP A C 1
ATOM 5686 O O . ASP A 1 702 ? -5.071 8.964 0.551 1.00 96.50 702 ASP A O 1
ATOM 5690 N N . SER A 1 703 ? -6.405 10.148 1.932 1.00 94.88 703 SER A N 1
ATOM 5691 C CA . SER A 1 703 ? -5.615 11.383 1.927 1.00 94.88 703 SER A CA 1
ATOM 5692 C C . SER A 1 703 ? -4.168 11.183 2.383 1.00 94.88 703 SER A C 1
ATOM 5694 O O . SER A 1 703 ? -3.297 11.963 1.997 1.00 94.88 703 SER A O 1
ATOM 5696 N N . ALA A 1 704 ? -3.893 10.156 3.188 1.00 97.00 704 ALA A N 1
ATOM 5697 C CA . ALA A 1 704 ? -2.566 9.883 3.709 1.00 97.00 704 ALA A CA 1
ATOM 5698 C C . ALA A 1 704 ? -1.747 9.049 2.715 1.00 97.00 704 ALA A C 1
ATOM 5700 O O . ALA A 1 704 ? -0.701 9.494 2.228 1.00 97.00 704 ALA A O 1
ATOM 5701 N N . ILE A 1 705 ? -2.222 7.846 2.371 1.00 96.25 705 ILE A N 1
ATOM 5702 C CA . ILE A 1 705 ? -1.452 6.923 1.519 1.00 96.25 705 ILE A CA 1
ATOM 5703 C C . ILE A 1 705 ? -1.352 7.427 0.074 1.00 96.25 705 ILE A C 1
ATOM 5705 O O . ILE A 1 705 ? -0.307 7.240 -0.553 1.00 96.25 705 ILE A O 1
ATOM 5709 N N . ASN A 1 706 ? -2.377 8.120 -0.446 1.00 97.44 706 ASN A N 1
ATOM 5710 C CA . ASN A 1 706 ? -2.328 8.731 -1.776 1.00 97.44 706 ASN A CA 1
ATOM 5711 C C . ASN A 1 706 ? -1.204 9.778 -1.833 1.00 97.44 706 ASN A C 1
ATOM 5713 O O . ASN A 1 706 ? -0.317 9.691 -2.686 1.00 97.44 706 ASN A O 1
ATOM 5717 N N . ALA A 1 707 ? -1.164 10.695 -0.860 1.00 96.88 707 ALA A N 1
ATOM 5718 C CA . ALA A 1 707 ? -0.116 11.706 -0.761 1.00 96.88 707 ALA A CA 1
ATOM 5719 C C . ALA A 1 707 ? 1.275 11.083 -0.601 1.00 96.88 707 ALA A C 1
ATOM 5721 O O . ALA A 1 707 ? 2.190 11.436 -1.344 1.00 96.88 707 ALA A O 1
ATOM 5722 N N . MET A 1 708 ? 1.437 10.108 0.301 1.00 95.56 708 MET A N 1
ATOM 5723 C CA . MET A 1 708 ? 2.719 9.423 0.507 1.00 95.56 708 MET A CA 1
ATOM 5724 C C . MET A 1 708 ? 3.241 8.790 -0.792 1.00 95.56 708 MET A C 1
ATOM 5726 O O . MET A 1 708 ? 4.419 8.928 -1.132 1.00 95.56 708 MET A O 1
ATOM 5730 N N . MET A 1 709 ? 2.371 8.119 -1.552 1.00 94.50 709 MET A N 1
ATOM 5731 C CA . MET A 1 709 ? 2.769 7.461 -2.796 1.00 94.50 709 MET A CA 1
ATOM 5732 C C . MET A 1 709 ? 3.089 8.453 -3.920 1.00 94.50 709 MET A C 1
ATOM 5734 O O . MET A 1 709 ? 4.058 8.237 -4.651 1.00 94.50 709 MET A O 1
ATOM 5738 N N . TRP A 1 710 ? 2.352 9.560 -4.035 1.00 96.38 710 TRP A N 1
ATOM 5739 C CA . TRP A 1 710 ? 2.671 10.613 -5.003 1.00 96.38 710 TRP A CA 1
ATOM 5740 C C . TRP A 1 710 ? 3.928 11.403 -4.641 1.00 96.38 710 TRP A C 1
ATOM 5742 O O . TRP A 1 710 ? 4.700 11.752 -5.534 1.00 96.38 710 TRP A O 1
ATOM 5752 N N . GLN A 1 711 ? 4.212 11.594 -3.352 1.00 94.19 711 GLN A N 1
ATOM 5753 C CA . GLN A 1 711 ? 5.493 12.142 -2.911 1.00 94.19 711 GLN A CA 1
ATOM 5754 C C . GLN A 1 711 ? 6.666 11.233 -3.289 1.00 94.19 711 GLN A C 1
ATOM 5756 O O . GLN A 1 711 ? 7.722 11.717 -3.697 1.00 94.19 711 GLN A O 1
ATOM 5761 N N . ASN A 1 712 ? 6.489 9.911 -3.223 1.00 92.06 712 ASN A N 1
ATOM 5762 C CA . ASN A 1 712 ? 7.505 8.975 -3.706 1.00 92.06 712 ASN A CA 1
ATOM 5763 C C . ASN A 1 712 ? 7.702 9.095 -5.231 1.00 92.06 712 ASN A C 1
ATOM 5765 O O . ASN A 1 712 ? 8.845 9.079 -5.695 1.00 92.06 712 ASN A O 1
ATOM 5769 N N . ALA A 1 713 ? 6.624 9.286 -6.004 1.00 91.50 713 ALA A N 1
ATOM 5770 C CA . ALA A 1 713 ? 6.688 9.543 -7.449 1.00 91.50 713 ALA A CA 1
ATOM 5771 C C . ALA A 1 713 ? 7.386 10.872 -7.791 1.00 91.50 713 ALA A C 1
ATOM 5773 O O . ALA A 1 713 ? 8.142 10.948 -8.760 1.00 91.50 713 ALA A O 1
ATOM 5774 N N . GLY A 1 714 ? 7.152 11.909 -6.982 1.00 92.12 714 GLY A N 1
ATOM 5775 C CA . GLY A 1 714 ? 7.790 13.225 -7.079 1.00 92.12 714 GLY A CA 1
ATOM 5776 C C . GLY A 1 714 ? 9.183 13.306 -6.442 1.00 92.12 714 GLY A C 1
ATOM 5777 O O . GLY A 1 714 ? 9.843 14.336 -6.552 1.00 92.12 714 GLY A O 1
ATOM 5778 N N . ARG A 1 715 ? 9.653 12.228 -5.796 1.00 90.62 715 ARG A N 1
ATOM 5779 C CA . ARG A 1 715 ? 10.896 12.147 -4.995 1.00 90.62 715 ARG A CA 1
ATOM 5780 C C . ARG A 1 715 ? 10.972 13.122 -3.812 1.00 90.62 715 ARG A C 1
ATOM 5782 O O . ARG A 1 715 ? 12.062 13.350 -3.279 1.00 90.62 715 ARG A O 1
ATOM 5789 N N . SER A 1 716 ? 9.831 13.659 -3.402 1.00 91.44 716 SER A N 1
ATOM 5790 C CA . SER A 1 716 ? 9.666 14.676 -2.365 1.00 91.44 716 SER A CA 1
ATOM 5791 C C . SER A 1 716 ? 9.398 14.104 -0.968 1.00 91.44 716 SER A C 1
ATOM 5793 O O . SER A 1 716 ? 9.512 14.840 0.012 1.00 91.44 716 SER A O 1
ATOM 5795 N N . GLY A 1 717 ? 9.091 12.806 -0.865 1.00 90.69 717 GLY A N 1
ATOM 5796 C CA . GLY A 1 717 ? 8.723 12.132 0.386 1.00 90.69 717 GLY A CA 1
ATOM 5797 C C . GLY A 1 717 ? 9.892 11.798 1.316 1.00 90.69 717 GLY A C 1
ATOM 5798 O O . GLY A 1 717 ? 11.063 12.030 1.012 1.00 90.69 717 GLY A O 1
ATOM 5799 N N . THR A 1 718 ? 9.596 11.185 2.463 1.00 86.56 718 THR A N 1
ATOM 5800 C CA . THR A 1 718 ? 10.611 10.704 3.429 1.00 86.56 718 THR A CA 1
ATOM 5801 C C . THR A 1 718 ? 11.509 9.600 2.858 1.00 86.56 718 THR A C 1
ATOM 5803 O O . THR A 1 718 ? 12.633 9.406 3.323 1.00 86.56 718 THR A O 1
ATOM 5806 N N . ASP A 1 719 ? 11.071 8.930 1.792 1.00 77.94 719 ASP A N 1
ATOM 5807 C CA . ASP A 1 719 ? 11.828 7.911 1.076 1.00 77.94 719 ASP A CA 1
ATOM 5808 C C . ASP A 1 719 ? 11.847 8.200 -0.437 1.00 77.94 719 ASP A C 1
ATOM 5810 O O . ASP A 1 719 ? 10.898 8.726 -1.008 1.00 77.94 719 ASP A O 1
ATOM 5814 N N . GLN A 1 720 ? 12.956 7.868 -1.097 1.00 71.38 720 GLN A N 1
ATOM 5815 C CA . GLN A 1 720 ? 13.108 7.960 -2.552 1.00 71.38 720 GLN A CA 1
ATOM 5816 C C . GLN A 1 720 ? 13.178 6.556 -3.136 1.00 71.38 720 GLN A C 1
ATOM 5818 O O . GLN A 1 720 ? 14.242 6.080 -3.550 1.00 71.38 720 GLN A O 1
ATOM 5823 N N . TRP A 1 721 ? 12.037 5.873 -3.174 1.00 66.00 721 TRP A N 1
ATOM 5824 C CA . TRP A 1 721 ? 11.956 4.565 -3.815 1.00 66.00 721 TRP A CA 1
ATOM 5825 C C . TRP A 1 721 ? 12.356 4.628 -5.278 1.00 66.00 721 TRP A C 1
ATOM 5827 O O . TRP A 1 721 ? 12.312 5.673 -5.935 1.00 66.00 721 TRP A O 1
ATOM 5837 N N . ASN A 1 722 ? 12.722 3.470 -5.827 1.00 58.97 722 ASN A N 1
ATOM 5838 C CA . ASN A 1 722 ? 12.783 3.345 -7.271 1.00 58.97 722 ASN A CA 1
ATOM 5839 C C . ASN A 1 722 ? 11.362 3.297 -7.842 1.00 58.97 722 ASN A C 1
ATOM 5841 O O . ASN A 1 722 ? 10.839 2.232 -8.145 1.00 58.97 722 ASN A O 1
ATOM 5845 N N . PHE A 1 723 ? 10.739 4.473 -7.915 1.00 65.81 723 PHE A N 1
ATOM 5846 C CA . PHE A 1 723 ? 9.394 4.670 -8.438 1.00 65.81 723 PHE A CA 1
ATOM 5847 C C . PHE A 1 723 ? 9.365 4.630 -9.975 1.00 65.81 723 PHE A C 1
ATOM 5849 O O . PHE A 1 723 ? 8.299 4.489 -10.558 1.00 65.81 723 PHE A O 1
ATOM 5856 N N . VAL A 1 724 ? 10.530 4.716 -10.633 1.00 74.81 724 VAL A N 1
ATOM 5857 C CA . VAL A 1 724 ? 10.628 4.760 -12.096 1.00 74.81 724 VAL A CA 1
ATOM 5858 C C . VAL A 1 724 ? 10.283 3.401 -12.694 1.00 74.81 724 VAL A C 1
ATOM 5860 O O . VAL A 1 724 ? 11.034 2.435 -12.544 1.00 74.81 724 VAL A O 1
ATOM 5863 N N . MET A 1 725 ? 9.159 3.348 -13.402 1.00 82.56 725 MET A N 1
ATOM 5864 C CA . MET A 1 725 ? 8.653 2.155 -14.077 1.00 82.56 725 MET A CA 1
ATOM 5865 C C . MET A 1 725 ? 8.712 2.358 -15.591 1.00 82.56 725 MET A C 1
ATOM 5867 O O . MET A 1 725 ? 8.412 3.438 -16.096 1.00 82.56 725 MET A O 1
ATOM 5871 N N . SER A 1 726 ? 9.078 1.314 -16.337 1.00 85.25 726 SER A N 1
ATOM 5872 C CA . SER A 1 726 ? 9.016 1.379 -17.799 1.00 85.25 726 SER A CA 1
ATOM 5873 C C . SER A 1 726 ? 7.551 1.414 -18.250 1.00 85.25 726 SER A C 1
ATOM 5875 O O . SER A 1 726 ? 6.818 0.475 -17.934 1.00 85.25 726 SER A O 1
ATOM 5877 N N . PRO A 1 727 ? 7.125 2.409 -19.052 1.00 87.75 727 PRO A N 1
ATOM 5878 C CA . PRO A 1 727 ? 5.772 2.443 -19.609 1.00 87.75 727 PRO A CA 1
ATOM 5879 C C . PRO A 1 727 ? 5.596 1.453 -20.773 1.00 87.75 727 PRO A C 1
ATOM 5881 O O . PRO A 1 727 ? 4.527 1.392 -21.372 1.00 87.75 727 PRO A O 1
ATOM 5884 N N . VAL A 1 728 ? 6.654 0.704 -21.115 1.00 89.06 728 VAL A N 1
ATOM 5885 C CA . VAL A 1 728 ? 6.737 -0.138 -22.313 1.00 89.06 728 VAL A CA 1
ATOM 5886 C C . VAL A 1 728 ? 6.940 -1.618 -21.984 1.00 89.06 728 VAL A C 1
ATOM 5888 O O . VAL A 1 728 ? 6.410 -2.476 -22.682 1.00 89.06 728 VAL A O 1
ATOM 5891 N N . ALA A 1 729 ? 7.722 -1.945 -20.948 1.00 83.06 729 ALA A N 1
ATOM 5892 C CA . ALA A 1 729 ? 8.048 -3.337 -20.620 1.00 83.06 729 ALA A CA 1
ATOM 5893 C C . ALA A 1 729 ? 6.812 -4.177 -20.247 1.00 83.06 729 ALA A C 1
ATOM 5895 O O . ALA A 1 729 ? 6.855 -5.397 -20.373 1.00 83.06 729 ALA A O 1
ATOM 5896 N N . ALA A 1 730 ? 5.742 -3.518 -19.785 1.00 84.06 730 ALA A N 1
ATOM 5897 C CA . ALA A 1 730 ? 4.425 -4.092 -19.526 1.00 84.06 730 ALA A CA 1
ATOM 5898 C C . ALA A 1 730 ? 4.425 -5.430 -18.784 1.00 84.06 730 ALA A C 1
ATOM 5900 O O . ALA A 1 730 ? 3.618 -6.315 -19.053 1.00 84.06 730 ALA A O 1
ATOM 5901 N N . SER A 1 731 ? 5.293 -5.561 -17.779 1.00 87.69 731 SER A N 1
ATOM 5902 C CA . SER A 1 731 ? 5.335 -6.745 -16.914 1.00 87.69 731 SER A CA 1
ATOM 5903 C C . SER A 1 731 ? 4.046 -6.944 -16.110 1.00 87.69 731 SER A C 1
ATOM 5905 O O . SER A 1 731 ? 3.789 -8.043 -15.622 1.00 87.69 731 SER A O 1
ATOM 5907 N N . GLN A 1 732 ? 3.232 -5.892 -15.996 1.00 92.56 732 GLN A N 1
ATOM 5908 C CA . GLN A 1 732 ? 1.900 -5.922 -15.403 1.00 92.56 732 GLN A CA 1
ATOM 5909 C C . GLN A 1 732 ? 0.887 -6.643 -16.294 1.00 92.56 732 GLN A C 1
ATOM 5911 O O . GLN A 1 732 ? -0.083 -7.181 -15.775 1.00 92.56 732 GLN A O 1
ATOM 5916 N N . ASP A 1 733 ? 1.114 -6.679 -17.606 1.00 95.50 733 ASP A N 1
ATOM 5917 C CA . ASP A 1 733 ? 0.202 -7.254 -18.590 1.00 95.50 733 ASP A CA 1
ATOM 5918 C C . ASP A 1 733 ? 0.923 -8.311 -19.436 1.00 95.50 733 ASP A C 1
ATOM 5920 O O . ASP A 1 733 ? 1.170 -8.164 -20.638 1.00 95.50 733 ASP A O 1
ATOM 5924 N N . GLY A 1 734 ? 1.299 -9.397 -18.758 1.00 92.06 734 GLY A N 1
ATOM 5925 C CA . GLY A 1 734 ? 2.050 -10.493 -19.356 1.00 92.06 734 GLY A CA 1
ATOM 5926 C C . GLY A 1 734 ? 1.291 -11.216 -20.471 1.00 92.06 734 GLY A C 1
ATOM 5927 O O . GLY A 1 734 ? 1.930 -11.787 -21.352 1.00 92.06 734 GLY A O 1
ATOM 5928 N N . SER A 1 735 ? -0.040 -11.207 -20.473 1.00 94.25 735 SER A N 1
ATOM 5929 C CA . SER A 1 735 ? -0.865 -11.797 -21.538 1.00 94.25 735 SER A CA 1
ATOM 5930 C C . SER A 1 735 ? -1.248 -10.799 -22.638 1.00 94.25 735 SER A C 1
ATOM 5932 O O . SER A 1 735 ? -1.525 -11.212 -23.764 1.00 94.25 735 SER A O 1
ATOM 5934 N N . GLY A 1 736 ? -1.231 -9.497 -22.348 1.00 96.25 736 GLY A N 1
ATOM 5935 C CA . GLY A 1 736 ? -1.818 -8.464 -23.200 1.00 96.25 736 GLY A CA 1
ATOM 5936 C C . GLY A 1 736 ? -3.319 -8.263 -22.954 1.00 96.25 736 GLY A C 1
ATOM 5937 O O . GLY A 1 736 ? -3.928 -7.402 -23.586 1.00 96.25 736 GLY A O 1
ATOM 5938 N N . SER A 1 737 ? -3.960 -9.080 -22.109 1.00 97.19 737 SER A N 1
ATOM 5939 C CA . SER A 1 737 ? -5.416 -9.046 -21.935 1.00 97.19 737 SER A CA 1
ATOM 5940 C C . SER A 1 737 ? -5.882 -7.774 -21.227 1.00 97.19 737 SER A C 1
ATOM 5942 O O . SER A 1 737 ? -6.948 -7.256 -21.566 1.00 97.19 737 SER A O 1
ATOM 5944 N N . TYR A 1 738 ? -5.063 -7.221 -20.326 1.00 97.75 738 TYR A N 1
ATOM 5945 C CA . TYR A 1 738 ? -5.381 -5.990 -19.610 1.00 97.75 738 TYR A CA 1
ATOM 5946 C C . TYR A 1 738 ? -5.429 -4.792 -20.563 1.00 97.75 738 TYR A C 1
ATOM 5948 O O . TYR A 1 738 ? -6.436 -4.083 -20.624 1.00 97.75 738 TYR A O 1
ATOM 5956 N N . THR A 1 739 ? -4.398 -4.610 -21.394 1.00 97.94 739 THR A N 1
ATOM 5957 C CA . THR A 1 739 ? -4.388 -3.544 -22.399 1.00 97.94 739 THR A CA 1
ATOM 5958 C C . THR A 1 739 ? -5.492 -3.740 -23.430 1.00 97.94 739 THR A C 1
ATOM 5960 O O . THR A 1 739 ? -6.152 -2.773 -23.791 1.00 97.94 739 THR A O 1
ATOM 5963 N N . LYS A 1 740 ? -5.773 -4.971 -23.870 1.00 98.00 740 LYS A N 1
ATOM 5964 C CA . LYS A 1 740 ? -6.871 -5.225 -24.821 1.00 98.00 740 LYS A CA 1
ATOM 5965 C C . LYS A 1 740 ? -8.260 -4.946 -24.243 1.00 98.00 740 LYS A C 1
ATOM 5967 O O . LYS A 1 740 ? -9.161 -4.606 -25.007 1.00 98.00 740 LYS A O 1
ATOM 5972 N N . ARG A 1 741 ? -8.441 -5.116 -22.928 1.00 97.69 741 ARG A N 1
ATOM 5973 C CA . ARG A 1 741 ? -9.690 -4.809 -22.214 1.00 97.69 741 ARG A CA 1
ATOM 5974 C C . ARG A 1 741 ? -9.940 -3.302 -22.187 1.00 97.69 741 ARG A C 1
ATOM 5976 O O . ARG A 1 741 ? -11.034 -2.869 -22.530 1.00 97.69 741 ARG A O 1
ATOM 5983 N N . TRP A 1 742 ? -8.923 -2.521 -21.825 1.00 98.12 742 TRP A N 1
ATOM 5984 C CA . TRP A 1 742 ? -9.065 -1.081 -21.577 1.00 98.12 742 TRP A CA 1
ATOM 5985 C C . TRP A 1 742 ? -8.725 -0.186 -22.777 1.00 98.12 742 TRP A C 1
ATOM 5987 O O . TRP A 1 742 ? -9.148 0.969 -22.833 1.00 98.12 742 TRP A O 1
ATOM 5997 N N . VAL A 1 743 ? -8.015 -0.717 -23.772 1.00 98.44 743 VAL A N 1
ATOM 5998 C CA . VAL A 1 743 ? -7.685 -0.052 -25.041 1.00 98.44 743 VAL A CA 1
ATOM 5999 C C . VAL A 1 743 ? -8.213 -0.913 -26.200 1.00 98.44 743 VAL A C 1
ATOM 6001 O O . VAL A 1 743 ? -7.434 -1.536 -26.933 1.00 98.44 743 VAL A O 1
ATOM 6004 N N . PRO A 1 744 ? -9.549 -1.030 -26.347 1.00 98.06 744 PRO A N 1
ATOM 6005 C CA . PRO A 1 744 ? -10.175 -1.963 -27.283 1.00 98.06 744 PRO A CA 1
ATOM 6006 C C . PRO A 1 744 ? -9.820 -1.686 -28.748 1.00 98.06 744 PRO A C 1
ATOM 6008 O O . PRO A 1 744 ? -9.813 -2.614 -29.558 1.00 98.06 744 PRO A O 1
ATOM 6011 N N . GLU A 1 745 ? -9.449 -0.452 -29.096 1.00 98.00 745 GLU A N 1
ATOM 6012 C CA . GLU A 1 745 ? -8.950 -0.108 -30.429 1.00 98.00 745 GLU A CA 1
ATOM 6013 C C . GLU A 1 745 ? -7.645 -0.842 -30.796 1.00 98.00 745 GLU A C 1
ATOM 6015 O O . GLU A 1 745 ? -7.353 -1.008 -31.976 1.00 98.00 745 GLU A O 1
ATOM 6020 N N . LEU A 1 746 ? -6.885 -1.346 -29.812 1.00 98.06 746 LEU A N 1
ATOM 6021 C CA . LEU A 1 746 ? -5.677 -2.157 -30.020 1.00 98.06 746 LEU A CA 1
ATOM 6022 C C . LEU A 1 746 ? -5.931 -3.668 -29.868 1.00 98.06 746 LEU A C 1
ATOM 6024 O O . LEU A 1 746 ? -4.995 -4.463 -29.974 1.00 98.06 746 LEU A O 1
ATOM 6028 N N . LYS A 1 747 ? -7.182 -4.104 -29.646 1.00 97.50 747 LYS A N 1
ATOM 6029 C CA . LYS A 1 747 ? -7.532 -5.501 -29.314 1.00 97.50 747 LYS A CA 1
ATOM 6030 C C . LYS A 1 747 ? -7.012 -6.531 -30.326 1.00 97.50 747 LYS A C 1
ATOM 6032 O O . LYS A 1 747 ? -6.622 -7.639 -29.938 1.00 97.50 747 LYS A O 1
ATOM 6037 N N . LYS A 1 748 ? -6.993 -6.158 -31.610 1.00 97.56 748 LYS A N 1
ATOM 6038 C CA . LYS A 1 748 ? -6.549 -7.005 -32.729 1.00 97.56 748 LYS A CA 1
ATOM 6039 C C . LYS A 1 748 ? -5.025 -7.108 -32.866 1.00 97.56 748 LYS A C 1
ATOM 6041 O O . LYS A 1 748 ? -4.556 -7.988 -33.579 1.00 97.56 748 LYS A O 1
ATOM 6046 N N . LEU A 1 749 ? -4.243 -6.273 -32.175 1.00 96.69 749 LEU A N 1
ATOM 6047 C CA . LEU A 1 749 ? -2.785 -6.382 -32.210 1.00 96.69 749 LEU A CA 1
ATOM 6048 C C . LEU A 1 749 ? -2.292 -7.614 -31.441 1.00 96.69 749 LEU A C 1
ATOM 6050 O O . LEU A 1 749 ? -2.783 -7.967 -30.359 1.00 96.69 749 LEU A O 1
ATOM 6054 N N . ALA A 1 750 ? -1.283 -8.271 -32.008 1.00 92.62 750 ALA A N 1
ATOM 6055 C CA . ALA A 1 750 ? -0.580 -9.367 -31.359 1.00 92.62 750 ALA A CA 1
ATOM 6056 C C . ALA A 1 750 ? 0.337 -8.844 -30.242 1.00 92.62 750 ALA A C 1
ATOM 6058 O O . ALA A 1 750 ? 0.871 -7.736 -30.311 1.00 92.62 750 ALA A O 1
ATOM 6059 N N . LYS A 1 751 ? 0.564 -9.674 -29.218 1.00 89.94 751 LYS A N 1
ATOM 6060 C CA . LYS A 1 751 ? 1.336 -9.321 -28.016 1.00 89.94 751 LYS A CA 1
ATOM 6061 C C . LYS A 1 751 ? 2.708 -8.666 -28.289 1.00 89.94 751 LYS A C 1
ATOM 6063 O O . LYS A 1 751 ? 2.997 -7.692 -27.597 1.00 89.94 751 LYS A O 1
ATOM 6068 N N . PRO A 1 752 ? 3.539 -9.115 -29.258 1.00 90.00 752 PRO A N 1
ATOM 6069 C CA . PRO A 1 752 ? 4.868 -8.528 -29.481 1.00 90.00 752 PRO A CA 1
ATOM 6070 C C . PRO A 1 752 ? 4.852 -7.034 -29.825 1.00 90.00 752 PRO A C 1
ATOM 6072 O O . PRO A 1 752 ? 5.801 -6.326 -29.508 1.00 90.00 752 PRO A O 1
ATOM 6075 N N . VAL A 1 753 ? 3.767 -6.557 -30.443 1.00 94.25 753 VAL A N 1
ATOM 6076 C CA . VAL A 1 753 ? 3.608 -5.161 -30.874 1.00 94.25 753 VAL A CA 1
ATOM 6077 C C . VAL A 1 753 ? 2.528 -4.409 -30.095 1.00 94.25 753 VAL A C 1
ATOM 6079 O O . VAL A 1 753 ? 2.445 -3.191 -30.196 1.00 94.25 753 VAL A O 1
ATOM 6082 N N . LEU A 1 754 ? 1.719 -5.103 -29.283 1.00 96.25 754 LEU A N 1
ATOM 6083 C CA . LEU A 1 754 ? 0.600 -4.520 -28.534 1.00 96.25 754 LEU A CA 1
ATOM 6084 C C . LEU A 1 754 ? 1.033 -3.353 -27.643 1.00 96.25 754 LEU A C 1
ATOM 6086 O O . LEU A 1 754 ? 0.368 -2.327 -27.626 1.00 96.25 754 LEU A O 1
ATOM 6090 N N . HIS A 1 755 ? 2.153 -3.507 -26.933 1.00 96.25 755 HIS A N 1
ATOM 6091 C CA . HIS A 1 755 ? 2.687 -2.497 -26.007 1.00 96.25 755 HIS A CA 1
ATOM 6092 C C . HIS A 1 755 ? 3.628 -1.492 -26.685 1.00 96.25 755 HIS A C 1
ATOM 6094 O O . HIS A 1 755 ? 4.132 -0.575 -26.036 1.00 96.25 755 HIS A O 1
ATOM 6100 N N . ARG A 1 756 ? 3.874 -1.670 -27.990 1.00 96.62 756 ARG A N 1
ATOM 6101 C CA . ARG A 1 756 ? 4.722 -0.822 -28.839 1.00 96.62 756 ARG A CA 1
ATOM 6102 C C . ARG A 1 756 ? 4.112 -0.656 -30.234 1.00 96.62 756 ARG A C 1
ATOM 6104 O O . ARG A 1 756 ? 4.770 -0.959 -31.228 1.00 96.62 756 ARG A O 1
ATOM 6111 N N . PRO A 1 757 ? 2.866 -0.169 -30.354 1.00 97.12 757 PRO A N 1
ATOM 6112 C CA . PRO A 1 757 ? 2.190 -0.109 -31.648 1.00 97.12 757 PRO A CA 1
ATOM 6113 C C . PRO A 1 757 ? 2.916 0.805 -32.648 1.00 97.12 757 PRO A C 1
ATOM 6115 O O . PRO A 1 757 ? 2.762 0.641 -33.849 1.00 97.12 757 PRO A O 1
ATOM 6118 N N . TRP A 1 758 ? 3.754 1.735 -32.180 1.00 96.75 758 TRP A N 1
ATOM 6119 C CA . TRP A 1 758 ? 4.600 2.581 -33.032 1.00 96.75 758 TRP A CA 1
ATOM 6120 C C . TRP A 1 758 ? 5.795 1.854 -33.673 1.00 96.75 758 TRP A C 1
ATOM 6122 O O . TRP A 1 758 ? 6.388 2.398 -34.596 1.00 96.75 758 TRP A O 1
ATOM 6132 N N . GLU A 1 759 ? 6.174 0.675 -33.174 1.00 96.25 759 GLU A N 1
ATOM 6133 C CA . GLU A 1 759 ? 7.211 -0.196 -33.756 1.00 96.25 759 GLU A CA 1
ATOM 6134 C C . GLU A 1 759 ? 6.603 -1.266 -34.680 1.00 96.25 759 GLU A C 1
ATOM 6136 O O . GLU A 1 759 ? 7.335 -2.018 -35.319 1.00 96.25 759 GLU A O 1
ATOM 6141 N N . ALA A 1 760 ? 5.271 -1.357 -34.757 1.00 96.12 760 ALA A N 1
ATOM 6142 C CA . ALA A 1 760 ? 4.596 -2.331 -35.601 1.00 96.12 760 ALA A CA 1
ATOM 6143 C C . ALA A 1 760 ? 4.774 -1.993 -37.095 1.00 96.12 760 ALA A C 1
ATOM 6145 O O . ALA A 1 760 ? 4.650 -0.823 -37.471 1.00 96.12 760 ALA A O 1
ATOM 6146 N N . PRO A 1 761 ? 4.985 -2.998 -37.968 1.00 96.56 761 PRO A N 1
ATOM 6147 C CA . PRO A 1 761 ? 4.959 -2.785 -39.411 1.00 96.56 761 PRO A CA 1
ATOM 6148 C C . PRO A 1 761 ? 3.624 -2.163 -39.864 1.00 96.56 761 PRO A C 1
ATOM 6150 O O . PRO A 1 761 ? 2.578 -2.540 -39.317 1.00 96.56 761 PRO A O 1
ATOM 6153 N N . PRO A 1 762 ? 3.616 -1.274 -40.878 1.00 95.88 762 PRO A N 1
ATOM 6154 C CA . PRO A 1 762 ? 2.391 -0.644 -41.382 1.00 95.88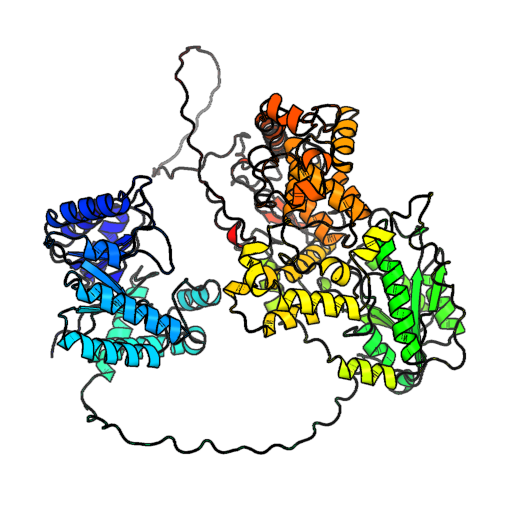 762 PRO A CA 1
ATOM 6155 C C . PRO A 1 762 ? 1.280 -1.648 -41.719 1.00 95.88 762 PRO A C 1
ATOM 6157 O O . PRO A 1 762 ? 0.113 -1.419 -41.401 1.00 95.88 762 PRO A O 1
ATOM 6160 N N . GLU A 1 763 ? 1.656 -2.815 -42.240 1.00 96.12 763 GLU A N 1
ATOM 6161 C CA . GLU A 1 763 ? 0.705 -3.840 -42.680 1.00 96.12 763 GLU A CA 1
ATOM 6162 C C . GLU A 1 763 ? 0.026 -4.530 -41.498 1.00 96.12 763 GLU A C 1
ATOM 6164 O O . GLU A 1 763 ? -1.171 -4.812 -41.550 1.00 96.12 763 GLU A O 1
ATOM 6169 N N . VAL A 1 764 ? 0.753 -4.707 -40.391 1.00 96.81 764 VAL A N 1
ATOM 6170 C CA . VAL A 1 764 ? 0.201 -5.229 -39.132 1.00 96.81 764 VAL A CA 1
ATOM 6171 C C . VAL A 1 764 ? -0.798 -4.233 -38.540 1.00 96.81 764 VAL A C 1
ATOM 6173 O O . VAL A 1 764 ? -1.874 -4.630 -38.089 1.00 96.81 764 VAL A O 1
ATOM 6176 N N . LEU A 1 765 ? -0.482 -2.934 -38.577 1.00 97.00 765 LEU A N 1
ATOM 6177 C CA . LEU A 1 765 ? -1.397 -1.879 -38.131 1.00 97.00 765 LEU A CA 1
ATOM 6178 C C . LEU A 1 765 ? -2.659 -1.829 -39.001 1.00 97.00 765 LEU A C 1
ATOM 6180 O O . LEU A 1 765 ? -3.768 -1.807 -38.466 1.00 97.00 765 LEU A O 1
ATOM 6184 N N . LYS A 1 766 ? -2.504 -1.897 -40.328 1.00 96.56 766 LYS A N 1
ATOM 6185 C CA . LYS A 1 766 ? -3.616 -1.913 -41.288 1.00 96.56 766 LYS A CA 1
ATOM 6186 C C . LYS A 1 766 ? -4.538 -3.115 -41.072 1.00 96.56 766 LYS A C 1
ATOM 6188 O O . LYS A 1 766 ? -5.748 -2.926 -40.970 1.00 96.56 766 LYS A O 1
ATOM 6193 N N . GLN A 1 767 ? -3.987 -4.323 -40.933 1.00 96.75 767 GLN A N 1
ATOM 6194 C CA . GLN A 1 767 ? -4.758 -5.545 -40.652 1.00 96.75 767 GLN A CA 1
ATOM 6195 C C . GLN A 1 767 ? -5.510 -5.469 -39.315 1.00 96.75 767 GLN A C 1
ATOM 6197 O O . GLN A 1 767 ? -6.646 -5.934 -39.203 1.00 96.75 767 GLN A O 1
ATOM 6202 N N . ALA A 1 768 ? -4.907 -4.842 -38.303 1.00 97.06 768 ALA A N 1
ATOM 6203 C CA . ALA A 1 768 ? -5.548 -4.621 -37.011 1.00 97.06 768 ALA A CA 1
ATOM 6204 C C . ALA A 1 768 ? -6.568 -3.464 -37.014 1.00 97.06 768 ALA A C 1
ATOM 6206 O O . ALA A 1 768 ? -7.277 -3.293 -36.022 1.00 97.06 768 ALA A O 1
ATOM 6207 N N . GLY A 1 769 ? -6.671 -2.687 -38.100 1.00 97.44 769 GLY A N 1
ATOM 6208 C CA . GLY A 1 769 ? -7.521 -1.495 -38.178 1.00 97.44 769 GLY A CA 1
ATOM 6209 C C . GLY A 1 769 ? -7.008 -0.322 -37.334 1.00 97.44 769 GLY A C 1
ATOM 6210 O O . GLY A 1 769 ? -7.796 0.512 -36.893 1.00 97.44 769 GLY A O 1
ATOM 6211 N N . VAL A 1 770 ? -5.700 -0.263 -37.073 1.00 98.19 770 VAL A N 1
ATOM 6212 C CA . VAL A 1 770 ? -5.068 0.763 -36.237 1.00 98.19 770 VAL A CA 1
ATOM 6213 C C . VAL A 1 770 ? -4.395 1.820 -37.111 1.00 98.19 770 VAL A C 1
ATOM 6215 O O . VAL A 1 770 ? -3.495 1.522 -37.888 1.00 98.19 770 VAL A O 1
ATOM 6218 N N . VAL A 1 771 ? -4.784 3.085 -36.942 1.00 97.88 771 VAL A N 1
ATOM 6219 C CA . VAL A 1 771 ? -4.153 4.248 -37.576 1.00 97.88 771 VAL A CA 1
ATOM 6220 C C . VAL A 1 771 ? -3.648 5.192 -36.488 1.00 97.88 771 VAL A C 1
ATOM 6222 O O . VAL A 1 771 ? -4.435 5.854 -35.805 1.00 97.88 771 VAL A O 1
ATOM 6225 N N . LEU A 1 772 ? -2.324 5.280 -36.339 1.00 97.75 772 LEU A N 1
ATOM 6226 C CA . LEU A 1 772 ? -1.691 6.118 -35.318 1.00 97.75 772 LEU A CA 1
ATOM 6227 C C . LEU A 1 772 ? -1.939 7.614 -35.573 1.00 97.75 772 LEU A C 1
ATOM 6229 O O . LEU A 1 772 ? -1.571 8.169 -36.612 1.00 97.75 772 LEU A O 1
ATOM 6233 N N . GLY A 1 773 ? -2.533 8.278 -34.583 1.00 96.56 773 GLY A N 1
ATOM 6234 C CA . GLY A 1 773 ? -3.018 9.659 -34.650 1.00 96.56 773 GLY A CA 1
ATOM 6235 C C . GLY A 1 773 ? -4.494 9.793 -35.036 1.00 96.56 773 GLY A C 1
ATOM 6236 O O . GLY A 1 773 ? -4.994 10.912 -35.038 1.00 96.56 773 GLY A O 1
ATOM 6237 N N . LYS A 1 774 ? -5.189 8.686 -35.342 1.00 96.44 774 LYS A N 1
ATOM 6238 C CA . LYS A 1 774 ? -6.641 8.669 -35.587 1.00 96.44 774 LYS A CA 1
ATOM 6239 C C . LYS A 1 774 ? -7.360 7.692 -34.658 1.00 96.44 774 LYS A C 1
ATOM 6241 O O . LYS A 1 774 ? -8.114 8.135 -33.803 1.00 96.44 774 LYS A O 1
ATOM 6246 N N . THR A 1 775 ? -7.113 6.386 -34.793 1.00 97.38 775 THR A N 1
ATOM 6247 C CA . THR A 1 775 ? -7.784 5.372 -33.955 1.00 97.38 775 THR A CA 1
ATOM 6248 C C . THR A 1 775 ? -7.116 5.223 -32.591 1.00 97.38 775 THR A C 1
ATOM 6250 O O . THR A 1 775 ? -7.806 5.088 -31.591 1.00 97.38 775 THR A O 1
ATOM 6253 N N . TYR A 1 776 ? -5.785 5.304 -32.544 1.00 98.50 776 TYR A N 1
ATOM 6254 C CA . TYR A 1 776 ? -4.989 5.329 -31.317 1.00 98.50 776 TYR A CA 1
ATOM 6255 C C . TYR A 1 776 ? -3.961 6.467 -31.414 1.00 98.50 776 TYR A C 1
ATOM 6257 O O . TYR A 1 776 ? -3.387 6.658 -32.491 1.00 98.50 776 TYR A O 1
ATOM 6265 N N . PRO A 1 777 ? -3.731 7.277 -30.365 1.00 98.00 777 PRO A N 1
ATOM 6266 C CA . PRO A 1 777 ? -2.868 8.452 -30.455 1.00 98.00 777 PRO A CA 1
ATOM 6267 C C . PRO A 1 777 ? -1.409 8.099 -30.760 1.00 98.00 777 PRO A C 1
ATOM 6269 O O . PRO A 1 777 ? -0.901 7.029 -30.424 1.00 98.00 777 PRO A O 1
ATOM 6272 N N . ARG A 1 778 ? -0.703 9.050 -31.379 1.00 98.19 778 ARG A N 1
ATOM 6273 C CA . ARG A 1 778 ? 0.762 9.002 -31.445 1.00 98.19 778 ARG A CA 1
ATOM 6274 C C . ARG A 1 778 ? 1.335 9.240 -30.050 1.00 98.19 778 ARG A C 1
ATOM 6276 O O . ARG A 1 778 ? 0.719 9.916 -29.231 1.00 98.19 778 ARG A O 1
ATOM 6283 N N . ARG A 1 779 ? 2.542 8.721 -29.810 1.00 97.44 779 ARG A N 1
ATOM 6284 C CA . ARG A 1 779 ? 3.252 8.918 -28.543 1.00 97.44 779 ARG A CA 1
ATOM 6285 C C . ARG A 1 779 ? 3.402 10.405 -28.231 1.00 97.44 779 ARG A C 1
ATOM 6287 O O . ARG A 1 779 ? 3.992 11.145 -29.016 1.00 97.44 779 ARG A O 1
ATOM 6294 N N . ILE A 1 780 ? 2.925 10.810 -27.056 1.00 97.50 780 ILE A N 1
ATOM 6295 C CA . ILE A 1 780 ? 3.022 12.192 -26.572 1.00 97.50 780 ILE A CA 1
ATOM 6296 C C . ILE A 1 780 ? 4.467 12.627 -26.304 1.00 97.50 780 ILE A C 1
ATOM 6298 O O . ILE A 1 780 ? 4.802 13.801 -26.447 1.00 97.50 780 ILE A O 1
ATOM 6302 N N . VAL A 1 781 ? 5.315 11.662 -25.950 1.00 95.69 781 VAL A N 1
ATOM 6303 C CA . VAL A 1 781 ? 6.763 11.797 -25.796 1.00 95.69 781 VAL A CA 1
ATOM 6304 C C . VAL A 1 781 ? 7.410 10.702 -26.630 1.00 95.69 781 VAL A C 1
ATOM 6306 O O . VAL A 1 781 ? 7.174 9.521 -26.383 1.00 95.69 781 VAL A O 1
ATOM 6309 N N . VAL A 1 782 ? 8.218 11.078 -27.621 1.00 94.88 782 VAL A N 1
ATOM 6310 C CA . V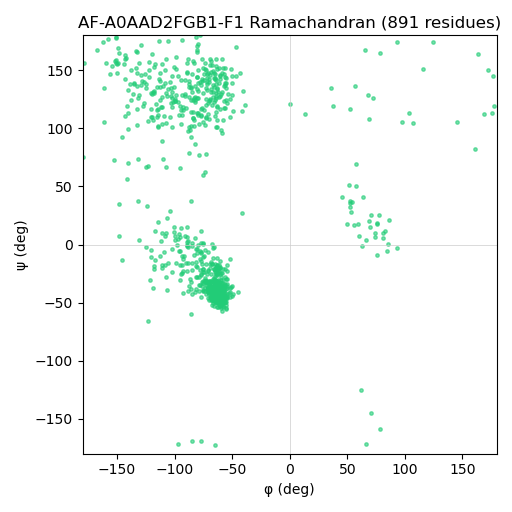AL A 1 782 ? 8.887 10.123 -28.524 1.00 94.88 782 VAL A CA 1
ATOM 6311 C C . VAL A 1 782 ? 10.209 9.621 -27.932 1.00 94.88 782 VAL A C 1
ATOM 6313 O O . VAL A 1 782 ? 10.518 8.435 -28.042 1.00 94.88 782 VAL A O 1
ATOM 6316 N N . ASP A 1 783 ? 10.957 10.497 -27.260 1.00 94.94 783 ASP A N 1
ATOM 6317 C CA . ASP A 1 783 ? 12.260 10.191 -26.665 1.00 94.94 783 ASP A CA 1
ATOM 6318 C C . ASP A 1 783 ? 12.175 10.203 -25.130 1.00 94.94 783 ASP A C 1
ATOM 6320 O O . ASP A 1 783 ? 12.361 11.229 -24.470 1.00 94.94 783 ASP A O 1
ATOM 6324 N N . LEU A 1 784 ? 11.860 9.036 -24.560 1.00 93.44 784 LEU A N 1
ATOM 6325 C CA . LEU A 1 784 ? 11.767 8.848 -23.108 1.00 93.44 784 LEU A CA 1
ATOM 6326 C C . LEU A 1 784 ? 13.113 9.063 -22.404 1.00 93.44 784 LEU A C 1
ATOM 6328 O O . LEU A 1 784 ? 13.131 9.505 -21.255 1.00 93.44 784 LEU A O 1
ATOM 6332 N N . ALA A 1 785 ? 14.231 8.750 -23.067 1.00 92.88 785 ALA A N 1
ATOM 6333 C CA . ALA A 1 785 ? 15.561 8.893 -22.483 1.00 92.88 785 ALA A CA 1
ATOM 6334 C C . ALA A 1 785 ? 15.917 10.374 -22.317 1.00 92.88 785 ALA A C 1
ATOM 6336 O O . ALA A 1 785 ? 16.346 10.785 -21.235 1.00 92.88 785 ALA A O 1
ATOM 6337 N N . LYS A 1 786 ? 15.652 11.186 -23.346 1.00 95.12 786 LYS A N 1
ATOM 6338 C CA . LYS A 1 786 ? 15.845 12.639 -23.306 1.00 95.12 786 LYS A CA 1
ATOM 6339 C C . LYS A 1 786 ? 14.945 13.319 -22.279 1.00 95.12 786 LYS A C 1
ATOM 6341 O O . LYS A 1 786 ? 15.432 14.167 -21.532 1.00 95.12 786 LYS A O 1
ATOM 6346 N N . GLU A 1 787 ? 13.661 12.962 -22.195 1.00 94.19 787 GLU A N 1
ATOM 6347 C CA . GLU A 1 787 ? 12.787 13.544 -21.163 1.00 94.19 787 GLU A CA 1
ATOM 6348 C C . GLU A 1 787 ? 13.233 13.137 -19.753 1.00 94.19 787 GLU A C 1
ATOM 6350 O O . GLU A 1 787 ? 13.346 14.006 -18.888 1.00 94.19 787 GLU A O 1
ATOM 6355 N N . ARG A 1 788 ? 13.618 11.870 -19.537 1.00 91.81 788 ARG A N 1
ATOM 6356 C CA . ARG A 1 788 ? 14.183 11.439 -18.247 1.00 91.81 788 ARG A CA 1
ATOM 6357 C C . ARG A 1 788 ? 15.460 12.206 -17.903 1.00 91.81 788 ARG A C 1
ATOM 6359 O O . ARG A 1 788 ? 15.641 12.591 -16.750 1.00 91.81 788 ARG A O 1
ATOM 6366 N N . GLN A 1 789 ? 16.341 12.447 -18.875 1.00 94.00 789 GLN A N 1
ATOM 6367 C CA . GLN A 1 789 ? 17.553 13.236 -18.655 1.00 94.00 789 GLN A CA 1
ATOM 6368 C C . GLN A 1 789 ? 17.213 14.656 -18.188 1.00 94.00 789 GLN A C 1
ATOM 6370 O O . GLN A 1 789 ? 17.799 15.119 -17.215 1.00 94.00 789 GLN A O 1
ATOM 6375 N N . LYS A 1 790 ? 16.226 15.317 -18.808 1.00 95.75 790 LYS A N 1
ATOM 6376 C CA . LYS A 1 790 ? 15.757 16.640 -18.361 1.00 95.75 790 LYS A CA 1
ATOM 6377 C C . LYS A 1 790 ? 15.219 16.609 -16.930 1.00 95.75 790 LYS A C 1
ATOM 6379 O O . LYS A 1 790 ? 15.536 17.504 -16.152 1.00 95.75 790 LYS A O 1
ATOM 6384 N N . THR A 1 791 ? 14.455 15.578 -16.564 1.00 93.56 791 THR A N 1
ATOM 6385 C CA . THR A 1 791 ? 13.966 15.388 -15.187 1.00 93.56 791 THR A CA 1
ATOM 6386 C C . THR A 1 791 ? 15.123 15.261 -14.200 1.00 93.56 791 THR A C 1
ATOM 6388 O O . THR A 1 791 ? 15.163 15.966 -13.194 1.00 93.56 791 THR A O 1
ATOM 6391 N N . VAL A 1 792 ? 16.111 14.414 -14.510 1.00 92.31 792 VAL A N 1
ATOM 6392 C CA . VAL A 1 792 ? 17.319 14.243 -13.687 1.00 92.31 792 VAL A CA 1
ATOM 6393 C C . VAL A 1 792 ? 18.079 15.564 -13.549 1.00 92.31 792 VAL A C 1
ATOM 6395 O O . VAL A 1 792 ? 18.435 15.943 -12.435 1.00 92.31 792 VAL A O 1
ATOM 6398 N N . SER A 1 793 ? 18.289 16.287 -14.650 1.00 94.62 793 SER A N 1
ATOM 6399 C CA . SER A 1 793 ? 18.970 17.584 -14.646 1.00 94.62 793 SER A CA 1
ATOM 6400 C C . SER A 1 793 ? 18.230 18.631 -13.812 1.00 94.62 793 SER A C 1
ATOM 6402 O O . SER A 1 793 ? 18.878 19.351 -13.059 1.00 94.62 793 SER A O 1
ATOM 6404 N N . SER A 1 794 ? 16.897 18.684 -13.892 1.00 95.38 794 SER A N 1
ATOM 6405 C CA . SER A 1 794 ? 16.061 19.582 -13.082 1.00 95.38 794 SER A CA 1
ATOM 6406 C C . SER A 1 794 ? 16.226 19.311 -11.582 1.00 95.38 794 SER A C 1
ATOM 6408 O O . SER A 1 794 ? 16.507 20.228 -10.809 1.00 95.38 794 SER A O 1
ATOM 6410 N N . VAL A 1 795 ? 16.167 18.038 -11.173 1.00 94.31 795 VAL A N 1
ATOM 6411 C CA . VAL A 1 795 ? 16.378 17.642 -9.771 1.00 94.31 795 VAL A CA 1
ATOM 6412 C C . VAL A 1 795 ? 17.794 17.987 -9.305 1.00 94.31 795 VAL A C 1
ATOM 6414 O O . VAL A 1 795 ? 17.962 18.539 -8.221 1.00 94.31 795 VAL A O 1
ATOM 6417 N N . LEU A 1 796 ? 18.823 17.691 -10.105 1.00 95.00 796 LEU A N 1
ATOM 6418 C CA . LEU A 1 796 ? 20.212 18.000 -9.746 1.00 95.00 796 LEU A CA 1
ATOM 6419 C C . LEU A 1 796 ? 20.461 19.506 -9.628 1.00 95.00 796 LEU A C 1
ATOM 6421 O O . LEU A 1 796 ? 21.113 19.933 -8.677 1.00 95.00 796 LEU A O 1
ATOM 6425 N N . LYS A 1 797 ? 19.904 20.304 -10.547 1.00 96.06 797 LYS A N 1
ATOM 6426 C CA . LYS A 1 797 ? 19.965 21.768 -10.494 1.00 96.06 797 LYS A CA 1
ATOM 6427 C C . LYS A 1 797 ? 19.326 22.293 -9.209 1.00 96.06 797 LYS A C 1
ATOM 6429 O O . LYS A 1 797 ? 19.992 22.997 -8.456 1.00 96.06 797 LYS A O 1
ATOM 6434 N N . MET A 1 798 ? 18.093 21.874 -8.913 1.00 95.94 798 MET A N 1
ATOM 6435 C CA . MET A 1 798 ? 17.388 22.262 -7.687 1.00 95.94 798 MET A CA 1
ATOM 6436 C C . MET A 1 798 ? 18.206 21.916 -6.438 1.00 95.94 798 MET A C 1
ATOM 6438 O O . MET A 1 798 ? 18.362 22.753 -5.550 1.00 95.94 798 MET A O 1
ATOM 6442 N N . ARG A 1 799 ? 18.777 20.709 -6.366 1.00 95.38 799 ARG A N 1
ATOM 6443 C CA . ARG A 1 799 ? 19.600 20.304 -5.218 1.00 95.38 799 ARG A CA 1
ATOM 6444 C C . ARG A 1 799 ? 20.851 21.164 -5.090 1.00 95.38 799 ARG A C 1
ATOM 6446 O O . ARG A 1 799 ? 21.159 21.614 -3.992 1.00 95.38 799 ARG A O 1
ATOM 6453 N N . ASN A 1 800 ? 21.523 21.440 -6.205 1.00 94.88 800 ASN A N 1
ATOM 6454 C CA . ASN A 1 800 ? 22.715 22.279 -6.215 1.00 94.88 800 ASN A CA 1
ATOM 6455 C C . ASN A 1 800 ? 22.426 23.722 -5.767 1.00 94.88 800 ASN A C 1
ATOM 6457 O O . ASN A 1 800 ? 23.223 24.328 -5.063 1.00 94.88 800 ASN A O 1
ATOM 6461 N N . GLU A 1 801 ? 21.261 24.265 -6.104 1.00 96.06 801 GLU A N 1
ATOM 6462 C CA . GLU A 1 801 ? 20.834 25.597 -5.650 1.00 96.06 801 GLU A CA 1
ATOM 6463 C C . GLU A 1 801 ? 20.390 25.617 -4.172 1.00 96.06 801 GLU A C 1
ATOM 6465 O O . GLU A 1 801 ? 20.181 26.682 -3.591 1.00 96.06 801 GLU A O 1
ATOM 6470 N N . ASN A 1 802 ? 20.228 24.448 -3.540 1.00 95.56 802 ASN A N 1
ATOM 6471 C CA . ASN A 1 802 ? 19.673 24.299 -2.194 1.00 95.56 802 ASN A CA 1
ATOM 6472 C C . ASN A 1 802 ? 20.533 23.374 -1.302 1.00 95.56 802 ASN A C 1
ATOM 6474 O O . ASN A 1 802 ? 19.994 22.654 -0.459 1.00 95.56 802 ASN A O 1
ATOM 6478 N N . GLN A 1 803 ? 21.867 23.436 -1.422 1.00 93.06 803 GLN A N 1
ATOM 6479 C CA . GLN A 1 803 ? 22.805 22.546 -0.708 1.00 93.06 803 GLN A CA 1
ATOM 6480 C C . GLN A 1 803 ? 22.664 22.541 0.824 1.00 93.06 803 GLN A C 1
ATOM 6482 O O . GLN A 1 803 ? 23.027 21.560 1.462 1.00 93.06 803 GLN A O 1
ATOM 6487 N N . LYS A 1 804 ? 22.073 23.578 1.438 1.00 94.25 804 LYS A N 1
ATOM 6488 C CA . LYS A 1 804 ? 21.771 23.604 2.885 1.00 94.25 804 LYS A CA 1
ATOM 6489 C C . LYS A 1 804 ? 20.871 22.452 3.358 1.00 94.25 804 LYS A C 1
ATOM 6491 O O . LYS A 1 804 ? 20.841 22.145 4.544 1.00 94.25 804 LYS A O 1
ATOM 6496 N N . PHE A 1 805 ? 20.128 21.827 2.442 1.00 94.62 805 PHE A N 1
ATOM 6497 C CA . PHE A 1 805 ? 19.316 20.641 2.716 1.00 94.62 805 PHE A CA 1
ATOM 6498 C C . PHE A 1 805 ? 20.077 19.336 2.468 1.00 94.62 805 PHE A C 1
ATOM 6500 O O . PHE A 1 805 ? 19.477 18.266 2.499 1.00 94.62 805 PHE A O 1
ATOM 6507 N N . ASN A 1 806 ? 21.378 19.386 2.190 1.00 93.25 806 ASN A N 1
ATOM 6508 C CA . ASN A 1 806 ? 22.209 18.219 1.950 1.00 93.25 806 ASN A CA 1
ATOM 6509 C C . ASN A 1 806 ? 23.262 18.094 3.043 1.00 93.25 806 ASN A C 1
ATOM 6511 O O . ASN A 1 806 ? 23.904 19.063 3.432 1.00 93.25 806 ASN A O 1
ATOM 6515 N N . ASN A 1 807 ? 23.452 16.879 3.547 1.00 91.56 807 ASN A N 1
ATOM 6516 C CA . ASN A 1 807 ? 24.589 16.603 4.410 1.00 91.56 807 ASN A CA 1
ATOM 6517 C C . ASN A 1 807 ? 25.862 16.373 3.579 1.00 91.56 807 ASN A C 1
ATOM 6519 O O . ASN A 1 807 ? 25.807 16.155 2.370 1.00 91.56 807 ASN A O 1
ATOM 6523 N N . LYS A 1 808 ? 27.011 16.298 4.258 1.00 90.00 808 LYS A N 1
ATOM 6524 C CA . LYS A 1 808 ? 28.332 16.023 3.656 1.00 90.00 808 LYS A CA 1
ATOM 6525 C C . LYS A 1 808 ? 28.432 14.745 2.805 1.00 90.00 808 LYS A C 1
ATOM 6527 O O . LYS A 1 808 ? 29.371 14.581 2.040 1.00 90.00 808 LYS A O 1
ATOM 6532 N N . ASN A 1 809 ? 27.487 13.817 2.964 1.00 89.44 809 ASN A N 1
ATOM 6533 C CA . ASN A 1 809 ? 27.424 12.555 2.225 1.00 89.44 809 ASN A CA 1
ATOM 6534 C C . ASN A 1 809 ? 26.398 12.612 1.069 1.00 89.44 809 ASN A C 1
ATOM 6536 O O . ASN A 1 809 ? 26.028 11.568 0.521 1.00 89.44 809 ASN A O 1
ATOM 6540 N N . GLY A 1 810 ? 25.880 13.805 0.755 1.00 90.56 810 GLY A N 1
ATOM 6541 C CA . GLY A 1 810 ? 24.915 14.065 -0.309 1.00 90.56 810 GLY A CA 1
ATOM 6542 C C . GLY A 1 810 ? 23.484 13.596 -0.021 1.00 90.56 810 GLY A C 1
ATOM 6543 O O . GLY A 1 810 ? 22.663 13.588 -0.938 1.00 90.56 810 GLY A O 1
ATOM 6544 N N . TYR A 1 811 ? 23.157 13.185 1.210 1.00 91.44 811 TYR A N 1
ATOM 6545 C CA . TYR A 1 811 ? 21.780 12.852 1.597 1.00 91.44 811 TYR A CA 1
ATOM 6546 C C . TYR A 1 811 ? 20.980 14.112 1.907 1.00 91.44 811 TYR A C 1
ATOM 6548 O O . TYR A 1 811 ? 21.506 15.043 2.509 1.00 91.44 811 TYR A O 1
ATOM 6556 N N . ASP A 1 812 ? 19.695 14.107 1.561 1.00 92.25 812 ASP A N 1
ATOM 6557 C CA . ASP A 1 812 ? 18.763 15.133 2.010 1.00 92.25 812 ASP A CA 1
ATOM 6558 C C . ASP A 1 812 ? 18.530 15.092 3.521 1.00 92.25 812 ASP A C 1
ATOM 6560 O O . ASP A 1 812 ? 18.499 14.028 4.150 1.00 92.25 812 ASP A O 1
ATOM 6564 N N . LEU A 1 813 ? 18.299 16.283 4.057 1.00 92.06 813 LEU A N 1
ATOM 6565 C CA . LEU A 1 813 ? 17.858 16.564 5.408 1.00 92.06 813 LEU A CA 1
ATOM 6566 C C . LEU A 1 813 ? 16.402 17.034 5.369 1.00 92.06 813 LEU A C 1
ATOM 6568 O O . LEU A 1 813 ? 16.024 17.831 4.509 1.00 92.06 813 LEU A O 1
ATOM 6572 N N . ILE A 1 814 ? 15.606 16.565 6.325 1.00 91.69 814 ILE A N 1
ATOM 6573 C CA . ILE A 1 814 ? 14.276 17.111 6.618 1.00 91.69 814 ILE A CA 1
ATOM 6574 C C . ILE A 1 814 ? 14.219 17.564 8.074 1.00 91.69 814 ILE A C 1
ATOM 6576 O O . ILE A 1 814 ? 14.972 17.064 8.914 1.00 91.69 814 ILE A O 1
ATOM 6580 N N . THR A 1 815 ? 13.298 18.475 8.367 1.00 89.88 815 THR A N 1
ATOM 6581 C CA . THR A 1 815 ? 12.999 18.924 9.730 1.00 89.88 815 THR A CA 1
ATOM 6582 C C . THR A 1 815 ? 11.752 18.204 10.231 1.00 89.88 815 THR A C 1
ATOM 6584 O O . THR A 1 815 ? 10.708 18.258 9.587 1.00 89.88 815 THR A O 1
ATOM 6587 N N . LEU A 1 816 ? 11.865 17.519 11.367 1.00 88.44 816 LEU A N 1
ATOM 6588 C CA . LEU A 1 816 ? 10.756 16.843 12.041 1.00 88.44 816 LEU A CA 1
ATOM 6589 C C . LEU A 1 816 ? 9.913 17.839 12.865 1.00 88.44 816 LEU A C 1
ATOM 6591 O O . LEU A 1 816 ? 10.392 18.939 13.156 1.00 88.44 816 LEU A O 1
ATOM 6595 N N . PRO A 1 817 ? 8.696 17.472 13.317 1.00 83.88 817 PRO A N 1
ATOM 6596 C CA . PRO A 1 817 ? 7.842 18.371 14.109 1.00 83.88 817 PRO A CA 1
ATOM 6597 C C . PRO A 1 817 ? 8.476 18.874 15.410 1.00 83.88 817 PRO A C 1
ATOM 6599 O O . PRO A 1 817 ? 8.246 20.008 15.821 1.00 83.88 817 PRO A O 1
ATOM 6602 N N . ASN A 1 818 ? 9.352 18.074 16.022 1.00 84.06 818 ASN A N 1
ATOM 6603 C CA . ASN A 1 818 ? 10.138 18.464 17.196 1.00 84.06 818 ASN A CA 1
ATOM 6604 C C . ASN A 1 818 ? 11.334 19.389 16.865 1.00 84.06 818 ASN A C 1
ATOM 6606 O O . ASN A 1 818 ? 12.203 19.594 17.710 1.00 84.06 818 ASN A O 1
ATOM 6610 N N . LYS A 1 819 ? 11.398 19.918 15.635 1.00 86.81 819 LYS A N 1
ATOM 6611 C CA . LYS A 1 819 ? 12.457 20.778 15.079 1.00 86.81 819 LYS A CA 1
ATOM 6612 C C . LYS A 1 819 ? 13.825 20.108 14.911 1.00 86.81 819 LYS A C 1
ATOM 6614 O O . LYS A 1 819 ? 14.769 20.772 14.484 1.00 86.81 819 LYS A O 1
ATOM 6619 N N . GLN A 1 820 ? 13.953 18.810 15.183 1.00 86.25 820 GLN A N 1
ATOM 6620 C CA . GLN A 1 820 ? 15.191 18.081 14.915 1.00 86.25 820 GLN A CA 1
ATOM 6621 C C . GLN A 1 820 ? 15.351 17.823 13.417 1.00 86.25 820 GLN A C 1
ATOM 6623 O O . GLN A 1 820 ? 14.389 17.507 12.714 1.00 86.25 820 GLN A O 1
ATOM 6628 N N . GLN A 1 821 ? 16.586 17.919 12.932 1.00 88.06 821 GLN A N 1
ATOM 6629 C CA . GLN A 1 821 ? 16.920 17.508 11.575 1.00 88.06 821 GLN A CA 1
ATOM 6630 C C . GLN A 1 821 ? 17.265 16.024 11.530 1.00 88.06 821 GLN A C 1
ATOM 6632 O O . GLN A 1 821 ? 17.954 15.498 12.404 1.00 88.06 821 GLN A O 1
ATOM 6637 N N . THR A 1 822 ? 16.826 15.348 10.473 1.00 88.56 822 THR A N 1
ATOM 6638 C CA . THR A 1 822 ? 17.185 13.953 10.222 1.00 88.56 822 THR A CA 1
ATOM 6639 C C . THR A 1 822 ? 17.497 13.728 8.752 1.00 88.56 822 THR A C 1
ATOM 6641 O O . THR A 1 822 ? 16.968 14.406 7.870 1.00 88.56 822 THR A O 1
ATOM 6644 N N . VAL A 1 823 ? 18.376 12.763 8.488 1.00 88.94 823 VAL A N 1
ATOM 6645 C CA . VAL A 1 823 ? 18.696 12.347 7.124 1.00 88.94 823 VAL A CA 1
ATOM 6646 C C . VAL A 1 823 ? 17.584 11.458 6.586 1.00 88.94 823 VAL A C 1
ATOM 6648 O O . VAL A 1 823 ? 17.086 10.572 7.280 1.00 88.94 823 VAL A O 1
ATOM 6651 N N . VAL A 1 824 ? 17.235 11.641 5.321 1.00 87.69 824 VAL A N 1
ATOM 6652 C CA . VAL A 1 824 ? 16.281 10.787 4.609 1.00 87.69 824 VAL A CA 1
ATOM 6653 C C . VAL A 1 824 ? 16.958 10.087 3.444 1.00 87.69 824 VAL A C 1
ATOM 6655 O O . VAL A 1 824 ? 17.989 10.525 2.921 1.00 87.69 824 VAL A O 1
ATOM 6658 N N . PHE A 1 825 ? 16.401 8.947 3.032 1.00 85.38 825 PHE A N 1
ATOM 6659 C CA . PHE A 1 825 ? 17.004 8.177 1.951 1.00 85.38 825 PHE A CA 1
ATOM 6660 C C . PHE A 1 825 ? 17.073 9.021 0.676 1.00 85.38 825 PHE A C 1
ATOM 6662 O O . PHE A 1 825 ? 16.094 9.639 0.273 1.00 85.38 825 PHE A O 1
ATOM 6669 N N . THR A 1 826 ? 18.250 9.077 0.060 1.00 88.06 826 THR A N 1
ATOM 6670 C CA . THR A 1 826 ? 18.485 9.828 -1.176 1.00 88.06 826 THR A CA 1
ATOM 6671 C C . THR A 1 826 ? 19.221 8.917 -2.139 1.00 88.06 826 THR A C 1
ATOM 6673 O O . THR A 1 826 ? 20.248 8.330 -1.766 1.00 88.06 826 THR A O 1
ATOM 6676 N N . LYS A 1 827 ? 18.699 8.741 -3.354 1.00 86.62 827 LYS A N 1
ATOM 6677 C CA . LYS A 1 827 ? 19.333 7.854 -4.341 1.00 86.62 827 LYS A CA 1
ATOM 6678 C C . LYS A 1 827 ? 20.703 8.384 -4.749 1.00 86.62 827 LYS A C 1
ATOM 6680 O O . LYS A 1 827 ? 20.900 9.590 -4.843 1.00 86.62 827 LYS A O 1
ATOM 6685 N N . ARG A 1 828 ? 21.635 7.468 -5.031 1.00 85.94 828 ARG A N 1
ATOM 6686 C CA . ARG A 1 828 ? 23.027 7.786 -5.398 1.00 85.94 828 ARG A CA 1
ATOM 6687 C C . ARG A 1 828 ? 23.130 8.744 -6.583 1.00 85.94 828 ARG A C 1
ATOM 6689 O O . ARG A 1 828 ? 23.875 9.706 -6.490 1.00 85.94 828 ARG A O 1
ATOM 6696 N N . GLU A 1 829 ? 22.319 8.536 -7.620 1.00 87.75 829 GLU A N 1
ATOM 6697 C CA . GLU A 1 829 ? 22.271 9.390 -8.819 1.00 87.75 829 GLU A CA 1
ATOM 6698 C C . GLU A 1 829 ? 21.884 10.859 -8.532 1.00 87.75 829 GLU A C 1
ATOM 6700 O O . GLU A 1 829 ? 22.101 11.715 -9.384 1.00 87.75 829 GLU A O 1
ATOM 6705 N N . TYR A 1 830 ? 21.362 11.168 -7.334 1.00 90.69 830 TYR A N 1
ATOM 6706 C CA . TYR A 1 830 ? 21.054 12.533 -6.887 1.00 90.69 830 TYR A CA 1
ATOM 6707 C C . TYR A 1 830 ? 21.988 13.053 -5.793 1.00 90.69 830 TYR A C 1
ATOM 6709 O O . TYR A 1 830 ? 21.904 14.224 -5.437 1.00 90.69 830 TYR A O 1
ATOM 6717 N N . ARG A 1 831 ? 22.886 12.237 -5.237 1.00 92.31 831 ARG A N 1
ATOM 6718 C CA . ARG A 1 831 ? 23.800 12.710 -4.187 1.00 92.31 831 ARG A CA 1
ATOM 6719 C C . ARG A 1 831 ? 24.841 13.615 -4.816 1.00 92.31 831 ARG A C 1
ATOM 6721 O O . ARG A 1 831 ? 25.573 13.169 -5.693 1.00 92.31 831 ARG A O 1
ATOM 6728 N N . ILE A 1 832 ? 24.898 14.860 -4.365 1.00 91.94 832 ILE A N 1
ATOM 6729 C CA . ILE A 1 832 ? 25.860 15.858 -4.828 1.00 91.94 832 ILE A CA 1
ATOM 6730 C C . ILE A 1 832 ? 26.837 16.197 -3.703 1.00 91.94 832 ILE A C 1
ATOM 6732 O O . ILE A 1 832 ? 26.466 16.127 -2.530 1.00 91.94 832 ILE A O 1
ATOM 6736 N N . ASP A 1 833 ? 28.076 16.508 -4.070 1.00 90.12 833 ASP A N 1
ATOM 6737 C CA . ASP A 1 833 ? 29.060 17.099 -3.164 1.00 90.12 833 ASP A CA 1
ATOM 6738 C C . ASP A 1 833 ? 28.860 18.623 -3.033 1.00 90.12 833 ASP A C 1
ATOM 6740 O O . ASP A 1 833 ? 27.988 19.209 -3.677 1.00 90.12 833 ASP A O 1
ATOM 6744 N N . GLU A 1 834 ? 29.684 19.271 -2.206 1.00 86.69 834 GLU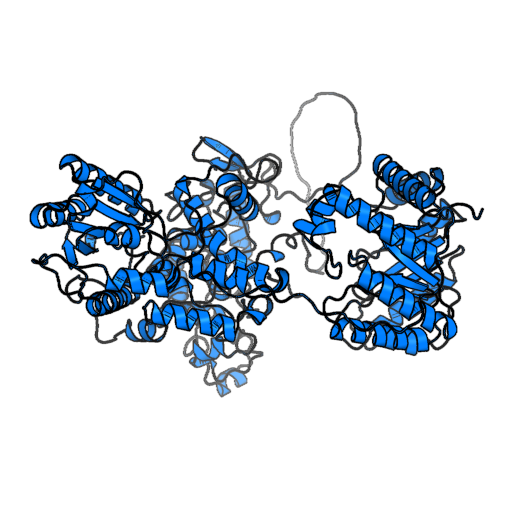 A N 1
ATOM 6745 C CA . GLU A 1 834 ? 29.660 20.728 -1.980 1.00 86.69 834 GLU A CA 1
ATOM 6746 C C . GLU A 1 834 ? 29.946 21.540 -3.260 1.00 86.69 834 GLU A C 1
ATOM 6748 O O . GLU A 1 834 ? 29.568 22.704 -3.369 1.00 86.69 834 GLU A O 1
ATOM 6753 N N . SER A 1 835 ? 30.567 20.928 -4.276 1.00 85.62 835 SER A N 1
ATOM 6754 C CA . SER A 1 835 ? 30.781 21.557 -5.586 1.00 85.62 835 SER A CA 1
ATOM 6755 C C . SER A 1 835 ? 29.581 21.415 -6.531 1.00 85.62 835 SER A C 1
ATOM 6757 O O . SER A 1 835 ? 29.622 21.903 -7.661 1.00 85.62 835 SER A O 1
ATOM 6759 N N . GLY A 1 836 ? 28.515 20.735 -6.095 1.00 83.69 836 GLY A N 1
ATOM 6760 C CA . GLY A 1 836 ? 27.331 20.468 -6.908 1.00 83.69 836 GLY A CA 1
ATOM 6761 C C . GLY A 1 836 ? 27.471 19.287 -7.861 1.00 83.69 836 GLY A C 1
ATOM 6762 O O . GLY A 1 836 ? 26.579 19.037 -8.677 1.00 83.69 836 GLY A O 1
ATOM 6763 N N . LYS A 1 837 ? 28.581 18.549 -7.792 1.00 88.50 837 LYS A N 1
ATOM 6764 C CA . LYS A 1 837 ? 28.842 17.417 -8.677 1.00 88.50 837 LYS A CA 1
ATOM 6765 C C . LYS A 1 837 ? 28.245 16.154 -8.082 1.00 88.50 837 LYS A C 1
ATOM 6767 O O . LYS A 1 837 ? 28.372 15.896 -6.889 1.00 88.50 837 LYS A O 1
ATOM 6772 N N . VAL A 1 838 ? 27.622 15.331 -8.927 1.00 89.19 838 VAL A N 1
ATOM 6773 C CA . VAL A 1 838 ? 27.131 14.015 -8.499 1.00 89.19 838 VAL A CA 1
ATOM 6774 C C . VAL A 1 838 ? 28.301 13.212 -7.941 1.00 89.19 838 VAL A C 1
ATOM 6776 O O . VAL A 1 838 ? 29.309 13.004 -8.625 1.00 89.19 838 VAL A O 1
ATOM 6779 N N . MET A 1 839 ? 28.158 12.770 -6.695 1.00 85.81 839 MET A N 1
ATOM 6780 C CA . MET A 1 839 ? 29.174 12.014 -5.984 1.00 85.81 839 MET A CA 1
ATOM 6781 C C . MET A 1 839 ? 29.400 10.697 -6.722 1.00 85.81 839 MET A C 1
ATOM 6783 O O . MET A 1 839 ? 28.575 9.781 -6.679 1.00 85.81 839 MET A O 1
ATOM 6787 N N . LYS A 1 840 ? 30.541 10.592 -7.406 1.00 69.56 840 LYS A N 1
ATOM 6788 C CA . LYS A 1 840 ? 31.031 9.307 -7.897 1.00 69.56 840 LYS A CA 1
ATOM 6789 C C . LYS A 1 840 ? 31.393 8.490 -6.665 1.00 69.56 840 LYS A C 1
ATOM 6791 O O . LYS A 1 840 ? 32.110 8.986 -5.801 1.00 69.56 840 LYS A O 1
ATOM 6796 N N . GLY A 1 841 ? 30.861 7.276 -6.544 1.00 47.06 841 GLY A N 1
ATOM 6797 C CA . GLY A 1 841 ? 31.205 6.413 -5.419 1.00 47.06 841 GLY A CA 1
ATOM 6798 C C . GLY A 1 841 ? 32.724 6.310 -5.306 1.00 47.06 841 GLY A C 1
ATOM 6799 O O . GLY A 1 841 ? 33.386 5.978 -6.288 1.00 47.06 841 GLY A O 1
ATOM 6800 N N . ASN A 1 842 ? 33.282 6.616 -4.133 1.00 33.66 842 ASN A N 1
ATOM 6801 C CA . ASN A 1 842 ? 34.673 6.289 -3.860 1.00 33.66 842 ASN A CA 1
ATOM 6802 C C . ASN A 1 842 ? 34.827 4.769 -4.025 1.00 33.66 842 ASN A C 1
ATOM 6804 O O . ASN A 1 842 ? 34.395 3.997 -3.170 1.00 33.66 842 ASN A O 1
ATOM 6808 N N . LEU A 1 843 ? 35.484 4.348 -5.110 1.00 34.81 843 LEU A N 1
ATOM 6809 C CA . LEU A 1 843 ? 36.498 3.306 -5.001 1.00 34.81 843 LEU A CA 1
ATOM 6810 C C . LEU A 1 843 ? 37.392 3.751 -3.845 1.00 34.81 843 LEU A C 1
ATOM 6812 O O . LEU A 1 843 ? 37.977 4.831 -3.905 1.00 34.81 843 LEU A O 1
ATOM 6816 N N . VAL A 1 844 ? 37.408 2.988 -2.759 1.00 26.80 844 VAL A N 1
ATOM 6817 C CA . VAL A 1 844 ? 38.291 3.241 -1.622 1.00 26.80 844 VAL A CA 1
ATOM 6818 C C . VAL A 1 844 ? 39.727 3.203 -2.149 1.00 26.80 844 VAL A C 1
ATOM 6820 O O . VAL A 1 844 ? 40.303 2.133 -2.314 1.00 26.80 844 VAL A O 1
ATOM 6823 N N . LYS A 1 845 ? 40.303 4.368 -2.461 1.00 27.09 845 LYS A N 1
ATOM 6824 C CA . LYS A 1 845 ? 41.750 4.512 -2.591 1.00 27.09 845 LYS A CA 1
ATOM 6825 C C . LYS A 1 845 ? 42.315 4.559 -1.175 1.00 27.09 845 LYS A C 1
ATOM 6827 O O . LYS A 1 845 ? 41.966 5.439 -0.391 1.00 27.09 845 LYS A O 1
ATOM 6832 N N . LYS A 1 846 ? 43.132 3.554 -0.862 1.00 26.83 846 LYS A N 1
ATOM 6833 C CA . LYS A 1 846 ? 44.002 3.490 0.315 1.00 26.83 846 LYS A CA 1
ATOM 6834 C C . LYS A 1 846 ? 44.918 4.726 0.362 1.00 26.83 846 LYS A C 1
ATOM 6836 O O . LYS A 1 846 ? 45.488 5.056 -0.670 1.00 26.83 846 LYS A O 1
ATOM 6841 N N . THR A 1 847 ? 45.018 5.306 1.569 1.00 27.70 847 THR A N 1
ATOM 6842 C CA . THR A 1 847 ? 46.174 5.988 2.214 1.00 27.70 847 THR A CA 1
ATOM 6843 C C . THR A 1 847 ? 46.825 7.175 1.473 1.00 27.70 847 THR A C 1
ATOM 6845 O O . THR A 1 847 ? 47.035 7.141 0.274 1.00 27.70 847 THR A O 1
ATOM 6848 N N . ASP A 1 848 ? 47.156 8.292 2.126 1.00 26.45 848 ASP A N 1
ATOM 6849 C CA . ASP A 1 848 ? 48.161 8.322 3.192 1.00 26.45 848 ASP A CA 1
ATOM 6850 C C . ASP A 1 848 ? 48.054 9.534 4.144 1.00 26.45 848 ASP A C 1
ATOM 6852 O O . ASP A 1 848 ? 47.514 10.591 3.809 1.00 26.45 848 ASP A O 1
ATOM 6856 N N . ASN A 1 849 ? 48.587 9.343 5.348 1.00 29.23 849 ASN A N 1
ATOM 6857 C CA . ASN A 1 849 ? 48.741 10.330 6.413 1.00 29.23 849 ASN A CA 1
ATOM 6858 C C . ASN A 1 849 ? 49.835 11.360 6.077 1.00 29.23 849 ASN A C 1
ATOM 6860 O O . ASN A 1 849 ? 50.895 10.990 5.587 1.00 29.23 849 ASN A O 1
ATOM 6864 N N . GLY A 1 850 ? 49.672 12.618 6.512 1.00 26.19 850 GLY A N 1
ATOM 6865 C CA . GLY A 1 850 ? 50.836 13.467 6.809 1.00 26.19 850 GLY A CA 1
ATOM 6866 C C . GLY A 1 850 ? 50.726 14.964 6.509 1.00 26.19 850 GLY A C 1
ATOM 6867 O O . GLY A 1 850 ? 50.895 15.396 5.383 1.00 26.19 850 GLY A O 1
ATOM 6868 N N . LYS A 1 851 ? 50.575 15.746 7.588 1.00 27.66 851 LYS A N 1
ATOM 6869 C CA . LYS A 1 851 ? 51.192 17.067 7.862 1.00 27.66 851 LYS A CA 1
ATOM 6870 C C . LYS A 1 851 ? 51.091 18.215 6.824 1.00 27.66 851 LYS A C 1
ATOM 6872 O O . LYS A 1 851 ? 51.775 18.245 5.817 1.00 27.66 851 LYS A O 1
ATOM 6877 N N . LYS A 1 852 ? 50.403 19.282 7.272 1.00 27.59 852 LYS A N 1
ATOM 6878 C CA . LYS A 1 852 ? 50.773 20.723 7.223 1.00 27.59 852 LYS A CA 1
ATOM 6879 C C . LYS A 1 852 ? 51.514 21.252 5.970 1.00 27.59 852 LYS A C 1
ATOM 6881 O O . LYS A 1 852 ? 52.716 21.057 5.876 1.00 27.59 852 LYS A O 1
ATOM 6886 N N . ARG A 1 853 ? 50.913 22.213 5.247 1.00 23.97 853 ARG A N 1
ATOM 6887 C CA . ARG A 1 853 ? 51.188 23.678 5.331 1.00 23.97 853 ARG A CA 1
ATOM 6888 C C . ARG A 1 853 ? 50.452 24.460 4.225 1.00 23.97 853 ARG A C 1
ATOM 6890 O O . ARG A 1 853 ? 50.201 23.952 3.144 1.00 23.97 853 ARG A O 1
ATOM 6897 N N . LYS A 1 854 ? 50.127 25.713 4.562 1.00 27.41 854 LYS A N 1
ATOM 6898 C CA . LYS A 1 854 ? 49.635 26.815 3.712 1.00 27.41 854 LYS A CA 1
ATOM 6899 C C . LYS A 1 854 ? 50.404 26.924 2.383 1.00 27.41 854 LYS A C 1
ATOM 6901 O O . LYS A 1 854 ? 51.616 26.784 2.435 1.00 27.41 854 LYS A O 1
ATOM 6906 N N . THR A 1 855 ? 49.746 27.344 1.294 1.00 23.92 855 THR A N 1
ATOM 6907 C CA . THR A 1 855 ? 49.874 28.708 0.719 1.00 23.92 855 THR A CA 1
ATOM 6908 C C . THR A 1 855 ? 48.980 28.935 -0.508 1.00 23.92 855 THR A C 1
ATOM 6910 O O . THR A 1 855 ? 48.551 28.008 -1.181 1.00 23.92 855 THR A O 1
ATOM 6913 N N . ASN A 1 856 ? 48.713 30.223 -0.710 1.00 23.94 856 ASN A N 1
ATOM 6914 C CA . ASN A 1 856 ? 47.921 30.938 -1.703 1.00 23.94 856 ASN A CA 1
ATOM 6915 C C . ASN A 1 856 ? 48.086 30.583 -3.198 1.00 23.94 856 ASN A C 1
ATOM 6917 O O . ASN A 1 856 ? 49.095 30.049 -3.645 1.00 23.94 856 ASN A O 1
ATOM 6921 N N . THR A 1 857 ? 47.141 31.183 -3.938 1.00 25.84 857 THR A N 1
ATOM 6922 C CA . THR A 1 857 ? 47.258 31.924 -5.219 1.00 25.84 857 THR A CA 1
ATOM 6923 C C . THR A 1 857 ? 46.738 31.283 -6.513 1.00 25.84 857 THR A C 1
ATOM 6925 O O . THR A 1 857 ? 47.360 30.428 -7.119 1.00 25.84 857 THR A O 1
ATOM 6928 N N . LYS A 1 858 ? 45.572 31.814 -6.923 1.00 24.95 858 LYS A N 1
ATOM 6929 C CA . LYS A 1 858 ? 45.191 32.397 -8.225 1.00 24.95 858 LYS A CA 1
ATOM 6930 C C . LYS A 1 858 ? 45.752 31.817 -9.540 1.00 24.95 858 LYS A C 1
ATOM 6932 O O . LYS A 1 858 ? 46.946 31.830 -9.792 1.00 24.95 858 LYS A O 1
ATOM 6937 N N . ASN A 1 859 ? 44.780 31.688 -10.452 1.00 24.73 859 ASN A N 1
ATOM 6938 C CA . ASN A 1 859 ? 44.774 32.135 -11.852 1.00 24.73 859 ASN A CA 1
ATOM 6939 C C . ASN A 1 859 ? 45.120 31.145 -12.989 1.00 24.73 859 ASN A C 1
ATOM 6941 O O . ASN A 1 859 ? 46.264 30.927 -13.347 1.00 24.73 859 ASN A O 1
ATOM 6945 N N . THR A 1 860 ? 44.034 30.759 -13.678 1.00 24.34 860 THR A N 1
ATOM 6946 C CA . THR A 1 860 ? 43.776 30.904 -15.130 1.00 24.34 860 THR A CA 1
ATOM 6947 C C . THR A 1 860 ? 44.565 30.128 -16.198 1.00 24.34 860 THR A C 1
ATOM 6949 O O . THR A 1 860 ? 45.751 30.339 -16.396 1.00 24.34 860 THR A O 1
ATOM 6952 N N . LYS A 1 861 ? 43.738 29.505 -17.061 1.00 24.95 861 LYS A N 1
ATOM 6953 C CA . LYS A 1 861 ? 43.711 29.508 -18.544 1.00 24.95 861 LYS A CA 1
ATOM 6954 C C . LYS A 1 861 ? 44.255 28.281 -19.310 1.00 24.95 861 LYS A C 1
ATOM 6956 O O . LYS A 1 861 ? 45.447 28.076 -19.432 1.00 24.95 861 LYS A O 1
ATOM 6961 N N . VAL A 1 862 ? 43.280 27.630 -19.969 1.00 24.34 862 VAL A N 1
ATOM 6962 C CA . VAL A 1 862 ? 43.173 27.323 -21.420 1.00 24.34 862 VAL A CA 1
ATOM 6963 C C . VAL A 1 862 ? 44.090 26.254 -22.027 1.00 24.34 862 VAL A C 1
ATOM 6965 O O . VAL A 1 862 ? 45.301 26.393 -22.057 1.00 24.34 862 VAL A O 1
ATOM 6968 N N . GLY A 1 863 ? 43.465 25.276 -22.699 1.00 23.75 863 GLY A N 1
ATOM 6969 C CA . GLY A 1 863 ? 44.109 24.468 -23.740 1.00 23.75 863 GLY A CA 1
ATOM 6970 C C . GLY A 1 863 ? 43.225 23.339 -24.280 1.00 23.75 863 GLY A C 1
ATOM 6971 O O . GLY A 1 863 ? 42.885 22.419 -23.551 1.00 23.75 863 GLY A O 1
ATOM 6972 N N . ARG A 1 864 ? 42.832 23.444 -25.556 1.00 23.16 864 ARG A N 1
ATOM 6973 C CA . ARG A 1 864 ? 42.014 22.513 -26.364 1.00 23.16 864 ARG A CA 1
ATOM 6974 C C . ARG A 1 864 ? 42.747 21.199 -26.701 1.00 23.16 864 ARG A C 1
ATOM 6976 O O . ARG A 1 864 ? 43.964 21.211 -26.815 1.00 23.16 864 ARG A O 1
ATOM 6983 N N . GLY A 1 865 ? 42.002 20.141 -27.054 1.00 22.45 865 GLY A N 1
ATOM 6984 C CA . GLY A 1 865 ? 42.534 19.033 -27.869 1.00 22.45 865 GLY A CA 1
ATOM 6985 C C . GLY A 1 865 ? 41.646 17.783 -27.958 1.00 22.45 865 GLY A C 1
ATOM 6986 O O . GLY A 1 865 ? 41.456 17.091 -26.971 1.00 22.45 865 GLY A O 1
ATOM 6987 N N . ASN A 1 866 ? 41.115 17.510 -29.154 1.00 22.72 866 ASN A N 1
ATOM 6988 C CA . ASN A 1 866 ? 40.231 16.401 -29.548 1.00 22.72 866 ASN A CA 1
ATOM 6989 C C . ASN A 1 866 ? 40.829 14.986 -29.376 1.00 22.72 866 ASN A C 1
ATOM 6991 O O . ASN A 1 866 ? 42.008 14.783 -29.643 1.00 22.72 866 ASN A O 1
ATOM 6995 N N . SER A 1 867 ? 39.983 13.970 -29.148 1.00 24.42 867 SER A N 1
ATOM 6996 C CA . SER A 1 867 ? 39.754 12.884 -30.131 1.00 24.42 867 SER A CA 1
ATOM 6997 C C . SER A 1 867 ? 38.807 11.781 -29.625 1.00 24.42 867 SER A C 1
ATOM 6999 O O . SER A 1 867 ? 38.726 11.433 -28.453 1.00 24.42 867 SER A O 1
ATOM 7001 N N . SER A 1 868 ? 38.047 11.277 -30.589 1.00 23.34 868 SER A N 1
ATOM 7002 C CA . SER A 1 868 ? 37.004 10.252 -30.587 1.00 23.34 868 SER A CA 1
ATOM 7003 C C . SER A 1 868 ? 37.412 8.858 -30.092 1.00 23.34 868 SER A C 1
ATOM 7005 O O . SER A 1 868 ? 38.476 8.380 -30.477 1.00 23.34 868 SER A O 1
ATOM 7007 N N . LYS A 1 869 ? 36.475 8.126 -29.458 1.00 25.66 869 LYS A N 1
ATOM 7008 C CA . LYS A 1 869 ? 36.222 6.692 -29.738 1.00 25.66 869 LYS A CA 1
ATOM 7009 C C . LYS A 1 869 ? 34.840 6.220 -29.235 1.00 25.66 869 LYS A C 1
ATOM 7011 O O . LYS A 1 869 ? 34.406 6.550 -28.138 1.00 25.66 869 LYS A O 1
ATOM 7016 N N . LYS A 1 870 ? 34.171 5.472 -30.123 1.00 24.23 870 LYS A N 1
ATOM 7017 C CA . LYS A 1 870 ? 32.869 4.773 -30.041 1.00 24.23 870 LYS A CA 1
ATOM 7018 C C . LYS A 1 870 ? 32.762 3.895 -28.779 1.00 24.23 870 LYS A C 1
ATOM 7020 O O . LYS A 1 870 ? 33.723 3.229 -28.426 1.00 24.23 870 LYS A O 1
ATOM 7025 N N . ALA A 1 871 ? 31.690 4.027 -27.996 1.00 23.05 871 ALA A N 1
ATOM 7026 C CA . ALA A 1 871 ? 30.438 3.250 -28.041 1.00 23.05 871 ALA A CA 1
ATOM 7027 C C . ALA A 1 871 ? 30.581 1.773 -27.616 1.00 23.05 871 ALA A C 1
ATOM 7029 O O . ALA A 1 871 ? 31.102 0.945 -28.355 1.00 23.05 871 ALA A O 1
ATOM 7030 N N . GLY A 1 872 ? 30.044 1.477 -26.430 1.00 21.97 872 GLY A N 1
ATOM 7031 C CA . GLY A 1 872 ? 29.898 0.152 -25.828 1.00 21.97 872 GLY A CA 1
ATOM 7032 C C . GLY A 1 872 ? 29.216 0.302 -24.467 1.00 21.97 872 GLY A C 1
ATOM 7033 O O . GLY A 1 872 ? 29.878 0.327 -23.438 1.00 21.97 872 GLY A O 1
ATOM 7034 N N . SER A 1 873 ? 27.904 0.540 -24.466 1.00 22.95 873 SER A N 1
ATOM 7035 C CA . SER A 1 873 ? 27.103 0.716 -23.251 1.00 22.95 873 SER A CA 1
ATOM 7036 C C . SER A 1 873 ? 26.643 -0.641 -22.711 1.00 22.95 873 SER A C 1
ATOM 7038 O O . SER A 1 873 ? 25.688 -1.217 -23.231 1.00 22.95 873 SER A O 1
ATOM 7040 N N . GLU A 1 874 ? 27.300 -1.135 -21.663 1.00 23.27 874 GLU A N 1
ATOM 7041 C CA . GLU A 1 874 ? 26.779 -2.199 -20.796 1.00 23.27 874 GLU A CA 1
ATOM 7042 C C . GLU A 1 874 ? 26.000 -1.582 -19.617 1.00 23.27 874 GLU A C 1
ATOM 7044 O O . GLU A 1 874 ? 26.407 -0.540 -19.098 1.00 23.27 874 GLU A O 1
ATOM 7049 N N . PRO A 1 875 ? 24.873 -2.173 -19.178 1.00 27.53 875 PRO A N 1
ATOM 7050 C CA . PRO A 1 875 ? 24.049 -1.593 -18.125 1.00 27.53 875 PRO A CA 1
ATOM 7051 C C . PRO A 1 875 ? 24.619 -1.867 -16.724 1.00 27.53 875 PRO A C 1
ATOM 7053 O O . PRO A 1 875 ? 24.827 -3.010 -16.316 1.00 27.53 875 PRO A O 1
ATOM 7056 N N . GLU A 1 876 ? 24.813 -0.787 -15.968 1.00 26.12 876 GLU A N 1
ATOM 7057 C CA . GLU A 1 876 ? 25.227 -0.768 -14.564 1.00 26.12 876 GLU A CA 1
ATOM 7058 C C . GLU A 1 876 ? 24.175 -1.432 -13.648 1.00 26.12 876 GLU A C 1
ATOM 7060 O O . GLU A 1 876 ? 23.046 -0.957 -13.512 1.00 26.12 876 GLU A O 1
ATOM 7065 N N . GLN A 1 877 ? 24.550 -2.520 -12.964 1.00 25.06 877 GLN A N 1
ATOM 7066 C CA . GLN A 1 877 ? 23.807 -3.057 -11.817 1.00 25.06 877 GLN A CA 1
ATOM 7067 C C . GLN A 1 877 ? 24.306 -2.391 -10.528 1.00 25.06 877 GLN A C 1
ATOM 7069 O O . GLN A 1 877 ? 25.313 -2.801 -9.955 1.00 25.06 877 GLN A O 1
ATOM 7074 N N . ASP A 1 878 ? 23.586 -1.367 -10.063 1.00 26.12 878 ASP A N 1
ATOM 7075 C CA . ASP A 1 878 ? 23.842 -0.699 -8.783 1.00 26.12 878 ASP A CA 1
ATOM 7076 C C . ASP A 1 878 ? 22.896 -1.212 -7.671 1.00 26.12 878 ASP A C 1
ATOM 7078 O O . ASP A 1 878 ? 21.755 -1.622 -7.904 1.00 26.12 878 ASP A O 1
ATOM 7082 N N . SER A 1 879 ? 23.423 -1.150 -6.449 1.00 26.62 879 SER A N 1
ATOM 7083 C CA . SER A 1 879 ? 22.997 -1.518 -5.082 1.00 26.62 879 SER A CA 1
ATOM 7084 C C . SER A 1 879 ? 21.550 -1.227 -4.602 1.00 26.62 879 SER A C 1
ATOM 7086 O O . SER A 1 879 ? 21.284 -1.141 -3.403 1.00 26.62 879 SER A O 1
ATOM 7088 N N . SER A 1 880 ? 20.575 -1.170 -5.506 1.00 29.34 880 SER A N 1
ATOM 7089 C CA . SER A 1 880 ? 19.126 -1.037 -5.265 1.00 29.34 880 SER A CA 1
ATOM 7090 C C . SER A 1 880 ? 18.430 -2.308 -4.728 1.00 29.34 880 SER A C 1
ATOM 7092 O O . SER A 1 880 ? 17.253 -2.275 -4.357 1.00 29.34 880 SER A O 1
ATOM 7094 N N . VAL A 1 881 ? 19.165 -3.421 -4.623 1.00 29.61 881 VAL A N 1
ATOM 7095 C CA . VAL A 1 881 ? 18.654 -4.770 -4.305 1.00 29.61 881 VAL A CA 1
ATOM 7096 C C . VAL A 1 881 ? 18.048 -4.882 -2.895 1.00 29.61 881 VAL A C 1
ATOM 7098 O O . VAL A 1 881 ? 17.192 -5.731 -2.656 1.00 29.61 881 VAL A O 1
ATOM 7101 N N . PHE A 1 882 ? 18.432 -4.006 -1.960 1.00 29.25 882 PHE A N 1
ATOM 7102 C CA . PHE A 1 882 ? 18.001 -4.096 -0.558 1.00 29.25 882 PHE A CA 1
ATOM 7103 C C . PHE A 1 882 ? 16.542 -3.677 -0.299 1.00 29.25 882 PHE A C 1
ATOM 7105 O O . PHE A 1 882 ? 15.953 -4.151 0.668 1.00 29.25 882 PHE A O 1
ATOM 7112 N N . TRP A 1 883 ? 15.938 -2.849 -1.159 1.00 33.59 883 TRP A N 1
ATOM 7113 C CA . TRP A 1 883 ? 14.566 -2.345 -0.959 1.00 33.59 883 TRP A CA 1
ATOM 7114 C C . TRP A 1 883 ? 13.589 -2.760 -2.063 1.00 33.59 883 TRP A C 1
ATOM 7116 O O . TRP A 1 883 ? 12.389 -2.839 -1.826 1.00 33.59 883 TRP A O 1
ATOM 7126 N N . GLN A 1 884 ? 14.079 -3.170 -3.236 1.00 32.62 884 GLN A N 1
ATOM 7127 C CA . GLN A 1 884 ? 13.240 -3.855 -4.228 1.00 32.62 884 GLN A CA 1
ATOM 7128 C C . GLN A 1 884 ? 12.611 -5.150 -3.678 1.00 32.62 884 GLN A C 1
ATOM 7130 O O . GLN A 1 884 ? 11.538 -5.547 -4.125 1.00 32.62 884 GLN A O 1
ATOM 7135 N N . GLN A 1 885 ? 13.221 -5.767 -2.657 1.00 32.34 885 GLN A N 1
ATOM 7136 C CA . GLN A 1 885 ? 12.690 -6.950 -1.973 1.00 32.34 885 GLN A CA 1
ATOM 7137 C C . GLN A 1 885 ? 11.546 -6.660 -0.986 1.00 32.34 885 GLN A C 1
ATOM 7139 O O . GLN A 1 885 ? 10.721 -7.548 -0.789 1.00 32.34 885 GLN A O 1
ATOM 7144 N N . SER A 1 886 ? 11.418 -5.452 -0.413 1.00 33.94 886 SER A N 1
ATOM 7145 C CA . SER A 1 886 ? 10.274 -5.117 0.465 1.00 33.94 886 SER A CA 1
ATOM 7146 C C . SER A 1 886 ? 8.980 -4.854 -0.316 1.00 33.94 886 SER A C 1
ATOM 7148 O O . SER A 1 886 ? 7.890 -4.910 0.249 1.00 33.94 886 SER A O 1
ATOM 7150 N N . LEU A 1 887 ? 9.107 -4.618 -1.625 1.00 36.38 887 LEU A N 1
ATOM 7151 C CA . LEU A 1 887 ? 8.017 -4.515 -2.594 1.00 36.38 887 LEU A CA 1
ATOM 7152 C C . LEU A 1 887 ? 8.078 -5.613 -3.663 1.00 36.38 887 LEU A C 1
ATOM 7154 O O . LEU A 1 887 ? 7.385 -5.479 -4.661 1.00 36.38 887 LEU A O 1
ATOM 7158 N N . GLY A 1 888 ? 8.915 -6.646 -3.500 1.00 33.34 888 GLY A N 1
ATOM 7159 C CA . GLY A 1 888 ? 9.089 -7.793 -4.404 1.00 33.34 888 GLY A CA 1
ATOM 7160 C C . GLY A 1 888 ? 9.312 -7.504 -5.902 1.00 33.34 888 GLY A C 1
ATOM 7161 O O . GLY A 1 888 ? 9.059 -8.394 -6.716 1.00 33.34 888 GLY A O 1
ATOM 7162 N N . LEU A 1 889 ? 9.690 -6.293 -6.321 1.00 29.61 889 LEU A N 1
ATOM 7163 C CA . LEU A 1 889 ? 9.939 -5.989 -7.736 1.00 29.61 889 LEU A CA 1
ATOM 7164 C C . LEU A 1 889 ? 11.328 -6.515 -8.109 1.00 29.61 889 LEU A C 1
ATOM 7166 O O . LEU A 1 889 ? 12.336 -5.914 -7.753 1.00 29.61 889 LEU A O 1
ATOM 7170 N N . ARG A 1 890 ? 11.396 -7.649 -8.816 1.00 25.73 890 ARG A N 1
ATOM 7171 C CA . ARG A 1 890 ? 12.660 -8.099 -9.414 1.00 25.73 890 ARG A CA 1
ATOM 7172 C C . ARG A 1 890 ? 13.048 -7.147 -10.553 1.00 25.73 890 ARG A C 1
ATOM 7174 O O . ARG A 1 890 ? 12.197 -6.890 -11.406 1.00 25.73 890 ARG A O 1
ATOM 7181 N N . PRO A 1 891 ? 14.309 -6.695 -10.646 1.00 22.91 891 PRO A N 1
ATOM 7182 C CA . PRO A 1 891 ? 14.850 -6.293 -11.932 1.00 22.91 891 PRO A CA 1
ATOM 7183 C C . PRO A 1 891 ? 14.960 -7.570 -12.774 1.00 22.91 891 PRO A C 1
ATOM 7185 O O . PRO A 1 891 ? 15.614 -8.529 -12.360 1.00 22.91 891 PRO A O 1
ATOM 7188 N N . TYR A 1 892 ? 14.269 -7.624 -13.912 1.00 26.39 892 TYR A N 1
ATOM 7189 C CA . TYR A 1 892 ? 14.584 -8.622 -14.929 1.00 26.39 892 TYR A CA 1
ATOM 7190 C C . TYR A 1 892 ? 15.551 -8.002 -15.931 1.00 26.39 892 TYR A C 1
ATOM 7192 O O . TYR A 1 892 ? 15.338 -6.884 -16.397 1.00 26.39 892 TYR A O 1
ATOM 7200 N N . SER A 1 893 ? 16.634 -8.752 -16.133 1.00 22.91 893 SER A N 1
ATOM 7201 C CA . SER A 1 893 ? 17.730 -8.568 -17.085 1.00 22.91 893 SER A CA 1
ATOM 7202 C C . SER A 1 893 ? 17.270 -8.308 -18.507 1.00 22.91 893 SER A C 1
ATOM 7204 O O . SER A 1 893 ? 16.331 -9.035 -18.914 1.00 22.91 893 SER A O 1
#

Nearest PDB structures (foldseek):
  6k8i-assembly1_B  TM=8.763E-01  e=6.588E-27  Arabidopsis thaliana
  6x24-assembly1_B  TM=8.643E-01  e=1.246E-27  Arabidopsis thaliana
  6k8k-assembly2_B  TM=8.532E-01  e=3.077E-27  Arabidopsis thaliana
  7x0y-assembly1_C  TM=8.710E-01  e=2.251E-23  Arabidopsis thaliana
  7x0y-assembly1_A  TM=8.496E-01  e=2.596E-23  Arabidopsis thaliana

Radius of gyration: 33.37 Å; Cα contacts (8 Å, |Δi|>4): 1372; chains: 1; bounding box: 90×86×79 Å

Foldseek 3Di:
DPDQFQFEWEDDADDLVRLLVVLLVCVVVVHQEYEYEDPALPDPQVVSVLSSCVSPVAHAYEYEDELVRQDDPDDCNSLVSVVVVLVSVLVDHGHYAYEYHDDDDDDDDDDLLVSLLPPPDAGPHAYEYEAELPDPDPVVNVVSVVVVVSNQVSLRHAEYEYDAEQDLVSLLVVLVVVVVVCVVGHHAYAYEDEQLDPVVLVCCVVPNDPSYYYDCQCNVDSVSVLVSRLSSVLSCVVSVHRYYHDPPTDDDPVSVVSSVVSSVVSVVVPPDDDDDDDDDDDDDDDDDDDDDDDDDPDDDQPAPPPDDPVLLAAEEEEEEDQQALALFLFPLNSNRLSHQAYAAEYEDEPVLQPLQRQAALLLLQSLLSQVQSQVVLVVLAYGYFYDADPQRLVVVVVQCVVRVHQEYGYEQDLAPSRVVNLVSNCVSCVVVNRHYYYDHFLAQDDLVQFDQPADPPRFLPLDLVSLVVRCCVRPNGGDATDDVVVSVVSSNNHHHDPDHDDHDDSVPNPGPDQDDPDPLSVLQCVQDRHALVSLVVLLVCLLVPALQCLLPQLLAQQDDNVDSPNLLCSRSNSDTPSVSLCCLVVSPDDCVSCVLVNSPSSLVVSLSSVCNFPVCLLPAFLLNLLVQQDADDDPLLVVLVVCQQCLQQLQLLSSLQSQCLSRHQDDRPNSLLLSLLCCCQQSRHQLSSVLSSNLNRHSSNDSRSSSQVSSCSSVRHLAVAPSHDDSQVPPNHPPLVSSCVRLVLLVQQDPVCSRPVVPDDPVSCVVSVHDDVPSGDDRPGPDSPVSNVSSLVSLLVSCLVVVVQADQQQFGWGQTSVRDIHTGYDDQSNRAHNVSHRDDDDPPDDDDDDDDDDDDDDDDDDDDDDDDDDDDDDDDDDDSVPCCVSVSNDPDD